Protein AF-0000000075882827 (afdb_homodimer)

Solvent-accessible surface area (backbone atoms only — not comparable to full-atom values): 48500 Å² total; per-residue (Å²): 100,43,41,44,51,57,51,50,50,56,29,49,75,67,74,28,54,70,40,30,39,45,100,89,39,73,29,70,70,62,77,92,47,64,25,74,39,78,30,73,47,55,87,62,58,29,66,38,28,44,33,40,64,62,64,97,76,62,58,68,66,48,51,54,56,20,42,74,50,40,37,57,41,36,36,19,65,64,82,83,81,63,97,49,34,34,40,33,26,79,45,52,45,52,48,43,16,53,49,30,34,57,50,47,66,42,33,73,79,63,36,49,33,37,36,28,26,46,68,58,59,35,58,59,21,48,41,27,35,44,37,18,39,45,66,82,49,39,35,22,37,38,24,54,66,42,28,22,47,66,64,77,55,74,43,75,38,91,44,47,48,50,53,25,57,57,40,36,53,47,39,30,46,16,51,74,58,63,30,45,31,38,38,34,31,46,49,40,60,31,56,70,62,24,30,57,44,91,58,67,26,53,31,16,33,44,54,37,63,63,95,63,72,61,36,93,91,58,23,85,36,63,68,54,40,53,49,35,45,48,46,46,50,75,34,21,63,23,31,36,37,35,41,68,27,70,67,30,69,31,53,53,59,68,42,64,90,43,55,66,46,54,26,35,82,75,38,67,27,26,76,77,41,83,51,62,50,32,36,28,30,37,55,94,61,52,46,75,34,47,33,54,48,59,42,72,68,46,51,49,30,42,49,54,21,40,56,51,37,44,75,72,67,44,48,73,65,30,35,40,53,10,40,41,66,31,71,46,87,23,49,48,36,69,44,72,31,83,58,44,17,36,35,34,28,17,41,38,71,39,35,68,48,38,47,53,52,50,54,49,48,51,74,71,36,76,47,55,39,30,37,36,39,43,58,49,31,97,44,69,67,68,37,36,52,37,42,11,54,47,50,58,75,40,79,80,54,42,53,35,28,20,44,33,35,20,24,85,41,58,36,60,56,54,36,47,54,26,44,70,47,32,90,58,93,66,49,76,32,54,53,45,67,59,38,52,53,52,42,53,70,70,41,77,28,60,39,10,31,30,38,39,36,33,58,16,61,44,49,53,33,35,48,66,83,35,80,38,91,36,81,20,57,60,58,54,51,62,74,68,82,100,45,41,45,50,56,51,50,50,56,28,51,76,66,75,29,55,70,40,32,40,43,99,90,40,74,30,71,71,61,74,93,48,65,27,73,39,78,30,72,47,56,88,62,57,30,65,39,26,44,35,40,64,64,65,97,79,61,57,67,65,47,52,55,54,21,42,75,50,41,37,58,40,37,35,20,65,64,83,82,80,64,97,48,36,37,40,33,27,78,45,52,47,51,48,43,17,52,48,31,34,58,48,48,66,42,33,72,79,65,36,48,34,38,36,28,25,48,68,58,58,34,59,59,22,50,40,25,33,43,38,18,38,45,67,82,50,40,34,23,38,39,24,55,66,44,27,22,47,65,65,77,57,74,45,74,38,90,44,46,48,48,54,25,56,56,40,35,51,47,41,30,48,16,51,74,57,62,29,46,31,38,38,35,31,45,48,40,60,32,55,72,62,24,30,56,44,93,56,69,27,51,31,16,34,45,54,37,64,61,95,63,72,61,36,93,92,58,23,84,37,64,68,52,40,52,49,34,44,48,46,45,50,74,34,21,63,22,33,38,38,35,40,69,26,72,66,30,70,32,52,52,60,69,42,66,91,42,55,65,47,52,27,34,83,74,37,66,26,25,76,77,42,83,52,61,50,32,36,29,31,37,55,93,62,53,45,74,34,47,33,55,47,59,40,70,68,46,52,49,32,42,50,53,22,41,57,52,37,43,74,73,66,44,47,72,66,29,35,40,53,10,39,41,66,31,71,47,86,22,50,50,36,69,44,70,31,84,59,45,18,35,37,34,29,16,40,38,69,39,36,66,48,38,48,54,52,51,54,50,48,53,74,72,35,77,48,57,39,31,37,37,39,44,58,50,32,97,45,69,66,69,38,36,52,36,42,11,54,48,51,58,75,40,78,82,54,43,54,37,29,19,43,32,34,20,24,84,42,59,36,60,56,53,37,49,54,28,45,67,46,31,92,58,93,66,50,76,32,53,53,46,68,57,38,52,52,53,43,54,69,70,42,77,27,61,38,10,31,30,39,40,36,34,59,15,63,45,50,51,32,34,50,67,84,35,80,39,91,37,81,19,58,61,58,54,50,61,74,68,82

pLDDT: mean 94.37, std 5.12, range [76.12, 98.94]

Foldseek 3Di:
DDWPQRLLVLCVVVVFFDFKQAPVGTHSDDGDAAALEEEQFLVPAAQRYEYEPDDPPGDCVSVVSSVVRRHAEYEYCDDPPDHHMYTHTVARLLSLQRVLCVSLPNLLVQAAEEEEEEPDDRQLLLLLLLLLCVVPFFEWEQACQWTDLQNPDIDGHPDQQDANNVNSVSSSSSVVNVGHYYYGYDALVCQVRVRQPPHAHQEYEYQEYDDDQDDDVGNVDSVSRVVSRCVNVVRYQEYEYECPYPPNVVSCVVCVPHHYAYDDDPHQWYWPAFAQQKTATGDPLGDIAGAQAGDPSSVSSLSRSLVRSVSVPGDSVSSRSSRNPGDDFQCQGWDADPQQAIEGGHQQAALVSVLVVVVRLVVHFVDAEEEEDFHEAPPPLVRLLSLQVSVQVVVRYAYEYEAAQPAAHDRVVRSVSSQVNHPDDHHYDHHRLVSLLVQVVVDRHNSYYYYYYRQGADQFHNYNNDTHGHRGDVVSNVVND/DDWPQRLLVLCVVVVFFDFKQAPVGTHSDDGDAAALEEEQFLVPAAQRYEYEPDDPDGDCVSVVSSVVRRHAEYEYCDDPPDHHMYTHTVARLLSLQRVLCVSLPNLLVQAAEEEEEEPDDRQLLLLLLLLLCVVPFFEWEQACQWTDLQNPDIDGHPDQQDANNVNSVSSSSSVVNVGHYYYGYDALVCQVRVRQPPAAHQEYEYQEYDDDQDDDVGNVDSVSRVVSRCVNVVRYQEYEYECPYPPNVVSCVVCVPHHYAYDDDPHQWYWPQFDQQKTATGDPLGDIAGAQAGDPSSVSSLSRSLVRSVSVPGDSVSSRRSRNPGDDFQCQGWDADPQQAIEGGHQQAALVSVLVVCVRLVVHFVDAEEEEDFHEAPPPLVRLLSLQVSVQVVVRYAYEYEDAQPAAHDRVVRSVSSQVNHPDDHHYDHHSLVSLLVQVVVDRHNSYYYYYYRQGADQFHNYNNDTHGHRGDVVSNVVND

Organism: Streptococcus dysgalactiae (NCBI:txid1334)

Nearest PDB structures (foldseek):
  7b6p-assembly2_B  TM=8.373E-01  e=7.606E-34  Escherichia coli K-12
  2xja-assembly4_D  TM=8.007E-01  e=4.298E-34  Mycobacterium tuberculosis H37Rv
  7b9e-assembly1_A  TM=8.123E-01  e=9.557E-34  Escherichia coli K-12
  2wtz-assembly4_D  TM=8.053E-01  e=9.925E-33  Mycobacterium tuberculosis H37Rv
  2wtz-assembly3_C  TM=7.993E-01  e=1.200E-30  Mycobacterium tuberculosis H37Rv

Structure (mmCIF, N/CA/C/O backbone):
data_AF-0000000075882827-model_v1
#
loop_
_entity.id
_entity.type
_entity.pdbx_description
1 polymer 'UDP-N-acetylmuramoyl-L-alanyl-D-glutamate-L-lysine ligase'
#
loop_
_atom_site.group_PDB
_atom_site.id
_atom_site.type_symbol
_atom_site.label_atom_id
_atom_site.label_alt_id
_atom_site.label_comp_id
_atom_site.label_asym_id
_atom_site.label_entity_id
_atom_site.label_seq_id
_atom_site.pdbx_PDB_ins_code
_atom_site.Cartn_x
_atom_site.Cartn_y
_atom_site.Cartn_z
_atom_site.occupancy
_atom_site.B_iso_or_equiv
_atom_site.auth_seq_id
_atom_site.auth_comp_id
_atom_site.auth_asym_id
_atom_site.auth_atom_id
_atom_site.pdbx_PDB_model_num
ATOM 1 N N . MET A 1 1 ? 20.469 -0.267 -21.703 1 93.31 1 MET A N 1
ATOM 2 C CA . MET A 1 1 ? 20.953 0.863 -20.922 1 93.31 1 MET A CA 1
ATOM 3 C C . MET A 1 1 ? 19.797 1.762 -20.484 1 93.31 1 MET A C 1
ATOM 5 O O . MET A 1 1 ? 18.844 1.959 -21.25 1 93.31 1 MET A O 1
ATOM 9 N N . ILE A 1 2 ? 19.859 2.318 -19.234 1 97.75 2 ILE A N 1
ATOM 10 C CA . ILE A 1 2 ? 18.828 3.219 -18.75 1 97.75 2 ILE A CA 1
ATOM 11 C C . ILE A 1 2 ? 19.453 4.387 -17.984 1 97.75 2 ILE A C 1
ATOM 13 O O . ILE A 1 2 ? 20.422 4.195 -17.234 1 97.75 2 ILE A O 1
ATOM 17 N N . SER A 1 3 ? 18.938 5.539 -18.281 1 98.44 3 SER A N 1
ATOM 18 C CA . SER A 1 3 ? 19.453 6.727 -17.609 1 98.44 3 SER A CA 1
ATOM 19 C C . SER A 1 3 ? 18.75 6.938 -16.266 1 98.44 3 SER A C 1
ATOM 21 O O . SER A 1 3 ? 17.641 6.461 -16.062 1 98.44 3 SER A O 1
ATOM 23 N N . ILE A 1 4 ? 19.422 7.668 -15.398 1 98.5 4 ILE A N 1
ATOM 24 C CA . ILE A 1 4 ? 18.844 7.98 -14.094 1 98.5 4 ILE A CA 1
ATOM 25 C C . ILE A 1 4 ? 17.594 8.836 -14.281 1 98.5 4 ILE A C 1
ATOM 27 O O . ILE A 1 4 ? 16.625 8.711 -13.531 1 98.5 4 ILE A O 1
ATOM 31 N N . GLU A 1 5 ? 17.578 9.695 -15.289 1 98.44 5 GLU A N 1
ATOM 32 C CA . GLU A 1 5 ? 16.406 10.516 -15.586 1 98.44 5 GLU A CA 1
ATOM 33 C C . GLU A 1 5 ? 15.195 9.648 -15.914 1 98.44 5 GLU A C 1
ATOM 35 O O . GLU A 1 5 ? 14.086 9.906 -15.43 1 98.44 5 GLU A O 1
ATOM 40 N N . HIS A 1 6 ? 15.438 8.656 -16.719 1 98.44 6 HIS A N 1
ATOM 41 C CA . HIS A 1 6 ? 14.367 7.75 -17.094 1 98.44 6 HIS A CA 1
ATOM 42 C C . HIS A 1 6 ? 13.875 6.945 -15.898 1 98.44 6 HIS A C 1
ATOM 44 O O . HIS A 1 6 ? 12.664 6.746 -15.734 1 98.44 6 HIS A O 1
ATOM 50 N N . VAL A 1 7 ? 14.805 6.484 -15.055 1 98.69 7 VAL A N 1
ATOM 51 C CA . VAL A 1 7 ? 14.469 5.758 -13.828 1 98.69 7 VAL A CA 1
ATOM 52 C C . VAL A 1 7 ? 13.547 6.605 -12.961 1 98.69 7 VAL A C 1
ATOM 54 O O . VAL A 1 7 ? 12.492 6.133 -12.516 1 98.69 7 VAL A O 1
ATOM 57 N N . LEU A 1 8 ? 13.914 7.875 -12.734 1 98.69 8 LEU A N 1
ATOM 58 C CA . LEU A 1 8 ? 13.133 8.758 -11.875 1 98.69 8 LEU A CA 1
ATOM 59 C C . LEU A 1 8 ? 11.758 9.023 -12.477 1 98.69 8 LEU A C 1
ATOM 61 O O . LEU A 1 8 ? 10.766 9.102 -11.742 1 98.69 8 LEU A O 1
ATOM 65 N N . ASN A 1 9 ? 11.688 9.148 -13.773 1 98.38 9 ASN A N 1
ATOM 66 C CA . ASN A 1 9 ? 10.406 9.344 -14.43 1 98.38 9 ASN A CA 1
ATOM 67 C C . ASN A 1 9 ? 9.469 8.164 -14.211 1 98.38 9 ASN A C 1
ATOM 69 O O . ASN A 1 9 ? 8.273 8.344 -13.961 1 98.38 9 ASN A O 1
ATOM 73 N N . ILE A 1 10 ? 10.016 6.957 -14.328 1 98.56 10 ILE A N 1
ATOM 74 C CA . ILE A 1 10 ? 9.234 5.746 -14.094 1 98.56 10 ILE A CA 1
ATOM 75 C C . ILE A 1 10 ? 8.68 5.754 -12.672 1 98.56 10 ILE A C 1
ATOM 77 O O . ILE A 1 10 ? 7.492 5.5 -12.453 1 98.56 10 ILE A O 1
ATOM 81 N N . LEU A 1 11 ? 9.547 6.082 -11.742 1 98.69 11 LEU A N 1
ATOM 82 C CA . LEU A 1 11 ? 9.18 6.059 -10.328 1 98.69 11 LEU A CA 1
ATOM 83 C C . LEU A 1 11 ? 8.148 7.141 -10.016 1 98.69 11 LEU A C 1
ATOM 85 O O . LEU A 1 11 ? 7.223 6.914 -9.234 1 98.69 11 LEU A O 1
ATOM 89 N N . LYS A 1 12 ? 8.32 8.375 -10.586 1 97.38 12 LYS A N 1
ATOM 90 C CA . LYS A 1 12 ? 7.379 9.469 -10.367 1 97.38 12 LYS A CA 1
ATOM 91 C C . LYS A 1 12 ? 6.008 9.148 -10.961 1 97.38 12 LYS A C 1
ATOM 93 O O . LYS A 1 12 ? 4.98 9.406 -10.336 1 97.38 12 LYS A O 1
ATOM 98 N N . LYS A 1 13 ? 5.961 8.508 -12.133 1 96.94 13 LYS A N 1
ATOM 99 C CA . LYS A 1 13 ? 4.707 8.141 -12.789 1 96.94 13 LYS A CA 1
ATOM 100 C C . LYS A 1 13 ? 3.93 7.121 -11.961 1 96.94 13 LYS A C 1
ATOM 102 O O . LYS A 1 13 ? 2.697 7.141 -11.945 1 96.94 13 LYS A O 1
ATOM 107 N N . ASP A 1 14 ? 4.66 6.281 -11.234 1 97.06 14 ASP A N 1
ATOM 108 C CA . ASP A 1 14 ? 4.031 5.246 -10.414 1 97.06 14 ASP A CA 1
ATOM 109 C C . ASP A 1 14 ? 3.816 5.73 -8.984 1 97.06 14 ASP A C 1
ATOM 111 O O . ASP A 1 14 ? 3.516 4.934 -8.094 1 97.06 14 ASP A O 1
ATOM 115 N N . HIS A 1 15 ? 4.051 7.059 -8.695 1 96.31 15 HIS A N 1
ATOM 116 C CA . HIS A 1 15 ? 3.943 7.66 -7.367 1 96.31 15 HIS A CA 1
ATOM 117 C C . HIS A 1 15 ? 4.773 6.891 -6.344 1 96.31 15 HIS A C 1
ATOM 119 O O . HIS A 1 15 ? 4.324 6.672 -5.215 1 96.31 15 HIS A O 1
ATOM 125 N N . ASN A 1 16 ? 5.895 6.352 -6.852 1 98.12 16 ASN A N 1
ATOM 126 C CA . ASN A 1 16 ? 6.785 5.531 -6.039 1 98.12 16 ASN A CA 1
ATOM 127 C C . ASN A 1 16 ? 8.047 6.297 -5.648 1 98.12 16 ASN A C 1
ATOM 129 O O . ASN A 1 16 ? 8.773 5.883 -4.742 1 98.12 16 ASN A O 1
ATOM 133 N N . PHE A 1 17 ? 8.336 7.523 -6.34 1 98.62 17 PHE A N 1
ATOM 134 C CA . PHE A 1 17 ? 9.523 8.336 -6.105 1 98.62 17 PHE A CA 1
ATOM 135 C C . PHE A 1 17 ? 9.352 9.195 -4.855 1 98.62 17 PHE A C 1
ATOM 137 O O . PHE A 1 17 ? 8.336 9.867 -4.691 1 98.62 17 PHE A O 1
ATOM 144 N N . ARG A 1 18 ? 10.375 9.141 -4.016 1 97.75 18 ARG A N 1
ATOM 145 C CA . ARG A 1 18 ? 10.375 10.055 -2.879 1 97.75 18 ARG A CA 1
ATOM 146 C C . ARG A 1 18 ? 11.398 11.172 -3.08 1 97.75 18 ARG A C 1
ATOM 148 O O . ARG A 1 18 ? 11.031 12.32 -3.328 1 97.75 18 ARG A O 1
ATOM 155 N N . GLU A 1 19 ? 12.711 10.836 -3.133 1 98.31 19 GLU A N 1
ATOM 156 C CA . GLU A 1 19 ? 13.797 11.781 -3.379 1 98.31 19 GLU A CA 1
ATOM 157 C C . GLU A 1 19 ? 15.102 11.055 -3.691 1 98.31 19 GLU A C 1
ATOM 159 O O . GLU A 1 19 ? 15.211 9.844 -3.482 1 98.31 19 GLU A O 1
ATOM 164 N N . VAL A 1 20 ? 15.961 11.766 -4.27 1 98.56 20 VAL A N 1
ATOM 165 C CA . VAL A 1 20 ? 17.359 11.336 -4.312 1 98.56 20 VAL A CA 1
ATOM 166 C C . VAL A 1 20 ? 18.156 12.055 -3.229 1 98.56 20 VAL A C 1
ATOM 168 O O . VAL A 1 20 ? 18.016 13.266 -3.043 1 98.56 20 VAL A O 1
ATOM 171 N N . LEU A 1 21 ? 18.906 11.328 -2.465 1 98 21 LEU A N 1
ATOM 172 C CA . LEU A 1 21 ? 19.781 11.906 -1.456 1 98 21 LEU A CA 1
ATOM 173 C C . LEU A 1 21 ? 21.25 11.672 -1.813 1 98 21 LEU A C 1
ATOM 175 O O . LEU A 1 21 ? 21.625 10.562 -2.18 1 98 21 LEU A O 1
ATOM 179 N N . ASP A 1 22 ? 21.984 12.672 -1.815 1 96.69 22 ASP A N 1
ATOM 180 C CA . ASP A 1 22 ? 23.438 12.57 -1.927 1 96.69 22 ASP A CA 1
ATOM 181 C C . ASP A 1 22 ? 24.125 13.5 -0.934 1 96.69 22 ASP A C 1
ATOM 183 O O . ASP A 1 22 ? 23.516 13.953 0.033 1 96.69 22 ASP A O 1
ATOM 187 N N . ALA A 1 23 ? 25.438 13.703 -1.103 1 93.88 23 ALA A N 1
ATOM 188 C CA . ALA A 1 23 ? 26.219 14.5 -0.156 1 93.88 23 ALA A CA 1
ATOM 189 C C . ALA A 1 23 ? 25.703 15.938 -0.101 1 93.88 23 ALA A C 1
ATOM 191 O O . ALA A 1 23 ? 25.859 16.625 0.918 1 93.88 23 ALA A O 1
ATOM 192 N N . ASP A 1 24 ? 25.062 16.344 -1.163 1 93.69 24 ASP A N 1
ATOM 193 C CA . ASP A 1 24 ? 24.609 17.734 -1.25 1 93.69 24 ASP A CA 1
ATOM 194 C C . ASP A 1 24 ? 23.172 17.875 -0.729 1 93.69 24 ASP A C 1
ATOM 196 O O . ASP A 1 24 ? 22.656 18.984 -0.633 1 93.69 24 ASP A O 1
ATOM 200 N N . GLY A 1 25 ? 22.562 16.75 -0.458 1 94.94 25 GLY A N 1
ATOM 201 C CA . GLY A 1 25 ? 21.234 16.844 0.14 1 94.94 25 GLY A CA 1
ATOM 202 C C . GLY A 1 25 ? 20.156 16.188 -0.701 1 94.94 25 GLY A C 1
ATOM 203 O O . GLY A 1 25 ? 20.344 15.086 -1.211 1 94.94 25 GLY A O 1
ATOM 204 N N . TYR A 1 26 ? 18.969 16.906 -0.75 1 97 26 TYR A N 1
ATOM 205 C CA . TYR A 1 26 ? 17.766 16.375 -1.394 1 97 26 TYR A CA 1
ATOM 206 C C . TYR A 1 26 ? 17.688 16.828 -2.85 1 97 26 TYR A C 1
ATOM 208 O O . TYR A 1 26 ? 17.906 18 -3.16 1 97 26 TYR A O 1
ATOM 216 N N . HIS A 1 27 ? 17.344 15.867 -3.707 1 97.69 27 HIS A N 1
ATOM 217 C CA . HIS A 1 27 ? 17.188 16.188 -5.125 1 97.69 27 HIS A CA 1
ATOM 218 C C . HIS A 1 27 ? 15.906 15.602 -5.691 1 97.69 27 HIS A C 1
ATOM 220 O O . HIS A 1 27 ? 15.633 14.406 -5.539 1 97.69 27 HIS A O 1
ATOM 226 N N . TYR A 1 28 ? 15.125 16.484 -6.402 1 97.5 28 TYR A N 1
ATOM 227 C CA . TYR A 1 28 ? 13.938 16.031 -7.109 1 97.5 28 TYR A CA 1
ATOM 228 C C . TYR A 1 28 ? 14.289 15.508 -8.5 1 97.5 28 TYR A C 1
ATOM 230 O O . TYR A 1 28 ? 13.625 14.602 -9.016 1 97.5 28 TYR A O 1
ATOM 238 N N . HIS A 1 29 ? 15.281 16.156 -9.102 1 97.25 29 HIS A N 1
ATOM 239 C CA . HIS A 1 29 ? 15.875 15.711 -10.359 1 97.25 29 HIS A CA 1
ATOM 240 C C . HIS A 1 29 ? 17.312 15.234 -10.148 1 97.25 29 HIS A C 1
ATOM 242 O O . HIS A 1 29 ? 17.969 15.648 -9.195 1 97.25 29 HIS A O 1
ATOM 248 N N . TYR A 1 30 ? 17.656 14.383 -10.93 1 96.56 30 TYR A N 1
ATOM 249 C CA . TYR A 1 30 ? 19.016 13.859 -10.93 1 96.56 30 TYR A CA 1
ATOM 250 C C . TYR A 1 30 ? 19.453 13.477 -12.336 1 96.56 30 TYR A C 1
ATOM 252 O O . TYR A 1 30 ? 18.625 13.086 -13.164 1 96.56 30 TYR A O 1
ATOM 260 N N . GLN A 1 31 ? 20.719 13.75 -12.688 1 96.19 31 GLN A N 1
ATOM 261 C CA . GLN A 1 31 ? 21.156 13.531 -14.062 1 96.19 31 GLN A CA 1
ATOM 262 C C . GLN A 1 31 ? 22.625 13.094 -14.109 1 96.19 31 GLN A C 1
ATOM 264 O O . GLN A 1 31 ? 23.328 13.172 -13.102 1 96.19 31 GLN A O 1
ATOM 269 N N . GLY A 1 32 ? 22.938 12.539 -15.195 1 95.62 32 GLY A N 1
ATOM 270 C CA . GLY A 1 32 ? 24.359 12.32 -15.445 1 95.62 32 GLY A CA 1
ATOM 271 C C . GLY A 1 32 ? 24.797 10.891 -15.164 1 95.62 32 GLY A C 1
ATOM 272 O O . GLY A 1 32 ? 25.984 10.602 -15.125 1 95.62 32 GLY A O 1
ATOM 273 N N . LEU A 1 33 ? 23.875 10.023 -14.844 1 96.81 33 LEU A N 1
ATOM 274 C CA . LEU A 1 33 ? 24.219 8.617 -14.617 1 96.81 33 LEU A CA 1
ATOM 275 C C . LEU A 1 33 ? 23.438 7.719 -15.578 1 96.81 33 LEU A C 1
ATOM 277 O O . LEU A 1 33 ? 22.297 8.008 -15.93 1 96.81 33 LEU A O 1
ATOM 281 N N . SER A 1 34 ? 24.109 6.699 -16.062 1 97.62 34 SER A N 1
ATOM 282 C CA . SER A 1 34 ? 23.5 5.652 -16.875 1 97.62 34 SER A CA 1
ATOM 283 C C . SER A 1 34 ? 23.938 4.266 -16.406 1 97.62 34 SER A C 1
ATOM 285 O O . SER A 1 34 ? 25.062 4.102 -15.898 1 97.62 34 SER A O 1
ATOM 287 N N . PHE A 1 35 ? 23.109 3.32 -16.625 1 98.31 35 PHE A N 1
ATOM 288 C CA . PHE A 1 35 ? 23.359 1.976 -16.125 1 98.31 35 PHE A CA 1
ATOM 289 C C . PHE A 1 35 ? 23.203 0.942 -17.234 1 98.31 35 PHE A C 1
ATOM 291 O O . PHE A 1 35 ? 22.297 1.044 -18.062 1 98.31 35 PHE A O 1
ATOM 298 N N . GLU A 1 36 ? 24.078 -0.047 -17.156 1 98.12 36 GLU A N 1
ATOM 299 C CA . GLU A 1 36 ? 24.047 -1.098 -18.172 1 98.12 36 GLU A CA 1
ATOM 300 C C . GLU A 1 36 ? 23.625 -2.434 -17.578 1 98.12 36 GLU A C 1
ATOM 302 O O . GLU A 1 36 ? 23.375 -3.398 -18.312 1 98.12 36 GLU A O 1
ATOM 307 N N . ARG A 1 37 ? 23.516 -2.396 -16.266 1 97.25 37 ARG A N 1
ATOM 308 C CA . ARG A 1 37 ? 23.141 -3.619 -15.57 1 97.25 37 ARG A CA 1
ATOM 309 C C . ARG A 1 37 ? 22.234 -3.314 -14.375 1 97.25 37 ARG A C 1
ATOM 311 O O . ARG A 1 37 ? 22.359 -2.258 -13.75 1 97.25 37 ARG A O 1
ATOM 318 N N . LEU A 1 38 ? 21.328 -4.254 -14.102 1 98.44 38 LEU A N 1
ATOM 319 C CA . LEU A 1 38 ? 20.516 -4.227 -12.891 1 98.44 38 LEU A CA 1
ATOM 320 C C . LEU A 1 38 ? 20.891 -5.363 -11.953 1 98.44 38 LEU A C 1
ATOM 322 O O . LEU A 1 38 ? 21.203 -6.469 -12.398 1 98.44 38 LEU A O 1
ATOM 326 N N . SER A 1 39 ? 20.859 -5.086 -10.617 1 97.81 39 SER A N 1
ATOM 327 C CA . SER A 1 39 ? 21.141 -6.168 -9.68 1 97.81 39 SER A CA 1
ATOM 328 C C . SER A 1 39 ? 20.469 -5.918 -8.328 1 97.81 39 SER A C 1
ATOM 330 O O . SER A 1 39 ? 20.297 -4.766 -7.922 1 97.81 39 SER A O 1
ATOM 332 N N . TYR A 1 40 ? 20.047 -7.004 -7.68 1 96.5 40 TYR A N 1
ATOM 333 C CA . TYR A 1 40 ? 19.641 -6.941 -6.281 1 96.5 40 TYR A CA 1
ATOM 334 C C . TYR A 1 40 ? 20.531 -7.824 -5.414 1 96.5 40 TYR A C 1
ATOM 336 O O . TYR A 1 40 ? 20.234 -8.07 -4.25 1 96.5 40 TYR A O 1
ATOM 344 N N . ASP A 1 41 ? 21.594 -8.32 -6.012 1 93.69 41 ASP A N 1
ATOM 345 C CA . ASP A 1 41 ? 22.625 -9.109 -5.355 1 93.69 41 ASP A CA 1
ATOM 346 C C . ASP A 1 41 ? 23.938 -8.336 -5.293 1 93.69 41 ASP A C 1
ATOM 348 O O . ASP A 1 41 ? 24.609 -8.141 -6.312 1 93.69 41 ASP A O 1
ATOM 352 N N . SER A 1 42 ? 24.406 -8.031 -4.133 1 92.19 42 SER A N 1
ATOM 353 C CA . SER A 1 42 ? 25.562 -7.156 -3.934 1 92.19 42 SER A CA 1
ATOM 354 C C . SER A 1 42 ? 26.844 -7.789 -4.469 1 92.19 42 SER A C 1
ATOM 356 O O . SER A 1 42 ? 27.844 -7.102 -4.668 1 92.19 42 SER A O 1
ATOM 358 N N . ARG A 1 43 ? 26.797 -9.094 -4.676 1 93.12 43 ARG A N 1
ATOM 359 C CA . ARG A 1 43 ? 27.969 -9.789 -5.199 1 93.12 43 ARG A CA 1
ATOM 360 C C . ARG A 1 43 ? 28.094 -9.594 -6.707 1 93.12 43 ARG A C 1
ATOM 362 O O . ARG A 1 43 ? 29.172 -9.805 -7.277 1 93.12 43 ARG A O 1
ATOM 369 N N . GLN A 1 44 ? 26.984 -9.188 -7.324 1 94.19 44 GLN A N 1
ATOM 370 C CA . GLN A 1 44 ? 26.938 -8.984 -8.773 1 94.19 44 GLN A CA 1
ATOM 371 C C . GLN A 1 44 ? 26.766 -7.512 -9.117 1 94.19 44 GLN A C 1
ATOM 373 O O . GLN A 1 44 ? 25.734 -7.121 -9.688 1 94.19 44 GLN A O 1
ATOM 378 N N . VAL A 1 45 ? 27.828 -6.68 -8.82 1 96.31 45 VAL A N 1
ATOM 379 C CA . VAL A 1 45 ? 27.719 -5.242 -9.047 1 96.31 45 VAL A CA 1
ATOM 380 C C . VAL A 1 45 ? 29.031 -4.695 -9.57 1 96.31 45 VAL A C 1
ATOM 382 O O . VAL A 1 45 ? 30.078 -5.328 -9.398 1 96.31 45 VAL A O 1
ATOM 385 N N . ASP A 1 46 ? 28.969 -3.629 -10.312 1 95.75 46 ASP A N 1
ATOM 386 C CA . ASP A 1 46 ? 30.125 -2.852 -10.75 1 95.75 46 ASP A CA 1
ATOM 387 C C . ASP A 1 46 ? 29.734 -1.391 -10.984 1 95.75 46 ASP A C 1
ATOM 389 O O . ASP A 1 46 ? 28.688 -0.935 -10.523 1 95.75 46 ASP A O 1
ATOM 393 N N . GLY A 1 47 ? 30.547 -0.638 -11.672 1 96.38 47 GLY A N 1
ATOM 394 C CA . GLY A 1 47 ? 30.359 0.792 -11.852 1 96.38 47 GLY A CA 1
ATOM 395 C C . GLY A 1 47 ? 29.25 1.126 -12.828 1 96.38 47 GLY A C 1
ATOM 396 O O . GLY A 1 47 ? 28.875 2.291 -12.977 1 96.38 47 GLY A O 1
ATOM 397 N N . LYS A 1 48 ? 28.672 0.138 -13.414 1 97.44 48 LYS A N 1
ATOM 398 C CA . LYS A 1 48 ? 27.625 0.346 -14.398 1 97.44 48 LYS A CA 1
ATOM 399 C C . LYS A 1 48 ? 26.297 -0.265 -13.938 1 97.44 48 LYS A C 1
ATOM 401 O O . LYS A 1 48 ? 25.359 -0.385 -14.719 1 97.44 48 LYS A O 1
ATOM 406 N N . THR A 1 49 ? 26.25 -0.603 -12.648 1 98.12 49 THR A N 1
ATOM 407 C CA . THR A 1 49 ? 25.109 -1.344 -12.125 1 98.12 49 THR A CA 1
ATOM 408 C C . THR A 1 49 ? 24.156 -0.417 -11.367 1 98.12 49 THR A C 1
ATOM 410 O O . THR A 1 49 ? 24.609 0.411 -10.57 1 98.12 49 THR A O 1
ATOM 413 N N . LEU A 1 50 ? 22.891 -0.444 -11.695 1 98.44 50 LEU A N 1
ATOM 414 C CA . LEU A 1 50 ? 21.844 0.061 -10.805 1 98.44 50 LEU A CA 1
ATOM 415 C C . LEU A 1 50 ? 21.438 -1.001 -9.797 1 98.44 50 LEU A C 1
ATOM 417 O O . LEU A 1 50 ? 20.906 -2.047 -10.172 1 98.44 50 LEU A O 1
ATOM 421 N N . PHE A 1 51 ? 21.672 -0.759 -8.539 1 98.25 51 PHE A N 1
ATOM 422 C CA . PHE A 1 51 ? 21.484 -1.763 -7.496 1 98.25 51 PHE A CA 1
ATOM 423 C C . PHE A 1 51 ? 20.219 -1.488 -6.691 1 98.25 51 PHE A C 1
ATOM 425 O O . PHE A 1 51 ? 19.938 -0.339 -6.348 1 98.25 51 PHE A O 1
ATOM 432 N N . PHE A 1 52 ? 19.484 -2.551 -6.41 1 98.38 52 PHE A N 1
ATOM 433 C CA . PHE A 1 52 ? 18.266 -2.461 -5.613 1 98.38 52 PHE A CA 1
ATOM 434 C C . PHE A 1 52 ? 18.453 -3.127 -4.254 1 98.38 52 PHE A C 1
ATOM 436 O O . PHE A 1 52 ? 18.688 -4.336 -4.176 1 98.38 52 PHE A O 1
ATOM 443 N N . ALA A 1 53 ? 18.375 -2.34 -3.195 1 97.12 53 ALA A N 1
ATOM 444 C CA . ALA A 1 53 ? 18.484 -2.867 -1.837 1 97.12 53 ALA A CA 1
ATOM 445 C C . ALA A 1 53 ? 17.109 -3.336 -1.331 1 97.12 53 ALA A C 1
ATOM 447 O O . ALA A 1 53 ? 16.406 -2.59 -0.645 1 97.12 53 ALA A O 1
ATOM 448 N N . LYS A 1 54 ? 16.797 -4.531 -1.633 1 92.56 54 LYS A N 1
ATOM 449 C CA . LYS A 1 54 ? 15.484 -5.055 -1.231 1 92.56 54 LYS A CA 1
ATOM 450 C C . LYS A 1 54 ? 15.625 -6.027 -0.066 1 92.56 54 LYS A C 1
ATOM 452 O O . LYS A 1 54 ? 16.703 -6.59 0.161 1 92.56 54 LYS A O 1
ATOM 457 N N . GLY A 1 55 ? 14.609 -6.184 0.702 1 83.75 55 GLY A N 1
ATOM 458 C CA . GLY A 1 55 ? 14.57 -7.164 1.772 1 83.75 55 GLY A CA 1
ATOM 459 C C . GLY A 1 55 ? 14.32 -6.551 3.139 1 83.75 55 GLY A C 1
ATOM 460 O O . GLY A 1 55 ? 14.852 -5.484 3.449 1 83.75 55 GLY A O 1
ATOM 461 N N . ALA A 1 56 ? 13.562 -7.199 3.916 1 76.12 56 ALA A N 1
ATOM 462 C CA . ALA A 1 56 ? 13.18 -6.73 5.246 1 76.12 56 ALA A CA 1
ATOM 463 C C . ALA A 1 56 ? 14.391 -6.684 6.176 1 76.12 56 ALA A C 1
ATOM 465 O O . ALA A 1 56 ? 14.461 -5.832 7.066 1 76.12 56 ALA A O 1
ATOM 466 N N . THR A 1 57 ? 15.383 -7.52 5.898 1 83.06 57 THR A N 1
ATOM 467 C CA . THR A 1 57 ? 16.547 -7.594 6.781 1 83.06 57 THR A CA 1
ATOM 468 C C . THR A 1 57 ? 17.828 -7.273 6.023 1 83.06 57 THR A C 1
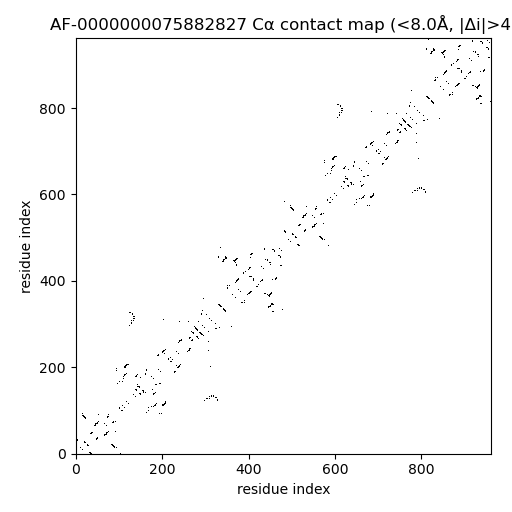ATOM 470 O O . THR A 1 57 ? 18.875 -7.855 6.297 1 83.06 57 THR A O 1
ATOM 473 N N . PHE A 1 58 ? 17.641 -6.43 5.113 1 90 58 PHE A N 1
ATOM 474 C CA . PHE A 1 58 ? 18.812 -6.062 4.332 1 90 58 PHE A CA 1
ATOM 475 C C . PHE A 1 58 ? 19.891 -5.441 5.219 1 90 58 PHE A C 1
ATOM 477 O O . PHE A 1 58 ? 19.594 -4.594 6.062 1 90 58 PHE A O 1
ATOM 484 N N . LYS A 1 59 ? 21.125 -5.836 4.992 1 91.56 59 LYS A N 1
ATOM 485 C CA . LYS A 1 59 ? 22.234 -5.352 5.812 1 91.56 59 LYS A CA 1
ATOM 486 C C . LYS A 1 59 ? 23.062 -4.324 5.059 1 91.56 59 LYS A C 1
ATOM 488 O O . LYS A 1 59 ? 23.438 -4.543 3.898 1 91.56 59 LYS A O 1
ATOM 493 N N . ALA A 1 60 ? 23.469 -3.322 5.75 1 93.56 60 ALA A N 1
ATOM 494 C CA . ALA A 1 60 ? 24.25 -2.23 5.18 1 93.56 60 ALA A CA 1
ATOM 495 C C . ALA A 1 60 ? 25.625 -2.725 4.719 1 93.56 60 ALA A C 1
ATOM 497 O O . ALA A 1 60 ? 26.203 -2.172 3.785 1 93.56 60 ALA A O 1
ATOM 498 N N . GLU A 1 61 ? 26.094 -3.795 5.277 1 94.25 61 GLU A N 1
ATOM 499 C CA . GLU A 1 61 ? 27.406 -4.348 4.953 1 94.25 61 GLU A CA 1
ATOM 500 C C . GLU A 1 61 ? 27.469 -4.785 3.492 1 94.25 61 GLU A C 1
ATOM 502 O O . GLU A 1 61 ? 28.531 -4.68 2.859 1 94.25 61 GLU A O 1
ATOM 507 N N . TYR A 1 62 ? 26.359 -5.262 2.982 1 93.62 62 TYR A N 1
ATOM 508 C CA . TYR A 1 62 ? 26.312 -5.68 1.585 1 93.62 62 TYR A CA 1
ATOM 509 C C . TYR A 1 62 ? 26.516 -4.488 0.655 1 93.62 62 TYR A C 1
ATOM 511 O O . TYR A 1 62 ? 27.172 -4.609 -0.384 1 93.62 62 TYR A O 1
ATOM 519 N N . LEU A 1 63 ? 26.016 -3.359 1.05 1 95.5 63 LEU A N 1
ATOM 520 C CA . LEU A 1 63 ? 26.156 -2.146 0.255 1 95.5 63 LEU A CA 1
ATOM 521 C C . LEU A 1 63 ? 27.594 -1.625 0.324 1 95.5 63 LEU A C 1
ATOM 523 O O . LEU A 1 63 ? 28.141 -1.141 -0.674 1 95.5 63 LEU A O 1
ATOM 527 N N . LYS A 1 64 ? 28.188 -1.729 1.477 1 96.12 64 LYS A N 1
ATOM 528 C CA . LYS A 1 64 ? 29.578 -1.291 1.619 1 96.12 64 LYS A CA 1
ATOM 529 C C . LYS A 1 64 ? 30.5 -2.07 0.687 1 96.12 64 LYS A C 1
ATOM 531 O O . LYS A 1 64 ? 31.375 -1.489 0.037 1 96.12 64 LYS A O 1
ATOM 536 N N . GLU A 1 65 ? 30.234 -3.328 0.643 1 94.75 65 GLU A N 1
ATOM 537 C CA . GLU A 1 65 ? 31 -4.176 -0.261 1 94.75 65 GLU A CA 1
ATOM 538 C C . GLU A 1 65 ? 30.766 -3.791 -1.718 1 94.75 65 GLU A C 1
ATOM 540 O O . GLU A 1 65 ? 31.703 -3.766 -2.52 1 94.75 65 GLU A O 1
ATOM 545 N N . ALA A 1 66 ? 29.547 -3.5 -2.074 1 95.62 66 ALA A N 1
ATOM 546 C CA . ALA A 1 66 ? 29.188 -3.098 -3.432 1 95.62 66 ALA A CA 1
ATOM 547 C C . ALA A 1 66 ? 29.844 -1.768 -3.799 1 95.62 66 ALA A C 1
ATOM 549 O O . ALA A 1 66 ? 30.312 -1.591 -4.926 1 95.62 66 ALA A O 1
ATOM 550 N N . ILE A 1 67 ? 29.891 -0.872 -2.873 1 96.44 67 ILE A N 1
ATOM 551 C CA . ILE A 1 67 ? 30.484 0.444 -3.084 1 96.44 67 ILE A CA 1
ATOM 552 C C . ILE A 1 67 ? 31.984 0.299 -3.354 1 96.44 67 ILE A C 1
ATOM 554 O O . ILE A 1 67 ? 32.531 0.98 -4.223 1 96.44 67 ILE A O 1
ATOM 558 N N . ALA A 1 68 ? 32.562 -0.593 -2.6 1 95.94 68 ALA A N 1
ATOM 559 C CA . ALA A 1 68 ? 34 -0.862 -2.803 1 95.94 68 ALA A CA 1
ATOM 560 C C . ALA A 1 68 ? 34.25 -1.367 -4.219 1 95.94 68 ALA A C 1
ATOM 562 O O . ALA A 1 68 ? 35.344 -1.168 -4.762 1 95.94 68 ALA A O 1
ATOM 563 N N . LYS A 1 69 ? 33.281 -1.917 -4.816 1 96 69 LYS A N 1
ATOM 564 C CA . LYS A 1 69 ? 33.375 -2.443 -6.172 1 96 69 LYS A CA 1
ATOM 565 C C . LYS A 1 69 ? 33 -1.384 -7.207 1 96 69 LYS A C 1
ATOM 567 O O . LYS A 1 69 ? 32.969 -1.671 -8.406 1 96 69 LYS A O 1
ATOM 572 N N . GLY A 1 70 ? 32.594 -0.218 -6.73 1 96.19 70 GLY A N 1
ATOM 573 C CA . GLY A 1 70 ? 32.375 0.899 -7.641 1 96.19 70 GLY A CA 1
ATOM 574 C C . GLY A 1 70 ? 30.922 1.257 -7.832 1 96.19 70 GLY A C 1
ATOM 575 O O . GLY A 1 70 ? 30.578 2.016 -8.742 1 96.19 70 GLY A O 1
ATOM 576 N N . LEU A 1 71 ? 30.031 0.79 -7.051 1 96.56 71 LEU A N 1
ATOM 577 C CA . LEU A 1 71 ? 28.609 1.085 -7.172 1 96.56 71 LEU A CA 1
ATOM 578 C C . LEU A 1 71 ? 28.359 2.586 -7.07 1 96.56 71 LEU A C 1
ATOM 580 O O . LEU A 1 71 ? 28.734 3.217 -6.078 1 96.56 71 LEU A O 1
ATOM 584 N N . PRO A 1 72 ? 27.703 3.104 -8.055 1 96.75 72 PRO A N 1
ATOM 585 C CA . PRO A 1 72 ? 27.562 4.562 -8.078 1 96.75 72 PRO A CA 1
ATOM 586 C C . PRO A 1 72 ? 26.344 5.051 -7.316 1 96.75 72 PRO A C 1
ATOM 588 O O . PRO A 1 72 ? 26.297 6.199 -6.863 1 96.75 72 PRO A O 1
ATOM 591 N N . LEU A 1 73 ? 25.297 4.266 -7.266 1 97.12 73 LEU A N 1
ATOM 592 C CA . LEU A 1 73 ? 24 4.625 -6.719 1 97.12 73 LEU A CA 1
ATOM 593 C C . LEU A 1 73 ? 23.188 3.377 -6.406 1 97.12 73 LEU A C 1
ATOM 595 O O . LEU A 1 73 ? 23.406 2.318 -7 1 97.12 73 LEU A O 1
ATOM 599 N N . TYR A 1 74 ? 22.297 3.475 -5.398 1 98.12 74 TYR A N 1
ATOM 600 C CA . TYR A 1 74 ? 21.391 2.365 -5.125 1 98.12 74 TYR A CA 1
ATOM 601 C C . TYR A 1 74 ? 19.969 2.863 -4.926 1 98.12 74 TYR A C 1
ATOM 603 O O . TYR A 1 74 ? 19.75 4.051 -4.672 1 98.12 74 TYR A O 1
ATOM 611 N N . VAL A 1 75 ? 19 2.047 -5.129 1 98.62 75 VAL A N 1
ATOM 612 C CA . VAL A 1 75 ? 17.578 2.295 -4.898 1 98.62 75 VAL A CA 1
ATOM 613 C C . VAL A 1 75 ? 17.125 1.562 -3.639 1 98.62 75 VAL A C 1
ATOM 615 O O . VAL A 1 75 ? 17.469 0.392 -3.439 1 98.62 75 VAL A O 1
ATOM 618 N N . SER A 1 76 ? 16.375 2.293 -2.791 1 98.06 76 SER A N 1
ATOM 619 C CA . SER A 1 76 ? 16.031 1.694 -1.505 1 98.06 76 SER A CA 1
ATOM 620 C C . SER A 1 76 ? 14.82 2.387 -0.88 1 98.06 76 SER A C 1
ATOM 622 O O . SER A 1 76 ? 14.453 3.492 -1.284 1 98.06 76 SER A O 1
ATOM 624 N N . GLU A 1 77 ? 14.211 1.726 0.119 1 96.81 77 GLU A N 1
ATOM 625 C CA . GLU A 1 77 ? 13.117 2.326 0.876 1 96.81 77 GLU A CA 1
ATOM 626 C C . GLU A 1 77 ? 13.641 3.135 2.059 1 96.81 77 GLU A C 1
ATOM 628 O O . GLU A 1 77 ? 12.906 3.938 2.641 1 96.81 77 GLU A O 1
ATOM 633 N N . VAL A 1 78 ? 14.93 2.889 2.385 1 94.38 78 VAL A N 1
ATOM 634 C CA . VAL A 1 78 ? 15.539 3.604 3.5 1 94.38 78 VAL A CA 1
ATOM 635 C C . VAL A 1 78 ? 16.938 4.094 3.1 1 94.38 78 VAL A C 1
ATOM 637 O O . VAL A 1 78 ? 17.562 3.529 2.199 1 94.38 78 VAL A O 1
ATOM 640 N N . ASP A 1 79 ? 17.328 5.137 3.725 1 95.19 79 ASP A N 1
ATOM 641 C CA . ASP A 1 79 ? 18.688 5.641 3.555 1 95.19 79 ASP A CA 1
ATOM 642 C C . ASP A 1 79 ? 19.656 4.941 4.512 1 95.19 79 ASP A C 1
ATOM 644 O O . ASP A 1 79 ? 19.547 5.082 5.73 1 95.19 79 ASP A O 1
ATOM 648 N N . TYR A 1 80 ? 20.625 4.223 3.977 1 94.88 80 TYR A N 1
ATOM 649 C CA . TYR A 1 80 ? 21.578 3.52 4.812 1 94.88 80 TYR A CA 1
ATOM 650 C C . TYR A 1 80 ? 22.75 4.434 5.188 1 94.88 80 TYR A C 1
ATOM 652 O O . TYR A 1 80 ? 23.734 3.984 5.789 1 94.88 80 TYR A O 1
ATOM 660 N N . LYS A 1 81 ? 22.609 5.684 4.793 1 93.69 81 LYS A N 1
ATOM 661 C CA . LYS A 1 81 ? 23.547 6.742 5.16 1 93.69 81 LYS A CA 1
ATOM 662 C C . LYS A 1 81 ? 24.969 6.387 4.742 1 93.69 81 LYS A C 1
ATOM 664 O O . LYS A 1 81 ? 25.906 6.5 5.539 1 93.69 81 LYS A O 1
ATOM 669 N N . LEU A 1 82 ? 25.094 6 3.523 1 94.94 82 LEU A N 1
ATOM 670 C CA . LEU A 1 82 ? 26.391 5.66 2.949 1 94.94 82 LEU A CA 1
ATOM 671 C C . LEU A 1 82 ? 26.891 6.777 2.043 1 94.94 82 LEU A C 1
ATOM 673 O O . LEU A 1 82 ? 26.25 7.816 1.909 1 94.94 82 LEU A O 1
ATOM 677 N N . ASP A 1 83 ? 28.062 6.652 1.423 1 93.62 83 ASP A N 1
ATOM 678 C CA . ASP A 1 83 ? 28.766 7.746 0.771 1 93.62 83 ASP A CA 1
ATOM 679 C C . ASP A 1 83 ? 28.375 7.855 -0.701 1 93.62 83 ASP A C 1
ATOM 681 O O . ASP A 1 83 ? 29.047 8.547 -1.477 1 93.62 83 ASP A O 1
ATOM 685 N N . ILE A 1 84 ? 27.375 7.145 -1.118 1 96.5 84 ILE A N 1
ATOM 686 C CA . ILE A 1 84 ? 26.906 7.258 -2.494 1 96.5 84 ILE A CA 1
ATOM 687 C C . ILE A 1 84 ? 25.422 7.66 -2.504 1 96.5 84 ILE A C 1
ATOM 689 O O . ILE A 1 84 ? 24.719 7.461 -1.517 1 96.5 84 ILE A O 1
ATOM 693 N N . PRO A 1 85 ? 24.969 8.219 -3.652 1 98 85 PRO A N 1
ATOM 694 C CA . PRO A 1 85 ? 23.562 8.633 -3.742 1 98 85 PRO A CA 1
ATOM 695 C C . PRO A 1 85 ? 22.594 7.461 -3.605 1 98 85 PRO A C 1
ATOM 697 O O . PRO A 1 85 ? 22.922 6.336 -4.004 1 98 85 PRO A O 1
ATOM 700 N N . VAL A 1 86 ? 21.453 7.738 -3.037 1 98.31 86 VAL A N 1
ATOM 701 C CA . VAL A 1 86 ? 20.375 6.77 -2.922 1 98.31 86 VAL A CA 1
ATOM 702 C C . VAL A 1 86 ? 19.094 7.344 -3.523 1 98.31 86 VAL A C 1
ATOM 704 O O . VAL A 1 86 ? 18.781 8.523 -3.338 1 98.31 86 VAL A O 1
ATOM 707 N N . VAL A 1 87 ? 18.438 6.609 -4.348 1 98.75 87 VAL A N 1
ATOM 708 C CA . VAL A 1 87 ? 17.062 6.895 -4.766 1 98.75 87 VAL A CA 1
ATOM 709 C C . VAL A 1 87 ? 16.078 6.262 -3.781 1 98.75 87 VAL A C 1
ATOM 711 O O . VAL A 1 87 ? 15.961 5.035 -3.721 1 98.75 87 VAL A O 1
ATOM 714 N N . LEU A 1 88 ? 15.398 7.074 -3.031 1 98.44 88 LEU A N 1
ATOM 715 C CA . LEU A 1 88 ? 14.438 6.574 -2.061 1 98.44 88 LEU A CA 1
ATOM 716 C C . LEU A 1 88 ? 13.07 6.371 -2.707 1 98.44 88 LEU A C 1
ATOM 718 O O . LEU A 1 88 ? 12.57 7.254 -3.41 1 98.44 88 LEU A O 1
ATOM 722 N N . VAL A 1 89 ? 12.508 5.172 -2.469 1 98.38 89 VAL A N 1
ATOM 723 C CA . VAL A 1 89 ? 11.211 4.824 -3.033 1 98.38 89 VAL A CA 1
ATOM 724 C C . VAL A 1 89 ? 10.281 4.32 -1.928 1 98.38 89 VAL A C 1
ATOM 726 O O . VAL A 1 89 ? 10.742 3.934 -0.852 1 98.38 89 VAL A O 1
ATOM 729 N N . THR A 1 90 ? 9 4.355 -2.209 1 97.06 90 THR A N 1
ATOM 730 C CA . THR A 1 90 ? 7.984 3.873 -1.277 1 97.06 90 THR A CA 1
ATOM 731 C C . THR A 1 90 ? 7.926 2.348 -1.279 1 97.06 90 THR A C 1
ATOM 733 O O . THR A 1 90 ? 7.742 1.726 -0.231 1 97.06 90 THR A O 1
ATOM 736 N N . ASP A 1 91 ? 8.141 1.745 -2.494 1 97.31 91 ASP A N 1
ATOM 737 C CA . ASP A 1 91 ? 8.039 0.302 -2.682 1 97.31 91 ASP A CA 1
ATOM 738 C C . ASP A 1 91 ? 9.125 -0.207 -3.619 1 97.31 91 ASP A C 1
ATOM 740 O O . ASP A 1 91 ? 9.023 -0.053 -4.84 1 97.31 91 ASP A O 1
ATOM 744 N N . ILE A 1 92 ? 10.07 -0.857 -3.041 1 97.94 92 ILE A N 1
ATOM 745 C CA . ILE A 1 92 ? 11.273 -1.252 -3.773 1 97.94 92 ILE A CA 1
ATOM 746 C C . ILE A 1 92 ? 10.93 -2.371 -4.758 1 97.94 92 ILE A C 1
ATOM 748 O O . ILE A 1 92 ? 11.5 -2.441 -5.848 1 97.94 92 ILE A O 1
ATOM 752 N N . LYS A 1 93 ? 9.977 -3.256 -4.422 1 97.38 93 LYS A N 1
ATOM 753 C CA . LYS A 1 93 ? 9.609 -4.371 -5.289 1 97.38 93 LYS A CA 1
ATOM 754 C C . LYS A 1 93 ? 8.914 -3.877 -6.555 1 97.38 93 LYS A C 1
ATOM 756 O O . LYS A 1 93 ? 9.219 -4.332 -7.656 1 97.38 93 LYS A O 1
ATOM 761 N N . LYS A 1 94 ? 7.988 -2.898 -6.398 1 97.88 94 LYS A N 1
ATOM 762 C CA . LYS A 1 94 ? 7.32 -2.305 -7.551 1 97.88 94 LYS A CA 1
ATOM 763 C C . LYS A 1 94 ? 8.312 -1.547 -8.43 1 97.88 94 LYS A C 1
ATOM 765 O O . LYS A 1 94 ? 8.234 -1.61 -9.656 1 97.88 94 LYS A O 1
ATOM 770 N N . ALA A 1 95 ? 9.25 -0.854 -7.777 1 98.62 95 ALA A N 1
ATOM 771 C CA . ALA A 1 95 ? 10.297 -0.142 -8.508 1 98.62 95 ALA A CA 1
ATOM 772 C C . ALA A 1 95 ? 11.109 -1.102 -9.367 1 98.62 95 ALA A C 1
ATOM 774 O O . ALA A 1 95 ? 11.344 -0.845 -10.555 1 98.62 95 ALA A O 1
ATOM 775 N N . MET A 1 96 ? 11.5 -2.197 -8.773 1 98.19 96 MET A N 1
ATOM 776 C CA . MET A 1 96 ? 12.297 -3.201 -9.477 1 98.19 96 MET A CA 1
ATOM 777 C C . MET A 1 96 ? 11.578 -3.693 -10.727 1 98.19 96 MET A C 1
ATOM 779 O O . MET A 1 96 ? 12.18 -3.758 -11.805 1 98.19 96 MET A O 1
ATOM 783 N N . SER A 1 97 ? 10.328 -4.004 -10.586 1 98.5 97 SER A N 1
ATOM 784 C CA . SER A 1 97 ? 9.555 -4.562 -11.695 1 98.5 97 SER A CA 1
ATOM 785 C C . SER A 1 97 ? 9.445 -3.572 -12.844 1 98.5 97 SER A C 1
ATOM 787 O O . SER A 1 97 ? 9.805 -3.893 -13.984 1 98.5 97 SER A O 1
ATOM 789 N N . LEU A 1 98 ? 9.07 -2.318 -12.555 1 98.69 98 LEU A N 1
ATOM 790 C CA . LEU A 1 98 ? 8.82 -1.32 -13.594 1 98.69 98 LEU A CA 1
ATOM 791 C C . LEU A 1 98 ? 10.125 -0.894 -14.258 1 98.69 98 LEU A C 1
ATOM 793 O O . LEU A 1 98 ? 10.172 -0.717 -15.477 1 98.69 98 LEU A O 1
ATOM 797 N N . ILE A 1 99 ? 11.164 -0.724 -13.477 1 98.75 99 ILE A N 1
ATOM 798 C CA . ILE A 1 99 ? 12.453 -0.314 -14.031 1 98.75 99 ILE A CA 1
ATOM 799 C C . ILE A 1 99 ? 13.016 -1.43 -14.906 1 98.75 99 ILE A C 1
ATOM 801 O O . ILE A 1 99 ? 13.57 -1.168 -15.977 1 98.75 99 ILE A O 1
ATOM 805 N N . ALA A 1 100 ? 12.875 -2.676 -14.43 1 98.62 100 ALA A N 1
ATOM 806 C CA . ALA A 1 100 ? 13.328 -3.809 -15.234 1 98.62 100 ALA A CA 1
ATOM 807 C C . ALA A 1 100 ? 12.609 -3.861 -16.578 1 98.62 100 ALA A C 1
ATOM 809 O O . ALA A 1 100 ? 13.227 -4.086 -17.609 1 98.62 100 ALA A O 1
ATOM 810 N N . MET A 1 101 ? 1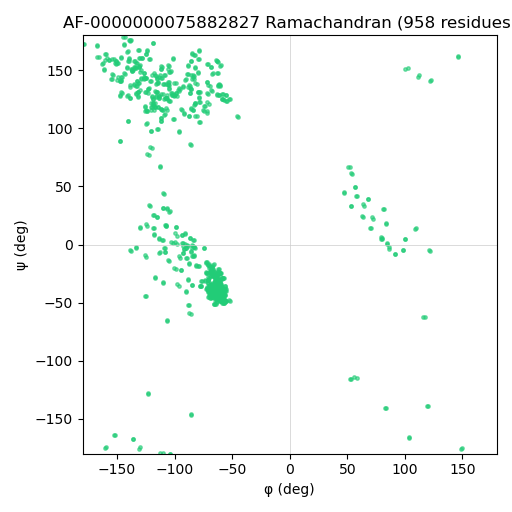1.289 -3.674 -16.625 1 98.44 101 MET A N 1
ATOM 811 C CA . MET A 1 101 ? 10.508 -3.648 -17.859 1 98.44 101 MET A CA 1
ATOM 812 C C . MET A 1 101 ? 11.102 -2.66 -18.859 1 98.44 101 MET A C 1
ATOM 814 O O . MET A 1 101 ? 11.336 -3.006 -20.016 1 98.44 101 MET A O 1
ATOM 818 N N . ALA A 1 102 ? 11.375 -1.485 -18.328 1 98.44 102 ALA A N 1
ATOM 819 C CA . ALA A 1 102 ? 11.898 -0.426 -19.188 1 98.44 102 ALA A CA 1
ATOM 820 C C . ALA A 1 102 ? 13.328 -0.726 -19.625 1 98.44 102 ALA A C 1
ATOM 822 O O . ALA A 1 102 ? 13.688 -0.525 -20.781 1 98.44 102 ALA A O 1
ATOM 823 N N . PHE A 1 103 ? 14.141 -1.15 -18.688 1 98.62 103 PHE A N 1
ATOM 824 C CA . PHE A 1 103 ? 15.539 -1.444 -18.953 1 98.62 103 PHE A CA 1
ATOM 825 C C . PHE A 1 103 ? 15.68 -2.455 -20.094 1 98.62 103 PHE A C 1
ATOM 827 O O . PHE A 1 103 ? 16.562 -2.328 -20.938 1 98.62 103 PHE A O 1
ATOM 834 N N . TYR A 1 104 ? 14.781 -3.426 -20.141 1 98.5 104 TYR A N 1
ATOM 835 C CA . TYR A 1 104 ? 14.867 -4.496 -21.125 1 98.5 104 TYR A CA 1
ATOM 836 C C . TYR A 1 104 ? 13.945 -4.223 -22.297 1 98.5 104 TYR A C 1
ATOM 838 O O . TYR A 1 104 ? 13.555 -5.148 -23.016 1 98.5 104 TYR A O 1
ATOM 846 N N . ASP A 1 105 ? 13.492 -3.082 -22.438 1 98 105 ASP A N 1
ATOM 847 C CA . ASP A 1 105 ? 12.75 -2.566 -23.578 1 98 105 ASP A CA 1
ATOM 848 C C . ASP A 1 105 ? 11.375 -3.234 -23.688 1 98 105 ASP A C 1
ATOM 850 O O . ASP A 1 105 ? 10.977 -3.664 -24.766 1 98 105 ASP A O 1
ATOM 854 N N . ASN A 1 106 ? 10.719 -3.465 -22.578 1 98.38 106 ASN A N 1
ATOM 855 C CA . ASN A 1 106 ? 9.344 -3.941 -22.453 1 98.38 106 ASN A CA 1
ATOM 856 C C . ASN A 1 106 ? 9.125 -5.227 -23.25 1 98.38 106 ASN A C 1
ATOM 858 O O . ASN A 1 106 ? 8.234 -5.293 -24.094 1 98.38 106 ASN A O 1
ATOM 862 N N . PRO A 1 107 ? 9.859 -6.227 -22.875 1 98.62 107 PRO A N 1
ATOM 863 C CA . PRO A 1 107 ? 9.766 -7.48 -23.625 1 98.62 107 PRO A CA 1
ATOM 864 C C . PRO A 1 107 ? 8.375 -8.109 -23.562 1 98.62 107 PRO A C 1
ATOM 866 O O . PRO A 1 107 ? 7.977 -8.836 -24.469 1 98.62 107 PRO A O 1
ATOM 869 N N . GLN A 1 108 ? 7.609 -7.801 -22.5 1 97.69 108 GLN A N 1
ATOM 870 C CA . GLN A 1 108 ? 6.266 -8.344 -22.328 1 97.69 108 GLN A CA 1
ATOM 871 C C . GLN A 1 108 ? 5.352 -7.906 -23.469 1 97.69 108 GLN A C 1
ATOM 873 O O . GLN A 1 108 ? 4.355 -8.57 -23.766 1 97.69 108 GLN A O 1
ATOM 878 N N . ASP A 1 109 ? 5.68 -6.867 -24.141 1 98.12 109 ASP A N 1
ATOM 879 C CA . ASP A 1 109 ? 4.852 -6.355 -25.234 1 98.12 109 ASP A CA 1
ATOM 880 C C . ASP A 1 109 ? 5.141 -7.094 -26.531 1 98.12 109 ASP A C 1
ATOM 882 O O . ASP A 1 109 ? 4.41 -6.938 -27.516 1 98.12 109 ASP A O 1
ATOM 886 N N . GLN A 1 110 ? 6.176 -7.871 -26.484 1 98.44 110 GLN A N 1
ATOM 887 C CA . GLN A 1 110 ? 6.594 -8.57 -27.703 1 98.44 110 GLN A CA 1
ATOM 888 C C . GLN A 1 110 ? 6.332 -10.07 -27.578 1 98.44 110 GLN A C 1
ATOM 890 O O . GLN A 1 110 ? 6.715 -10.836 -28.469 1 98.44 110 GLN A O 1
ATOM 895 N N . LEU A 1 111 ? 5.727 -10.492 -26.484 1 98.75 111 LEU A N 1
ATOM 896 C CA . LEU A 1 111 ? 5.391 -11.883 -26.234 1 98.75 111 LEU A CA 1
ATOM 897 C C . LEU A 1 111 ? 3.91 -12.039 -25.906 1 98.75 111 LEU A C 1
ATOM 899 O O . LEU A 1 111 ? 3.312 -11.156 -25.281 1 98.75 111 LEU A O 1
ATOM 903 N N . LYS A 1 112 ? 3.285 -13.109 -26.344 1 98.88 112 LYS A N 1
ATOM 904 C CA . LYS A 1 112 ? 2.012 -13.523 -25.766 1 98.88 112 LYS A CA 1
ATOM 905 C C . LYS A 1 112 ? 2.219 -14.234 -24.438 1 98.88 112 LYS A C 1
ATOM 907 O O . LYS A 1 112 ? 2.957 -15.219 -24.359 1 98.88 112 LYS A O 1
ATOM 912 N N . LEU A 1 113 ? 1.561 -13.773 -23.406 1 98.88 113 LEU A N 1
ATOM 913 C CA . LEU A 1 113 ? 1.83 -14.25 -22.047 1 98.88 113 LEU A CA 1
ATOM 914 C C . LEU A 1 113 ? 0.683 -15.117 -21.547 1 98.88 113 LEU A C 1
ATOM 916 O O . LEU A 1 113 ? -0.475 -14.695 -21.562 1 98.88 113 LEU A O 1
ATOM 920 N N . LEU A 1 114 ? 1.037 -16.297 -21.125 1 98.94 114 LEU A N 1
ATOM 921 C CA . LEU A 1 114 ? 0.099 -17.234 -20.516 1 98.94 114 LEU A CA 1
ATOM 922 C C . LEU A 1 114 ? 0.5 -17.562 -19.094 1 98.94 114 LEU A C 1
ATOM 924 O O . LEU A 1 114 ? 1.609 -18.047 -18.844 1 98.94 114 LEU A O 1
ATOM 928 N N . GLY A 1 115 ? -0.379 -17.266 -18.141 1 98.88 115 GLY A N 1
ATOM 929 C CA . GLY A 1 115 ? -0.104 -17.547 -16.75 1 98.88 115 GLY A CA 1
ATOM 930 C C . GLY A 1 115 ? -1.029 -18.594 -16.156 1 98.88 115 GLY A C 1
ATOM 931 O O . GLY A 1 115 ? -2.229 -18.594 -16.453 1 98.88 115 GLY A O 1
ATOM 932 N N . PHE A 1 116 ? -0.473 -19.484 -15.336 1 98.75 116 PHE A N 1
ATOM 933 C CA . PHE A 1 116 ? -1.247 -20.484 -14.625 1 98.75 116 PHE A CA 1
ATOM 934 C C . PHE A 1 116 ? -1.156 -20.281 -13.117 1 98.75 116 PHE A C 1
ATOM 936 O O . PHE A 1 116 ? -0.059 -20.172 -12.57 1 98.75 116 PHE A O 1
ATOM 943 N N . THR A 1 117 ? -2.287 -20.219 -12.484 1 98.25 117 THR A N 1
ATOM 944 C CA . THR A 1 117 ? -2.32 -20.266 -11.031 1 98.25 117 THR A CA 1
ATOM 945 C C . THR A 1 117 ? -3.213 -21.391 -10.531 1 98.25 117 THR A C 1
ATOM 947 O O . THR A 1 117 ? -3.898 -22.047 -11.328 1 98.25 117 THR A O 1
ATOM 950 N N . GLY A 1 118 ? -3.135 -21.719 -9.242 1 95.94 118 GLY A N 1
ATOM 951 C CA . GLY A 1 118 ? -3.818 -22.828 -8.594 1 95.94 118 GLY A CA 1
ATOM 952 C C . GLY A 1 118 ? -3.008 -23.453 -7.477 1 95.94 118 GLY A C 1
ATOM 953 O O . GLY A 1 118 ? -1.798 -23.234 -7.379 1 95.94 118 GLY A O 1
ATOM 954 N N . THR A 1 119 ? -3.75 -24.188 -6.641 1 91.5 119 THR A N 1
ATOM 955 C CA . THR A 1 119 ? -3.049 -24.906 -5.582 1 91.5 119 THR A CA 1
ATOM 956 C C . THR A 1 119 ? -2.254 -26.078 -6.156 1 91.5 119 THR A C 1
ATOM 958 O O . THR A 1 119 ? -1.107 -26.297 -5.77 1 91.5 119 THR A O 1
ATOM 961 N N . LYS A 1 120 ? -2.836 -26.766 -7.191 1 84.81 120 LYS A N 1
ATOM 962 C CA . LYS A 1 120 ? -2.221 -27.922 -7.816 1 84.81 120 LYS A CA 1
ATOM 963 C C . LYS A 1 120 ? -2.359 -27.875 -9.336 1 84.81 120 LYS A C 1
ATOM 965 O O . LYS A 1 120 ? -3.275 -27.234 -9.859 1 84.81 120 LYS A O 1
ATOM 970 N N . GLY A 1 121 ? -1.378 -28.484 -10.008 1 90.56 121 GLY A N 1
ATOM 971 C CA . GLY A 1 121 ? -1.547 -28.734 -11.43 1 90.56 121 GLY A CA 1
ATOM 972 C C . GLY A 1 121 ? -0.865 -27.703 -12.305 1 90.56 121 GLY A C 1
ATOM 973 O O . GLY A 1 121 ? -0.82 -27.859 -13.531 1 90.56 121 GLY A O 1
ATOM 974 N N . LYS A 1 122 ? -0.292 -26.672 -11.711 1 94.25 122 LYS A N 1
ATOM 975 C CA . LYS A 1 122 ? 0.294 -25.594 -12.484 1 94.25 122 LYS A CA 1
ATOM 976 C C . LYS A 1 122 ? 1.385 -26.094 -13.414 1 94.25 122 LYS A C 1
ATOM 978 O O . LYS A 1 122 ? 1.384 -25.781 -14.609 1 94.25 122 LYS A O 1
ATOM 983 N N . THR A 1 123 ? 2.24 -26.922 -12.914 1 91.12 123 THR A N 1
ATOM 984 C CA . THR A 1 123 ? 3.357 -27.438 -13.703 1 91.12 123 THR A CA 1
ATOM 985 C C . THR A 1 123 ? 2.857 -28.281 -14.875 1 91.12 123 THR A C 1
ATOM 987 O O . THR A 1 123 ? 3.277 -28.078 -16.016 1 91.12 123 THR A O 1
ATOM 990 N N . THR A 1 124 ? 1.961 -29.141 -14.609 1 92.06 124 THR A N 1
ATOM 991 C CA . THR A 1 124 ? 1.42 -30.016 -15.641 1 92.06 124 THR A CA 1
ATOM 992 C C . THR A 1 124 ? 0.704 -29.203 -16.719 1 92.06 124 THR A C 1
ATOM 994 O O . THR A 1 124 ? 0.927 -29.422 -17.906 1 92.06 124 THR A O 1
ATOM 997 N N . ALA A 1 125 ? -0.111 -28.297 -16.297 1 97.19 125 ALA A N 1
ATOM 998 C CA . ALA A 1 125 ? -0.831 -27.453 -17.25 1 97.19 125 ALA A CA 1
ATOM 999 C C . ALA A 1 125 ? 0.138 -26.641 -18.109 1 97.19 125 ALA A C 1
ATOM 1001 O O . ALA A 1 125 ? -0.071 -26.484 -19.312 1 97.19 125 ALA A O 1
ATOM 1002 N N . ALA A 1 126 ? 1.17 -26.172 -17.484 1 97.81 126 ALA A N 1
ATOM 1003 C CA . ALA A 1 126 ? 2.172 -25.406 -18.219 1 97.81 126 ALA A CA 1
ATOM 1004 C C . ALA A 1 126 ? 2.848 -26.25 -19.297 1 97.81 126 ALA A C 1
ATOM 1006 O O . ALA A 1 126 ? 3.078 -25.781 -20.406 1 97.81 126 ALA A O 1
ATOM 1007 N N . TYR A 1 127 ? 3.098 -27.469 -19.016 1 96.56 127 TYR A N 1
ATOM 1008 C CA . TYR A 1 127 ? 3.736 -28.359 -19.984 1 96.56 127 TYR A CA 1
ATOM 1009 C C . TYR A 1 127 ? 2.783 -28.703 -21.125 1 96.56 127 TYR A C 1
ATOM 1011 O O . TYR A 1 127 ? 3.199 -28.812 -22.281 1 96.56 127 TYR A O 1
ATOM 1019 N N . PHE A 1 128 ? 1.52 -28.922 -20.766 1 97.94 128 PHE A N 1
ATOM 1020 C CA . PHE A 1 128 ? 0.544 -29.109 -21.844 1 97.94 128 PHE A CA 1
ATOM 1021 C C . PHE A 1 128 ? 0.554 -27.906 -22.781 1 97.94 128 PHE A C 1
ATOM 1023 O O . PHE A 1 128 ? 0.643 -28.078 -24 1 97.94 128 PHE A O 1
ATOM 1030 N N . ALA A 1 129 ? 0.504 -26.734 -22.203 1 98.88 129 ALA A N 1
ATOM 1031 C CA . ALA A 1 129 ? 0.473 -25.516 -23.016 1 98.88 129 ALA A CA 1
ATOM 1032 C C . ALA A 1 129 ? 1.729 -25.406 -23.875 1 98.88 129 ALA A C 1
ATOM 1034 O O . ALA A 1 129 ? 1.656 -25.031 -25.047 1 98.88 129 ALA A O 1
ATOM 1035 N N . TYR A 1 130 ? 2.848 -25.734 -23.297 1 98.5 130 TYR A N 1
ATOM 1036 C CA . TYR A 1 130 ? 4.117 -25.656 -24.016 1 98.5 130 TYR A CA 1
ATOM 1037 C C . TYR A 1 130 ? 4.094 -26.547 -25.25 1 98.5 130 TYR A C 1
ATOM 1039 O O . TYR A 1 130 ? 4.426 -26.094 -26.359 1 98.5 130 TYR A O 1
ATOM 1047 N N . HIS A 1 131 ? 3.682 -27.766 -25.141 1 97.81 131 HIS A N 1
ATOM 1048 C CA . HIS A 1 131 ? 3.709 -28.719 -26.25 1 97.81 131 HIS A CA 1
ATOM 1049 C C . HIS A 1 131 ? 2.621 -28.406 -27.281 1 97.81 131 HIS A C 1
ATOM 1051 O O . HIS A 1 131 ? 2.805 -28.625 -28.469 1 97.81 131 HIS A O 1
ATOM 1057 N N . ILE A 1 132 ? 1.506 -27.844 -26.812 1 98.75 132 ILE A N 1
ATOM 1058 C CA . ILE A 1 132 ? 0.458 -27.422 -27.719 1 98.75 132 ILE A CA 1
ATOM 1059 C C . ILE A 1 132 ? 0.98 -26.281 -28.609 1 98.75 132 ILE A C 1
ATOM 1061 O O . ILE A 1 132 ? 0.925 -26.375 -29.828 1 98.75 132 ILE A O 1
ATOM 1065 N N . LEU A 1 133 ? 1.541 -25.281 -27.969 1 98.88 133 LEU A N 1
ATOM 1066 C CA . LEU A 1 133 ? 1.973 -24.094 -28.719 1 98.88 133 LEU A CA 1
ATOM 1067 C C . LEU A 1 133 ? 3.188 -24.422 -29.578 1 98.88 133 LEU A C 1
ATOM 1069 O O . LEU A 1 133 ? 3.344 -23.859 -30.672 1 98.88 133 LEU A O 1
ATOM 1073 N N . LYS A 1 134 ? 4 -25.328 -29.156 1 98.44 134 LYS A N 1
ATOM 1074 C CA . LYS A 1 134 ? 5.215 -25.703 -29.875 1 98.44 134 LYS A CA 1
ATOM 1075 C C . LYS A 1 134 ? 4.883 -26.234 -31.266 1 98.44 134 LYS A C 1
ATOM 1077 O O . LYS A 1 134 ? 5.734 -26.234 -32.156 1 98.44 134 LYS A O 1
ATOM 1082 N N . GLU A 1 135 ? 3.713 -26.734 -31.484 1 98.44 135 GLU A N 1
ATOM 1083 C CA . GLU A 1 135 ? 3.307 -27.328 -32.75 1 98.44 135 GLU A CA 1
ATOM 1084 C C . GLU A 1 135 ? 3.344 -26.281 -33.875 1 98.44 135 GLU A C 1
ATOM 1086 O O . GLU A 1 135 ? 3.635 -26.609 -35.031 1 98.44 135 GLU A O 1
ATOM 1091 N N . SER A 1 136 ? 3.059 -25.047 -33.531 1 98.5 136 SER A N 1
ATOM 1092 C CA . SER A 1 136 ? 2.977 -24.078 -34.625 1 98.5 136 SER A CA 1
ATOM 1093 C C . SER A 1 136 ? 3.631 -22.75 -34.219 1 98.5 136 SER A C 1
ATOM 1095 O O . SER A 1 136 ? 3.74 -21.844 -35.031 1 98.5 136 SER A O 1
ATOM 1097 N N . TYR A 1 137 ? 4.078 -22.625 -32.969 1 98.56 137 TYR A N 1
ATOM 1098 C CA . TYR A 1 137 ? 4.676 -21.406 -32.469 1 98.56 137 TYR A CA 1
ATOM 1099 C C . TYR A 1 137 ? 6 -21.688 -31.766 1 98.56 137 TYR A C 1
ATOM 1101 O O . TYR A 1 137 ? 6.535 -22.781 -31.859 1 98.56 137 TYR A O 1
ATOM 1109 N N . LYS A 1 138 ? 6.59 -20.672 -31.203 1 98.69 138 LYS A N 1
ATOM 1110 C CA . LYS A 1 138 ? 7.852 -20.781 -30.469 1 98.69 138 LYS A CA 1
ATOM 1111 C C . LYS A 1 138 ? 7.699 -20.359 -29.016 1 98.69 138 LYS A C 1
ATOM 1113 O O . LYS A 1 138 ? 8.023 -19.234 -28.656 1 98.69 138 LYS A O 1
ATOM 1118 N N . PRO A 1 139 ? 7.242 -21.297 -28.234 1 98.69 139 PRO A N 1
ATOM 1119 C CA . PRO A 1 139 ? 6.992 -20.938 -26.828 1 98.69 139 PRO A CA 1
ATOM 1120 C C . PRO A 1 139 ? 8.242 -21.031 -25.953 1 98.69 139 PRO A C 1
ATOM 1122 O O . PRO A 1 139 ? 9.102 -21.891 -26.203 1 98.69 139 PRO A O 1
ATOM 1125 N N . ALA A 1 140 ? 8.367 -20.172 -24.984 1 98.69 140 ALA A N 1
ATOM 1126 C CA . ALA A 1 140 ? 9.242 -20.281 -23.828 1 98.69 140 ALA A CA 1
ATOM 1127 C C . ALA A 1 140 ? 8.461 -20.719 -22.594 1 98.69 140 ALA A C 1
ATOM 1129 O O . ALA A 1 140 ? 7.23 -20.656 -22.578 1 98.69 140 ALA A O 1
ATOM 1130 N N . LEU A 1 141 ? 9.25 -21.266 -21.609 1 98.06 141 LEU A N 1
ATOM 1131 C CA . LEU A 1 141 ? 8.586 -21.844 -20.453 1 98.06 141 LEU A CA 1
ATOM 1132 C C . LEU A 1 141 ? 9.312 -21.484 -19.172 1 98.06 141 LEU A C 1
ATOM 1134 O O . LEU A 1 141 ? 10.531 -21.641 -19.078 1 98.06 141 LEU A O 1
ATOM 1138 N N . LEU A 1 142 ? 8.555 -20.906 -18.203 1 97.56 142 LEU A N 1
ATOM 1139 C CA . LEU A 1 142 ? 9 -20.75 -16.812 1 97.56 142 LEU A CA 1
ATOM 1140 C C . LEU A 1 142 ? 8.141 -21.578 -15.875 1 97.56 142 LEU A C 1
ATOM 1142 O O . LEU A 1 142 ? 7.059 -21.156 -15.469 1 97.56 142 LEU A O 1
ATOM 1146 N N . SER A 1 143 ? 8.641 -22.734 -15.492 1 93.06 143 SER A N 1
ATOM 1147 C CA . SER A 1 143 ? 7.922 -23.656 -14.625 1 93.06 143 SER A CA 1
ATOM 1148 C C . SER A 1 143 ? 8.742 -24.016 -13.391 1 93.06 143 SER A C 1
ATOM 1150 O O . SER A 1 143 ? 9.945 -23.734 -13.336 1 93.06 143 SER A O 1
ATOM 1152 N N . THR A 1 144 ? 8.062 -24.578 -12.398 1 85 144 THR A N 1
ATOM 1153 C CA . THR A 1 144 ? 8.719 -24.984 -11.172 1 85 144 THR A CA 1
ATOM 1154 C C . THR A 1 144 ? 9.859 -25.953 -11.469 1 85 144 THR A C 1
ATOM 1156 O O . THR A 1 144 ? 10.93 -25.875 -10.867 1 85 144 THR A O 1
ATOM 1159 N N . MET A 1 145 ? 9.664 -26.781 -12.438 1 81.19 145 MET A N 1
ATOM 1160 C CA . MET A 1 145 ? 10.617 -27.859 -12.711 1 81.19 145 MET A CA 1
ATOM 1161 C C . MET A 1 145 ? 11.742 -27.359 -13.617 1 81.19 145 MET A C 1
ATOM 1163 O O . MET A 1 145 ? 12.922 -27.484 -13.266 1 81.19 145 MET A O 1
ATOM 1167 N N . ASN A 1 146 ? 11.32 -26.906 -14.82 1 87.44 146 ASN A N 1
ATOM 1168 C CA . ASN A 1 146 ? 12.336 -26.484 -15.781 1 87.44 146 ASN A CA 1
ATOM 1169 C C . ASN A 1 146 ? 11.961 -25.156 -16.438 1 87.44 146 ASN A C 1
ATOM 1171 O O . ASN A 1 146 ? 10.789 -24.766 -16.422 1 87.44 146 ASN A O 1
ATOM 1175 N N . THR A 1 147 ? 12.992 -24.516 -16.938 1 93.88 147 THR A N 1
ATOM 1176 C CA . THR A 1 147 ? 12.875 -23.281 -17.703 1 93.88 147 THR A CA 1
ATOM 1177 C C . THR A 1 147 ? 13.492 -23.422 -19.078 1 93.88 147 THR A C 1
ATOM 1179 O O . THR A 1 147 ? 14.531 -24.062 -19.25 1 93.88 147 THR A O 1
ATOM 1182 N N . THR A 1 148 ? 12.82 -22.969 -20.094 1 97.25 148 THR A N 1
ATOM 1183 C CA . THR A 1 148 ? 13.43 -22.828 -21.422 1 97.25 148 THR A CA 1
ATOM 1184 C C . THR A 1 148 ? 13.117 -21.453 -22 1 97.25 148 THR A C 1
ATOM 1186 O O . THR A 1 148 ? 11.977 -20.984 -21.953 1 97.25 148 THR A O 1
ATOM 1189 N N . LEU A 1 149 ? 14.141 -20.781 -22.484 1 98.31 149 LEU A N 1
ATOM 1190 C CA . LEU A 1 149 ? 14.016 -19.422 -23.016 1 98.31 149 LEU A CA 1
ATOM 1191 C C . LEU A 1 149 ? 14.156 -19.422 -24.531 1 98.31 149 LEU A C 1
ATOM 1193 O O . LEU A 1 149 ? 13.992 -18.391 -25.188 1 98.31 149 LEU A O 1
ATOM 1197 N N . ASP A 1 150 ? 14.508 -20.625 -25.109 1 97.88 150 ASP A N 1
ATOM 1198 C CA . ASP A 1 150 ? 14.734 -20.703 -26.547 1 97.88 150 ASP A CA 1
ATOM 1199 C C . ASP A 1 150 ? 14.016 -21.906 -27.141 1 97.88 150 ASP A C 1
ATOM 1201 O O . ASP A 1 150 ? 14.125 -22.172 -28.344 1 97.88 150 ASP A O 1
ATOM 1205 N N . GLY A 1 151 ? 13.359 -22.719 -26.328 1 95.62 151 GLY A N 1
ATOM 1206 C CA . GLY A 1 151 ? 12.625 -23.891 -26.781 1 95.62 151 GLY A CA 1
ATOM 1207 C C . GLY A 1 151 ? 13.516 -25.078 -27.047 1 95.62 151 GLY A C 1
ATOM 1208 O O . GLY A 1 151 ? 13.039 -26.141 -27.422 1 95.62 151 GLY A O 1
ATOM 1209 N N . GLN A 1 152 ? 14.805 -24.953 -26.734 1 93.94 152 GLN A N 1
ATOM 1210 C CA . GLN A 1 152 ? 15.766 -26 -27.047 1 93.94 152 GLN A CA 1
ATOM 1211 C C . GLN A 1 152 ? 16.531 -26.422 -25.781 1 93.94 152 GLN A C 1
ATOM 1213 O O . GLN A 1 152 ? 16.703 -27.625 -25.531 1 93.94 152 GLN A O 1
ATOM 1218 N N . THR A 1 153 ? 16.906 -25.453 -25.094 1 94.25 153 THR A N 1
ATOM 1219 C CA . THR A 1 153 ? 17.688 -25.703 -23.875 1 94.25 153 THR A CA 1
ATOM 1220 C C . THR A 1 153 ? 16.828 -25.562 -22.641 1 94.25 153 THR A C 1
ATOM 1222 O O . THR A 1 153 ? 16.094 -24.578 -22.484 1 94.25 153 THR A O 1
ATOM 1225 N N . PHE A 1 154 ? 16.906 -26.562 -21.797 1 90.06 154 PHE A N 1
ATOM 1226 C CA . PHE A 1 154 ? 16.156 -26.562 -20.547 1 90.06 154 PHE A CA 1
ATOM 1227 C C . PHE A 1 154 ? 17.094 -26.547 -19.344 1 90.06 154 PHE A C 1
ATOM 1229 O O . PHE A 1 154 ? 18.156 -27.188 -19.375 1 90.06 154 PHE A O 1
ATOM 1236 N N . PHE A 1 155 ? 16.75 -25.75 -18.328 1 88.38 155 PHE A N 1
ATOM 1237 C CA . PHE A 1 155 ? 17.531 -25.719 -17.094 1 88.38 155 PHE A CA 1
ATOM 1238 C C . PHE A 1 155 ? 16.625 -25.641 -15.875 1 88.38 155 PHE A C 1
ATOM 1240 O O . PHE A 1 155 ? 15.461 -25.25 -15.984 1 88.38 155 PHE A O 1
ATOM 1247 N N . LYS A 1 156 ? 17.125 -26 -14.789 1 82.69 156 LYS A N 1
ATOM 1248 C CA . LYS A 1 156 ? 16.359 -26.062 -13.555 1 82.69 156 LYS A CA 1
ATOM 1249 C C . LYS A 1 156 ? 15.977 -24.672 -13.062 1 82.69 156 LYS A C 1
ATOM 1251 O O . LYS A 1 156 ? 16.812 -23.781 -13.031 1 82.69 156 LYS A O 1
ATOM 1256 N N . SER A 1 157 ? 14.719 -24.594 -12.648 1 84.44 157 SER A N 1
ATOM 1257 C CA . SER A 1 157 ? 14.234 -23.328 -12.141 1 84.44 157 SER A CA 1
ATOM 1258 C C . SER A 1 157 ? 14.68 -23.094 -10.695 1 84.44 157 SER A C 1
ATOM 1260 O O . SER A 1 157 ? 14.781 -24.047 -9.914 1 84.44 157 SER A O 1
ATOM 1262 N N . GLN A 1 158 ? 14.906 -21.875 -10.328 1 77.19 158 GLN A N 1
ATOM 1263 C CA . GLN A 1 158 ? 15.227 -21.531 -8.945 1 77.19 158 GLN A CA 1
ATOM 1264 C C . GLN A 1 158 ? 13.961 -21.219 -8.156 1 77.19 158 GLN A C 1
ATOM 1266 O O . GLN A 1 158 ? 13.852 -21.578 -6.977 1 77.19 158 GLN A O 1
ATOM 1271 N N . LEU A 1 159 ? 13.07 -20.547 -8.781 1 81.12 159 LEU A N 1
ATOM 1272 C CA . LEU A 1 159 ? 11.766 -20.203 -8.227 1 81.12 159 LEU A CA 1
ATOM 1273 C C . LEU A 1 159 ? 10.648 -20.547 -9.203 1 81.12 159 LEU A C 1
ATOM 1275 O O . LEU A 1 159 ? 10.859 -20.531 -10.422 1 81.12 159 LEU A O 1
ATOM 1279 N N . THR A 1 160 ? 9.492 -20.812 -8.672 1 80.38 160 THR A N 1
ATOM 1280 C CA . THR A 1 160 ? 8.328 -21.031 -9.516 1 80.38 160 THR A CA 1
ATOM 1281 C C . THR A 1 160 ? 8.062 -19.812 -10.398 1 80.38 160 THR A C 1
ATOM 1283 O O . THR A 1 160 ? 7.844 -19.938 -11.602 1 80.38 160 THR A O 1
ATOM 1286 N N . THR A 1 161 ? 8.016 -18.656 -9.805 1 92.19 161 THR A N 1
ATOM 1287 C CA . THR A 1 161 ? 7.973 -17.359 -10.484 1 92.19 161 THR A CA 1
ATOM 1288 C C . THR A 1 161 ? 9.211 -16.547 -10.148 1 92.19 161 THR A C 1
ATOM 1290 O O . THR A 1 161 ? 9.445 -16.203 -8.992 1 92.19 161 THR A O 1
ATOM 1293 N N . PRO A 1 162 ? 9.953 -16.25 -11.125 1 95.5 162 PRO A N 1
ATOM 1294 C CA . PRO A 1 162 ? 11.211 -15.547 -10.867 1 95.5 162 PRO A CA 1
ATOM 1295 C C . PRO A 1 162 ? 11.008 -14.156 -10.258 1 95.5 162 PRO A C 1
ATOM 1297 O O . PRO A 1 162 ? 9.93 -13.57 -10.398 1 95.5 162 PRO A O 1
ATOM 1300 N N . GLU A 1 163 ? 12.078 -13.719 -9.617 1 95.56 163 GLU A N 1
ATOM 1301 C CA . GLU A 1 163 ? 12.109 -12.32 -9.195 1 95.56 163 GLU A CA 1
ATOM 1302 C C . GLU A 1 163 ? 11.992 -11.375 -10.391 1 95.56 163 GLU A C 1
ATOM 1304 O O . GLU A 1 163 ? 12.43 -11.711 -11.5 1 95.56 163 GLU A O 1
ATOM 1309 N N . SER A 1 164 ? 11.516 -10.203 -10.18 1 97.31 164 SER A N 1
ATOM 1310 C CA . SER A 1 164 ? 11.125 -9.312 -11.273 1 97.31 164 SER A CA 1
ATOM 1311 C C . SER A 1 164 ? 12.305 -9.016 -12.188 1 97.31 164 SER A C 1
ATOM 1313 O O . SER A 1 164 ? 12.172 -9.055 -13.414 1 97.31 164 SER A O 1
ATOM 1315 N N . LEU A 1 165 ? 13.492 -8.734 -11.641 1 97.62 165 LEU A N 1
ATOM 1316 C CA . LEU A 1 165 ? 14.656 -8.445 -12.477 1 97.62 165 LEU A CA 1
ATOM 1317 C C . LEU A 1 165 ? 14.992 -9.641 -13.367 1 97.62 165 LEU A C 1
ATOM 1319 O O . LEU A 1 165 ? 15.25 -9.477 -14.562 1 97.62 165 LEU A O 1
ATOM 1323 N N . ASP A 1 166 ? 14.945 -10.82 -12.766 1 97.5 166 ASP A N 1
ATOM 1324 C CA . ASP A 1 166 ? 15.242 -12.039 -13.508 1 97.5 166 ASP A CA 1
ATOM 1325 C C . ASP A 1 166 ? 14.156 -12.328 -14.547 1 97.5 166 ASP A C 1
ATOM 1327 O O . ASP A 1 166 ? 14.453 -12.719 -15.672 1 97.5 166 ASP A O 1
ATOM 1331 N N . LEU A 1 167 ? 12.992 -12.117 -14.133 1 98.19 167 LEU A N 1
ATOM 1332 C CA . LEU A 1 167 ? 11.844 -12.383 -15 1 98.19 167 LEU A CA 1
ATOM 1333 C C . LEU A 1 167 ? 11.945 -11.594 -16.297 1 98.19 167 LEU A C 1
ATOM 1335 O O . LEU A 1 167 ? 11.875 -12.172 -17.391 1 98.19 167 LEU A O 1
ATOM 1339 N N . PHE A 1 168 ? 12.18 -10.32 -16.234 1 98.44 168 PHE A N 1
ATOM 1340 C CA . PHE A 1 168 ? 12.172 -9.484 -17.422 1 98.44 168 PHE A CA 1
ATOM 1341 C C . PHE A 1 168 ? 13.453 -9.672 -18.234 1 98.44 168 PHE A C 1
ATOM 1343 O O . PHE A 1 168 ? 13.445 -9.57 -19.453 1 98.44 168 PHE A O 1
ATOM 1350 N N . ALA A 1 169 ? 14.547 -9.969 -17.516 1 98.19 169 ALA A N 1
ATOM 1351 C CA . ALA A 1 169 ? 15.742 -10.375 -18.25 1 98.19 169 ALA A CA 1
ATOM 1352 C C . ALA A 1 169 ? 15.484 -11.633 -19.078 1 98.19 169 ALA A C 1
ATOM 1354 O O . ALA A 1 169 ? 15.891 -11.711 -20.234 1 98.19 169 ALA A O 1
ATOM 1355 N N . MET A 1 170 ? 14.828 -12.578 -18.484 1 98.31 170 MET A N 1
ATOM 1356 C CA . MET A 1 170 ? 14.492 -13.82 -19.172 1 98.31 170 MET A CA 1
ATOM 1357 C C . MET A 1 170 ? 13.547 -13.555 -20.344 1 98.31 170 MET A C 1
ATOM 1359 O O . MET A 1 170 ? 13.719 -14.117 -21.422 1 98.31 170 MET A O 1
ATOM 1363 N N . MET A 1 171 ? 12.578 -12.695 -20.125 1 98.69 171 MET A N 1
ATOM 1364 C CA . MET A 1 171 ? 11.672 -12.344 -21.219 1 98.69 171 MET A CA 1
ATOM 1365 C C . MET A 1 171 ? 12.438 -11.703 -22.375 1 98.69 171 MET A C 1
ATOM 1367 O O . MET A 1 171 ? 12.156 -12 -23.547 1 98.69 171 MET A O 1
ATOM 1371 N N . ALA A 1 172 ? 13.336 -10.844 -22.031 1 98.69 172 ALA A N 1
ATOM 1372 C CA . ALA A 1 172 ? 14.148 -10.211 -23.078 1 98.69 172 ALA A CA 1
ATOM 1373 C C . ALA A 1 172 ? 14.938 -11.25 -23.859 1 98.69 172 ALA A C 1
ATOM 1375 O O . ALA A 1 172 ? 15.062 -11.148 -25.078 1 98.69 172 ALA A O 1
ATOM 1376 N N . GLU A 1 173 ? 15.469 -12.203 -23.141 1 98.62 173 GLU A N 1
ATOM 1377 C CA . GLU A 1 173 ? 16.188 -13.289 -23.797 1 98.62 173 GLU A CA 1
ATOM 1378 C C . GLU A 1 173 ? 15.266 -14.086 -24.719 1 98.62 173 GLU A C 1
ATOM 1380 O O . GLU A 1 173 ? 15.664 -14.484 -25.812 1 98.62 173 GLU A O 1
ATOM 1385 N N . CYS A 1 174 ? 14.07 -14.352 -24.281 1 98.81 174 CYS A N 1
ATOM 1386 C CA . CYS A 1 174 ? 13.078 -15.016 -25.125 1 98.81 174 CYS A CA 1
ATOM 1387 C C . CYS A 1 174 ? 12.867 -14.25 -26.422 1 98.81 174 CYS A C 1
ATOM 1389 O O . CYS A 1 174 ? 12.867 -14.836 -27.5 1 98.81 174 CYS A O 1
ATOM 1391 N N . VAL A 1 175 ? 12.672 -12.953 -26.266 1 98.75 175 VAL A N 1
ATOM 1392 C CA . VAL A 1 175 ? 12.445 -12.109 -27.438 1 98.75 175 VAL A CA 1
ATOM 1393 C C . VAL A 1 175 ? 13.648 -12.188 -28.375 1 98.75 175 VAL A C 1
ATOM 1395 O O . VAL A 1 175 ? 13.492 -12.359 -29.578 1 98.75 175 VAL A O 1
ATOM 1398 N N . LYS A 1 176 ? 14.82 -12.102 -27.812 1 98.56 176 LYS A N 1
ATOM 1399 C CA . LYS A 1 176 ? 16.047 -12.188 -28.594 1 98.56 176 LYS A CA 1
ATOM 1400 C C . LYS A 1 176 ? 16.141 -13.523 -29.344 1 98.56 176 LYS A C 1
ATOM 1402 O O . LYS A 1 176 ? 16.625 -13.586 -30.469 1 98.56 176 LYS A O 1
ATOM 1407 N N . ASN A 1 177 ? 15.617 -14.523 -28.703 1 98.56 177 ASN A N 1
ATOM 1408 C CA . ASN A 1 177 ? 15.664 -15.867 -29.266 1 98.56 177 ASN A CA 1
ATOM 1409 C C . ASN A 1 177 ? 14.531 -16.094 -30.266 1 98.56 177 ASN A C 1
ATOM 1411 O O . ASN A 1 177 ? 14.406 -17.188 -30.828 1 98.56 177 ASN A O 1
ATOM 1415 N N . GLY A 1 178 ? 13.695 -15.141 -30.438 1 98.44 178 GLY A N 1
ATOM 1416 C CA . GLY A 1 178 ? 12.633 -15.219 -31.438 1 98.44 178 GLY A CA 1
ATOM 1417 C C . GLY A 1 178 ? 11.406 -15.961 -30.938 1 98.44 178 GLY A C 1
ATOM 1418 O O . GLY A 1 178 ? 10.594 -16.438 -31.75 1 98.44 178 GLY A O 1
ATOM 1419 N N . MET A 1 179 ? 11.312 -16.094 -29.625 1 98.75 179 MET A N 1
ATOM 1420 C CA . MET A 1 179 ? 10.133 -16.75 -29.078 1 98.75 179 MET A CA 1
ATOM 1421 C C . MET A 1 179 ? 8.883 -15.906 -29.281 1 98.75 179 MET A C 1
ATOM 1423 O O . MET A 1 179 ? 8.969 -14.68 -29.359 1 98.75 179 MET A O 1
ATOM 1427 N N . THR A 1 180 ? 7.738 -16.578 -29.359 1 98.75 180 THR A N 1
ATOM 1428 C CA . THR A 1 180 ? 6.492 -15.875 -29.625 1 98.75 180 THR A CA 1
ATOM 1429 C C . THR A 1 180 ? 5.602 -15.867 -28.391 1 98.75 180 THR A C 1
ATOM 1431 O O . THR A 1 180 ? 4.789 -14.953 -28.203 1 98.75 180 THR A O 1
ATOM 1434 N N . HIS A 1 181 ? 5.699 -16.922 -27.625 1 98.88 181 HIS A N 1
ATOM 1435 C CA . HIS A 1 181 ? 4.879 -17.094 -26.422 1 98.88 181 HIS A CA 1
ATOM 1436 C C . HIS A 1 181 ? 5.738 -17.375 -25.203 1 98.88 181 HIS A C 1
ATOM 1438 O O . HIS A 1 181 ? 6.816 -17.953 -25.312 1 98.88 181 HIS A O 1
ATOM 1444 N N . LEU A 1 182 ? 5.277 -16.906 -24.031 1 98.88 182 LEU A N 1
ATOM 1445 C CA . LEU A 1 182 ? 5.867 -17.281 -22.75 1 98.88 182 LEU A CA 1
ATOM 1446 C C . LEU A 1 182 ? 4.809 -17.844 -21.812 1 98.88 182 LEU A C 1
ATOM 1448 O O . LEU A 1 182 ? 3.818 -17.172 -21.516 1 98.88 182 LEU A O 1
ATOM 1452 N N . ILE A 1 183 ? 5.012 -19.078 -21.438 1 98.81 183 ILE A N 1
ATOM 1453 C CA . ILE A 1 183 ? 4.164 -19.734 -20.453 1 98.81 183 ILE A CA 1
ATOM 1454 C C . ILE A 1 183 ? 4.812 -19.656 -19.078 1 98.81 183 ILE A C 1
ATOM 1456 O O . ILE A 1 183 ? 5.988 -20 -18.906 1 98.81 183 ILE A O 1
ATOM 1460 N N . MET A 1 184 ? 3.957 -19.25 -18.062 1 98 184 MET A N 1
ATOM 1461 C CA . MET A 1 184 ? 4.512 -19.078 -16.719 1 98 184 MET A CA 1
ATOM 1462 C C . MET A 1 184 ? 3.602 -19.688 -15.664 1 98 184 MET A C 1
ATOM 1464 O O . MET A 1 184 ? 2.377 -19.578 -15.75 1 98 184 MET A O 1
ATOM 1468 N N . GLU A 1 185 ? 4.242 -20.359 -14.727 1 97.69 185 GLU A N 1
ATOM 1469 C CA . GLU A 1 185 ? 3.551 -20.609 -13.469 1 97.69 185 GLU A CA 1
ATOM 1470 C C . GLU A 1 185 ? 3.553 -19.375 -12.578 1 97.69 185 GLU A C 1
ATOM 1472 O O . GLU A 1 185 ? 4.613 -18.844 -12.258 1 97.69 185 GLU A O 1
ATOM 1477 N N . VAL A 1 186 ? 2.414 -18.906 -12.188 1 98.06 186 VAL A N 1
ATOM 1478 C CA . VAL A 1 186 ? 2.303 -17.703 -11.375 1 98.06 186 VAL A CA 1
ATOM 1479 C C . VAL A 1 186 ? 1.812 -18.062 -9.977 1 98.06 186 VAL A C 1
ATOM 1481 O O . VAL A 1 186 ? 0.622 -18.328 -9.773 1 98.06 186 VAL A O 1
ATOM 1484 N N . SER A 1 187 ? 2.689 -18 -9.062 1 94.31 187 SER A N 1
ATOM 1485 C CA . SER A 1 187 ? 2.367 -18.344 -7.684 1 94.31 187 SER A CA 1
ATOM 1486 C C . SER A 1 187 ? 1.655 -17.188 -6.984 1 94.31 187 SER A C 1
ATOM 1488 O O . SER A 1 187 ? 1.715 -16.047 -7.445 1 94.31 187 SER A O 1
ATOM 1490 N N . SER A 1 188 ? 0.932 -17.531 -5.859 1 95.19 188 SER A N 1
ATOM 1491 C CA . SER A 1 188 ? 0.324 -16.484 -5.047 1 95.19 188 SER A CA 1
ATOM 1492 C C . SER A 1 188 ? 1.384 -15.57 -4.438 1 95.19 188 SER A C 1
ATOM 1494 O O . SER A 1 188 ? 1.165 -14.359 -4.293 1 95.19 188 SER A O 1
ATOM 1496 N N . GLN A 1 189 ? 2.521 -16.109 -4.215 1 92.44 189 GLN A N 1
ATOM 1497 C CA . GLN A 1 189 ? 3.631 -15.352 -3.639 1 92.44 189 GLN A CA 1
ATOM 1498 C C . GLN A 1 189 ? 4.137 -14.297 -4.609 1 92.44 189 GLN A C 1
ATOM 1500 O O . GLN A 1 189 ? 4.57 -13.219 -4.191 1 92.44 189 GLN A O 1
ATOM 1505 N N . ALA A 1 190 ? 4.109 -14.617 -5.855 1 96.12 190 ALA A N 1
ATOM 1506 C CA . ALA A 1 190 ? 4.57 -13.672 -6.867 1 96.12 190 ALA A CA 1
ATOM 1507 C C . ALA A 1 190 ? 3.779 -12.367 -6.793 1 96.12 190 ALA A C 1
ATOM 1509 O O . ALA A 1 190 ? 4.352 -11.281 -6.906 1 96.12 190 ALA A O 1
ATOM 1510 N N . TYR A 1 191 ? 2.467 -12.469 -6.551 1 96.62 191 TYR A N 1
ATOM 1511 C CA . TYR A 1 191 ? 1.646 -11.273 -6.395 1 96.62 191 TYR A CA 1
ATOM 1512 C C . TYR A 1 191 ? 1.833 -10.656 -5.016 1 96.62 191 TYR A C 1
ATOM 1514 O O . TYR A 1 191 ? 1.839 -9.43 -4.871 1 96.62 191 TYR A O 1
ATOM 1522 N N . LEU A 1 192 ? 2.02 -11.562 -4.035 1 94.62 192 LEU A N 1
ATOM 1523 C CA . LEU A 1 192 ? 2.174 -11.086 -2.662 1 94.62 192 LEU A CA 1
ATOM 1524 C C . LEU A 1 192 ? 3.383 -10.164 -2.537 1 94.62 192 LEU A C 1
ATOM 1526 O O . LEU A 1 192 ? 3.314 -9.133 -1.867 1 94.62 192 LEU A O 1
ATOM 1530 N N . VAL A 1 193 ? 4.441 -10.469 -3.281 1 93.25 193 VAL A N 1
ATOM 1531 C CA . VAL A 1 193 ? 5.676 -9.711 -3.092 1 93.25 193 VAL A CA 1
ATOM 1532 C C . VAL A 1 193 ? 5.973 -8.883 -4.34 1 93.25 193 VAL A C 1
ATOM 1534 O O . VAL A 1 193 ? 7.09 -8.398 -4.52 1 93.25 193 VAL A O 1
ATOM 1537 N N . GLY A 1 194 ? 5.082 -8.875 -5.32 1 95.56 194 GLY A N 1
ATOM 1538 C CA . GLY A 1 194 ? 5.133 -7.926 -6.422 1 95.56 194 GLY A CA 1
ATOM 1539 C C . GLY A 1 194 ? 6.109 -8.328 -7.512 1 95.56 194 GLY A C 1
ATOM 1540 O O . GLY A 1 194 ? 6.672 -7.477 -8.195 1 95.56 194 GLY A O 1
ATOM 1541 N N . ARG A 1 195 ? 6.344 -9.57 -7.762 1 96.5 195 ARG A N 1
ATOM 1542 C CA . ARG A 1 195 ? 7.305 -10.039 -8.758 1 96.5 195 ARG A CA 1
ATOM 1543 C C . ARG A 1 195 ? 6.781 -9.797 -10.172 1 96.5 195 ARG A C 1
ATOM 1545 O O . ARG A 1 195 ? 7.566 -9.688 -11.117 1 96.5 195 ARG A O 1
ATOM 1552 N N . VAL A 1 196 ? 5.426 -9.711 -10.242 1 98.06 196 VAL A N 1
ATOM 1553 C CA . VAL A 1 196 ? 4.828 -9.555 -11.562 1 98.06 196 VAL A CA 1
ATOM 1554 C C . VAL A 1 196 ? 4.07 -8.227 -11.633 1 98.06 196 VAL A C 1
ATOM 1556 O O . VAL A 1 196 ? 3.1 -8.102 -12.383 1 98.06 196 VAL A O 1
ATOM 1559 N N . TYR A 1 197 ? 4.484 -7.285 -10.82 1 97.94 197 TYR A N 1
ATOM 1560 C CA . TYR A 1 197 ? 3.846 -5.977 -10.797 1 97.94 197 TYR A CA 1
ATOM 1561 C C . TYR A 1 197 ? 3.975 -5.281 -12.148 1 97.94 197 TYR A C 1
ATOM 1563 O O . TYR A 1 197 ? 5.062 -5.234 -12.727 1 97.94 197 TYR A O 1
ATOM 1571 N N . GLY A 1 198 ? 2.84 -4.828 -12.641 1 97.19 198 GLY A N 1
ATOM 1572 C CA . GLY A 1 198 ? 2.814 -4.102 -13.898 1 97.19 198 GLY A CA 1
ATOM 1573 C C . GLY A 1 198 ? 2.592 -5 -15.102 1 97.19 198 GLY A C 1
ATOM 1574 O O . GLY A 1 198 ? 2.359 -4.512 -16.219 1 97.19 198 GLY A O 1
ATOM 1575 N N . LEU A 1 199 ? 2.604 -6.262 -14.945 1 97.88 199 LEU A N 1
ATOM 1576 C CA . LEU A 1 199 ? 2.451 -7.199 -16.062 1 97.88 199 LEU A CA 1
ATOM 1577 C C . LEU A 1 199 ? 0.979 -7.496 -16.312 1 97.88 199 LEU A C 1
ATOM 1579 O O . LEU A 1 199 ? 0.202 -7.684 -15.375 1 97.88 199 LEU A O 1
ATOM 1583 N N . THR A 1 200 ? 0.604 -7.484 -17.516 1 98.25 200 THR A N 1
ATOM 1584 C CA . THR A 1 200 ? -0.706 -7.941 -17.969 1 98.25 200 THR A CA 1
ATOM 1585 C C . THR A 1 200 ? -0.576 -9.195 -18.828 1 98.25 200 THR A C 1
ATOM 1587 O O . THR A 1 200 ? 0.153 -9.195 -19.828 1 98.25 200 THR A O 1
ATOM 1590 N N . PHE A 1 201 ? -1.287 -10.195 -18.453 1 98.81 201 PHE A N 1
ATOM 1591 C CA . PHE A 1 201 ? -1.265 -11.445 -19.219 1 98.81 201 PHE A CA 1
ATOM 1592 C C . PHE A 1 201 ? -2.312 -11.43 -20.312 1 98.81 201 PHE A C 1
ATOM 1594 O O . PHE A 1 201 ? -3.361 -10.797 -20.172 1 98.81 201 PHE A O 1
ATOM 1601 N N . ASP A 1 202 ? -1.945 -12.102 -21.406 1 98.88 202 ASP A N 1
ATOM 1602 C CA . ASP A 1 202 ? -2.959 -12.289 -22.438 1 98.88 202 ASP A CA 1
ATOM 1603 C C . ASP A 1 202 ? -4.047 -13.258 -21.969 1 98.88 202 ASP A C 1
ATOM 1605 O O . ASP A 1 202 ? -5.234 -13.023 -22.203 1 98.88 202 ASP A O 1
ATOM 1609 N N . VAL A 1 203 ? -3.6 -14.297 -21.312 1 98.94 203 VAL A N 1
ATOM 1610 C CA . VAL A 1 203 ? -4.539 -15.258 -20.734 1 98.94 203 VAL A CA 1
ATOM 1611 C C . VAL A 1 203 ? -4.051 -15.711 -19.359 1 98.94 203 VAL A C 1
ATOM 1613 O O . VAL A 1 203 ? -2.877 -16.047 -19.203 1 98.94 203 VAL A O 1
ATOM 1616 N N . GLY A 1 204 ? -4.914 -15.625 -18.406 1 98.88 204 GLY A N 1
ATOM 1617 C CA . GLY A 1 204 ? -4.699 -16.219 -17.094 1 98.88 204 GLY A CA 1
ATOM 1618 C C . GLY A 1 204 ? -5.602 -17.406 -16.828 1 98.88 204 GLY A C 1
ATOM 1619 O O . GLY A 1 204 ? -6.781 -17.391 -17.188 1 98.88 204 GLY A O 1
ATOM 1620 N N . VAL A 1 205 ? -5.039 -18.453 -16.234 1 98.94 205 VAL A N 1
ATOM 1621 C CA . VAL A 1 205 ? -5.801 -19.672 -15.969 1 98.94 205 VAL A CA 1
ATOM 1622 C C . VAL A 1 205 ? -5.836 -19.953 -14.469 1 98.94 205 VAL A C 1
ATOM 1624 O O . VAL A 1 205 ? -4.801 -19.922 -13.797 1 98.94 205 VAL A O 1
ATOM 1627 N N . PHE A 1 206 ? -6.988 -20.156 -13.93 1 98.75 206 PHE A N 1
ATOM 1628 C CA . PHE A 1 206 ? -7.168 -20.547 -12.539 1 98.75 206 PHE A CA 1
ATOM 1629 C C . PHE A 1 206 ? -7.641 -22 -12.445 1 98.75 206 PHE A C 1
ATOM 1631 O O . PHE A 1 206 ? -8.797 -22.297 -12.75 1 98.75 206 PHE A O 1
ATOM 1638 N N . LEU A 1 207 ? -6.809 -22.891 -11.938 1 98.06 207 LEU A N 1
ATOM 1639 C CA . LEU A 1 207 ? -7.008 -24.328 -12.047 1 98.06 207 LEU A CA 1
ATOM 1640 C C . LEU A 1 207 ? -7.863 -24.859 -10.891 1 98.06 207 LEU A C 1
ATOM 1642 O O . LEU A 1 207 ? -8.789 -25.641 -11.109 1 98.06 207 LEU A O 1
ATOM 1646 N N . ASN A 1 208 ? -7.5 -24.547 -9.68 1 95.75 208 ASN A N 1
ATOM 1647 C CA . ASN A 1 208 ? -8.172 -24.984 -8.461 1 95.75 208 ASN A CA 1
ATOM 1648 C C . ASN A 1 208 ? -7.691 -24.203 -7.242 1 95.75 208 ASN A C 1
ATOM 1650 O O . ASN A 1 208 ? -6.746 -23.422 -7.336 1 95.75 208 ASN A O 1
ATOM 1654 N N . ILE A 1 209 ? -8.398 -24.422 -6.098 1 95.56 209 ILE A N 1
ATOM 1655 C CA . ILE A 1 209 ? -8.016 -23.719 -4.871 1 95.56 209 ILE A CA 1
ATOM 1656 C C . ILE A 1 209 ? -8.312 -24.609 -3.662 1 95.56 209 ILE A C 1
ATOM 1658 O O . ILE A 1 209 ? -9.375 -25.234 -3.586 1 95.56 209 ILE A O 1
ATOM 1662 N N . SER A 1 210 ? -7.363 -24.797 -2.842 1 89.62 210 SER A N 1
ATOM 1663 C CA . SER A 1 210 ? -7.469 -25.438 -1.539 1 89.62 210 SER A CA 1
ATOM 1664 C C . SER A 1 210 ? -6.453 -24.875 -0.554 1 89.62 210 SER A C 1
ATOM 1666 O O . SER A 1 210 ? -5.512 -24.188 -0.952 1 89.62 210 SER A O 1
ATOM 1668 N N . PRO A 1 211 ? -6.691 -24.969 0.768 1 86.62 211 PRO A N 1
ATOM 1669 C CA . PRO A 1 211 ? -5.742 -24.422 1.739 1 86.62 211 PRO A CA 1
ATOM 1670 C C . PRO A 1 211 ? -4.316 -24.906 1.516 1 86.62 211 PRO A C 1
ATOM 1672 O O . PRO A 1 211 ? -4.102 -26.109 1.289 1 86.62 211 PRO A O 1
ATOM 1675 N N . ASP A 1 212 ? -3.479 -23.938 1.389 1 81.94 212 ASP A N 1
ATOM 1676 C CA . ASP A 1 212 ? -2.043 -24.125 1.213 1 81.94 212 ASP A CA 1
ATOM 1677 C C . ASP A 1 212 ? -1.275 -22.844 1.521 1 81.94 212 ASP A C 1
ATOM 1679 O O . ASP A 1 212 ? -1.858 -21.766 1.546 1 81.94 212 ASP A O 1
ATOM 1683 N N . HIS A 1 213 ? -0.052 -22.859 1.872 1 82.12 213 HIS A N 1
ATOM 1684 C CA . HIS A 1 213 ? 0.844 -21.719 1.988 1 82.12 213 HIS A CA 1
ATOM 1685 C C . HIS A 1 213 ? 0.353 -20.734 3.051 1 82.12 213 HIS A C 1
ATOM 1687 O O . HIS A 1 213 ? 0.404 -19.516 2.85 1 82.12 213 HIS A O 1
ATOM 1693 N N . ILE A 1 214 ? -0.396 -21.156 3.99 1 83.38 214 ILE A N 1
ATOM 1694 C CA . ILE A 1 214 ? -0.863 -20.328 5.086 1 83.38 214 ILE A CA 1
ATOM 1695 C C . ILE A 1 214 ? 0.107 -20.422 6.262 1 83.38 214 ILE A C 1
ATOM 1697 O O . ILE A 1 214 ? 0.316 -21.5 6.812 1 83.38 214 ILE A O 1
ATOM 1701 N N . GLY A 1 215 ? 0.771 -19.281 6.508 1 82.94 215 GLY A N 1
ATOM 1702 C CA . GLY A 1 215 ? 1.748 -19.25 7.586 1 82.94 215 GLY A CA 1
ATOM 1703 C C . GLY A 1 215 ? 2.4 -17.891 7.762 1 82.94 215 GLY A C 1
ATOM 1704 O O . GLY A 1 215 ? 2.16 -16.969 6.973 1 82.94 215 GLY A O 1
ATOM 1705 N N . PRO A 1 216 ? 3.18 -17.625 8.742 1 77.69 216 PRO A N 1
ATOM 1706 C CA . PRO A 1 216 ? 3.748 -16.328 9.109 1 77.69 216 PRO A CA 1
ATOM 1707 C C . PRO A 1 216 ? 4.637 -15.734 8.008 1 77.69 216 PRO A C 1
ATOM 1709 O O . PRO A 1 216 ? 4.734 -14.516 7.875 1 77.69 216 PRO A O 1
ATOM 1712 N N . ILE A 1 217 ? 5.285 -16.531 7.254 1 76.44 217 ILE A N 1
ATOM 1713 C CA . ILE A 1 217 ? 6.203 -16.031 6.246 1 76.44 217 ILE A CA 1
ATOM 1714 C C . ILE A 1 217 ? 5.547 -16.094 4.867 1 76.44 217 ILE A C 1
ATOM 1716 O O . ILE A 1 217 ? 6.172 -15.758 3.859 1 76.44 217 ILE A O 1
ATOM 1720 N N . GLU A 1 218 ? 4.301 -16.547 4.875 1 88.38 218 GLU A N 1
ATOM 1721 C CA . GLU A 1 218 ? 3.516 -16.625 3.648 1 88.38 218 GLU A CA 1
ATOM 1722 C C . GLU A 1 218 ? 2.223 -15.828 3.768 1 88.38 218 GLU A C 1
ATOM 1724 O O . GLU A 1 218 ? 2.248 -14.656 4.133 1 88.38 218 GLU A O 1
ATOM 1729 N N . HIS A 1 219 ? 1.125 -16.531 3.43 1 91.81 219 HIS A N 1
ATOM 1730 C CA . HIS A 1 219 ? -0.153 -15.836 3.557 1 91.81 219 HIS A CA 1
ATOM 1731 C C . HIS A 1 219 ? -0.702 -15.953 4.977 1 91.81 219 HIS A C 1
ATOM 1733 O O . HIS A 1 219 ? -0.689 -17.031 5.566 1 91.81 219 HIS A O 1
ATOM 1739 N N . PRO A 1 220 ? -1.149 -14.875 5.539 1 90.25 220 PRO A N 1
ATOM 1740 C CA . PRO A 1 220 ? -1.667 -14.93 6.91 1 90.25 220 PRO A CA 1
ATOM 1741 C C . PRO A 1 220 ? -2.953 -15.75 7.02 1 90.25 220 PRO A C 1
ATOM 1743 O O . PRO A 1 220 ? -3.229 -16.328 8.07 1 90.25 220 PRO A O 1
ATOM 1746 N N . THR A 1 221 ? -3.807 -15.727 5.98 1 92.38 221 THR A N 1
ATOM 1747 C CA . THR A 1 221 ? -5.082 -16.438 5.988 1 92.38 221 THR A CA 1
ATOM 1748 C C . THR A 1 221 ? -5.359 -17.062 4.625 1 92.38 221 THR A C 1
ATOM 1750 O O . THR A 1 221 ? -4.691 -16.734 3.641 1 92.38 221 THR A O 1
ATOM 1753 N N . PHE A 1 222 ? -6.344 -17.969 4.59 1 93.25 222 PHE A N 1
ATOM 1754 C CA . PHE A 1 222 ? -6.781 -18.547 3.324 1 93.25 222 PHE A CA 1
ATOM 1755 C C . PHE A 1 222 ? -7.348 -17.469 2.402 1 93.25 222 PHE A C 1
ATOM 1757 O O . PHE A 1 222 ? -7.125 -17.516 1.19 1 93.25 222 PHE A O 1
ATOM 1764 N N . GLU A 1 223 ? -8.062 -16.5 2.996 1 95 223 GLU A N 1
ATOM 1765 C CA . GLU A 1 223 ? -8.648 -15.406 2.221 1 95 223 GLU A CA 1
ATOM 1766 C C . GLU A 1 223 ? -7.566 -14.602 1.505 1 95 223 GLU A C 1
ATOM 1768 O O . GLU A 1 223 ? -7.738 -14.203 0.35 1 95 223 GLU A O 1
ATOM 1773 N N . ASP A 1 224 ? -6.488 -14.453 2.252 1 95.94 224 ASP A N 1
ATOM 1774 C CA . ASP A 1 224 ? -5.367 -13.742 1.648 1 95.94 224 ASP A CA 1
ATOM 1775 C C . ASP A 1 224 ? -4.762 -14.547 0.499 1 95.94 224 ASP A C 1
ATOM 1777 O O . ASP A 1 224 ? -4.461 -13.992 -0.562 1 95.94 224 ASP A O 1
ATOM 1781 N N . TYR A 1 225 ? -4.602 -15.859 0.738 1 95.44 225 TYR A N 1
ATOM 1782 C CA . TYR A 1 225 ? -4.086 -16.781 -0.266 1 95.44 225 TYR A CA 1
ATOM 1783 C C . TYR A 1 225 ? -4.969 -16.781 -1.509 1 95.44 225 TYR A C 1
ATOM 1785 O O . TYR A 1 225 ? -4.48 -16.594 -2.623 1 95.44 225 TYR A O 1
ATOM 1793 N N . PHE A 1 226 ? -6.258 -16.844 -1.32 1 97.12 226 PHE A N 1
ATOM 1794 C CA . PHE A 1 226 ? -7.246 -16.891 -2.393 1 97.12 226 PHE A CA 1
ATOM 1795 C C . PHE A 1 226 ? -7.266 -15.562 -3.154 1 97.12 226 PHE A C 1
ATOM 1797 O O . PHE A 1 226 ? -7.27 -15.555 -4.387 1 97.12 226 PHE A O 1
ATOM 1804 N N . TYR A 1 227 ? -7.16 -14.523 -2.486 1 97.62 227 TYR A N 1
ATOM 1805 C CA . TYR A 1 227 ? -7.168 -13.195 -3.094 1 97.62 227 TYR A CA 1
ATOM 1806 C C . TYR A 1 227 ? -5.969 -13.016 -4.02 1 97.62 227 TYR A C 1
ATOM 1808 O O . TYR A 1 227 ? -6.113 -12.523 -5.141 1 97.62 227 TYR A O 1
ATOM 1816 N N . HIS A 1 228 ? -4.871 -13.391 -3.6 1 97.81 228 HIS A N 1
ATOM 1817 C CA . HIS A 1 228 ? -3.658 -13.164 -4.375 1 97.81 228 HIS A CA 1
ATOM 1818 C C . HIS A 1 228 ? -3.617 -14.047 -5.613 1 97.81 228 HIS A C 1
ATOM 1820 O O . HIS A 1 228 ? -3.061 -13.656 -6.645 1 97.81 228 HIS A O 1
ATOM 1826 N N . LYS A 1 229 ? -4.211 -15.219 -5.551 1 97.62 229 LYS A N 1
ATOM 1827 C CA . LYS A 1 229 ? -4.324 -16.016 -6.766 1 97.62 229 LYS A CA 1
ATOM 1828 C C . LYS A 1 229 ? -5.281 -15.375 -7.762 1 97.62 229 LYS A C 1
ATOM 1830 O O . LYS A 1 229 ? -5.027 -15.383 -8.969 1 97.62 229 LYS A O 1
ATOM 1835 N N . ARG A 1 230 ? -6.293 -14.75 -7.238 1 98.19 230 ARG A N 1
ATOM 1836 C CA . ARG A 1 230 ? -7.297 -14.133 -8.102 1 98.19 230 ARG A CA 1
ATOM 1837 C C . ARG A 1 230 ? -6.723 -12.922 -8.828 1 98.19 230 ARG A C 1
ATOM 1839 O O . ARG A 1 230 ? -7.281 -12.477 -9.836 1 98.19 230 ARG A O 1
ATOM 1846 N N . LEU A 1 231 ? -5.637 -12.406 -8.312 1 98.25 231 LEU A N 1
ATOM 1847 C CA . LEU A 1 231 ? -5.023 -11.25 -8.945 1 98.25 231 LEU A CA 1
ATOM 1848 C C . LEU A 1 231 ? -4.543 -11.594 -10.352 1 98.25 231 LEU A C 1
ATOM 1850 O O . LEU A 1 231 ? -4.461 -10.719 -11.219 1 98.25 231 LEU A O 1
ATOM 1854 N N . LEU A 1 232 ? -4.258 -12.867 -10.609 1 98.56 232 LEU A N 1
ATOM 1855 C CA . LEU A 1 232 ? -3.914 -13.242 -11.969 1 98.56 232 LEU A CA 1
ATOM 1856 C C . LEU A 1 232 ? -5.078 -12.969 -12.922 1 98.56 232 LEU A C 1
ATOM 1858 O O . LEU A 1 232 ? -4.871 -12.508 -14.047 1 98.56 232 LEU A O 1
ATOM 1862 N N . MET A 1 233 ? -6.301 -13.242 -12.469 1 98 233 MET A N 1
ATOM 1863 C CA . MET A 1 233 ? -7.469 -12.992 -13.305 1 98 233 MET A CA 1
ATOM 1864 C C . MET A 1 233 ? -7.641 -11.5 -13.57 1 98 233 MET A C 1
ATOM 1866 O O . MET A 1 233 ? -7.875 -11.086 -14.711 1 98 233 MET A O 1
ATOM 1870 N N . GLU A 1 234 ? -7.406 -10.742 -12.531 1 96.25 234 GLU A N 1
ATOM 1871 C CA . GLU A 1 234 ? -7.551 -9.297 -12.648 1 96.25 234 GLU A CA 1
ATOM 1872 C C . GLU A 1 234 ? -6.523 -8.711 -13.617 1 96.25 234 GLU A C 1
ATOM 1874 O O . GLU A 1 234 ? -6.773 -7.691 -14.258 1 96.25 234 GLU A O 1
ATOM 1879 N N . ASN A 1 235 ? -5.418 -9.336 -13.727 1 98.06 235 ASN A N 1
ATOM 1880 C CA . ASN A 1 235 ? -4.324 -8.82 -14.547 1 98.06 235 ASN A CA 1
ATOM 1881 C C . ASN A 1 235 ? -4.168 -9.625 -15.836 1 98.06 235 ASN A C 1
ATOM 1883 O O . ASN A 1 235 ? -3.051 -9.836 -16.312 1 98.06 235 ASN A O 1
ATOM 1887 N N . SER A 1 236 ? -5.262 -10.141 -16.328 1 98.69 236 SER A N 1
ATOM 1888 C CA . SER A 1 236 ? -5.277 -10.875 -17.594 1 98.69 236 SER A CA 1
ATOM 1889 C C . SER A 1 236 ? -6.328 -10.312 -18.547 1 98.69 236 SER A C 1
ATOM 1891 O O . SER A 1 236 ? -7.41 -9.906 -18.109 1 98.69 236 SER A O 1
ATOM 1893 N N . ARG A 1 237 ? -6.016 -10.281 -19.797 1 98.5 237 ARG A N 1
ATOM 1894 C CA . ARG A 1 237 ? -6.98 -9.836 -20.797 1 98.5 237 ARG A CA 1
ATOM 1895 C C . ARG A 1 237 ? -8.133 -10.828 -20.938 1 98.5 237 ARG A C 1
ATOM 1897 O O . ARG A 1 237 ? -9.281 -10.43 -21.125 1 98.5 237 ARG A O 1
ATOM 1904 N N . ALA A 1 238 ? -7.84 -12.078 -20.781 1 98.75 238 ALA A N 1
ATOM 1905 C CA . ALA A 1 238 ? -8.812 -13.164 -20.781 1 98.75 238 ALA A CA 1
ATOM 1906 C C . ALA A 1 238 ? -8.461 -14.203 -19.719 1 98.75 238 ALA A C 1
ATOM 1908 O O . ALA A 1 238 ? -7.301 -14.312 -19.297 1 98.75 238 ALA A O 1
ATOM 1909 N N . VAL A 1 239 ? -9.516 -14.984 -19.312 1 98.81 239 VAL A N 1
ATOM 1910 C CA . VAL A 1 239 ? -9.242 -15.938 -18.25 1 98.81 239 VAL A CA 1
ATOM 1911 C C . VAL A 1 239 ? -9.906 -17.281 -18.562 1 98.81 239 VAL A C 1
ATOM 1913 O O . VAL A 1 239 ? -10.891 -17.328 -19.312 1 98.81 239 VAL A O 1
ATOM 1916 N N . VAL A 1 240 ? -9.328 -18.359 -18.109 1 98.94 240 VAL A N 1
ATOM 1917 C CA . VAL A 1 240 ? -9.883 -19.719 -18.125 1 98.94 240 VAL A CA 1
ATOM 1918 C C . VAL A 1 240 ? -10.016 -20.234 -16.703 1 98.94 240 VAL A C 1
ATOM 1920 O O . VAL A 1 240 ? -9.055 -20.234 -15.938 1 98.94 240 VAL A O 1
ATOM 1923 N N . ILE A 1 241 ? -11.242 -20.656 -16.359 1 98.75 241 ILE A N 1
ATOM 1924 C CA . ILE A 1 241 ? -11.484 -21.047 -14.969 1 98.75 241 ILE A CA 1
ATOM 1925 C C . ILE A 1 241 ? -12.172 -22.406 -14.914 1 98.75 241 ILE A C 1
ATOM 1927 O O . ILE A 1 241 ? -13.055 -22.703 -15.727 1 98.75 241 ILE A O 1
ATOM 1931 N N . ASN A 1 242 ? -11.766 -23.234 -13.984 1 98.38 242 ASN A N 1
ATOM 1932 C CA . ASN A 1 242 ? -12.383 -24.516 -13.695 1 98.38 242 ASN A CA 1
ATOM 1933 C C . ASN A 1 242 ? -13.734 -24.344 -13.008 1 98.38 242 ASN A C 1
ATOM 1935 O O . ASN A 1 242 ? -13.797 -23.938 -11.852 1 98.38 242 ASN A O 1
ATOM 1939 N N . SER A 1 243 ? -14.766 -24.75 -13.688 1 98.12 243 SER A N 1
ATOM 1940 C CA . SER A 1 243 ? -16.109 -24.562 -13.133 1 98.12 243 SER A CA 1
ATOM 1941 C C . SER A 1 243 ? -16.359 -25.531 -11.977 1 98.12 243 SER A C 1
ATOM 1943 O O . SER A 1 243 ? -17.312 -25.344 -11.211 1 98.12 243 SER A O 1
ATOM 1945 N N . GLY A 1 244 ? -15.523 -26.531 -11.875 1 96 244 GLY A N 1
ATOM 1946 C CA . GLY A 1 244 ? -15.688 -27.516 -10.812 1 96 244 GLY A CA 1
ATOM 1947 C C . GLY A 1 244 ? -14.891 -27.188 -9.562 1 96 244 GLY A C 1
ATOM 1948 O O . GLY A 1 244 ? -14.953 -27.906 -8.57 1 96 244 GLY A O 1
ATOM 1949 N N . MET A 1 245 ? -14.211 -26.109 -9.578 1 95.12 245 MET A N 1
ATOM 1950 C CA . MET A 1 245 ? -13.359 -25.797 -8.438 1 95.12 245 MET A CA 1
ATOM 1951 C C . MET A 1 245 ? -14.172 -25.156 -7.312 1 95.12 245 MET A C 1
ATOM 1953 O O . MET A 1 245 ? -15.258 -24.641 -7.543 1 95.12 245 MET A O 1
ATOM 1957 N N . ASP A 1 246 ? -13.547 -25.172 -6.117 1 94.75 246 ASP A N 1
ATOM 1958 C CA . ASP A 1 246 ? -14.148 -24.484 -4.984 1 94.75 246 ASP A CA 1
ATOM 1959 C C . ASP A 1 246 ? -14.273 -22.984 -5.266 1 94.75 246 ASP A C 1
ATOM 1961 O O . ASP A 1 246 ? -13.398 -22.391 -5.887 1 94.75 246 ASP A O 1
ATOM 1965 N N . HIS A 1 247 ? -15.5 -22.375 -4.859 1 96.12 247 HIS A N 1
ATOM 1966 C CA . HIS A 1 247 ? -15.758 -20.953 -4.93 1 96.12 247 HIS A CA 1
ATOM 1967 C C . HIS A 1 247 ? -15.93 -20.484 -6.375 1 96.12 247 HIS A C 1
ATOM 1969 O O . HIS A 1 247 ? -15.719 -19.312 -6.691 1 96.12 247 HIS A O 1
ATOM 1975 N N . PHE A 1 248 ? -16.297 -21.391 -7.258 1 97.25 248 PHE A N 1
ATOM 1976 C CA . PHE A 1 248 ? -16.469 -21.094 -8.672 1 97.25 248 PHE A CA 1
ATOM 1977 C C . PHE A 1 248 ? -17.5 -19.969 -8.859 1 97.25 248 PHE A C 1
ATOM 1979 O O . PHE A 1 248 ? -17.281 -19.062 -9.648 1 97.25 248 PHE A O 1
ATOM 1986 N N . PRO A 1 249 ? -18.562 -19.953 -8.078 1 97.31 249 PRO A N 1
ATOM 1987 C CA . PRO A 1 249 ? -19.531 -18.875 -8.297 1 97.31 249 PRO A CA 1
ATOM 1988 C C . PRO A 1 249 ? -18.938 -17.484 -8.062 1 97.31 249 PRO A C 1
ATOM 1990 O O . PRO A 1 249 ? -19.25 -16.547 -8.797 1 97.31 249 PRO A O 1
ATOM 1993 N N . PHE A 1 250 ? -18.141 -17.391 -7.066 1 97.69 250 PHE A N 1
ATOM 1994 C CA . PHE A 1 250 ? -17.453 -16.141 -6.789 1 97.69 250 PHE A CA 1
ATOM 1995 C C . PHE A 1 250 ? -16.609 -15.703 -7.984 1 97.69 250 PHE A C 1
ATOM 1997 O O . PHE A 1 250 ? -16.688 -14.555 -8.414 1 97.69 250 PHE A O 1
ATOM 2004 N N . LEU A 1 251 ? -15.836 -16.625 -8.516 1 98.25 251 LEU A N 1
ATOM 2005 C CA . LEU A 1 251 ? -14.93 -16.344 -9.617 1 98.25 251 LEU A CA 1
ATOM 2006 C C . LEU A 1 251 ? -15.703 -16 -10.891 1 98.25 251 LEU A C 1
ATOM 2008 O O . LEU A 1 251 ? -15.328 -15.094 -11.625 1 98.25 251 LEU A O 1
ATOM 2012 N N . ALA A 1 252 ? -16.75 -16.781 -11.109 1 97.94 252 ALA A N 1
ATOM 2013 C CA . ALA A 1 252 ? -17.594 -16.516 -12.281 1 97.94 252 ALA A CA 1
ATOM 2014 C C . ALA A 1 252 ? -18.141 -15.102 -12.266 1 97.94 252 ALA A C 1
ATOM 2016 O O . ALA A 1 252 ? -18.172 -14.422 -13.297 1 97.94 252 ALA A O 1
ATOM 2017 N N . ASN A 1 253 ? -18.531 -14.664 -11.07 1 97.56 253 ASN A N 1
ATOM 2018 C CA . ASN A 1 253 ? -19.047 -13.312 -10.922 1 97.56 253 ASN A CA 1
ATOM 2019 C C . ASN A 1 253 ? -17.953 -12.273 -11.125 1 97.56 253 ASN A C 1
ATOM 2021 O O . ASN A 1 253 ? -18.172 -11.234 -11.75 1 97.56 253 ASN A O 1
ATOM 2025 N N . GLN A 1 254 ? -16.844 -12.555 -10.688 1 97.25 254 GLN A N 1
ATOM 2026 C CA . GLN A 1 254 ? -15.719 -11.625 -10.773 1 97.25 254 GLN A CA 1
ATOM 2027 C C . GLN A 1 254 ? -15.32 -11.359 -12.219 1 97.25 254 GLN A C 1
ATOM 2029 O O . GLN A 1 254 ? -14.961 -10.234 -12.578 1 97.25 254 GLN A O 1
ATOM 2034 N N . VAL A 1 255 ? -15.461 -12.422 -13.062 1 97.94 255 VAL A N 1
ATOM 2035 C CA . VAL A 1 255 ? -14.906 -12.281 -14.406 1 97.94 255 VAL A CA 1
ATOM 2036 C C . VAL A 1 255 ? -16.031 -12.125 -15.422 1 97.94 255 VAL A C 1
ATOM 2038 O O . VAL A 1 255 ? -15.82 -12.25 -16.625 1 97.94 255 VAL A O 1
ATOM 2041 N N . ALA A 1 256 ? -17.234 -11.812 -14.961 1 96.62 256 ALA A N 1
ATOM 2042 C CA . ALA A 1 256 ? -18.438 -11.789 -15.797 1 96.62 256 ALA A CA 1
ATOM 2043 C C . ALA A 1 256 ? -18.281 -10.797 -16.953 1 96.62 256 ALA A C 1
ATOM 2045 O O . ALA A 1 256 ? -18.781 -11.031 -18.047 1 96.62 256 ALA A O 1
ATOM 2046 N N . ASN A 1 257 ? -17.5 -9.742 -16.766 1 95.44 257 ASN A N 1
ATOM 2047 C CA . ASN A 1 257 ? -17.375 -8.703 -17.781 1 95.44 257 ASN A CA 1
ATOM 2048 C C . ASN A 1 257 ? -16.016 -8.75 -18.469 1 95.44 257 ASN A C 1
ATOM 2050 O O . ASN A 1 257 ? -15.594 -7.785 -19.109 1 95.44 257 ASN A O 1
ATOM 2054 N N . GLN A 1 258 ? -15.352 -9.805 -18.328 1 96.19 258 GLN A N 1
ATOM 2055 C CA . GLN A 1 258 ? -14.047 -10.078 -18.938 1 96.19 258 GLN A CA 1
ATOM 2056 C C . GLN A 1 258 ? -14.125 -11.25 -19.906 1 96.19 258 GLN A C 1
ATOM 2058 O O . GLN A 1 258 ? -14.992 -12.117 -19.781 1 96.19 258 GLN A O 1
ATOM 2063 N N . GLU A 1 259 ? -13.367 -11.172 -20.953 1 98.06 259 GLU A N 1
ATOM 2064 C CA . GLU A 1 259 ? -13.297 -12.359 -21.797 1 98.06 259 GLU A CA 1
ATOM 2065 C C . GLU A 1 259 ? -12.898 -13.594 -21 1 98.06 259 GLU A C 1
ATOM 2067 O O . GLU A 1 259 ? -11.898 -13.57 -20.266 1 98.06 259 GLU A O 1
ATOM 2072 N N . HIS A 1 260 ? -13.766 -14.664 -21.062 1 98.62 260 HIS A N 1
ATOM 2073 C CA . HIS A 1 260 ? -13.477 -15.828 -20.234 1 98.62 260 HIS A CA 1
ATOM 2074 C C . HIS A 1 260 ? -14.008 -17.109 -20.875 1 98.62 260 HIS A C 1
ATOM 2076 O O . HIS A 1 260 ? -14.852 -17.047 -21.766 1 98.62 260 HIS A O 1
ATOM 2082 N N . ALA A 1 261 ? -13.461 -18.234 -20.5 1 98.56 261 ALA A N 1
ATOM 2083 C CA . ALA A 1 261 ? -13.961 -19.578 -20.766 1 98.56 261 ALA A CA 1
ATOM 2084 C C . ALA A 1 261 ? -13.93 -20.438 -19.5 1 98.56 261 ALA A C 1
ATOM 2086 O O . ALA A 1 261 ? -12.977 -20.375 -18.719 1 98.56 261 ALA A O 1
ATOM 2087 N N . PHE A 1 262 ? -15.047 -21.156 -19.344 1 98.62 262 PHE A N 1
ATOM 2088 C CA . PHE A 1 262 ? -15.102 -22.125 -18.25 1 98.62 262 PHE A CA 1
ATOM 2089 C C . PHE A 1 262 ? -14.945 -23.547 -18.766 1 98.62 262 PHE A C 1
ATOM 2091 O O . PHE A 1 262 ? -15.305 -23.844 -19.906 1 98.62 262 PHE A O 1
ATOM 2098 N N . TYR A 1 263 ? -14.359 -24.391 -17.984 1 98.5 263 TYR A N 1
ATOM 2099 C CA . TYR A 1 263 ? -14.344 -25.812 -18.266 1 98.5 263 TYR A CA 1
ATOM 2100 C C . TYR A 1 263 ? -14.758 -26.625 -17.031 1 98.5 263 TYR A C 1
ATOM 2102 O O . TYR A 1 263 ? -14.906 -26.062 -15.945 1 98.5 263 TYR A O 1
ATOM 2110 N N . GLY A 1 264 ? -15.023 -27.906 -17.266 1 96.19 264 GLY A N 1
ATOM 2111 C CA . GLY A 1 264 ? -15.453 -28.75 -16.156 1 96.19 264 GLY A CA 1
ATOM 2112 C C . GLY A 1 264 ? -16.938 -29.031 -16.172 1 96.19 264 GLY A C 1
ATOM 2113 O O . GLY A 1 264 ? -17.641 -28.703 -17.141 1 96.19 264 GLY A O 1
ATOM 2114 N N . ALA A 1 265 ? -17.484 -29.516 -15.133 1 91.69 265 ALA A N 1
ATOM 2115 C CA . ALA A 1 265 ? -18.812 -30.109 -15.062 1 91.69 265 ALA A CA 1
ATOM 2116 C C . ALA A 1 265 ? -19.906 -29.047 -15.219 1 91.69 265 ALA A C 1
ATOM 2118 O O . ALA A 1 265 ? -20.984 -29.344 -15.719 1 91.69 265 ALA A O 1
ATOM 2119 N N . LEU A 1 266 ? -19.656 -27.828 -14.828 1 94 266 LEU A N 1
ATOM 2120 C CA . LEU A 1 266 ? -20.688 -26.781 -14.844 1 94 266 LEU A CA 1
ATOM 2121 C C . LEU A 1 266 ? -20.469 -25.828 -16.016 1 94 266 LEU A C 1
ATOM 2123 O O . LEU A 1 266 ? -20.75 -24.625 -15.906 1 94 266 LEU A O 1
ATOM 2127 N N . SER A 1 267 ? -19.875 -26.359 -17.078 1 96.81 267 SER A N 1
ATOM 2128 C CA . SER A 1 267 ? -19.609 -25.531 -18.25 1 96.81 267 SER A CA 1
ATOM 2129 C C . SER A 1 267 ? -19.922 -26.297 -19.531 1 96.81 267 SER A C 1
ATOM 2131 O O . SER A 1 267 ? -20.312 -27.469 -19.5 1 96.81 267 SER A O 1
ATOM 2133 N N . ASP A 1 268 ? -19.766 -25.547 -20.625 1 96.5 268 ASP A N 1
ATOM 2134 C CA . ASP A 1 268 ? -19.984 -26.172 -21.938 1 96.5 268 ASP A CA 1
ATOM 2135 C C . ASP A 1 268 ? -18.75 -26.953 -22.375 1 96.5 268 ASP A C 1
ATOM 2137 O O . ASP A 1 268 ? -18.812 -27.766 -23.297 1 96.5 268 ASP A O 1
ATOM 2141 N N . ASN A 1 269 ? -17.641 -26.688 -21.781 1 98.38 269 ASN A N 1
ATOM 2142 C CA . ASN A 1 269 ? -16.406 -27.406 -22.062 1 98.38 269 ASN A CA 1
ATOM 2143 C C . ASN A 1 269 ? -16.188 -28.531 -21.047 1 98.38 269 ASN A C 1
ATOM 2145 O O . ASN A 1 269 ? -15.578 -28.328 -20 1 98.38 269 ASN A O 1
ATOM 2149 N N . GLN A 1 270 ? -16.594 -29.734 -21.453 1 97.5 270 GLN A N 1
ATOM 2150 C CA . GLN A 1 270 ? -16.609 -30.859 -20.516 1 97.5 270 GLN A CA 1
ATOM 2151 C C . GLN A 1 270 ? -15.898 -32.062 -21.094 1 97.5 270 GLN A C 1
ATOM 2153 O O . GLN A 1 270 ? -15.93 -32.312 -22.312 1 97.5 270 GLN A O 1
ATOM 2158 N N . ILE A 1 271 ? -15.336 -32.812 -20.172 1 96.81 271 ILE A N 1
ATOM 2159 C CA . ILE A 1 271 ? -14.883 -34.125 -20.531 1 96.81 271 ILE A CA 1
ATOM 2160 C C . ILE A 1 271 ? -16.062 -35.125 -20.484 1 96.81 271 ILE A C 1
ATOM 2162 O O . ILE A 1 271 ? -16.672 -35.281 -19.422 1 96.81 271 ILE A O 1
ATOM 2166 N N . THR A 1 272 ? -16.328 -35.719 -21.609 1 96.44 272 THR A N 1
ATOM 2167 C CA . THR A 1 272 ? -17.516 -36.594 -21.703 1 96.44 272 THR A CA 1
ATOM 2168 C C . THR A 1 272 ? -17.156 -38.031 -21.484 1 96.44 272 THR A C 1
ATOM 2170 O O . THR A 1 272 ? -17.984 -38.844 -21.016 1 96.44 272 THR A O 1
ATOM 2173 N N . THR A 1 273 ? -16 -38.438 -21.938 1 94.88 273 THR A N 1
ATOM 2174 C CA . THR A 1 273 ? -15.453 -39.75 -21.703 1 94.88 273 THR A CA 1
ATOM 2175 C C . THR A 1 273 ? -14.016 -39.656 -21.203 1 94.88 273 THR A C 1
ATOM 2177 O O . THR A 1 273 ? -13.211 -38.906 -21.734 1 94.88 273 THR A O 1
ATOM 2180 N N . SER A 1 274 ? -13.75 -40.406 -20.156 1 91.75 274 SER A N 1
ATOM 2181 C CA . SER A 1 274 ? -12.422 -40.406 -19.547 1 91.75 274 SER A CA 1
ATOM 2182 C C . SER A 1 274 ? -11.859 -41.844 -19.469 1 91.75 274 SER A C 1
ATOM 2184 O O . SER A 1 274 ? -12.43 -42.688 -18.797 1 91.75 274 SER A O 1
ATOM 2186 N N . GLN A 1 275 ? -10.805 -42.031 -20.188 1 87.69 275 GLN A N 1
ATOM 2187 C CA . GLN A 1 275 ? -10.031 -43.281 -20.125 1 87.69 275 GLN A CA 1
ATOM 2188 C C . GLN A 1 275 ? -8.602 -43 -19.656 1 87.69 275 GLN A C 1
ATOM 2190 O O . GLN A 1 275 ? -8.195 -41.844 -19.516 1 87.69 275 GLN A O 1
ATOM 2195 N N . ALA A 1 276 ? -7.898 -44.031 -19.453 1 80.06 276 ALA A N 1
ATOM 2196 C CA . ALA A 1 276 ? -6.543 -43.906 -18.922 1 80.06 276 ALA A CA 1
ATOM 2197 C C . ALA A 1 276 ? -5.664 -43.094 -19.859 1 80.06 276 ALA A C 1
ATOM 2199 O O . ALA A 1 276 ? -4.93 -42.188 -19.406 1 80.06 276 ALA A O 1
ATOM 2200 N N . PHE A 1 277 ? -5.801 -43.375 -21.172 1 85.56 277 PHE A N 1
ATOM 2201 C CA . PHE A 1 277 ? -4.855 -42.75 -22.094 1 85.56 277 PHE A CA 1
ATOM 2202 C C . PHE A 1 277 ? -5.594 -41.969 -23.172 1 85.56 277 PHE A C 1
ATOM 2204 O O . PHE A 1 277 ? -5.027 -41.656 -24.219 1 85.56 277 PHE A O 1
ATOM 2211 N N . SER A 1 278 ? -6.816 -41.719 -22.922 1 92.44 278 SER A N 1
ATOM 2212 C CA . SER A 1 278 ? -7.598 -40.906 -23.859 1 92.44 278 SER A CA 1
ATOM 2213 C C . SER A 1 278 ? -8.82 -40.281 -23.172 1 92.44 278 SER A C 1
ATOM 2215 O O . SER A 1 278 ? -9.258 -40.781 -22.125 1 92.44 278 SER A O 1
ATOM 2217 N N . PHE A 1 279 ? -9.352 -39.25 -23.766 1 95.75 279 PHE A N 1
ATOM 2218 C CA . PHE A 1 279 ? -10.602 -38.688 -23.312 1 95.75 279 PHE A CA 1
ATOM 2219 C C . PHE A 1 279 ? -11.305 -37.969 -24.453 1 95.75 279 PHE A C 1
ATOM 2221 O O . PHE A 1 279 ? -10.711 -37.719 -25.5 1 95.75 279 PHE A O 1
ATOM 2228 N N . GLU A 1 280 ? -12.539 -37.781 -24.312 1 97.88 280 GLU A N 1
ATOM 2229 C CA . GLU A 1 280 ? -13.352 -37 -25.234 1 97.88 280 GLU A CA 1
ATOM 2230 C C . GLU A 1 280 ? -13.914 -35.75 -24.562 1 97.88 280 GLU A C 1
ATOM 2232 O O . GLU A 1 280 ? -14.219 -35.75 -23.375 1 97.88 280 GLU A O 1
ATOM 2237 N N . ALA A 1 281 ? -13.961 -34.719 -25.312 1 97.81 281 ALA A N 1
ATOM 2238 C CA . ALA A 1 281 ? -14.453 -33.438 -24.781 1 97.81 281 ALA A CA 1
ATOM 2239 C C . ALA A 1 281 ? -15.508 -32.844 -25.703 1 97.81 281 ALA A C 1
ATOM 2241 O O . ALA A 1 281 ? -15.562 -33.156 -26.891 1 97.81 281 ALA A O 1
ATOM 2242 N N . ASN A 1 282 ? -16.406 -32 -25.156 1 97.56 282 ASN A N 1
ATOM 2243 C CA . ASN A 1 282 ? -17.328 -31.172 -25.906 1 97.56 282 ASN A CA 1
ATOM 2244 C C . ASN A 1 282 ? -17 -29.688 -25.766 1 97.56 282 ASN A C 1
ATOM 2246 O O . ASN A 1 282 ? -15.969 -29.344 -25.172 1 97.56 282 ASN A O 1
ATOM 2250 N N . GLY A 1 283 ? -17.812 -28.797 -26.422 1 97.94 283 GLY A N 1
ATOM 2251 C CA . GLY A 1 283 ? -17.562 -27.359 -26.375 1 97.94 283 GLY A CA 1
ATOM 2252 C C . GLY A 1 283 ? -16.547 -26.891 -27.391 1 97.94 283 GLY A C 1
ATOM 2253 O O . GLY A 1 283 ? -16.5 -27.391 -28.516 1 97.94 283 GLY A O 1
ATOM 2254 N N . GLN A 1 284 ? -15.734 -25.969 -26.938 1 98.19 284 GLN A N 1
ATOM 2255 C CA . GLN A 1 284 ? -14.766 -25.359 -27.828 1 98.19 284 GLN A CA 1
ATOM 2256 C C . GLN A 1 284 ? -13.672 -26.344 -28.234 1 98.19 284 GLN A C 1
ATOM 2258 O O . GLN A 1 284 ? -13.039 -26.188 -29.281 1 98.19 284 GLN A O 1
ATOM 2263 N N . LEU A 1 285 ? -13.5 -27.359 -27.359 1 98.38 285 LEU A N 1
ATOM 2264 C CA . LEU A 1 285 ? -12.469 -28.359 -27.609 1 98.38 285 LEU A CA 1
ATOM 2265 C C . LEU A 1 285 ? -13.086 -29.703 -27.969 1 98.38 285 LEU A C 1
ATOM 2267 O O . LEU A 1 285 ? -12.531 -30.766 -27.641 1 98.38 285 LEU A O 1
ATOM 2271 N N . ALA A 1 286 ? -14.203 -29.656 -28.594 1 98.19 286 ALA A N 1
ATOM 2272 C CA . ALA A 1 286 ? -14.891 -30.891 -28.953 1 98.19 286 ALA A CA 1
ATOM 2273 C C . ALA A 1 286 ? -13.992 -31.812 -29.766 1 98.19 286 ALA A C 1
ATOM 2275 O O . ALA A 1 286 ? -13.359 -31.375 -30.734 1 98.19 286 ALA A O 1
ATOM 2276 N N . GLY A 1 287 ? -13.898 -33.125 -29.297 1 97.5 287 GLY A N 1
ATOM 2277 C CA . GLY A 1 287 ? -13.094 -34.094 -30.016 1 97.5 287 GLY A CA 1
ATOM 2278 C C . GLY A 1 287 ? -12.477 -35.156 -29.125 1 97.5 287 GLY A C 1
ATOM 2279 O O . GLY A 1 287 ? -12.797 -35.25 -27.938 1 97.5 287 GLY A O 1
ATOM 2280 N N . HIS A 1 288 ? -11.68 -35.969 -29.766 1 97.94 288 HIS A N 1
ATOM 2281 C CA . HIS A 1 288 ? -10.961 -37.031 -29.094 1 97.94 288 HIS A CA 1
ATOM 2282 C C . HIS A 1 288 ? -9.508 -36.656 -28.828 1 97.94 288 HIS A C 1
ATOM 2284 O O . HIS A 1 288 ? -8.852 -36.062 -29.672 1 97.94 288 HIS A O 1
ATOM 2290 N N . TYR A 1 289 ? -9.062 -37.031 -27.656 1 98.12 289 TYR A N 1
ATOM 2291 C CA . TYR A 1 289 ? -7.699 -36.688 -27.266 1 98.12 289 TYR A CA 1
ATOM 2292 C C . TYR A 1 289 ? -6.965 -37.906 -26.719 1 98.12 289 TYR A C 1
ATOM 2294 O O . TYR A 1 289 ? -7.445 -38.562 -25.797 1 98.12 289 TYR A O 1
ATOM 2302 N N . ASP A 1 290 ? -5.781 -38.156 -27.297 1 95.44 290 ASP A N 1
ATOM 2303 C CA . ASP A 1 290 ? -4.824 -39.062 -26.656 1 95.44 290 ASP A CA 1
ATOM 2304 C C . ASP A 1 290 ? -4 -38.312 -25.609 1 95.44 290 ASP A C 1
ATOM 2306 O O . ASP A 1 290 ? -3.701 -37.125 -25.766 1 95.44 290 ASP A O 1
ATOM 2310 N N . ILE A 1 291 ? -3.701 -39.031 -24.547 1 92.25 291 ILE A N 1
ATOM 2311 C CA . ILE A 1 291 ? -2.969 -38.375 -23.469 1 92.25 291 ILE A CA 1
ATOM 2312 C C . ILE A 1 291 ? -2.025 -39.406 -22.812 1 92.25 291 ILE A C 1
ATOM 2314 O O . ILE A 1 291 ? -2.369 -40.562 -22.656 1 92.25 291 ILE A O 1
ATOM 2318 N N . GLN A 1 292 ? -0.893 -38.906 -22.422 1 84.31 292 GLN A N 1
ATOM 2319 C CA . GLN A 1 292 ? 0.094 -39.781 -21.828 1 84.31 292 GLN A CA 1
ATOM 2320 C C . GLN A 1 292 ? 0.079 -39.719 -20.312 1 84.31 292 GLN A C 1
ATOM 2322 O O . GLN A 1 292 ? 0.602 -40.594 -19.625 1 84.31 292 GLN A O 1
ATOM 2327 N N . LEU A 1 293 ? -0.453 -38.656 -19.828 1 85.25 293 LEU A N 1
ATOM 2328 C CA . LEU A 1 293 ? -0.563 -38.469 -18.391 1 85.25 293 LEU A CA 1
ATOM 2329 C C . LEU A 1 293 ? -1.923 -38.938 -17.891 1 85.25 293 LEU A C 1
ATOM 2331 O O . LEU A 1 293 ? -2.947 -38.344 -18.188 1 85.25 293 LEU A O 1
ATOM 2335 N N . ILE A 1 294 ? -1.847 -39.906 -17.094 1 81.94 294 ILE A N 1
ATOM 2336 C CA . ILE A 1 294 ? -3.082 -40.594 -16.703 1 81.94 294 ILE A CA 1
ATOM 2337 C C . ILE A 1 294 ? -3.766 -39.812 -15.578 1 81.94 294 ILE A C 1
ATOM 2339 O O . ILE A 1 294 ? -3.104 -39.125 -14.797 1 81.94 294 ILE A O 1
ATOM 2343 N N . GLY A 1 295 ? -5.148 -39.969 -15.531 1 82.62 295 GLY A N 1
ATOM 2344 C CA . GLY A 1 295 ? -5.941 -39.406 -14.453 1 82.62 295 GLY A CA 1
ATOM 2345 C C . GLY A 1 295 ? -6.848 -38.281 -14.914 1 82.62 295 GLY A C 1
ATOM 2346 O O . GLY A 1 295 ? -6.465 -37.469 -15.766 1 82.62 295 GLY A O 1
ATOM 2347 N N . HIS A 1 296 ? -7.93 -38.25 -14.281 1 87.31 296 HIS A N 1
ATOM 2348 C CA . HIS A 1 296 ? -8.938 -37.25 -14.633 1 87.31 296 HIS A CA 1
ATOM 2349 C C . HIS A 1 296 ? -8.414 -35.844 -14.406 1 87.31 296 HIS A C 1
ATOM 2351 O O . HIS A 1 296 ? -8.711 -34.938 -15.188 1 87.31 296 HIS A O 1
ATOM 2357 N N . PHE A 1 297 ? -7.617 -35.656 -13.391 1 86.44 297 PHE A N 1
ATOM 2358 C CA . PHE A 1 297 ? -7.082 -34.344 -13.086 1 86.44 297 PHE A CA 1
ATOM 2359 C C . PHE A 1 297 ? -6.129 -33.875 -14.18 1 86.44 297 PHE A C 1
ATOM 2361 O O . PHE A 1 297 ? -6.062 -32.688 -14.484 1 86.44 297 PHE A O 1
ATOM 2368 N N . ASN A 1 298 ? -5.406 -34.75 -14.742 1 91.06 298 ASN A N 1
ATOM 2369 C CA . ASN A 1 298 ? -4.523 -34.375 -15.844 1 91.06 298 ASN A CA 1
ATOM 2370 C C . ASN A 1 298 ? -5.309 -34.031 -17.094 1 91.06 298 ASN A C 1
ATOM 2372 O O . ASN A 1 298 ? -4.898 -33.156 -17.875 1 91.06 298 ASN A O 1
ATOM 2376 N N . GLN A 1 299 ? -6.375 -34.75 -17.297 1 94.44 299 GLN A N 1
ATOM 2377 C CA . GLN A 1 299 ? -7.254 -34.438 -18.422 1 94.44 299 GLN A CA 1
ATOM 2378 C C . GLN A 1 299 ? -7.867 -33.031 -18.25 1 94.44 299 GLN A C 1
ATOM 2380 O O . GLN A 1 299 ? -7.969 -32.281 -19.219 1 94.44 299 GLN A O 1
ATOM 2385 N N . GLU A 1 300 ? -8.164 -32.688 -17 1 95.44 300 GLU A N 1
ATOM 2386 C CA . GLU A 1 300 ? -8.648 -31.344 -16.703 1 95.44 300 GLU A CA 1
ATOM 2387 C C . GLU A 1 300 ? -7.57 -30.297 -16.969 1 95.44 300 GLU A C 1
ATOM 2389 O O . GLU A 1 300 ? -7.848 -29.234 -17.516 1 95.44 300 GLU A O 1
ATOM 2394 N N . ASN A 1 301 ? -6.387 -30.594 -16.547 1 96.5 301 ASN A N 1
ATOM 2395 C CA . ASN A 1 301 ? -5.27 -29.703 -16.828 1 96.5 301 ASN A CA 1
ATOM 2396 C C . ASN A 1 301 ? -5.086 -29.484 -18.328 1 96.5 301 ASN A C 1
ATOM 2398 O O . ASN A 1 301 ? -4.793 -28.375 -18.766 1 96.5 301 ASN A O 1
ATOM 2402 N N . ALA A 1 302 ? -5.25 -30.562 -19.047 1 97.94 302 ALA A N 1
ATOM 2403 C CA . ALA A 1 302 ? -5.141 -30.5 -20.5 1 97.94 302 ALA A CA 1
ATOM 2404 C C . ALA A 1 302 ? -6.223 -29.609 -21.094 1 97.94 302 ALA A C 1
ATOM 2406 O O . ALA A 1 302 ? -5.953 -28.812 -22 1 97.94 302 ALA A O 1
ATOM 2407 N N . MET A 1 303 ? -7.422 -29.75 -20.547 1 98.56 303 MET A N 1
ATOM 2408 C CA . MET A 1 303 ? -8.531 -28.906 -20.984 1 98.56 303 MET A CA 1
ATOM 2409 C C . MET A 1 303 ? -8.234 -27.438 -20.75 1 98.56 303 MET A C 1
ATOM 2411 O O . MET A 1 303 ? -8.445 -26.609 -21.625 1 98.56 303 MET A O 1
ATOM 2415 N N . ALA A 1 304 ? -7.75 -27.141 -19.594 1 98.75 304 ALA A N 1
ATOM 2416 C CA . ALA A 1 304 ? -7.402 -25.766 -19.234 1 98.75 304 ALA A CA 1
ATOM 2417 C C . ALA A 1 304 ? -6.348 -25.203 -20.188 1 98.75 304 ALA A C 1
ATOM 2419 O O . ALA A 1 304 ? -6.508 -24.109 -20.719 1 98.75 304 ALA A O 1
ATOM 2420 N N . ALA A 1 305 ? -5.32 -25.953 -20.406 1 98.88 305 ALA A N 1
ATOM 2421 C CA . ALA A 1 305 ? -4.238 -25.547 -21.297 1 98.88 305 ALA A CA 1
ATOM 2422 C C . ALA A 1 305 ? -4.734 -25.375 -22.719 1 98.88 305 ALA A C 1
ATOM 2424 O O . ALA A 1 305 ? -4.359 -24.438 -23.422 1 98.88 305 ALA A O 1
ATOM 2425 N N . GLY A 1 306 ? -5.578 -26.344 -23.172 1 98.88 306 GLY A N 1
ATOM 2426 C CA . GLY A 1 306 ? -6.125 -26.281 -24.516 1 98.88 306 GLY A CA 1
ATOM 2427 C C . GLY A 1 306 ? -6.938 -25.031 -24.781 1 98.88 306 GLY A C 1
ATOM 2428 O O . GLY A 1 306 ? -6.75 -24.359 -25.797 1 98.88 306 GLY A O 1
ATOM 2429 N N . LEU A 1 307 ? -7.82 -24.719 -23.844 1 98.88 307 LEU A N 1
ATOM 2430 C CA . LEU A 1 307 ? -8.664 -23.531 -23.984 1 98.88 307 LEU A CA 1
ATOM 2431 C C . LEU A 1 307 ? -7.816 -22.266 -24.016 1 98.88 307 LEU A C 1
ATOM 2433 O O . LEU A 1 307 ? -8.078 -21.359 -24.797 1 98.88 307 LEU A O 1
ATOM 2437 N N . ALA A 1 308 ? -6.824 -22.203 -23.156 1 98.88 308 ALA A N 1
ATOM 2438 C CA . ALA A 1 308 ? -5.938 -21.031 -23.109 1 98.88 308 ALA A CA 1
ATOM 2439 C C . ALA A 1 308 ? -5.168 -20.891 -24.406 1 98.88 308 ALA A C 1
ATOM 2441 O O . ALA A 1 308 ? -5.082 -19.781 -24.969 1 98.88 308 ALA A O 1
ATOM 2442 N N . CYS A 1 309 ? -4.656 -21.984 -24.922 1 98.88 309 CYS A N 1
ATOM 2443 C CA . CYS A 1 309 ? -3.867 -21.953 -26.156 1 98.88 309 CYS A CA 1
ATOM 2444 C C . CYS A 1 309 ? -4.738 -21.625 -27.359 1 98.88 309 CYS A C 1
ATOM 2446 O O . CYS A 1 309 ? -4.285 -20.969 -28.297 1 98.88 309 CYS A O 1
ATOM 2448 N N . LEU A 1 310 ? -5.973 -22.125 -27.312 1 98.81 310 LEU A N 1
ATOM 2449 C CA . LEU A 1 310 ? -6.914 -21.766 -28.375 1 98.81 310 LEU A CA 1
ATOM 2450 C C . LEU A 1 310 ? -7.055 -20.25 -28.484 1 98.81 310 LEU A C 1
ATOM 2452 O O . LEU A 1 310 ? -7.02 -19.688 -29.578 1 98.81 310 LEU A O 1
ATOM 2456 N N . ARG A 1 311 ? -7.09 -19.594 -27.391 1 98.31 311 ARG A N 1
ATOM 2457 C CA . ARG A 1 311 ? -7.23 -18.156 -27.344 1 98.31 311 ARG A CA 1
ATOM 2458 C C . ARG A 1 311 ? -5.953 -17.453 -27.812 1 98.31 311 ARG A C 1
ATOM 2460 O O . ARG A 1 311 ? -5.996 -16.328 -28.312 1 98.31 311 ARG A O 1
ATOM 2467 N N . LEU A 1 312 ? -4.898 -18.141 -27.688 1 98.69 312 LEU A N 1
ATOM 2468 C CA . LEU A 1 312 ? -3.611 -17.562 -28.047 1 98.69 312 LEU A CA 1
ATOM 2469 C C . LEU A 1 312 ? -3.271 -17.859 -29.5 1 98.69 312 LEU A C 1
ATOM 2471 O O . LEU A 1 312 ? -2.18 -17.531 -29.969 1 98.69 312 LEU A O 1
ATOM 2475 N N . GLY A 1 313 ? -4.113 -18.641 -30.203 1 98.12 313 GLY A N 1
ATOM 2476 C CA . GLY A 1 313 ? -3.963 -18.781 -31.641 1 98.12 313 GLY A CA 1
ATOM 2477 C C . GLY A 1 313 ? -3.727 -20.203 -32.094 1 98.12 313 GLY A C 1
ATOM 2478 O O . GLY A 1 313 ? -3.709 -20.484 -33.281 1 98.12 313 GLY A O 1
ATOM 2479 N N . ALA A 1 314 ? -3.594 -21.109 -31.188 1 98.69 314 ALA A N 1
ATOM 2480 C CA . ALA A 1 314 ? -3.391 -22.5 -31.562 1 98.69 314 ALA A CA 1
ATOM 2481 C C . ALA A 1 314 ? -4.637 -23.078 -32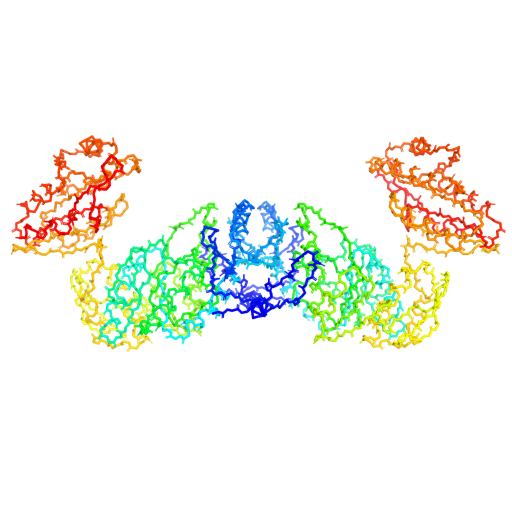.219 1 98.69 314 ALA A C 1
ATOM 2483 O O . ALA A 1 314 ? -5.762 -22.734 -31.859 1 98.69 314 ALA A O 1
ATOM 2484 N N . SER A 1 315 ? -4.43 -23.984 -33.156 1 98.56 315 SER A N 1
ATOM 2485 C CA . SER A 1 315 ? -5.539 -24.688 -33.812 1 98.56 315 SER A CA 1
ATOM 2486 C C . SER A 1 315 ? -5.969 -25.906 -32.969 1 98.56 315 SER A C 1
ATOM 2488 O O . SER A 1 315 ? -5.234 -26.359 -32.094 1 98.56 315 SER A O 1
ATOM 2490 N N . LEU A 1 316 ? -7.16 -26.391 -33.312 1 98.44 316 LEU A N 1
ATOM 2491 C CA . LEU A 1 316 ? -7.617 -27.609 -32.656 1 98.44 316 LEU A CA 1
ATOM 2492 C C . LEU A 1 316 ? -6.66 -28.766 -32.938 1 98.44 316 LEU A C 1
ATOM 2494 O O . LEU A 1 316 ? -6.441 -29.609 -32.062 1 98.44 316 LEU A O 1
ATOM 2498 N N . ALA A 1 317 ? -6.09 -28.734 -34.094 1 98.56 317 ALA A N 1
ATOM 2499 C CA . ALA A 1 317 ? -5.113 -29.766 -34.469 1 98.56 317 ALA A CA 1
ATOM 2500 C C . ALA A 1 317 ? -3.863 -29.656 -33.594 1 98.56 317 ALA A C 1
ATOM 2502 O O . ALA A 1 317 ? -3.334 -30.672 -33.125 1 98.56 317 ALA A O 1
ATOM 2503 N N . ASP A 1 318 ? -3.369 -28.438 -33.375 1 98.62 318 ASP A N 1
ATOM 2504 C CA . ASP A 1 318 ? -2.24 -28.203 -32.5 1 98.62 318 ASP A CA 1
ATOM 2505 C C . ASP A 1 318 ? -2.523 -28.734 -31.094 1 98.62 318 ASP A C 1
ATOM 2507 O O . ASP A 1 318 ? -1.663 -29.375 -30.484 1 98.62 318 ASP A O 1
ATOM 2511 N N . ILE A 1 319 ? -3.715 -28.484 -30.641 1 98.88 319 ILE A N 1
ATOM 2512 C CA . ILE A 1 319 ? -4.105 -28.844 -29.281 1 98.88 319 ILE A CA 1
ATOM 2513 C C . ILE A 1 319 ? -4.16 -30.375 -29.141 1 98.88 319 ILE A C 1
ATOM 2515 O O . ILE A 1 319 ? -3.627 -30.922 -28.188 1 98.88 319 ILE A O 1
ATOM 2519 N N . GLN A 1 320 ? -4.754 -31 -30.094 1 98.5 320 GLN A N 1
ATOM 2520 C CA . GLN A 1 320 ? -4.828 -32.469 -30.078 1 98.5 320 GLN A CA 1
ATOM 2521 C C . GLN A 1 320 ? -3.434 -33.094 -30.094 1 98.5 320 GLN A C 1
ATOM 2523 O O . GLN A 1 320 ? -3.127 -33.969 -29.266 1 98.5 320 GLN A O 1
ATOM 2528 N N . LYS A 1 321 ? -2.576 -32.656 -30.953 1 98.44 321 LYS A N 1
ATOM 2529 C CA . LYS A 1 321 ? -1.226 -33.188 -31.094 1 98.44 321 LYS A CA 1
ATOM 2530 C C . LYS A 1 321 ? -0.386 -32.875 -29.859 1 98.44 321 LYS A C 1
ATOM 2532 O O . LYS A 1 321 ? 0.334 -33.75 -29.359 1 98.44 321 LYS A O 1
ATOM 2537 N N . GLY A 1 322 ? -0.492 -31.656 -29.422 1 98.44 322 GLY A N 1
ATOM 2538 C CA . GLY A 1 322 ? 0.282 -31.234 -28.266 1 98.44 322 GLY A CA 1
ATOM 2539 C C . GLY A 1 322 ? -0.05 -32.031 -27.016 1 98.44 322 GLY A C 1
ATOM 2540 O O . GLY A 1 322 ? 0.848 -32.438 -26.266 1 98.44 322 GLY A O 1
ATOM 2541 N N . ILE A 1 323 ? -1.342 -32.219 -26.766 1 98 323 ILE A N 1
ATOM 2542 C CA . ILE A 1 323 ? -1.765 -32.969 -25.594 1 98 323 ILE A CA 1
ATOM 2543 C C . ILE A 1 323 ? -1.229 -34.406 -25.688 1 98 323 ILE A C 1
ATOM 2545 O O . ILE A 1 323 ? -0.708 -34.938 -24.719 1 98 323 ILE A O 1
ATOM 2549 N N . ALA A 1 324 ? -1.259 -34.938 -26.812 1 96.38 324 ALA A N 1
ATOM 2550 C CA . ALA A 1 324 ? -0.828 -36.312 -27.031 1 96.38 324 ALA A CA 1
ATOM 2551 C C . ALA A 1 324 ? 0.672 -36.469 -26.797 1 96.38 324 ALA A C 1
ATOM 2553 O O . ALA A 1 324 ? 1.135 -37.531 -26.344 1 96.38 324 ALA A O 1
ATOM 2554 N N . LYS A 1 325 ? 1.428 -35.438 -26.984 1 94.25 325 LYS A N 1
ATOM 2555 C CA . LYS A 1 325 ? 2.885 -35.531 -26.922 1 94.25 325 LYS A CA 1
ATOM 2556 C C . LYS A 1 325 ? 3.398 -35.125 -25.547 1 94.25 325 LYS A C 1
ATOM 2558 O O . LYS A 1 325 ? 4.574 -35.312 -25.234 1 94.25 325 LYS A O 1
ATOM 2563 N N . THR A 1 326 ? 2.568 -34.594 -24.75 1 95 326 THR A N 1
ATOM 2564 C CA . THR A 1 326 ? 3.012 -33.969 -23.5 1 95 326 THR A CA 1
ATOM 2565 C C . THR A 1 326 ? 3.477 -35.031 -22.5 1 95 326 THR A C 1
ATOM 2567 O O . THR A 1 326 ? 2.781 -36.031 -22.281 1 95 326 THR A O 1
ATOM 2570 N N . ARG A 1 327 ? 4.641 -34.75 -22.031 1 88 327 ARG A N 1
ATOM 2571 C CA . ARG A 1 327 ? 5.219 -35.469 -20.891 1 88 327 ARG A CA 1
ATOM 2572 C C . ARG A 1 327 ? 5.789 -34.5 -19.859 1 88 327 ARG A C 1
ATOM 2574 O O . ARG A 1 327 ? 6.281 -33.406 -20.219 1 88 327 ARG A O 1
ATOM 2581 N N . VAL A 1 328 ? 5.613 -34.781 -18.672 1 87.56 328 VAL A N 1
ATOM 2582 C CA . VAL A 1 328 ? 6.188 -33.969 -17.594 1 87.56 328 VAL A CA 1
ATOM 2583 C C . VAL A 1 328 ? 7.23 -34.812 -16.844 1 87.56 328 VAL A C 1
ATOM 2585 O O . VAL A 1 328 ? 6.902 -35.812 -16.203 1 87.56 328 VAL A O 1
ATOM 2588 N N . PRO A 1 329 ? 8.422 -34.312 -16.906 1 80.81 329 PRO A N 1
ATOM 2589 C CA . PRO A 1 329 ? 9.461 -35.094 -16.25 1 80.81 329 PRO A CA 1
ATOM 2590 C C . PRO A 1 329 ? 9.164 -35.344 -14.766 1 80.81 329 PRO A C 1
ATOM 2592 O O . PRO A 1 329 ? 8.875 -34.406 -14.031 1 80.81 329 PRO A O 1
ATOM 2595 N N . GLY A 1 330 ? 9.18 -36.594 -14.523 1 78.75 330 GLY A N 1
ATOM 2596 C CA . GLY A 1 330 ? 9.039 -37 -13.133 1 78.75 330 GLY A CA 1
ATOM 2597 C C . GLY A 1 330 ? 7.598 -36.969 -12.641 1 78.75 330 GLY A C 1
ATOM 2598 O O . GLY A 1 330 ? 7.34 -37.125 -11.445 1 78.75 330 GLY A O 1
ATOM 2599 N N . ARG A 1 331 ? 6.703 -36.719 -13.523 1 79.56 331 ARG A N 1
ATOM 2600 C CA . ARG A 1 331 ? 5.293 -36.719 -13.148 1 79.56 331 ARG A CA 1
ATOM 2601 C C . ARG A 1 331 ? 4.516 -37.75 -13.961 1 79.56 331 ARG A C 1
ATOM 2603 O O . ARG A 1 331 ? 3.957 -37.406 -15.016 1 79.56 331 ARG A O 1
ATOM 2610 N N . MET A 1 332 ? 4.367 -38.875 -13.258 1 79.31 332 MET A N 1
ATOM 2611 C CA . MET A 1 332 ? 3.627 -40 -13.82 1 79.31 332 MET A CA 1
ATOM 2612 C C . MET A 1 332 ? 4.078 -40.281 -15.25 1 79.31 332 MET A C 1
ATOM 2614 O O . MET A 1 332 ? 3.248 -40.406 -16.156 1 79.31 332 MET A O 1
ATOM 2618 N N . GLU A 1 333 ? 5.273 -40.281 -15.391 1 83.75 333 GLU A N 1
ATOM 2619 C CA . GLU A 1 333 ? 5.801 -40.719 -16.672 1 83.75 333 GLU A CA 1
ATOM 2620 C C . GLU A 1 333 ? 5.57 -42.219 -16.875 1 83.75 333 GLU A C 1
ATOM 2622 O O . GLU A 1 333 ? 5.793 -43.031 -15.953 1 83.75 333 GLU A O 1
ATOM 2627 N N . VAL A 1 334 ? 5.078 -42.594 -18.047 1 87.44 334 VAL A N 1
ATOM 2628 C CA . VAL A 1 334 ? 4.668 -43.969 -18.25 1 87.44 334 VAL A CA 1
ATOM 2629 C C . VAL A 1 334 ? 5.531 -44.594 -19.344 1 87.44 334 VAL A C 1
ATOM 2631 O O . VAL A 1 334 ? 5.848 -43.969 -20.344 1 87.44 334 VAL A O 1
ATOM 2634 N N . LEU A 1 335 ? 6.008 -45.75 -19.047 1 87.75 335 LEU A N 1
ATOM 2635 C CA . LEU A 1 335 ? 6.613 -46.656 -20.016 1 87.75 335 LEU A CA 1
ATOM 2636 C C . LEU A 1 335 ? 5.77 -47.906 -20.188 1 87.75 335 LEU A C 1
ATOM 2638 O O . LEU A 1 335 ? 5.082 -48.344 -19.25 1 87.75 335 LEU A O 1
ATOM 2642 N N . THR A 1 336 ? 5.789 -48.312 -21.344 1 88.81 336 THR A N 1
ATOM 2643 C CA . THR A 1 336 ? 5.121 -49.594 -21.609 1 88.81 336 THR A CA 1
ATOM 2644 C C . THR A 1 336 ? 6.141 -50.688 -21.859 1 88.81 336 THR A C 1
ATOM 2646 O O . THR A 1 336 ? 6.996 -50.562 -22.734 1 88.81 336 THR A O 1
ATOM 2649 N N . MET A 1 337 ? 5.992 -51.75 -21.094 1 92.75 337 MET A N 1
ATOM 2650 C CA . MET A 1 337 ? 6.875 -52.875 -21.25 1 92.75 337 MET A CA 1
ATOM 2651 C C . MET A 1 337 ? 6.461 -53.719 -22.469 1 92.75 337 MET A C 1
ATOM 2653 O O . MET A 1 337 ? 5.375 -53.531 -23.016 1 92.75 337 MET A O 1
ATOM 2657 N N . THR A 1 338 ? 7.344 -54.656 -22.891 1 92.75 338 THR A N 1
ATOM 2658 C CA . THR A 1 338 ? 7.086 -55.531 -24.047 1 92.75 338 THR A CA 1
ATOM 2659 C C . THR A 1 338 ? 5.84 -56.375 -23.812 1 92.75 338 THR A C 1
ATOM 2661 O O . THR A 1 338 ? 5.102 -56.656 -24.75 1 92.75 338 THR A O 1
ATOM 2664 N N . ASN A 1 339 ? 5.672 -56.781 -22.578 1 93.19 339 ASN A N 1
ATOM 2665 C CA . ASN A 1 339 ? 4.504 -57.562 -22.234 1 93.19 339 ASN A CA 1
ATOM 2666 C C . ASN A 1 339 ? 3.281 -56.688 -21.969 1 93.19 339 ASN A C 1
ATOM 2668 O O . ASN A 1 339 ? 2.289 -57.188 -21.406 1 93.19 339 ASN A O 1
ATOM 2672 N N . HIS A 1 340 ? 3.436 -55.438 -22.156 1 90.62 340 HIS A N 1
ATOM 2673 C CA . HIS A 1 340 ? 2.373 -54.469 -22.125 1 90.62 340 HIS A CA 1
ATOM 2674 C C . HIS A 1 340 ? 2.074 -54 -20.703 1 90.62 340 HIS A C 1
ATOM 2676 O O . HIS A 1 340 ? 1.167 -53.188 -20.484 1 90.62 340 HIS A O 1
ATOM 2682 N N . ALA A 1 341 ? 2.799 -54.5 -19.781 1 93.88 341 ALA A N 1
ATOM 2683 C CA . ALA A 1 341 ? 2.729 -53.906 -18.453 1 93.88 341 ALA A CA 1
ATOM 2684 C C . ALA A 1 341 ? 3.213 -52.469 -18.453 1 93.88 341 ALA A C 1
ATOM 2686 O O . ALA A 1 341 ? 3.951 -52.062 -19.359 1 93.88 341 ALA A O 1
ATOM 2687 N N . LYS A 1 342 ? 2.746 -51.688 -17.391 1 92.56 342 LYS A N 1
ATOM 2688 C CA . LYS A 1 342 ? 3.09 -50.281 -17.359 1 92.56 342 LYS A CA 1
ATOM 2689 C C . LYS A 1 342 ? 4.102 -49.969 -16.266 1 92.56 342 LYS A C 1
ATOM 2691 O O . LYS A 1 342 ? 4.117 -50.656 -15.227 1 92.56 342 LYS A O 1
ATOM 2696 N N . VAL A 1 343 ? 4.957 -49.031 -16.531 1 94.62 343 VAL A N 1
ATOM 2697 C CA . VAL A 1 343 ? 5.875 -48.5 -15.531 1 94.62 343 VAL A CA 1
ATOM 2698 C C . VAL A 1 343 ? 5.602 -47 -15.328 1 94.62 343 VAL A C 1
ATOM 2700 O O . VAL A 1 343 ? 5.645 -46.219 -16.281 1 94.62 343 VAL A O 1
ATOM 2703 N N . PHE A 1 344 ? 5.289 -46.656 -14.086 1 92.69 344 PHE A N 1
ATOM 2704 C CA . PHE A 1 344 ? 5.039 -45.25 -13.734 1 92.69 344 PHE A CA 1
ATOM 2705 C C . PHE A 1 344 ? 6.199 -44.688 -12.93 1 92.69 344 PHE A C 1
ATOM 2707 O O . PHE A 1 344 ? 6.613 -45.281 -11.93 1 92.69 344 PHE A O 1
ATOM 2714 N N . VAL A 1 345 ? 6.754 -43.562 -13.398 1 92.38 345 VAL A N 1
ATOM 2715 C CA . VAL A 1 345 ? 7.801 -42.875 -12.656 1 92.38 345 VAL A CA 1
ATOM 2716 C C . VAL A 1 345 ? 7.262 -41.531 -12.148 1 92.38 345 VAL A C 1
ATOM 2718 O O . VAL A 1 345 ? 6.699 -40.75 -12.914 1 92.38 345 VAL A O 1
ATOM 2721 N N . ASP A 1 346 ? 7.441 -41.25 -10.852 1 90.5 346 ASP A N 1
ATOM 2722 C CA . ASP A 1 346 ? 6.832 -40.062 -10.25 1 90.5 346 ASP A CA 1
ATOM 2723 C C . ASP A 1 346 ? 7.66 -39.531 -9.078 1 90.5 346 ASP A C 1
ATOM 2725 O O . ASP A 1 346 ? 8.352 -40.312 -8.414 1 90.5 346 ASP A O 1
ATOM 2729 N N . TYR A 1 347 ? 7.508 -38.188 -8.789 1 86.06 347 TYR A N 1
ATOM 2730 C CA . TYR A 1 347 ? 8.234 -37.531 -7.703 1 86.06 347 TYR A CA 1
ATOM 2731 C C . TYR A 1 347 ? 7.512 -37.719 -6.375 1 86.06 347 TYR A C 1
ATOM 2733 O O . TYR A 1 347 ? 7.941 -37.188 -5.348 1 86.06 347 TYR A O 1
ATOM 2741 N N . ALA A 1 348 ? 6.383 -38.375 -6.332 1 86.38 348 ALA A N 1
ATOM 2742 C CA . ALA A 1 348 ? 5.66 -38.531 -5.074 1 86.38 348 ALA A CA 1
ATOM 2743 C C . ALA A 1 348 ? 6.609 -38.938 -3.941 1 86.38 348 ALA A C 1
ATOM 2745 O O . ALA A 1 348 ? 7.152 -40.031 -3.926 1 86.38 348 ALA A O 1
ATOM 2746 N N . HIS A 1 349 ? 6.777 -37.875 -2.969 1 84.31 349 HIS A N 1
ATOM 2747 C CA . HIS A 1 349 ? 7.805 -38.094 -1.958 1 84.31 349 HIS A CA 1
ATOM 2748 C C . HIS A 1 349 ? 7.262 -37.844 -0.557 1 84.31 349 HIS A C 1
ATOM 2750 O O . HIS A 1 349 ? 8.031 -37.688 0.393 1 84.31 349 HIS A O 1
ATOM 2756 N N . ASN A 1 350 ? 6.023 -37.781 -0.405 1 81.44 350 ASN A N 1
ATOM 2757 C CA . ASN A 1 350 ? 5.348 -37.719 0.887 1 81.44 350 ASN A CA 1
ATOM 2758 C C . ASN A 1 350 ? 4.031 -38.5 0.869 1 81.44 350 ASN A C 1
ATOM 2760 O O . ASN A 1 350 ? 3.6 -38.969 -0.181 1 81.44 350 ASN A O 1
ATOM 2764 N N . GLY A 1 351 ? 3.484 -38.594 2.035 1 84.69 351 GLY A N 1
ATOM 2765 C CA . GLY A 1 351 ? 2.287 -39.406 2.16 1 84.69 351 GLY A CA 1
ATOM 2766 C C . GLY A 1 351 ? 1.167 -38.969 1.237 1 84.69 351 GLY A C 1
ATOM 2767 O O . GLY A 1 351 ? 0.58 -39.781 0.528 1 84.69 351 GLY A O 1
ATOM 2768 N N . ASP A 1 352 ? 0.948 -37.75 1.146 1 77.44 352 ASP A N 1
ATOM 2769 C CA . ASP A 1 352 ? -0.154 -37.219 0.356 1 77.44 352 ASP A CA 1
ATOM 2770 C C . ASP A 1 352 ? 0.055 -37.5 -1.132 1 77.44 352 ASP A C 1
ATOM 2772 O O . ASP A 1 352 ? -0.853 -37.969 -1.815 1 77.44 352 ASP A O 1
ATOM 2776 N N . SER A 1 353 ? 1.243 -37.125 -1.584 1 79.12 353 SER A N 1
ATOM 2777 C CA . SER A 1 353 ? 1.532 -37.312 -3 1 79.12 353 SER A CA 1
ATOM 2778 C C . SER A 1 353 ? 1.553 -38.812 -3.363 1 79.12 353 SER A C 1
ATOM 2780 O O . SER A 1 353 ? 1.137 -39.188 -4.461 1 79.12 353 SER A O 1
ATOM 2782 N N . LEU A 1 354 ? 1.965 -39.656 -2.443 1 89.75 354 LEU A N 1
ATOM 2783 C CA . LEU A 1 354 ? 1.977 -41.094 -2.695 1 89.75 354 LEU A CA 1
ATOM 2784 C C . LEU A 1 354 ? 0.557 -41.625 -2.797 1 89.75 354 LEU A C 1
ATOM 2786 O O . LEU A 1 354 ? 0.246 -42.406 -3.709 1 89.75 354 LEU A O 1
ATOM 2790 N N . GLU A 1 355 ? -0.259 -41.188 -1.902 1 89.19 355 GLU A N 1
ATOM 2791 C CA . GLU A 1 355 ? -1.65 -41.656 -1.928 1 89.19 355 GLU A CA 1
ATOM 2792 C C . GLU A 1 355 ? -2.32 -41.281 -3.25 1 89.19 355 GLU A C 1
ATOM 2794 O O . GLU A 1 355 ? -3.035 -42.094 -3.834 1 89.19 355 GLU A O 1
ATOM 2799 N N . LYS A 1 356 ? -2.088 -40.156 -3.701 1 79.94 356 LYS A N 1
ATOM 2800 C CA . LYS A 1 356 ? -2.674 -39.688 -4.957 1 79.94 356 LYS A CA 1
ATOM 2801 C C . LYS A 1 356 ? -2.166 -40.5 -6.137 1 79.94 356 LYS A C 1
ATOM 2803 O O . LYS A 1 356 ? -2.945 -40.906 -7.008 1 79.94 356 LYS A O 1
ATOM 2808 N N . LEU A 1 357 ? -0.862 -40.75 -6.109 1 86.31 357 LEU A N 1
ATOM 2809 C CA . LEU A 1 357 ? -0.245 -41.531 -7.164 1 86.31 357 LEU A CA 1
ATOM 2810 C C . LEU A 1 357 ? -0.851 -42.938 -7.219 1 86.31 357 LEU A C 1
ATOM 2812 O O . LEU A 1 357 ? -1.271 -43.406 -8.281 1 86.31 357 LEU A O 1
ATOM 2816 N N . LEU A 1 358 ? -0.958 -43.594 -6.074 1 91.69 358 LEU A N 1
ATOM 2817 C CA . LEU A 1 358 ? -1.464 -44.938 -6 1 91.69 358 LEU A CA 1
ATOM 2818 C C . LEU A 1 358 ? -2.932 -45 -6.406 1 91.69 358 LEU A C 1
ATOM 2820 O O . LEU A 1 358 ? -3.338 -45.906 -7.148 1 91.69 358 LEU A O 1
ATOM 2824 N N . SER A 1 359 ? -3.627 -44.031 -5.992 1 87.19 359 SER A N 1
ATOM 2825 C CA . SER A 1 359 ? -5.055 -44 -6.293 1 87.19 359 SER A CA 1
ATOM 2826 C C . SER A 1 359 ? -5.297 -43.875 -7.797 1 87.19 359 SER A C 1
ATOM 2828 O O . SER A 1 359 ? -6.18 -44.562 -8.336 1 87.19 359 SER A O 1
ATOM 2830 N N . VAL A 1 360 ? -4.508 -43.156 -8.375 1 83.38 360 VAL A N 1
ATOM 2831 C CA . VAL A 1 360 ? -4.652 -42.969 -9.812 1 83.38 360 VAL A CA 1
ATOM 2832 C C . VAL A 1 360 ? -4.27 -44.25 -10.547 1 83.38 360 VAL A C 1
ATOM 2834 O O . VAL A 1 360 ? -4.988 -44.688 -11.445 1 83.38 360 VAL A O 1
ATOM 2837 N N . VAL A 1 361 ? -3.186 -44.875 -10.195 1 87.88 361 VAL A N 1
ATOM 2838 C CA . VAL A 1 361 ? -2.691 -46.062 -10.883 1 87.88 361 VAL A CA 1
ATOM 2839 C C . VAL A 1 361 ? -3.662 -47.25 -10.672 1 87.88 361 VAL A C 1
ATOM 2841 O O . VAL A 1 361 ? -3.994 -47.969 -11.617 1 87.88 361 VAL A O 1
ATOM 2844 N N . GLU A 1 362 ? -4.164 -47.312 -9.492 1 89.62 362 GLU A N 1
ATOM 2845 C CA . GLU A 1 362 ? -5.047 -48.438 -9.141 1 89.62 362 GLU A CA 1
ATOM 2846 C C . GLU A 1 362 ? -6.371 -48.344 -9.891 1 89.62 362 GLU A C 1
ATOM 2848 O O . GLU A 1 362 ? -7.027 -49.375 -10.125 1 89.62 362 GLU A O 1
ATOM 2853 N N . GLU A 1 363 ? -6.734 -47.188 -10.219 1 84.75 363 GLU A N 1
ATOM 2854 C CA . GLU A 1 363 ? -7.977 -47 -10.961 1 84.75 363 GLU A CA 1
ATOM 2855 C C . GLU A 1 363 ? -7.871 -47.562 -12.375 1 84.75 363 GLU A C 1
ATOM 2857 O O . GLU A 1 363 ? -8.859 -48.031 -12.93 1 84.75 363 GLU A O 1
ATOM 2862 N N . HIS A 1 364 ? -6.703 -47.656 -12.867 1 81.5 364 HIS A N 1
ATOM 2863 C CA . HIS A 1 364 ? -6.57 -48 -14.273 1 81.5 364 HIS A CA 1
ATOM 2864 C C . HIS A 1 364 ? -5.836 -49.344 -14.438 1 81.5 364 HIS A C 1
ATOM 2866 O O . HIS A 1 364 ? -5.949 -50 -15.477 1 81.5 364 HIS A O 1
ATOM 2872 N N . GLN A 1 365 ? -5.008 -49.656 -13.531 1 86.06 365 GLN A N 1
ATOM 2873 C CA . GLN A 1 365 ? -4.281 -50.938 -13.516 1 86.06 365 GLN A CA 1
ATOM 2874 C C . GLN A 1 365 ? -4.816 -51.844 -12.422 1 86.06 365 GLN A C 1
ATOM 2876 O O . GLN A 1 365 ? -4.641 -51.594 -11.234 1 86.06 365 GLN A O 1
ATOM 2881 N N . THR A 1 366 ? -5.344 -52.969 -12.906 1 89.44 366 THR A N 1
ATOM 2882 C CA . THR A 1 366 ? -6.062 -53.812 -11.969 1 89.44 366 THR A CA 1
ATOM 2883 C C . THR A 1 366 ? -5.273 -55.094 -11.672 1 89.44 366 THR A C 1
ATOM 2885 O O . THR A 1 366 ? -5.73 -55.969 -10.914 1 89.44 366 THR A O 1
ATOM 2888 N N . GLY A 1 367 ? -4.168 -55.281 -12.305 1 93.56 367 GLY A N 1
ATOM 2889 C CA . GLY A 1 367 ? -3.346 -56.469 -12.094 1 93.56 367 GLY A CA 1
ATOM 2890 C C . GLY A 1 367 ? -2.395 -56.312 -10.922 1 93.56 367 GLY A C 1
ATOM 2891 O O . GLY A 1 367 ? -2.762 -55.781 -9.875 1 93.56 367 GLY A O 1
ATOM 2892 N N . ASN A 1 368 ? -1.245 -56.938 -11.07 1 95.06 368 ASN A N 1
ATOM 2893 C CA . ASN A 1 368 ? -0.209 -56.844 -10.047 1 95.06 368 ASN A CA 1
ATOM 2894 C C . ASN A 1 368 ? 0.473 -55.5 -10.039 1 95.06 368 ASN A C 1
ATOM 2896 O O . ASN A 1 368 ? 1.092 -55.094 -11.031 1 95.06 368 ASN A O 1
ATOM 2900 N N . LEU A 1 369 ? 0.353 -54.812 -8.883 1 96.69 369 LEU A N 1
ATOM 2901 C CA . LEU A 1 369 ? 0.994 -53.5 -8.727 1 96.69 369 LEU A CA 1
ATOM 2902 C C . LEU A 1 369 ? 2.201 -53.594 -7.801 1 96.69 369 LEU A C 1
ATOM 2904 O O . LEU A 1 369 ? 2.094 -54.125 -6.684 1 96.69 369 LEU A O 1
ATOM 2908 N N . VAL A 1 370 ? 3.324 -53.125 -8.297 1 97.5 370 VAL A N 1
ATOM 2909 C CA . VAL A 1 370 ? 4.555 -53.156 -7.512 1 97.5 370 VAL A CA 1
ATOM 2910 C C . VAL A 1 370 ? 5.055 -51.719 -7.289 1 97.5 370 VAL A C 1
ATOM 2912 O O . VAL A 1 370 ? 5.324 -51 -8.25 1 97.5 370 VAL A O 1
ATOM 2915 N N . LEU A 1 371 ? 5.184 -51.344 -6.039 1 97.81 371 LEU A N 1
ATOM 2916 C CA . LEU A 1 371 ? 5.648 -50.031 -5.66 1 97.81 371 LEU A CA 1
ATOM 2917 C C . LEU A 1 371 ? 7.121 -50.062 -5.254 1 97.81 371 LEU A C 1
ATOM 2919 O O . LEU A 1 371 ? 7.523 -50.875 -4.438 1 97.81 371 LEU A O 1
ATOM 2923 N N . ILE A 1 372 ? 7.883 -49.188 -5.852 1 97.38 372 ILE A N 1
ATOM 2924 C CA . ILE A 1 372 ? 9.25 -48.906 -5.441 1 97.38 372 ILE A CA 1
ATOM 2925 C C . ILE A 1 372 ? 9.305 -47.562 -4.699 1 97.38 372 ILE A C 1
ATOM 2927 O O . ILE A 1 372 ? 8.875 -46.531 -5.23 1 97.38 372 ILE A O 1
ATOM 2931 N N . LEU A 1 373 ? 9.82 -47.625 -3.463 1 96.31 373 LEU A N 1
ATOM 2932 C CA . LEU A 1 373 ? 9.766 -46.406 -2.646 1 96.31 373 LEU A CA 1
ATOM 2933 C C . LEU A 1 373 ? 10.984 -46.312 -1.741 1 96.31 373 LEU A C 1
ATOM 2935 O O . LEU A 1 373 ? 11.484 -47.312 -1.247 1 96.31 373 LEU A O 1
ATOM 2939 N N . GLY A 1 374 ? 11.477 -45.125 -1.604 1 94.38 374 GLY A N 1
ATOM 2940 C CA . GLY A 1 374 ? 12.492 -44.781 -0.62 1 94.38 374 GLY A CA 1
ATOM 2941 C C . GLY A 1 374 ? 12.234 -43.438 0.056 1 94.38 374 GLY A C 1
ATOM 2942 O O . GLY A 1 374 ? 11.195 -42.812 -0.165 1 94.38 374 GLY A O 1
ATOM 2943 N N . ALA A 1 375 ? 13.094 -43.125 1.043 1 93.25 375 ALA A N 1
ATOM 2944 C CA . ALA A 1 375 ? 13.031 -41.844 1.731 1 93.25 375 ALA A CA 1
ATOM 2945 C C . ALA A 1 375 ? 14.43 -41.25 1.927 1 93.25 375 ALA A C 1
ATOM 2947 O O . ALA A 1 375 ? 15.406 -42 2.066 1 93.25 375 ALA A O 1
ATOM 2948 N N . PRO A 1 376 ? 14.469 -39.969 1.925 1 90.5 376 PRO A N 1
ATOM 2949 C CA . PRO A 1 376 ? 15.789 -39.344 2.109 1 90.5 376 PRO A CA 1
ATOM 2950 C C . PRO A 1 376 ? 16.312 -39.5 3.535 1 90.5 376 PRO A C 1
ATOM 2952 O O . PRO A 1 376 ? 15.531 -39.719 4.465 1 90.5 376 PRO A O 1
ATOM 2955 N N . GLY A 1 377 ? 17.609 -39.438 3.617 1 90.31 377 GLY A N 1
ATOM 2956 C CA . GLY A 1 377 ? 18.25 -39.406 4.922 1 90.31 377 GLY A CA 1
ATOM 2957 C C . GLY A 1 377 ? 18.469 -38.031 5.465 1 90.31 377 GLY A C 1
ATOM 2958 O O . GLY A 1 377 ? 18.719 -37.094 4.699 1 90.31 377 GLY A O 1
ATOM 2959 N N . ASN A 1 378 ? 18.281 -37.844 6.785 1 85.88 378 ASN A N 1
ATOM 2960 C CA . ASN A 1 378 ? 18.578 -36.625 7.523 1 85.88 378 ASN A CA 1
ATOM 2961 C C . ASN A 1 378 ? 17.609 -35.5 7.164 1 85.88 378 ASN A C 1
ATOM 2963 O O . ASN A 1 378 ? 17.906 -34.344 7.391 1 85.88 378 ASN A O 1
ATOM 2967 N N . LYS A 1 379 ? 16.578 -35.875 6.531 1 81.44 379 LYS A N 1
ATOM 2968 C CA . LYS A 1 379 ? 15.539 -34.906 6.234 1 81.44 379 LYS A CA 1
ATOM 2969 C C . LYS A 1 379 ? 14.18 -35.562 6.062 1 81.44 379 LYS A C 1
ATOM 2971 O O . LYS A 1 379 ? 14.102 -36.688 5.574 1 81.44 379 LYS A O 1
ATOM 2976 N N . GLY A 1 380 ? 13.164 -34.938 6.516 1 77.12 380 GLY A N 1
ATOM 2977 C CA . GLY A 1 380 ? 11.805 -35.406 6.305 1 77.12 380 GLY A CA 1
ATOM 2978 C C . GLY A 1 380 ? 11.539 -36.75 6.969 1 77.12 380 GLY A C 1
ATOM 2979 O O . GLY A 1 380 ? 10.859 -37.594 6.398 1 77.12 380 GLY A O 1
ATOM 2980 N N . GLU A 1 381 ? 12.117 -37 8.07 1 84.31 381 GLU A N 1
ATOM 2981 C CA . GLU A 1 381 ? 12.023 -38.312 8.742 1 84.31 381 GLU A CA 1
ATOM 2982 C C . GLU A 1 381 ? 10.57 -38.656 9.07 1 84.31 381 GLU A C 1
ATOM 2984 O O . GLU A 1 381 ? 10.195 -39.812 9.102 1 84.31 381 GLU A O 1
ATOM 2989 N N . SER A 1 382 ? 9.812 -37.656 9.25 1 84.81 382 SER A N 1
ATOM 2990 C CA . SER A 1 382 ? 8.406 -37.875 9.57 1 84.81 382 SER A CA 1
ATOM 2991 C C . SER A 1 382 ? 7.676 -38.531 8.422 1 84.81 382 SER A C 1
ATOM 2993 O O . SER A 1 382 ? 6.652 -39.188 8.633 1 84.81 382 SER A O 1
ATOM 2995 N N . ARG A 1 383 ? 8.133 -38.375 7.172 1 88.19 383 ARG A N 1
ATOM 2996 C CA . ARG A 1 383 ? 7.496 -38.969 5.992 1 88.19 383 ARG A CA 1
ATOM 2997 C C . ARG A 1 383 ? 7.508 -40.5 6.051 1 88.19 383 ARG A C 1
ATOM 2999 O O . ARG A 1 383 ? 6.66 -41.156 5.441 1 88.19 383 ARG A O 1
ATOM 3006 N N . ARG A 1 384 ? 8.453 -41.031 6.762 1 94 384 ARG A N 1
ATOM 3007 C CA . ARG A 1 384 ? 8.648 -42.469 6.805 1 94 384 ARG A CA 1
ATOM 3008 C C . ARG A 1 384 ? 7.449 -43.188 7.441 1 94 384 ARG A C 1
ATOM 3010 O O . ARG A 1 384 ? 6.973 -44.188 6.93 1 94 384 ARG A O 1
ATOM 3017 N N . ALA A 1 385 ? 7.012 -42.562 8.484 1 93.88 385 ALA A N 1
ATOM 3018 C CA . ALA A 1 385 ? 5.801 -43.094 9.109 1 93.88 385 ALA A CA 1
ATOM 3019 C C . ALA A 1 385 ? 4.582 -42.875 8.219 1 93.88 385 ALA A C 1
ATOM 3021 O O . ALA A 1 385 ? 3.707 -43.75 8.133 1 93.88 385 ALA A O 1
ATOM 3022 N N . ASP A 1 386 ? 4.488 -41.781 7.574 1 92.38 386 ASP A N 1
ATOM 3023 C CA . ASP A 1 386 ? 3.383 -41.469 6.672 1 92.38 386 ASP A CA 1
ATOM 3024 C C . ASP A 1 386 ? 3.293 -42.469 5.539 1 92.38 386 ASP A C 1
ATOM 3026 O O . ASP A 1 386 ? 2.197 -42.875 5.141 1 92.38 386 ASP A O 1
ATOM 3030 N N . PHE A 1 387 ? 4.422 -42.844 5 1 94.25 387 PHE A N 1
ATOM 3031 C CA . PHE A 1 387 ? 4.461 -43.812 3.926 1 94.25 387 PHE A CA 1
ATOM 3032 C C . PHE A 1 387 ? 3.863 -45.156 4.387 1 94.25 387 PHE A C 1
ATOM 3034 O O . PHE A 1 387 ? 3.07 -45.75 3.668 1 94.25 387 PHE A O 1
ATOM 3041 N N . GLY A 1 388 ? 4.242 -45.469 5.574 1 95.31 388 GLY A N 1
ATOM 3042 C CA . GLY A 1 388 ? 3.682 -46.719 6.129 1 95.31 388 GLY A CA 1
ATOM 3043 C C . GLY A 1 388 ? 2.168 -46.688 6.23 1 95.31 388 GLY A C 1
ATOM 3044 O O . GLY A 1 388 ? 1.496 -47.656 5.879 1 95.31 388 GLY A O 1
ATOM 3045 N N . ALA A 1 389 ? 1.751 -45.594 6.684 1 95.31 389 ALA A N 1
ATOM 3046 C CA . ALA A 1 389 ? 0.308 -45.438 6.84 1 95.31 389 ALA A CA 1
ATOM 3047 C C . ALA A 1 389 ? -0.405 -45.562 5.496 1 95.31 389 ALA A C 1
ATOM 3049 O O . ALA A 1 389 ? -1.433 -46.219 5.387 1 95.31 389 ALA A O 1
ATOM 3050 N N . VAL A 1 390 ? 0.128 -44.906 4.473 1 94.5 390 VAL A N 1
ATOM 3051 C CA . VAL A 1 390 ? -0.467 -44.938 3.141 1 94.5 390 VAL A CA 1
ATOM 3052 C C . VAL A 1 390 ? -0.438 -46.375 2.592 1 94.5 390 VAL A C 1
ATOM 3054 O O . VAL A 1 390 ? -1.446 -46.844 2.084 1 94.5 390 VAL A O 1
ATOM 3057 N N . ILE A 1 391 ? 0.669 -47.062 2.742 1 95.94 391 ILE A N 1
ATOM 3058 C CA . ILE A 1 391 ? 0.861 -48.406 2.195 1 95.94 391 ILE A CA 1
ATOM 3059 C C . ILE A 1 391 ? -0.107 -49.375 2.861 1 95.94 391 ILE A C 1
ATOM 3061 O O . ILE A 1 391 ? -0.667 -50.25 2.203 1 95.94 391 ILE A O 1
ATOM 3065 N N . ASN A 1 392 ? -0.36 -49.125 4.133 1 96.31 392 ASN A N 1
ATOM 3066 C CA . ASN A 1 392 ? -1.28 -49.969 4.875 1 96.31 392 ASN A CA 1
ATOM 3067 C C . ASN A 1 392 ? -2.707 -49.844 4.348 1 96.31 392 ASN A C 1
ATOM 3069 O O . ASN A 1 392 ? -3.514 -50.781 4.516 1 96.31 392 ASN A O 1
ATOM 3073 N N . GLN A 1 393 ? -3 -48.812 3.705 1 94.94 393 GLN A N 1
ATOM 3074 C CA . GLN A 1 393 ? -4.332 -48.594 3.146 1 94.94 393 GLN A CA 1
ATOM 3075 C C . GLN A 1 393 ? -4.465 -49.25 1.775 1 94.94 393 GLN A C 1
ATOM 3077 O O . GLN A 1 393 ? -5.555 -49.281 1.201 1 94.94 393 GLN A O 1
ATOM 3082 N N . HIS A 1 394 ? -3.393 -49.781 1.25 1 95.19 394 HIS A N 1
ATOM 3083 C CA . HIS A 1 394 ? -3.363 -50.469 -0.031 1 95.19 394 HIS A CA 1
ATOM 3084 C C . HIS A 1 394 ? -2.826 -51.875 0.124 1 95.19 394 HIS A C 1
ATOM 3086 O O . HIS A 1 394 ? -1.712 -52.188 -0.314 1 95.19 394 HIS A O 1
ATOM 3092 N N . PRO A 1 395 ? -3.656 -52.75 0.608 1 91.19 395 PRO A N 1
ATOM 3093 C CA . PRO A 1 395 ? -3.182 -54.094 1.034 1 91.19 395 PRO A CA 1
ATOM 3094 C C . PRO A 1 395 ? -2.734 -54.938 -0.137 1 91.19 395 PRO A C 1
ATOM 3096 O O . PRO A 1 395 ? -1.922 -55.875 0.042 1 91.19 395 PRO A O 1
ATOM 3099 N N . ASN A 1 396 ? -3.168 -54.75 -1.344 1 91.44 396 ASN A N 1
ATOM 3100 C CA . ASN A 1 396 ? -2.852 -55.594 -2.486 1 91.44 396 ASN A CA 1
ATOM 3101 C C . ASN A 1 396 ? -1.578 -55.125 -3.191 1 91.44 396 ASN A C 1
ATOM 3103 O O . ASN A 1 396 ? -1.133 -55.781 -4.152 1 91.44 396 ASN A O 1
ATOM 3107 N N . LEU A 1 397 ? -1.011 -54.125 -2.715 1 94.56 397 LEU A N 1
ATOM 3108 C CA . LEU A 1 397 ? 0.185 -53.531 -3.301 1 94.56 397 LEU A CA 1
ATOM 3109 C C . LEU A 1 397 ? 1.438 -54.281 -2.863 1 94.56 397 LEU A C 1
ATOM 3111 O O . LEU A 1 397 ? 1.653 -54.5 -1.667 1 94.56 397 LEU A O 1
ATOM 3115 N N . THR A 1 398 ? 2.168 -54.781 -3.842 1 96.5 398 THR A N 1
ATOM 3116 C CA . THR A 1 398 ? 3.506 -55.281 -3.541 1 96.5 398 THR A CA 1
ATOM 3117 C C . THR A 1 398 ? 4.492 -54.125 -3.408 1 96.5 398 THR A C 1
ATOM 3119 O O . THR A 1 398 ? 4.492 -53.188 -4.227 1 96.5 398 THR A O 1
ATOM 3122 N N . VAL A 1 399 ? 5.32 -54.125 -2.293 1 97.75 399 VAL A N 1
ATOM 3123 C CA . VAL A 1 399 ? 6.18 -52.969 -2.031 1 97.75 399 VAL A CA 1
ATOM 3124 C C . VAL A 1 399 ? 7.637 -53.438 -1.938 1 97.75 399 VAL A C 1
ATOM 3126 O O . VAL A 1 399 ? 7.938 -54.438 -1.312 1 97.75 399 VAL A O 1
ATOM 3129 N N . ILE A 1 400 ? 8.508 -52.688 -2.639 1 97.69 400 ILE A N 1
ATOM 3130 C CA . ILE A 1 400 ? 9.953 -52.844 -2.506 1 97.69 400 ILE A CA 1
ATOM 3131 C C . ILE A 1 400 ? 10.562 -51.531 -2.033 1 97.69 400 ILE A C 1
ATOM 3133 O O . ILE A 1 400 ? 10.461 -50.5 -2.723 1 97.69 400 ILE A O 1
ATOM 3137 N N . LEU A 1 401 ? 11.156 -51.5 -0.833 1 97.94 401 LEU A N 1
ATOM 3138 C CA . LEU A 1 401 ? 11.828 -50.312 -0.306 1 97.94 401 LEU A CA 1
ATOM 3139 C C . LEU A 1 401 ? 13.281 -50.25 -0.771 1 97.94 401 LEU A C 1
ATOM 3141 O O . LEU A 1 401 ? 13.953 -51.312 -0.846 1 97.94 401 LEU A O 1
ATOM 3145 N N . THR A 1 402 ? 13.68 -49.062 -1.165 1 97.56 402 THR A N 1
ATOM 3146 C CA . THR A 1 402 ? 15.008 -48.906 -1.747 1 97.56 402 THR A CA 1
ATOM 3147 C C . THR A 1 402 ? 15.633 -47.594 -1.338 1 97.56 402 THR A C 1
ATOM 3149 O O . THR A 1 402 ? 15.047 -46.844 -0.561 1 97.56 402 THR A O 1
ATOM 3152 N N . ALA A 1 403 ? 16.828 -47.375 -1.792 1 95.81 403 ALA A N 1
ATOM 3153 C CA . ALA A 1 403 ? 17.562 -46.156 -1.486 1 95.81 403 ALA A CA 1
ATOM 3154 C C . ALA A 1 403 ? 16.953 -44.969 -2.236 1 95.81 403 ALA A C 1
ATOM 3156 O O . ALA A 1 403 ? 16.562 -45.094 -3.398 1 95.81 403 ALA A O 1
ATOM 3157 N N . ASP A 1 404 ? 16.859 -43.844 -1.619 1 95.06 404 ASP A N 1
ATOM 3158 C CA . ASP A 1 404 ? 16.438 -42.531 -2.139 1 95.06 404 ASP A CA 1
ATOM 3159 C C . ASP A 1 404 ? 17.172 -41.406 -1.416 1 95.06 404 ASP A C 1
ATOM 3161 O O . ASP A 1 404 ? 16.672 -40.875 -0.414 1 95.06 404 ASP A O 1
ATOM 3165 N N . ASP A 1 405 ? 18.312 -41.031 -1.917 1 91.94 405 ASP A N 1
ATOM 3166 C CA . ASP A 1 405 ? 19.141 -39.969 -1.342 1 91.94 405 ASP A CA 1
ATOM 3167 C C . ASP A 1 405 ? 19.391 -40.219 0.144 1 91.94 405 ASP A C 1
ATOM 3169 O O . ASP A 1 405 ? 19.062 -39.375 0.983 1 91.94 405 ASP A O 1
ATOM 3173 N N . PRO A 1 406 ? 20.109 -41.25 0.492 1 93.5 406 PRO A N 1
ATOM 3174 C CA . PRO A 1 406 ? 20.25 -41.625 1.9 1 93.5 406 PRO A CA 1
ATOM 3175 C C . PRO A 1 406 ? 21.109 -40.656 2.684 1 93.5 406 PRO A C 1
ATOM 3177 O O . PRO A 1 406 ? 21.047 -40.594 3.916 1 93.5 406 PRO A O 1
ATOM 3180 N N . ASN A 1 407 ? 21.875 -39.875 1.918 1 93.12 407 ASN A N 1
ATOM 3181 C CA . ASN A 1 407 ? 22.766 -38.906 2.551 1 93.12 407 ASN A CA 1
ATOM 3182 C C . ASN A 1 407 ? 23.672 -39.562 3.586 1 93.12 407 ASN A C 1
ATOM 3184 O O . ASN A 1 407 ? 24.391 -40.5 3.268 1 93.12 407 ASN A O 1
ATOM 3188 N N . PHE A 1 408 ? 23.531 -39.188 4.895 1 93.25 408 PHE A N 1
ATOM 3189 C CA . PHE A 1 408 ? 24.469 -39.719 5.887 1 93.25 408 PHE A CA 1
ATOM 3190 C C . PHE A 1 408 ? 23.844 -40.875 6.629 1 93.25 408 PHE A C 1
ATOM 3192 O O . PHE A 1 408 ? 24.453 -41.438 7.562 1 93.25 408 PHE A O 1
ATOM 3199 N N . GLU A 1 409 ? 22.703 -41.375 6.211 1 93.81 409 GLU A N 1
ATOM 3200 C CA . GLU A 1 409 ? 22.062 -42.531 6.816 1 93.81 409 GLU A CA 1
ATOM 3201 C C . GLU A 1 409 ? 22.203 -43.75 5.93 1 93.81 409 GLU A C 1
ATOM 3203 O O . GLU A 1 409 ? 22.375 -43.656 4.715 1 93.81 409 GLU A O 1
ATOM 3208 N N . ASP A 1 410 ? 22.219 -44.906 6.605 1 94.62 410 ASP A N 1
ATOM 3209 C CA . ASP A 1 410 ? 22.219 -46.156 5.871 1 94.62 410 ASP A CA 1
ATOM 3210 C C . ASP A 1 410 ? 20.859 -46.406 5.223 1 94.62 410 ASP A C 1
ATOM 3212 O O . ASP A 1 410 ? 19.828 -46.406 5.902 1 94.62 410 ASP A O 1
ATOM 3216 N N . PRO A 1 411 ? 20.906 -46.562 3.887 1 95.44 411 PRO A N 1
ATOM 3217 C CA . PRO A 1 411 ? 19.625 -46.781 3.203 1 95.44 411 PRO A CA 1
ATOM 3218 C C . PRO A 1 411 ? 18.875 -48 3.713 1 95.44 411 PRO A C 1
ATOM 3220 O O . PRO A 1 411 ? 17.641 -48.031 3.699 1 95.44 411 PRO A O 1
ATOM 3223 N N . GLU A 1 412 ? 19.594 -48.969 4.188 1 95.62 412 GLU A N 1
ATOM 3224 C CA . GLU A 1 412 ? 18.953 -50.156 4.754 1 95.62 412 GLU A CA 1
ATOM 3225 C C . GLU A 1 412 ? 18.188 -49.812 6.023 1 95.62 412 GLU A C 1
ATOM 3227 O O . GLU A 1 412 ? 17.078 -50.312 6.238 1 95.62 412 GLU A O 1
ATOM 3232 N N . TYR A 1 413 ? 18.75 -48.938 6.789 1 95.62 413 TYR A N 1
ATOM 3233 C CA . TYR A 1 413 ? 18.094 -48.531 8.031 1 95.62 413 TYR A CA 1
ATOM 3234 C C . TYR A 1 413 ? 16.859 -47.719 7.746 1 95.62 413 TYR A C 1
ATOM 3236 O O . TYR A 1 413 ? 15.836 -47.844 8.43 1 95.62 413 TYR A O 1
ATOM 3244 N N . ILE A 1 414 ? 16.969 -46.844 6.809 1 96.06 414 ILE A N 1
ATOM 3245 C CA . ILE A 1 414 ? 15.828 -46.031 6.418 1 96.06 414 ILE A CA 1
ATOM 3246 C C . ILE A 1 414 ? 14.68 -46.906 5.977 1 96.06 414 ILE A C 1
ATOM 3248 O O . ILE A 1 414 ? 13.539 -46.75 6.418 1 96.06 414 ILE A O 1
ATOM 3252 N N . SER A 1 415 ? 15.016 -47.906 5.164 1 96.75 415 SER A N 1
ATOM 3253 C CA . SER A 1 415 ? 14.016 -48.812 4.656 1 96.75 415 SER A CA 1
ATOM 3254 C C . SER A 1 415 ? 13.383 -49.625 5.785 1 96.75 415 SER A C 1
ATOM 3256 O O . SER A 1 415 ? 12.172 -49.844 5.797 1 96.75 415 SER A O 1
ATOM 3258 N N . GLN A 1 416 ? 14.188 -50 6.73 1 96.31 416 GLN A N 1
ATOM 3259 C CA . GLN A 1 416 ? 13.688 -50.781 7.875 1 96.31 416 GLN A CA 1
ATOM 3260 C C . GLN A 1 416 ? 12.727 -49.938 8.711 1 96.31 416 GLN A C 1
ATOM 3262 O O . GLN A 1 416 ? 11.734 -50.438 9.227 1 96.31 416 GLN A O 1
ATOM 3267 N N . GLU A 1 417 ? 13.133 -48.75 8.828 1 96.44 417 GLU A N 1
ATOM 3268 C CA . GLU A 1 417 ? 12.242 -47.875 9.57 1 96.44 417 GLU A CA 1
ATOM 3269 C C . GLU A 1 417 ? 10.891 -47.75 8.875 1 96.44 417 GLU A C 1
ATOM 3271 O O . GLU A 1 417 ? 9.844 -47.812 9.523 1 96.44 417 GLU A O 1
ATOM 3276 N N . ILE A 1 418 ? 10.867 -47.531 7.57 1 96.5 418 ILE A N 1
ATOM 3277 C CA . ILE A 1 418 ? 9.609 -47.438 6.828 1 96.5 418 ILE A CA 1
ATOM 3278 C C . ILE A 1 418 ? 8.836 -48.75 6.984 1 96.5 418 ILE A C 1
ATOM 3280 O O . ILE A 1 418 ? 7.637 -48.719 7.266 1 96.5 418 ILE A O 1
ATOM 3284 N N . ALA A 1 419 ? 9.539 -49.844 6.883 1 96.5 419 ALA A N 1
ATOM 3285 C CA . ALA A 1 419 ? 8.93 -51.188 6.98 1 96.5 419 ALA A CA 1
ATOM 3286 C C . ALA A 1 419 ? 8.273 -51.375 8.344 1 96.5 419 ALA A C 1
ATOM 3288 O O . ALA A 1 419 ? 7.246 -52.062 8.445 1 96.5 419 ALA A O 1
ATOM 3289 N N . SER A 1 420 ? 8.875 -50.75 9.289 1 96.56 420 SER A N 1
ATOM 3290 C CA . SER A 1 420 ? 8.367 -50.938 10.648 1 96.56 420 SER A CA 1
ATOM 3291 C C . SER A 1 420 ? 6.984 -50.312 10.805 1 96.56 420 SER A C 1
ATOM 3293 O O . SER A 1 420 ? 6.25 -50.625 11.734 1 96.56 420 SER A O 1
ATOM 3295 N N . HIS A 1 421 ? 6.648 -49.438 9.961 1 96.5 421 HIS A N 1
ATOM 3296 C CA . HIS A 1 421 ? 5.344 -48.781 10.016 1 96.5 421 HIS A CA 1
ATOM 3297 C C . HIS A 1 421 ? 4.328 -49.531 9.141 1 96.5 421 HIS A C 1
ATOM 3299 O O . HIS A 1 421 ? 3.186 -49.094 9.008 1 96.5 421 HIS A O 1
ATOM 3305 N N . ILE A 1 422 ? 4.727 -50.562 8.492 1 95.44 422 ILE A N 1
ATOM 3306 C CA . ILE A 1 422 ? 3.867 -51.344 7.605 1 95.44 422 ILE A CA 1
ATOM 3307 C C . ILE A 1 422 ? 3.506 -52.688 8.281 1 95.44 422 ILE A C 1
ATOM 3309 O O . ILE A 1 422 ? 4.363 -53.344 8.875 1 95.44 422 ILE A O 1
ATOM 3313 N N . THR A 1 423 ? 2.27 -53.062 8.148 1 94.06 423 THR A N 1
ATOM 3314 C CA . THR A 1 423 ? 1.716 -54.156 8.938 1 94.06 423 THR A CA 1
ATOM 3315 C C . THR A 1 423 ? 2.035 -55.5 8.305 1 94.06 423 THR A C 1
ATOM 3317 O O . THR A 1 423 ? 1.64 -56.531 8.828 1 94.06 423 THR A O 1
ATOM 3320 N N . ARG A 1 424 ? 2.682 -55.594 7.18 1 93.5 424 ARG A N 1
ATOM 3321 C CA . ARG A 1 424 ? 3.025 -56.844 6.504 1 93.5 424 ARG A CA 1
ATOM 3322 C C . ARG A 1 424 ? 4.496 -56.875 6.102 1 93.5 424 ARG A C 1
ATOM 3324 O O . ARG A 1 424 ? 5.148 -55.812 6.066 1 93.5 424 ARG A O 1
ATOM 3331 N N . PRO A 1 425 ? 4.992 -58.125 5.859 1 91.75 425 PRO A N 1
ATOM 3332 C CA . PRO A 1 425 ? 6.391 -58.188 5.434 1 91.75 425 PRO A CA 1
ATOM 3333 C C . PRO A 1 425 ? 6.641 -57.469 4.117 1 91.75 425 PRO A C 1
ATOM 3335 O O . PRO A 1 425 ? 5.812 -57.531 3.203 1 91.75 425 PRO A O 1
ATOM 3338 N N . ILE A 1 426 ? 7.715 -56.75 4.105 1 93.5 426 ILE A N 1
ATOM 3339 C CA . ILE A 1 426 ? 8.07 -55.938 2.938 1 93.5 426 ILE A CA 1
ATOM 3340 C C . ILE A 1 426 ? 9.477 -56.312 2.473 1 93.5 426 ILE A C 1
ATOM 3342 O O . ILE A 1 426 ? 10.367 -56.531 3.293 1 93.5 426 ILE A O 1
ATOM 3346 N N . ASP A 1 427 ? 9.664 -56.312 1.198 1 95.81 427 ASP A N 1
ATOM 3347 C CA . ASP A 1 427 ? 10.977 -56.531 0.614 1 95.81 427 ASP A CA 1
ATOM 3348 C C . ASP A 1 427 ? 11.828 -55.281 0.628 1 95.81 427 ASP A C 1
ATOM 3350 O O . ASP A 1 427 ? 11.328 -54.188 0.372 1 95.81 427 ASP A O 1
ATOM 3354 N N . ILE A 1 428 ? 13.141 -55.469 0.971 1 97.38 428 ILE A N 1
ATOM 3355 C CA . ILE A 1 428 ? 14.094 -54.375 0.959 1 97.38 428 ILE A CA 1
ATOM 3356 C C . ILE A 1 428 ? 15.242 -54.688 0 1 97.38 428 ILE A C 1
ATOM 3358 O O . ILE A 1 428 ? 15.898 -55.719 0.132 1 97.38 428 ILE A O 1
ATOM 3362 N N . VAL A 1 429 ? 15.391 -53.875 -1.009 1 97.31 429 VAL A N 1
ATOM 3363 C CA . VAL A 1 429 ? 16.516 -53.906 -1.942 1 97.31 429 VAL A CA 1
ATOM 3364 C C . VAL A 1 429 ? 17.203 -52.562 -1.976 1 97.31 429 VAL A C 1
ATOM 3366 O O . VAL A 1 429 ? 16.75 -51.656 -2.662 1 97.31 429 VAL A O 1
ATOM 3369 N N . SER A 1 430 ? 18.328 -52.469 -1.362 1 94.88 430 SER A N 1
ATOM 3370 C CA . SER A 1 430 ? 18.969 -51.188 -1.124 1 94.88 430 SER A CA 1
ATOM 3371 C C . SER A 1 430 ? 19.422 -50.531 -2.43 1 94.88 430 SER A C 1
ATOM 3373 O O . SER A 1 430 ? 19.406 -49.312 -2.564 1 94.88 430 SER A O 1
ATOM 3375 N N . ASP A 1 431 ? 19.891 -51.406 -3.312 1 95 431 ASP A N 1
ATOM 3376 C CA . ASP A 1 431 ? 20.266 -50.875 -4.621 1 95 431 ASP A CA 1
ATOM 3377 C C . ASP A 1 431 ? 19.031 -50.562 -5.461 1 95 431 ASP A C 1
ATOM 3379 O O . ASP A 1 431 ? 18.281 -51.438 -5.855 1 95 431 ASP A O 1
ATOM 3383 N N . ARG A 1 432 ? 18.812 -49.312 -5.793 1 96.5 432 ARG A N 1
ATOM 3384 C CA . ARG A 1 432 ? 17.578 -48.844 -6.418 1 96.5 432 ARG A CA 1
ATOM 3385 C C . ARG A 1 432 ? 17.422 -49.406 -7.824 1 96.5 432 ARG A C 1
ATOM 3387 O O . ARG A 1 432 ? 16.328 -49.75 -8.25 1 96.5 432 ARG A O 1
ATOM 3394 N N . GLU A 1 433 ? 18.531 -49.531 -8.539 1 96.06 433 GLU A N 1
ATOM 3395 C CA . GLU A 1 433 ? 18.484 -50.125 -9.875 1 96.06 433 GLU A CA 1
ATOM 3396 C C . GLU A 1 433 ? 18.031 -51.594 -9.805 1 96.06 433 GLU A C 1
ATOM 3398 O O . GLU A 1 433 ? 17.188 -52.031 -10.594 1 96.06 433 GLU A O 1
ATOM 3403 N N . GLN A 1 434 ? 18.547 -52.281 -8.859 1 96.44 434 GLN A N 1
ATOM 3404 C CA . GLN A 1 434 ? 18.172 -53.688 -8.672 1 96.44 434 GLN A CA 1
ATOM 3405 C C . GLN A 1 434 ? 16.703 -53.812 -8.234 1 96.44 434 GLN A C 1
ATOM 3407 O O . GLN A 1 434 ? 16.016 -54.75 -8.625 1 96.44 434 GLN A O 1
ATOM 3412 N N . ALA A 1 435 ? 16.359 -52.875 -7.434 1 97.44 435 ALA A N 1
ATOM 3413 C CA . ALA A 1 435 ? 14.961 -52.875 -7 1 97.44 435 ALA A CA 1
ATOM 3414 C C . ALA A 1 435 ? 14.016 -52.688 -8.188 1 97.44 435 ALA A C 1
ATOM 3416 O O . ALA A 1 435 ? 13 -53.406 -8.289 1 97.44 435 ALA A O 1
ATOM 3417 N N . ILE A 1 436 ? 14.328 -51.781 -9.094 1 97.5 436 ILE A N 1
ATOM 3418 C CA . ILE A 1 436 ? 13.516 -51.5 -10.273 1 97.5 436 ILE A CA 1
ATOM 3419 C C . ILE A 1 436 ? 13.484 -52.75 -11.172 1 97.5 436 ILE A C 1
ATOM 3421 O O . ILE A 1 436 ? 12.422 -53.156 -11.641 1 97.5 436 ILE A O 1
ATOM 3425 N N . GLN A 1 437 ? 14.641 -53.344 -11.352 1 96.81 437 GLN A N 1
ATOM 3426 C CA . GLN A 1 437 ? 14.727 -54.562 -12.156 1 96.81 437 GLN A CA 1
ATOM 3427 C C . GLN A 1 437 ? 13.828 -55.688 -11.586 1 96.81 437 GLN A C 1
ATOM 3429 O O . GLN A 1 437 ? 13.086 -56.312 -12.32 1 96.81 437 GLN A O 1
ATOM 3434 N N . LYS A 1 438 ? 13.969 -55.812 -10.344 1 97.06 438 LYS A N 1
ATOM 3435 C CA . LYS A 1 438 ? 13.164 -56.844 -9.672 1 97.06 438 LYS A CA 1
ATOM 3436 C C . LYS A 1 438 ? 11.672 -56.562 -9.82 1 97.06 438 LYS A C 1
ATOM 3438 O O . LYS A 1 438 ? 10.891 -57.438 -10.156 1 97.06 438 LYS A O 1
ATOM 3443 N N . ALA A 1 439 ? 11.281 -55.406 -9.609 1 97.56 439 ALA A N 1
ATOM 3444 C CA . ALA A 1 439 ? 9.875 -55 -9.703 1 97.56 439 ALA A CA 1
ATOM 3445 C C . ALA A 1 439 ? 9.328 -55.281 -11.102 1 97.56 439 ALA A C 1
ATOM 3447 O O . ALA A 1 439 ? 8.234 -55.812 -11.258 1 97.56 439 ALA A O 1
ATOM 3448 N N . MET A 1 440 ? 10.078 -54.906 -12.078 1 96.75 440 MET A N 1
ATOM 3449 C CA . MET A 1 440 ? 9.648 -55.094 -13.469 1 96.75 440 MET A CA 1
ATOM 3450 C C . MET A 1 440 ? 9.508 -56.562 -13.828 1 96.75 440 MET A C 1
ATOM 3452 O O . MET A 1 440 ? 8.648 -56.938 -14.625 1 96.75 440 MET A O 1
ATOM 3456 N N . SER A 1 441 ? 10.297 -57.375 -13.211 1 96.25 441 SER A N 1
ATOM 3457 C CA . SER A 1 441 ? 10.234 -58.812 -13.461 1 96.25 441 SER A CA 1
ATOM 3458 C C . SER A 1 441 ? 8.977 -59.438 -12.859 1 96.25 441 SER A C 1
ATOM 3460 O O . SER A 1 441 ? 8.578 -60.531 -13.25 1 96.25 441 SER A O 1
ATOM 3462 N N . LEU A 1 442 ? 8.359 -58.719 -12 1 95.94 442 LEU A N 1
ATOM 3463 C CA . LEU A 1 442 ? 7.188 -59.25 -11.305 1 95.94 442 LEU A CA 1
ATOM 3464 C C . LEU A 1 442 ? 5.91 -58.938 -12.086 1 95.94 442 LEU A C 1
ATOM 3466 O O . LEU A 1 442 ? 4.84 -59.469 -11.766 1 95.94 442 LEU A O 1
ATOM 3470 N N . CYS A 1 443 ? 5.984 -58.094 -13.062 1 95.75 443 CYS A N 1
ATOM 3471 C CA . CYS A 1 443 ? 4.832 -57.719 -13.883 1 95.75 443 CYS A CA 1
ATOM 3472 C C . CYS A 1 443 ? 4.766 -58.562 -15.148 1 95.75 443 CYS A C 1
ATOM 3474 O O . CYS A 1 443 ? 5.766 -58.719 -15.852 1 95.75 443 CYS A O 1
ATOM 3476 N N . GLN A 1 444 ? 3.508 -59.094 -15.477 1 92.75 444 GLN A N 1
ATOM 3477 C CA . GLN A 1 444 ? 3.449 -60.125 -16.5 1 92.75 444 GLN A CA 1
ATOM 3478 C C . GLN A 1 444 ? 2.48 -59.719 -17.625 1 92.75 444 GLN A C 1
ATOM 3480 O O . GLN A 1 444 ? 2.412 -60.406 -18.656 1 92.75 444 GLN A O 1
ATOM 3485 N N . GLY A 1 445 ? 1.736 -58.688 -17.406 1 92.5 445 GLY A N 1
ATOM 3486 C CA . GLY A 1 445 ? 0.762 -58.344 -18.438 1 92.5 445 GLY A CA 1
ATOM 3487 C C . GLY A 1 445 ? 0.282 -56.906 -18.359 1 92.5 445 GLY A C 1
ATOM 3488 O O . GLY A 1 445 ? 0.736 -56.156 -17.516 1 92.5 445 GLY A O 1
ATOM 3489 N N . PRO A 1 446 ? -0.687 -56.688 -19.234 1 91 446 PRO A N 1
ATOM 3490 C CA . PRO A 1 446 ? -1.091 -55.281 -19.453 1 91 446 PRO A CA 1
ATOM 3491 C C . PRO A 1 446 ? -1.794 -54.688 -18.234 1 91 446 PRO A C 1
ATOM 3493 O O . PRO A 1 446 ? -1.822 -53.469 -18.078 1 91 446 PRO A O 1
ATOM 3496 N N . GLU A 1 447 ? -2.344 -55.5 -17.391 1 93.5 447 GLU A N 1
ATOM 3497 C CA . GLU A 1 447 ? -3.055 -55 -16.219 1 93.5 447 GLU A CA 1
ATOM 3498 C C . GLU A 1 447 ? -2.094 -54.719 -15.055 1 93.5 447 GLU A C 1
ATOM 3500 O O . GLU A 1 447 ? -2.473 -54.125 -14.055 1 93.5 447 GLU A O 1
ATOM 3505 N N . ASP A 1 448 ? -0.835 -55.156 -15.219 1 95.44 448 ASP A N 1
ATOM 3506 C CA . ASP A 1 448 ? 0.185 -55 -14.188 1 95.44 448 ASP A CA 1
ATOM 3507 C C . ASP A 1 448 ? 0.898 -53.656 -14.336 1 95.44 448 ASP A C 1
ATOM 3509 O O . ASP A 1 448 ? 0.905 -53.062 -15.414 1 95.44 448 ASP A O 1
ATOM 3513 N N . ALA A 1 449 ? 1.428 -53.188 -13.141 1 95.56 449 ALA A N 1
ATOM 3514 C CA . ALA A 1 449 ? 2.18 -51.938 -13.227 1 95.56 449 ALA A CA 1
ATOM 3515 C C . ALA A 1 449 ? 3.285 -51.906 -12.172 1 95.56 449 ALA A C 1
ATOM 3517 O O . ALA A 1 449 ? 3.127 -52.438 -11.07 1 95.56 449 ALA A O 1
ATOM 3518 N N . VAL A 1 450 ? 4.406 -51.312 -12.578 1 97.19 450 VAL A N 1
ATOM 3519 C CA . VAL A 1 450 ? 5.449 -50.906 -11.641 1 97.19 450 VAL A CA 1
ATOM 3520 C C . VAL A 1 450 ? 5.332 -49.438 -11.359 1 97.19 450 VAL A C 1
ATOM 3522 O O . VAL A 1 450 ? 5.219 -48.625 -12.281 1 97.19 450 VAL A O 1
ATOM 3525 N N . ILE A 1 451 ? 5.297 -49.031 -10.07 1 96.69 451 ILE A N 1
ATOM 3526 C CA . ILE A 1 451 ? 5.215 -47.656 -9.633 1 96.69 451 ILE A CA 1
ATOM 3527 C C . ILE A 1 451 ? 6.52 -47.25 -8.945 1 96.69 451 ILE A C 1
ATOM 3529 O O . ILE A 1 451 ? 6.812 -47.719 -7.84 1 96.69 451 ILE A O 1
ATOM 3533 N N . ILE A 1 452 ? 7.258 -46.406 -9.625 1 96.62 452 ILE A N 1
ATOM 3534 C CA . ILE A 1 452 ? 8.523 -45.938 -9.07 1 96.62 452 ILE A CA 1
ATOM 3535 C C . ILE A 1 452 ? 8.336 -44.531 -8.5 1 96.62 452 ILE A C 1
ATOM 3537 O O . ILE A 1 452 ? 8.289 -43.562 -9.242 1 96.62 452 ILE A O 1
ATOM 3541 N N . ALA A 1 453 ? 8.336 -44.344 -7.207 1 94.25 453 ALA A N 1
ATOM 3542 C CA . ALA A 1 453 ? 8.023 -43.094 -6.547 1 94.25 453 ALA A CA 1
ATOM 3543 C C . ALA A 1 453 ? 9.266 -42.5 -5.891 1 94.25 453 ALA A C 1
ATOM 3545 O O . ALA A 1 453 ? 10.219 -43.219 -5.578 1 94.25 453 ALA A O 1
ATOM 3546 N N . GLY A 1 454 ? 9.266 -41.188 -5.762 1 89.62 454 GLY A N 1
ATOM 3547 C CA . GLY A 1 454 ? 10.25 -40.531 -4.918 1 89.62 454 GLY A CA 1
ATOM 3548 C C . GLY A 1 454 ? 11.18 -39.594 -5.688 1 89.62 454 GLY A C 1
ATOM 3549 O O . GLY A 1 454 ? 11.109 -38.375 -5.535 1 89.62 454 GLY A O 1
ATOM 3550 N N . LYS A 1 455 ? 11.922 -40.219 -6.59 1 88.38 455 LYS A N 1
ATOM 3551 C CA . LYS A 1 455 ? 13.023 -39.438 -7.184 1 88.38 455 LYS A CA 1
ATOM 3552 C C . LYS A 1 455 ? 12.586 -38.781 -8.492 1 88.38 455 LYS A C 1
ATOM 3554 O O . LYS A 1 455 ? 13.25 -37.875 -8.984 1 88.38 455 LYS A O 1
ATOM 3559 N N . GLY A 1 456 ? 11.547 -39.344 -9.102 1 85.81 456 GLY A N 1
ATOM 3560 C CA . GLY A 1 456 ? 11.062 -38.75 -10.352 1 85.81 456 GLY A CA 1
ATOM 3561 C C . GLY A 1 456 ? 12.133 -38.688 -11.43 1 85.81 456 GLY A C 1
ATOM 3562 O O . GLY A 1 456 ? 12.703 -39.719 -11.805 1 85.81 456 GLY A O 1
ATOM 3563 N N . ALA A 1 457 ? 12.516 -37.469 -11.805 1 80.31 457 ALA A N 1
ATOM 3564 C CA . ALA A 1 457 ? 13.438 -37.281 -12.922 1 80.31 457 ALA A CA 1
ATOM 3565 C C . ALA A 1 457 ? 14.867 -37.094 -12.422 1 80.31 457 ALA A C 1
ATOM 3567 O O . ALA A 1 457 ? 15.789 -36.906 -13.227 1 80.31 457 ALA A O 1
ATOM 3568 N N . ASP A 1 458 ? 15.078 -37.125 -11.125 1 82.31 458 ASP A N 1
ATOM 3569 C CA . ASP A 1 458 ? 16.422 -36.906 -10.586 1 82.31 458 ASP A CA 1
ATOM 3570 C C . ASP A 1 458 ? 17.375 -38 -11.047 1 82.31 458 ASP A C 1
ATOM 3572 O O . ASP A 1 458 ? 17.094 -39.188 -10.914 1 82.31 458 ASP A O 1
ATOM 3576 N N . ALA A 1 459 ? 18.469 -37.5 -11.562 1 87.06 459 ALA A N 1
ATOM 3577 C CA . ALA A 1 459 ? 19.469 -38.438 -12.086 1 87.06 459 ALA A CA 1
ATOM 3578 C C . ALA A 1 459 ? 20.703 -38.469 -11.203 1 87.06 459 ALA A C 1
ATOM 3580 O O . ALA A 1 459 ? 21.828 -38.375 -11.703 1 87.06 459 ALA A O 1
ATOM 3581 N N . TYR A 1 460 ? 20.453 -38.5 -9.883 1 89.06 460 TYR A N 1
ATOM 3582 C CA . TYR A 1 460 ? 21.516 -38.625 -8.891 1 89.06 460 TYR A CA 1
ATOM 3583 C C . TYR A 1 460 ? 20.984 -39.188 -7.582 1 89.06 460 TYR A C 1
ATOM 3585 O O . TYR A 1 460 ? 19.766 -39.281 -7.383 1 89.06 460 TYR A O 1
ATOM 3593 N N . GLN A 1 461 ? 21.891 -39.75 -6.766 1 91.94 461 GLN A N 1
ATOM 3594 C CA . GLN A 1 461 ? 21.641 -40.094 -5.367 1 91.94 461 GLN A CA 1
ATOM 3595 C C . GLN A 1 461 ? 22.531 -39.25 -4.438 1 91.94 461 GLN A C 1
ATOM 3597 O O . GLN A 1 461 ? 23.719 -39.094 -4.707 1 91.94 461 GLN A O 1
ATOM 3602 N N . ILE A 1 462 ? 21.953 -38.688 -3.465 1 89.38 462 ILE A N 1
ATOM 3603 C CA . ILE A 1 462 ? 22.766 -38 -2.477 1 89.38 462 ILE A CA 1
ATOM 3604 C C . ILE A 1 462 ? 23.312 -39 -1.458 1 89.38 462 ILE A C 1
ATOM 3606 O O . ILE A 1 462 ? 22.531 -39.625 -0.72 1 89.38 462 ILE A O 1
ATOM 3610 N N . VAL A 1 463 ? 24.594 -39.219 -1.494 1 91.44 463 VAL A N 1
ATOM 3611 C CA . VAL A 1 463 ? 25.266 -40.156 -0.586 1 91.44 463 VAL A CA 1
ATOM 3612 C C . VAL A 1 463 ? 26.406 -39.438 0.139 1 91.44 463 VAL A C 1
ATOM 3614 O O . VAL A 1 463 ? 27.344 -38.938 -0.495 1 91.44 463 VAL A O 1
ATOM 3617 N N . LYS A 1 464 ? 26.219 -39.344 1.435 1 91.12 464 LYS A N 1
ATOM 3618 C CA . LYS A 1 464 ? 27.234 -38.719 2.279 1 91.12 464 LYS A CA 1
ATOM 3619 C C . LYS A 1 464 ? 27.5 -37.281 1.823 1 91.12 464 LYS A C 1
ATOM 3621 O O . LYS A 1 464 ? 28.656 -36.906 1.646 1 91.12 464 LYS A O 1
ATOM 3626 N N . GLY A 1 465 ? 26.484 -36.656 1.519 1 86.31 465 GLY A N 1
ATOM 3627 C CA . GLY A 1 465 ? 26.547 -35.25 1.23 1 86.31 465 GLY A CA 1
ATOM 3628 C C . GLY A 1 465 ? 26.891 -34.938 -0.214 1 86.31 465 GLY A C 1
ATOM 3629 O O . GLY A 1 465 ? 26.938 -33.781 -0.617 1 86.31 465 GLY A O 1
ATOM 3630 N N . GLU A 1 466 ? 27.172 -35.969 -1.037 1 88.06 466 GLU A N 1
ATOM 3631 C CA . GLU A 1 466 ? 27.578 -35.781 -2.424 1 88.06 466 GLU A CA 1
ATOM 3632 C C . GLU A 1 466 ? 26.578 -36.406 -3.391 1 88.06 466 GLU A C 1
ATOM 3634 O O . GLU A 1 466 ? 25.969 -37.438 -3.078 1 88.06 466 GLU A O 1
ATOM 3639 N N . LYS A 1 467 ? 26.453 -35.75 -4.59 1 89.38 467 LYS A N 1
ATOM 3640 C CA . LYS A 1 467 ? 25.625 -36.344 -5.637 1 89.38 467 LYS A CA 1
ATOM 3641 C C . LYS A 1 467 ? 26.375 -37.469 -6.355 1 89.38 467 LYS A C 1
ATOM 3643 O O . LYS A 1 467 ? 27.266 -37.219 -7.16 1 89.38 467 LYS A O 1
ATOM 3648 N N . ALA A 1 468 ? 25.984 -38.719 -6.047 1 90.44 468 ALA A N 1
ATOM 3649 C CA . ALA A 1 468 ? 26.516 -39.906 -6.73 1 90.44 468 ALA A CA 1
ATOM 3650 C C . ALA A 1 468 ? 25.781 -40.156 -8.039 1 90.44 468 ALA A C 1
ATOM 3652 O O . ALA A 1 468 ? 24.578 -39.938 -8.125 1 90.44 468 ALA A O 1
ATOM 3653 N N . PRO A 1 469 ? 26.547 -40.594 -9.047 1 89.75 469 PRO A N 1
ATOM 3654 C CA . PRO A 1 469 ? 25.922 -40.844 -10.344 1 89.75 469 PRO A CA 1
ATOM 3655 C C . PRO A 1 469 ? 24.812 -41.875 -10.281 1 89.75 469 PRO A C 1
ATOM 3657 O O . PRO A 1 469 ? 24.969 -42.938 -9.648 1 89.75 469 PRO A O 1
ATOM 3660 N N . TYR A 1 470 ? 23.703 -41.719 -10.734 1 92.06 470 TYR A N 1
ATOM 3661 C CA . TYR A 1 470 ? 22.5 -42.5 -10.938 1 92.06 470 TYR A CA 1
ATOM 3662 C C . TYR A 1 470 ? 21.781 -42.094 -12.211 1 92.06 470 TYR A C 1
ATOM 3664 O O . TYR A 1 470 ? 21.609 -40.906 -12.484 1 92.06 470 TYR A O 1
ATOM 3672 N N . ALA A 1 471 ? 21.422 -43.062 -13.039 1 90.69 471 ALA A N 1
ATOM 3673 C CA . ALA A 1 471 ? 20.922 -42.781 -14.383 1 90.69 471 ALA A CA 1
ATOM 3674 C C . ALA A 1 471 ? 19.547 -42.094 -14.328 1 90.69 471 ALA A C 1
ATOM 3676 O O . ALA A 1 471 ? 19.156 -41.375 -15.25 1 90.69 471 ALA A O 1
ATOM 3677 N N . GLY A 1 472 ? 18.891 -42.344 -13.234 1 92 472 GLY A N 1
ATOM 3678 C CA . GLY A 1 472 ? 17.5 -41.906 -13.117 1 92 472 GLY A CA 1
ATOM 3679 C C . GLY A 1 472 ? 16.516 -43.062 -13.312 1 92 472 GLY A C 1
ATOM 3680 O O . GLY A 1 472 ? 16.797 -44 -14.031 1 92 472 GLY A O 1
ATOM 3681 N N . ASP A 1 473 ? 15.398 -42.875 -12.664 1 94.12 473 ASP A N 1
ATOM 3682 C CA . ASP A 1 473 ? 14.414 -43.969 -12.617 1 94.12 473 ASP A CA 1
ATOM 3683 C C . ASP A 1 473 ? 13.914 -44.312 -14.016 1 94.12 473 ASP A C 1
ATOM 3685 O O . ASP A 1 473 ? 13.812 -45.5 -14.367 1 94.12 473 ASP A O 1
ATOM 3689 N N . LEU A 1 474 ? 13.641 -43.312 -14.758 1 90.88 474 LEU A N 1
ATOM 3690 C CA . LEU A 1 474 ? 13.094 -43.562 -16.094 1 90.88 474 LEU A CA 1
ATOM 3691 C C . LEU A 1 474 ? 14.117 -44.25 -16.984 1 90.88 474 LEU A C 1
ATOM 3693 O O . LEU A 1 474 ? 13.789 -45.219 -17.672 1 90.88 474 LEU A O 1
ATOM 3697 N N . ALA A 1 475 ? 15.297 -43.781 -16.969 1 92.06 475 ALA A N 1
ATOM 3698 C CA . ALA A 1 475 ? 16.359 -44.375 -17.766 1 92.06 475 ALA A CA 1
ATOM 3699 C C . ALA A 1 475 ? 16.625 -45.844 -17.344 1 92.06 475 ALA A C 1
ATOM 3701 O O . ALA A 1 475 ? 16.812 -46.688 -18.203 1 92.06 475 ALA A O 1
ATOM 3702 N N . VAL A 1 476 ? 16.672 -46.062 -16.078 1 95 476 VAL A N 1
ATOM 3703 C CA . VAL A 1 476 ? 16.891 -47.406 -15.555 1 95 476 VAL A CA 1
ATOM 3704 C C . VAL A 1 476 ? 15.766 -48.344 -16.016 1 95 476 VAL A C 1
ATOM 3706 O O . VAL A 1 476 ? 16.016 -49.438 -16.5 1 95 476 VAL A O 1
ATOM 3709 N N . ALA A 1 477 ? 14.57 -47.906 -15.906 1 94.75 477 ALA A N 1
ATOM 3710 C CA . ALA A 1 477 ? 13.422 -48.719 -16.312 1 94.75 477 ALA A CA 1
ATOM 3711 C C . ALA A 1 477 ? 13.477 -49.031 -17.812 1 94.75 477 ALA A C 1
ATOM 3713 O O . ALA A 1 477 ? 13.148 -50.125 -18.219 1 94.75 477 ALA A O 1
ATOM 3714 N N . GLN A 1 478 ? 13.844 -48.125 -18.562 1 93.31 478 GLN A N 1
ATOM 3715 C CA . GLN A 1 478 ? 13.922 -48.312 -20.016 1 93.31 478 GLN A CA 1
ATOM 3716 C C . GLN A 1 478 ? 14.891 -49.406 -20.391 1 93.31 478 GLN A C 1
ATOM 3718 O O . GLN A 1 478 ? 14.68 -50.125 -21.375 1 93.31 478 GLN A O 1
ATOM 3723 N N . ARG A 1 479 ? 15.867 -49.594 -19.594 1 92.88 479 ARG A N 1
ATOM 3724 C CA . ARG A 1 479 ? 16.891 -50.594 -19.859 1 92.88 479 ARG A CA 1
ATOM 3725 C C . ARG A 1 479 ? 16.312 -52 -19.688 1 92.88 479 ARG A C 1
ATOM 3727 O O . ARG A 1 479 ? 16.859 -52.969 -20.234 1 92.88 479 ARG A O 1
ATOM 3734 N N . TYR A 1 480 ? 15.266 -52.062 -19 1 91.44 480 TYR A N 1
ATOM 3735 C CA . TYR A 1 480 ? 14.742 -53.375 -18.672 1 91.44 480 TYR A CA 1
ATOM 3736 C C . TYR A 1 480 ? 13.375 -53.594 -19.312 1 91.44 480 TYR A C 1
ATOM 3738 O O . TYR A 1 480 ? 12.594 -54.438 -18.844 1 91.44 480 TYR A O 1
ATOM 3746 N N . LEU A 1 481 ? 13.047 -52.938 -20.344 1 88.75 481 LEU A N 1
ATOM 3747 C CA . LEU A 1 481 ? 11.758 -53.062 -21.016 1 88.75 481 LEU A CA 1
ATOM 3748 C C . LEU A 1 481 ? 11.641 -54.406 -21.719 1 88.75 481 LEU A C 1
ATOM 3750 O O . LEU A 1 481 ? 12.641 -54.938 -22.234 1 88.75 481 LEU A O 1
ATOM 3754 N N . MET B 1 1 ? -27.578 8.133 3.242 1 93.38 1 MET B N 1
ATOM 3755 C CA . MET B 1 1 ? -27.766 6.688 3.146 1 93.38 1 MET B CA 1
ATOM 3756 C C . MET B 1 1 ? -26.922 6.105 2.021 1 93.38 1 MET B C 1
ATOM 3758 O O . MET B 1 1 ? -26.766 6.73 0.971 1 93.38 1 MET B O 1
ATOM 3762 N N . ILE B 1 2 ? -26.328 4.867 2.23 1 97.75 2 ILE B N 1
ATOM 3763 C CA . ILE B 1 2 ? -25.531 4.215 1.199 1 97.75 2 ILE B CA 1
ATOM 3764 C C . ILE B 1 2 ? -25.859 2.721 1.167 1 97.75 2 ILE B C 1
ATOM 3766 O O . ILE B 1 2 ? -26.031 2.094 2.215 1 97.75 2 ILE B O 1
ATOM 3770 N N . SER B 1 3 ? -25.984 2.254 -0.028 1 98.44 3 SER B N 1
ATOM 3771 C CA . SER B 1 3 ? -26.266 0.831 -0.185 1 98.44 3 SER B CA 1
ATOM 3772 C C . SER B 1 3 ? -24.984 0.012 -0.188 1 98.44 3 SER B C 1
ATOM 3774 O O . SER B 1 3 ? -23.906 0.534 -0.493 1 98.44 3 SER B O 1
ATOM 3776 N N . ILE B 1 4 ? -25.125 -1.261 0.136 1 98.5 4 ILE B N 1
ATOM 3777 C CA . ILE B 1 4 ? -23.984 -2.162 0.125 1 98.5 4 ILE B CA 1
ATOM 3778 C C . ILE B 1 4 ? -23.438 -2.289 -1.297 1 98.5 4 ILE B C 1
ATOM 3780 O O . ILE B 1 4 ? -22.234 -2.406 -1.498 1 98.5 4 ILE B O 1
ATOM 3784 N N . GLU B 1 5 ? -24.297 -2.229 -2.297 1 98.44 5 GLU B N 1
ATOM 3785 C CA . GLU B 1 5 ? -23.875 -2.281 -3.691 1 98.44 5 GLU B CA 1
ATOM 3786 C C . GLU B 1 5 ? -22.953 -1.11 -4.035 1 98.44 5 GLU B C 1
ATOM 3788 O O . GLU B 1 5 ? -21.938 -1.29 -4.691 1 98.44 5 GLU B O 1
ATOM 3793 N N . HIS B 1 6 ? -23.359 0.044 -3.584 1 98.44 6 HIS B N 1
ATOM 3794 C CA . HIS B 1 6 ? -22.562 1.238 -3.834 1 98.44 6 HIS B CA 1
ATOM 3795 C C . HIS B 1 6 ? -21.234 1.169 -3.109 1 98.44 6 HIS B C 1
ATOM 3797 O O . HIS B 1 6 ? -20.188 1.545 -3.666 1 98.44 6 HIS B O 1
ATOM 3803 N N . VAL B 1 7 ? -21.234 0.671 -1.86 1 98.69 7 VAL B N 1
ATOM 3804 C CA . VAL B 1 7 ? -20.031 0.488 -1.075 1 98.69 7 VAL B CA 1
ATOM 3805 C C . VAL B 1 7 ? -19.047 -0.412 -1.831 1 98.69 7 VAL B C 1
ATOM 3807 O O . VAL B 1 7 ? -17.875 -0.068 -1.997 1 98.69 7 VAL B O 1
ATOM 3810 N N . LEU B 1 8 ? -19.531 -1.561 -2.328 1 98.69 8 LEU B N 1
ATOM 3811 C CA . LEU B 1 8 ? -18.672 -2.52 -3.021 1 98.69 8 LEU B CA 1
ATOM 3812 C C . LEU B 1 8 ? -18.125 -1.926 -4.316 1 98.69 8 LEU B C 1
ATOM 3814 O O . LEU B 1 8 ? -16.984 -2.174 -4.68 1 98.69 8 LEU B O 1
ATOM 3818 N N . ASN B 1 9 ? -18.938 -1.144 -4.996 1 98.38 9 ASN B N 1
ATOM 3819 C CA . ASN B 1 9 ? -18.484 -0.488 -6.215 1 98.38 9 ASN B CA 1
ATOM 3820 C C . ASN B 1 9 ? -17.312 0.466 -5.938 1 98.38 9 ASN B C 1
ATOM 3822 O O . ASN B 1 9 ? -16.359 0.514 -6.699 1 98.38 9 ASN B O 1
ATOM 3826 N N . ILE B 1 10 ? -17.438 1.234 -4.863 1 98.56 10 ILE B N 1
ATOM 3827 C CA . ILE B 1 10 ? -16.391 2.158 -4.465 1 98.56 10 ILE B CA 1
ATOM 3828 C C . ILE B 1 10 ? -15.094 1.387 -4.207 1 98.56 10 ILE B C 1
ATOM 3830 O O . ILE B 1 10 ? -14.031 1.766 -4.695 1 98.56 10 ILE B O 1
ATOM 3834 N N . LEU B 1 11 ? -15.242 0.303 -3.473 1 98.69 11 LEU B N 1
ATOM 3835 C CA . LEU B 1 11 ? -14.078 -0.49 -3.08 1 98.69 11 LEU B CA 1
ATOM 3836 C C . LEU B 1 11 ? -13.445 -1.163 -4.293 1 98.69 11 LEU B C 1
ATOM 3838 O O . LEU B 1 11 ? -12.219 -1.24 -4.395 1 98.69 11 LEU B O 1
ATOM 3842 N N . LYS B 1 12 ? -14.266 -1.713 -5.238 1 97.38 12 LYS B N 1
ATOM 3843 C CA . LYS B 1 12 ? -13.766 -2.359 -6.445 1 97.38 12 LYS B CA 1
ATOM 3844 C C . LYS B 1 12 ? -13.055 -1.356 -7.348 1 97.38 12 LYS B C 1
ATOM 3846 O O . LYS B 1 12 ? -11.984 -1.649 -7.895 1 97.38 12 LYS B O 1
ATOM 3851 N N . LYS B 1 13 ? -13.578 -0.127 -7.465 1 96.94 13 LYS B N 1
ATOM 3852 C CA . LYS B 1 13 ? -12.977 0.913 -8.297 1 96.94 13 LYS B CA 1
ATOM 3853 C C . LYS B 1 13 ? -11.602 1.315 -7.762 1 96.94 13 LYS B C 1
ATOM 3855 O O . LYS B 1 13 ? -10.695 1.64 -8.539 1 96.94 13 LYS B O 1
ATOM 3860 N N . ASP B 1 14 ? -11.438 1.229 -6.445 1 97.12 14 ASP B N 1
ATOM 3861 C CA . ASP B 1 14 ? -10.18 1.613 -5.816 1 97.12 14 ASP B CA 1
ATOM 3862 C C . ASP B 1 14 ? -9.258 0.407 -5.648 1 97.12 14 ASP B C 1
ATOM 3864 O O . ASP B 1 14 ? -8.258 0.477 -4.934 1 97.12 14 ASP B O 1
ATOM 3868 N N . HIS B 1 15 ? -9.609 -0.787 -6.238 1 96.38 15 HIS B N 1
ATOM 3869 C CA . HIS B 1 15 ? -8.859 -2.035 -6.129 1 96.38 15 HIS B CA 1
ATOM 3870 C C . HIS B 1 15 ? -8.602 -2.395 -4.668 1 96.38 15 HIS B C 1
ATOM 3872 O O . HIS B 1 15 ? -7.508 -2.842 -4.32 1 96.38 15 HIS B O 1
ATOM 3878 N N . ASN B 1 16 ? -9.594 -2.016 -3.838 1 98.12 16 ASN B N 1
ATOM 3879 C CA . ASN B 1 16 ? -9.492 -2.219 -2.396 1 98.12 16 ASN B CA 1
ATOM 3880 C C . ASN B 1 16 ? -10.383 -3.369 -1.931 1 98.12 16 ASN B C 1
ATOM 3882 O O . ASN B 1 16 ? -10.227 -3.869 -0.815 1 98.12 16 ASN B O 1
ATOM 3886 N N . PHE B 1 17 ? -11.375 -3.867 -2.842 1 98.62 17 PHE B N 1
ATOM 3887 C CA . PHE B 1 17 ? -12.32 -4.93 -2.518 1 98.62 17 PHE B CA 1
ATOM 3888 C C . PHE B 1 17 ? -11.656 -6.297 -2.643 1 98.62 17 PHE B C 1
ATOM 3890 O O . PHE B 1 17 ? -11.008 -6.59 -3.648 1 98.62 17 PHE B O 1
ATOM 3897 N N . ARG B 1 18 ? -11.852 -7.098 -1.613 1 97.75 18 ARG B N 1
ATOM 3898 C CA . ARG B 1 18 ? -11.406 -8.484 -1.714 1 97.75 18 ARG B CA 1
ATOM 3899 C C . ARG B 1 18 ? -12.594 -9.43 -1.879 1 97.75 18 ARG B C 1
ATOM 3901 O O . ARG B 1 18 ? -12.828 -9.953 -2.967 1 97.75 18 ARG B O 1
ATOM 3908 N N . GLU B 1 19 ? -13.477 -9.547 -0.859 1 98.31 19 GLU B N 1
ATOM 3909 C CA . GLU B 1 19 ? -14.688 -10.359 -0.897 1 98.31 19 GLU B CA 1
ATOM 3910 C C . GLU B 1 19 ? -15.625 -10.008 0.259 1 98.31 19 GLU B C 1
ATOM 3912 O O . GLU B 1 19 ? -15.219 -9.328 1.203 1 98.31 19 GLU B O 1
ATOM 3917 N N . VAL B 1 20 ? -16.812 -10.375 0.093 1 98.62 20 VAL B N 1
ATOM 3918 C CA . VAL B 1 20 ? -17.734 -10.438 1.228 1 98.62 20 VAL B CA 1
ATOM 3919 C C . VAL B 1 20 ? -17.828 -11.883 1.725 1 98.62 20 VAL B C 1
ATOM 3921 O O . VAL B 1 20 ? -17.953 -12.812 0.926 1 98.62 20 VAL B O 1
ATOM 3924 N N . LEU B 1 21 ? -17.688 -12.086 2.982 1 98.06 21 LEU B N 1
ATOM 3925 C CA . LEU B 1 21 ? -17.844 -13.398 3.594 1 98.06 21 LEU B CA 1
ATOM 3926 C C . LEU B 1 21 ? -19.062 -13.422 4.508 1 98.06 21 LEU B C 1
ATOM 3928 O O . LEU B 1 21 ? -19.266 -12.508 5.316 1 98.06 21 LEU B O 1
ATOM 3932 N N . ASP B 1 22 ? -19.891 -14.336 4.328 1 96.69 22 ASP B N 1
ATOM 3933 C CA . ASP B 1 22 ? -20.984 -14.609 5.258 1 96.69 22 ASP B CA 1
ATOM 3934 C C . ASP B 1 22 ? -21.125 -16.109 5.508 1 96.69 22 ASP B C 1
ATOM 3936 O O . ASP B 1 22 ? -20.203 -16.875 5.238 1 96.69 22 ASP B O 1
ATOM 3940 N N . ALA B 1 23 ? -22.234 -16.516 6.129 1 93.94 23 ALA B N 1
ATOM 3941 C CA . ALA B 1 23 ? -22.422 -17.922 6.504 1 93.94 23 ALA B CA 1
ATOM 3942 C C . ALA B 1 23 ? -22.438 -18.828 5.273 1 93.94 23 ALA B C 1
ATOM 3944 O O . ALA B 1 23 ? -22.094 -20 5.359 1 93.94 23 ALA B O 1
ATOM 3945 N N . ASP B 1 24 ? -22.75 -18.219 4.145 1 93.75 24 ASP B N 1
ATOM 3946 C CA . ASP B 1 24 ? -22.875 -19 2.918 1 93.75 24 ASP B CA 1
ATOM 3947 C C . ASP B 1 24 ? -21.547 -19.031 2.156 1 93.75 24 ASP B C 1
ATOM 3949 O O . ASP B 1 24 ? -21.422 -19.719 1.139 1 93.75 24 ASP B O 1
ATOM 3953 N N . GLY B 1 25 ? -20.594 -18.266 2.619 1 94.94 25 GLY B N 1
ATOM 3954 C CA . GLY B 1 25 ? -19.281 -18.344 1.988 1 94.94 25 GLY B CA 1
ATOM 3955 C C . GLY B 1 25 ? -18.844 -17.016 1.371 1 94.94 25 GLY B C 1
ATOM 3956 O O . GLY B 1 25 ? -18.984 -15.961 1.985 1 94.94 25 GLY B O 1
ATOM 3957 N N . TYR B 1 26 ? -18.234 -17.156 0.138 1 97.06 26 TYR B N 1
ATOM 3958 C CA . TYR B 1 26 ? -17.609 -16.031 -0.551 1 97.06 26 TYR B CA 1
ATOM 3959 C C . TYR B 1 26 ? -18.609 -15.375 -1.51 1 97.06 26 TYR B C 1
ATOM 3961 O O . TYR B 1 26 ? -19.297 -16.062 -2.268 1 97.06 26 TYR B O 1
ATOM 3969 N N . HIS B 1 27 ? -18.609 -14.039 -1.477 1 97.69 27 HIS B N 1
ATOM 3970 C CA . HIS B 1 27 ? -19.484 -13.297 -2.381 1 97.69 27 HIS B CA 1
ATOM 3971 C C . HIS B 1 27 ? -18.75 -12.156 -3.061 1 97.69 27 HIS B C 1
ATOM 3973 O O . HIS B 1 27 ? -18.109 -11.336 -2.389 1 97.69 27 HIS B O 1
ATOM 3979 N N . TYR B 1 28 ? -18.875 -12.094 -4.426 1 97.5 28 TYR B N 1
ATOM 3980 C CA . TYR B 1 28 ? -18.328 -10.977 -5.184 1 97.5 28 TYR B CA 1
ATOM 3981 C C . TYR B 1 28 ? -19.297 -9.805 -5.223 1 97.5 28 TYR B C 1
ATOM 3983 O O . TYR B 1 28 ? -18.891 -8.648 -5.273 1 97.5 28 TYR B O 1
ATOM 3991 N N . HIS B 1 29 ? -20.594 -10.156 -5.277 1 97.19 29 HIS B N 1
ATOM 3992 C CA . HIS B 1 29 ? -21.688 -9.195 -5.16 1 97.19 29 HIS B CA 1
ATOM 3993 C C . HIS B 1 29 ? -22.453 -9.406 -3.859 1 97.19 29 HIS B C 1
ATOM 3995 O O . HIS B 1 29 ? -22.453 -10.5 -3.295 1 97.19 29 HIS B O 1
ATOM 4001 N N . TYR B 1 30 ? -22.953 -8.398 -3.424 1 96.56 30 TYR B N 1
ATOM 4002 C CA . TYR B 1 30 ? -23.797 -8.414 -2.229 1 96.56 30 TYR B CA 1
ATOM 4003 C C . TYR B 1 30 ? -24.875 -7.352 -2.309 1 96.56 30 TYR B C 1
ATOM 4005 O O . TYR B 1 30 ? -24.688 -6.301 -2.924 1 96.56 30 TYR B O 1
ATOM 4013 N N . GLN B 1 31 ? -26.094 -7.66 -1.854 1 96.19 31 GLN B N 1
ATOM 4014 C CA . GLN B 1 31 ? -27.219 -6.746 -2.027 1 96.19 31 GLN B CA 1
ATOM 4015 C C . GLN B 1 31 ? -28.188 -6.828 -0.849 1 96.19 31 GLN B C 1
ATOM 4017 O O . GLN B 1 31 ? -28.078 -7.742 -0.025 1 96.19 31 GLN B O 1
ATOM 4022 N N . GLY B 1 32 ? -28.938 -5.824 -0.759 1 95.62 32 GLY B N 1
ATOM 4023 C CA . GLY B 1 32 ? -30.062 -5.906 0.164 1 95.62 32 GLY B CA 1
ATOM 4024 C C . GLY B 1 32 ? -29.797 -5.211 1.486 1 95.62 32 GLY B C 1
ATOM 4025 O O . GLY B 1 32 ? -30.562 -5.363 2.436 1 95.62 32 GLY B O 1
ATOM 4026 N N . LEU B 1 33 ? -28.688 -4.547 1.628 1 96.81 33 LEU B N 1
ATOM 4027 C CA . LEU B 1 33 ? -28.391 -3.801 2.846 1 96.81 33 LEU B CA 1
ATOM 4028 C C . LEU B 1 33 ? -28.172 -2.322 2.541 1 96.81 33 LEU B C 1
ATOM 4030 O O . LEU B 1 33 ? -27.641 -1.971 1.487 1 96.81 33 LEU B O 1
ATOM 4034 N N . SER B 1 34 ? -28.672 -1.482 3.418 1 97.62 34 SER B N 1
ATOM 4035 C CA . SER B 1 34 ? -28.438 -0.042 3.369 1 97.62 34 SER B CA 1
ATOM 4036 C C . SER B 1 34 ? -28.078 0.506 4.746 1 97.62 34 SER B C 1
ATOM 4038 O O . SER B 1 34 ? -28.516 -0.022 5.766 1 97.62 34 SER B O 1
ATOM 4040 N N . PHE B 1 35 ? -27.344 1.543 4.742 1 98.31 35 PHE B N 1
ATOM 4041 C CA . PHE B 1 35 ? -26.828 2.092 5.992 1 98.31 35 PHE B CA 1
ATOM 4042 C C . PHE B 1 35 ? -27.109 3.586 6.086 1 98.31 35 PHE B C 1
ATOM 4044 O O . PHE B 1 35 ? -27 4.309 5.094 1 98.31 35 PHE B O 1
ATOM 4051 N N . GLU B 1 36 ? -27.406 3.992 7.301 1 98.06 36 GLU B N 1
ATOM 4052 C CA . GLU B 1 36 ? -27.734 5.398 7.531 1 98.06 36 GLU B CA 1
ATOM 4053 C C . GLU B 1 36 ? -26.672 6.074 8.391 1 98.06 36 GLU B C 1
ATOM 4055 O O . GLU B 1 36 ? -26.672 7.293 8.555 1 98.06 36 GLU B O 1
ATOM 4060 N N . ARG B 1 37 ? -25.781 5.234 8.875 1 97.19 37 ARG B N 1
ATOM 4061 C CA . ARG B 1 37 ? -24.734 5.75 9.734 1 97.19 37 ARG B CA 1
ATOM 4062 C C . ARG B 1 37 ? -23.406 5.023 9.477 1 97.19 37 ARG B C 1
ATOM 4064 O O . ARG B 1 37 ? -23.406 3.84 9.133 1 97.19 37 ARG B O 1
ATOM 4071 N N . LEU B 1 38 ? -22.312 5.773 9.633 1 98.38 38 LEU B N 1
ATOM 4072 C CA . LEU B 1 38 ? -20.969 5.207 9.617 1 98.38 38 LEU B CA 1
ATOM 4073 C C . LEU B 1 38 ? -20.328 5.281 11.008 1 98.38 38 LEU B C 1
ATOM 4075 O O . LEU B 1 38 ? -20.531 6.262 11.727 1 98.38 38 LEU B O 1
ATOM 4079 N N . SER B 1 39 ? -19.547 4.23 11.367 1 97.81 39 SER B N 1
ATOM 4080 C CA . SER B 1 39 ? -18.844 4.305 12.648 1 97.81 39 SER B CA 1
ATOM 4081 C C . SER B 1 39 ? -17.594 3.443 12.641 1 97.81 39 SER B C 1
ATOM 4083 O O . SER B 1 39 ? -17.531 2.416 11.969 1 97.81 39 SER B O 1
ATOM 4085 N N . TYR B 1 40 ? -16.562 3.9 13.367 1 96.5 40 TYR B N 1
ATOM 4086 C CA . TYR B 1 40 ? -15.406 3.066 13.672 1 96.5 40 TYR B CA 1
ATOM 4087 C C . TYR B 1 40 ? -15.266 2.875 15.18 1 96.5 40 TYR B C 1
ATOM 4089 O O . TYR B 1 40 ? -14.234 2.385 15.656 1 96.5 40 TYR B O 1
ATOM 4097 N N . ASP B 1 41 ? -16.25 3.322 15.906 1 93.69 41 ASP B N 1
ATOM 4098 C CA . ASP B 1 41 ? -16.375 3.158 17.344 1 93.69 41 ASP B CA 1
ATOM 4099 C C . ASP B 1 41 ? -17.5 2.195 17.703 1 93.69 41 ASP B C 1
ATOM 4101 O O . ASP B 1 41 ? -18.688 2.529 17.547 1 93.69 41 ASP B O 1
ATOM 4105 N N . SER B 1 42 ? -17.203 1.091 18.297 1 92.19 42 SER B N 1
ATOM 4106 C CA . SER B 1 42 ? -18.156 0.015 18.547 1 92.19 42 SER B CA 1
ATOM 4107 C C . SER B 1 42 ? -19.234 0.446 19.531 1 92.19 42 SER B C 1
ATOM 4109 O O . SER B 1 42 ? -20.297 -0.193 19.625 1 92.19 42 SER B O 1
ATOM 4111 N N . ARG B 1 43 ? -18.984 1.51 20.25 1 93.06 43 ARG B N 1
ATOM 4112 C CA . ARG B 1 43 ? -19.953 2.008 21.219 1 93.06 43 ARG B CA 1
ATOM 4113 C C . ARG B 1 43 ? -21.047 2.812 20.516 1 93.06 43 ARG B C 1
ATOM 4115 O O . ARG B 1 43 ? -22.125 3.025 21.078 1 93.06 43 ARG B O 1
ATOM 4122 N N . GLN B 1 44 ? -20.75 3.238 19.297 1 94.12 44 GLN B N 1
ATOM 4123 C CA . GLN B 1 44 ? -21.672 4.055 18.516 1 94.12 44 GLN B CA 1
ATOM 4124 C C . GLN B 1 44 ? -22.188 3.289 17.297 1 94.12 44 GLN B C 1
ATOM 4126 O O . GLN B 1 44 ? -21.922 3.682 16.156 1 94.12 44 GLN B O 1
ATOM 4131 N N . VAL B 1 45 ? -23 2.203 17.547 1 96.25 45 VAL B N 1
ATOM 4132 C CA . VAL B 1 45 ? -23.469 1.364 16.453 1 96.25 45 VAL B CA 1
ATOM 4133 C C . VAL B 1 45 ? -24.906 0.939 16.703 1 96.25 45 VAL B C 1
ATOM 4135 O O . VAL B 1 45 ? -25.391 0.978 17.844 1 96.25 45 VAL B O 1
ATOM 4138 N N . ASP B 1 46 ? -25.641 0.694 15.648 1 95.62 46 ASP B N 1
ATOM 4139 C CA . ASP B 1 46 ? -26.969 0.103 15.68 1 95.62 46 ASP B CA 1
ATOM 4140 C C . ASP B 1 46 ? -27.266 -0.675 14.398 1 95.62 46 ASP B C 1
ATOM 4142 O O . ASP B 1 46 ? -26.344 -0.995 13.641 1 95.62 46 ASP B O 1
ATOM 4146 N N . GLY B 1 47 ? -28.484 -0.989 14.133 1 96.38 47 GLY B N 1
ATOM 4147 C CA . GLY B 1 47 ? -28.875 -1.831 13.008 1 96.38 47 GLY B CA 1
ATOM 4148 C C . GLY B 1 47 ? -28.781 -1.121 11.672 1 96.38 47 GLY B C 1
ATOM 4149 O O . GLY B 1 47 ? -28.938 -1.746 10.617 1 96.38 47 GLY B O 1
ATOM 4150 N N . LYS B 1 48 ? -28.438 0.117 11.695 1 97.38 48 LYS B N 1
ATOM 4151 C CA . LYS B 1 48 ? -28.359 0.906 10.469 1 97.38 48 LYS B CA 1
ATOM 4152 C C . LYS B 1 48 ? -26.938 1.413 10.242 1 97.38 48 LYS B C 1
ATOM 4154 O O . LYS B 1 48 ? -26.719 2.273 9.383 1 97.38 48 LYS B O 1
ATOM 4159 N N . THR B 1 49 ? -26 0.836 10.977 1 98.12 49 THR B N 1
ATOM 4160 C CA . THR B 1 49 ? -24.625 1.35 10.961 1 98.12 49 THR B CA 1
ATOM 4161 C C . THR B 1 49 ? -23.734 0.474 10.094 1 98.12 49 THR B C 1
ATOM 4163 O O . THR B 1 49 ? -23.797 -0.755 10.172 1 98.12 49 THR B O 1
ATOM 4166 N N . LEU B 1 50 ? -23.016 1.073 9.172 1 98.44 50 LEU B N 1
ATOM 4167 C CA . LEU B 1 50 ? -21.844 0.44 8.57 1 98.44 50 LEU B CA 1
ATOM 4168 C C . LEU B 1 50 ? -20.609 0.65 9.438 1 98.44 50 LEU B C 1
ATOM 4170 O O . LEU B 1 50 ? -20.156 1.783 9.617 1 98.44 50 LEU B O 1
ATOM 4174 N N . PHE B 1 51 ? -20.047 -0.401 9.961 1 98.25 51 PHE B N 1
ATOM 4175 C CA . PHE B 1 51 ? -18.984 -0.318 10.945 1 98.25 51 PHE B CA 1
ATOM 4176 C C . PHE B 1 51 ? -17.641 -0.672 10.32 1 98.25 51 PHE B C 1
ATOM 4178 O O . PHE B 1 51 ? -17.531 -1.622 9.539 1 98.25 51 PHE B O 1
ATOM 4185 N N . PHE B 1 52 ? -16.625 0.099 10.672 1 98.44 52 PHE B N 1
ATOM 4186 C CA . PHE B 1 52 ? -15.273 -0.135 10.188 1 98.44 52 PHE B CA 1
ATOM 4187 C C . PHE B 1 52 ? -14.367 -0.599 11.328 1 98.44 52 PHE B C 1
ATOM 4189 O O . PHE B 1 52 ? -14.141 0.139 12.289 1 98.44 52 PHE B O 1
ATOM 4196 N N . ALA B 1 53 ? -13.867 -1.814 11.219 1 97.12 53 ALA B N 1
ATOM 4197 C CA . ALA B 1 53 ? -12.938 -2.352 12.203 1 97.12 53 ALA B CA 1
ATOM 4198 C C . ALA B 1 53 ? -11.5 -1.958 11.875 1 97.12 53 ALA B C 1
ATOM 4200 O O . ALA B 1 53 ? -10.766 -2.732 11.258 1 97.12 53 ALA B O 1
ATOM 4201 N N . LYS B 1 54 ? -11.117 -0.828 12.305 1 92.62 54 LYS B N 1
ATOM 4202 C CA . LYS B 1 54 ? -9.773 -0.344 12 1 92.62 54 LYS B CA 1
ATOM 4203 C C . LYS B 1 54 ? -8.859 -0.445 13.227 1 92.62 54 LYS B C 1
ATOM 4205 O O . LYS B 1 54 ? -9.344 -0.49 14.359 1 92.62 54 LYS B O 1
ATOM 4210 N N . GLY B 1 55 ? -7.598 -0.561 13.023 1 83.62 55 GLY B N 1
ATOM 4211 C CA . GLY B 1 55 ? -6.617 -0.542 14.094 1 83.62 55 GLY B CA 1
ATOM 4212 C C . GLY B 1 55 ? -5.746 -1.784 14.133 1 83.62 55 GLY B C 1
ATOM 4213 O O . GLY B 1 55 ? -6.23 -2.895 13.898 1 83.62 55 GLY B O 1
ATOM 4214 N N . ALA B 1 56 ? -4.52 -1.604 14.422 1 76.12 56 ALA B N 1
ATOM 4215 C CA . ALA B 1 56 ? -3.533 -2.682 14.453 1 76.12 56 ALA B CA 1
ATOM 4216 C C . ALA B 1 56 ? -3.836 -3.67 15.57 1 76.12 56 ALA B C 1
ATOM 4218 O O . ALA B 1 56 ? -3.564 -4.867 15.445 1 76.12 56 ALA B O 1
ATOM 4219 N N . THR B 1 57 ? -4.508 -3.186 16.625 1 83.19 57 THR B N 1
ATOM 4220 C CA . THR B 1 57 ? -4.77 -4.047 17.766 1 83.19 57 THR B CA 1
ATOM 4221 C C . THR B 1 57 ? -6.27 -4.148 18.031 1 83.19 57 THR B C 1
ATOM 4223 O O . THR B 1 57 ? -6.695 -4.227 19.188 1 83.19 57 THR B O 1
ATOM 4226 N N . PHE B 1 58 ? -6.953 -4.109 16.984 1 90.06 58 PHE B N 1
ATOM 4227 C CA . PHE B 1 58 ? -8.398 -4.199 17.141 1 90.06 58 PHE B CA 1
ATOM 4228 C C . PHE B 1 58 ? -8.789 -5.52 17.797 1 90.06 58 PHE B C 1
ATOM 4230 O O . PHE B 1 58 ? -8.289 -6.578 17.406 1 90.06 58 PHE B O 1
ATOM 4237 N N . LYS B 1 59 ? -9.711 -5.441 18.734 1 91.44 59 LYS B N 1
ATOM 4238 C CA . LYS B 1 59 ? -10.133 -6.637 19.453 1 91.44 59 LYS B CA 1
ATOM 4239 C C . LYS B 1 59 ? -11.508 -7.109 19 1 91.44 59 LYS B C 1
ATOM 4241 O O . LYS B 1 59 ? -12.438 -6.305 18.859 1 91.44 59 LYS B O 1
ATOM 4246 N N . ALA B 1 60 ? -11.648 -8.391 18.891 1 93.5 60 ALA B N 1
ATOM 4247 C CA . ALA B 1 60 ? -12.883 -9.016 18.422 1 93.5 60 ALA B CA 1
ATOM 4248 C C . ALA B 1 60 ? -14.023 -8.758 19.406 1 93.5 60 ALA B C 1
ATOM 4250 O O . ALA B 1 60 ? -15.195 -8.703 19.016 1 93.5 60 ALA B O 1
ATOM 4251 N N . GLU B 1 61 ? -13.711 -8.492 20.641 1 94.19 61 GLU B N 1
ATOM 4252 C CA . GLU B 1 61 ? -14.711 -8.266 21.688 1 94.19 61 GLU B CA 1
ATOM 4253 C C . GLU B 1 61 ? -15.555 -7.035 21.375 1 94.19 61 GLU B C 1
ATOM 4255 O O . GLU B 1 61 ? -16.75 -7 21.703 1 94.19 61 GLU B O 1
ATOM 4260 N N . TYR B 1 62 ? -14.93 -6.055 20.766 1 93.62 62 TYR B N 1
ATOM 4261 C CA . TYR B 1 62 ? -15.656 -4.84 20.422 1 93.62 62 TYR B CA 1
ATOM 4262 C C . TYR B 1 62 ? -16.719 -5.133 19.375 1 93.62 62 TYR B C 1
ATOM 4264 O O . TYR B 1 62 ? -17.812 -4.562 19.422 1 93.62 62 TYR B O 1
ATOM 4272 N N . LEU B 1 63 ? -16.438 -6.035 18.484 1 95.5 63 LEU B N 1
ATOM 4273 C CA . LEU B 1 63 ? -17.391 -6.418 17.453 1 95.5 63 LEU B CA 1
ATOM 4274 C C . LEU B 1 63 ? -18.531 -7.238 18.047 1 95.5 63 LEU B C 1
ATOM 4276 O O . LEU B 1 63 ? -19.688 -7.086 17.641 1 95.5 63 LEU B O 1
ATOM 4280 N N . LYS B 1 64 ? -18.203 -8.078 18.984 1 96.12 64 LYS B N 1
ATOM 4281 C CA . LYS B 1 64 ? -19.25 -8.883 19.641 1 96.12 64 LYS B CA 1
ATOM 4282 C C . LYS B 1 64 ? -20.281 -7.988 20.328 1 96.12 64 LYS B C 1
ATOM 4284 O O . LYS B 1 64 ? -21.484 -8.227 20.219 1 96.12 64 LYS B O 1
ATOM 4289 N N . GLU B 1 65 ? -19.75 -6.996 20.953 1 94.75 65 GLU B N 1
ATOM 4290 C CA . GLU B 1 65 ? -20.641 -6.031 21.594 1 94.75 65 GLU B CA 1
ATOM 4291 C C . GLU B 1 65 ? -21.484 -5.293 20.562 1 94.75 65 GLU B C 1
ATOM 4293 O O . GLU B 1 65 ? -22.688 -5.059 20.797 1 94.75 65 GLU B O 1
ATOM 4298 N N . ALA B 1 66 ? -20.922 -4.918 19.469 1 95.56 66 ALA B N 1
ATOM 4299 C CA . ALA B 1 66 ? -21.625 -4.219 18.391 1 95.56 66 ALA B CA 1
ATOM 4300 C C . ALA B 1 66 ? -22.719 -5.105 17.781 1 95.56 66 ALA B C 1
ATOM 4302 O O . ALA B 1 66 ? -23.812 -4.637 17.484 1 95.56 66 ALA B O 1
ATOM 4303 N N . ILE B 1 67 ? -22.422 -6.352 17.62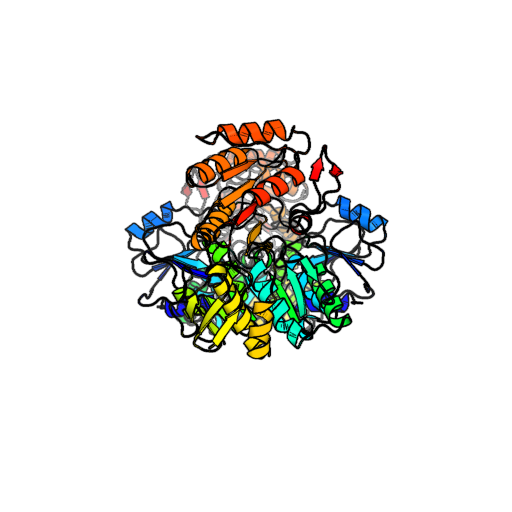5 1 96.38 67 ILE B N 1
ATOM 4304 C CA . ILE B 1 67 ? -23.359 -7.312 17.062 1 96.38 67 ILE B CA 1
ATOM 4305 C C . ILE B 1 67 ? -24.562 -7.465 17.969 1 96.38 67 ILE B C 1
ATOM 4307 O O . ILE B 1 67 ? -25.703 -7.539 17.5 1 96.38 67 ILE B O 1
ATOM 4311 N N . ALA B 1 68 ? -24.266 -7.492 19.25 1 95.88 68 ALA B N 1
ATOM 4312 C CA . ALA B 1 68 ? -25.344 -7.582 20.219 1 95.88 68 ALA B CA 1
ATOM 4313 C C . ALA B 1 68 ? -26.281 -6.387 20.109 1 95.88 68 ALA B C 1
ATOM 4315 O O . ALA B 1 68 ? -27.469 -6.488 20.438 1 95.88 68 ALA B O 1
ATOM 4316 N N . LYS B 1 69 ? -25.781 -5.324 19.609 1 95.94 69 LYS B N 1
ATOM 4317 C CA . LYS B 1 69 ? -26.578 -4.109 19.438 1 95.94 69 LYS B CA 1
ATOM 4318 C C . LYS B 1 69 ? -27.25 -4.078 18.078 1 95.94 69 LYS B C 1
ATOM 4320 O O . LYS B 1 69 ? -27.891 -3.08 17.703 1 95.94 69 LYS B O 1
ATOM 4325 N N . GLY B 1 70 ? -26.984 -5.086 17.25 1 96.19 70 GLY B N 1
ATOM 4326 C CA . GLY B 1 70 ? -27.719 -5.227 16.016 1 96.19 70 GLY B CA 1
ATOM 4327 C C . GLY B 1 70 ? -26.891 -4.93 14.773 1 96.19 70 GLY B C 1
ATOM 4328 O O . GLY B 1 70 ? -27.438 -4.777 13.68 1 96.19 70 GLY B O 1
ATOM 4329 N N . LEU B 1 71 ? -25.625 -4.852 14.844 1 96.5 71 LEU B N 1
ATOM 4330 C CA . LEU B 1 71 ? -24.75 -4.574 13.711 1 96.5 71 LEU B CA 1
ATOM 4331 C C . LEU B 1 71 ? -24.938 -5.625 12.617 1 96.5 71 LEU B C 1
ATOM 4333 O O . LEU B 1 71 ? -24.75 -6.82 12.867 1 96.5 71 LEU B O 1
ATOM 4337 N N . PRO B 1 72 ? -25.234 -5.156 11.445 1 96.75 72 PRO B N 1
ATOM 4338 C CA . PRO B 1 72 ? -25.562 -6.133 10.406 1 96.75 72 PRO B CA 1
ATOM 4339 C C . PRO B 1 72 ? -24.328 -6.621 9.641 1 96.75 72 PRO B C 1
ATOM 4341 O O . PRO B 1 72 ? -24.344 -7.711 9.07 1 96.75 72 PRO B O 1
ATOM 4344 N N . LEU B 1 73 ? -23.328 -5.812 9.516 1 97.12 73 LEU B N 1
ATOM 4345 C CA . LEU B 1 73 ? -22.141 -6.047 8.703 1 97.12 73 LEU B CA 1
ATOM 4346 C C . LEU B 1 73 ? -20.984 -5.137 9.133 1 97.12 73 LEU B C 1
ATOM 4348 O O . LEU B 1 73 ? -21.219 -4.07 9.703 1 97.12 73 LEU B O 1
ATOM 4352 N N . TYR B 1 74 ? -19.75 -5.602 8.961 1 98.12 74 TYR B N 1
ATOM 4353 C CA . TYR B 1 74 ? -18.594 -4.738 9.227 1 98.12 74 TYR B CA 1
ATOM 4354 C C . TYR B 1 74 ? -17.578 -4.812 8.094 1 98.12 74 TYR B C 1
ATOM 4356 O O . TYR B 1 74 ? -17.594 -5.754 7.297 1 98.12 74 TYR B O 1
ATOM 4364 N N . VAL B 1 75 ? -16.781 -3.836 7.93 1 98.62 75 VAL B N 1
ATOM 4365 C CA . VAL B 1 75 ? -15.68 -3.756 6.977 1 98.62 75 VAL B CA 1
ATOM 4366 C C . VAL B 1 75 ? -14.352 -3.928 7.707 1 98.62 75 VAL B C 1
ATOM 4368 O O . VAL B 1 75 ? -14.133 -3.33 8.766 1 98.62 75 VAL B O 1
ATOM 4371 N N . SER B 1 76 ? -13.469 -4.777 7.113 1 98 76 SER B N 1
ATOM 4372 C CA . SER B 1 76 ? -12.242 -5.09 7.84 1 98 76 SER B CA 1
ATOM 4373 C C . SER B 1 76 ? -11.172 -5.641 6.906 1 98 76 SER B C 1
ATOM 4375 O O . SER B 1 76 ? -11.469 -6.062 5.785 1 98 76 SER B O 1
ATOM 4377 N N . GLU B 1 77 ? -9.922 -5.641 7.379 1 96.75 77 GLU B N 1
ATOM 4378 C CA . GLU B 1 77 ? -8.82 -6.242 6.633 1 96.75 77 GLU B CA 1
ATOM 4379 C C . GLU B 1 77 ? -8.688 -7.73 6.945 1 96.75 77 GLU B C 1
ATOM 4381 O O . GLU B 1 77 ? -8.023 -8.469 6.215 1 96.75 77 GLU B O 1
ATOM 4386 N N . VAL B 1 78 ? -9.336 -8.133 8.062 1 94.31 78 VAL B N 1
ATOM 4387 C CA . VAL B 1 78 ? -9.281 -9.531 8.461 1 94.31 78 VAL B CA 1
ATOM 4388 C C . VAL B 1 78 ? -10.68 -10.016 8.844 1 94.31 78 VAL B C 1
ATOM 4390 O O . VAL B 1 78 ? -11.539 -9.211 9.227 1 94.31 78 VAL B O 1
ATOM 4393 N N . ASP B 1 79 ? -10.883 -11.281 8.68 1 95.19 79 ASP B N 1
ATOM 4394 C CA . ASP B 1 79 ? -12.117 -11.914 9.141 1 95.19 79 ASP B CA 1
ATOM 4395 C C . ASP B 1 79 ? -12.016 -12.32 10.609 1 95.19 79 ASP B C 1
ATOM 4397 O O . ASP B 1 79 ? -11.211 -13.18 10.961 1 95.19 79 ASP B O 1
ATOM 4401 N N . TYR B 1 80 ? -12.844 -11.734 11.438 1 94.81 80 TYR B N 1
ATOM 4402 C CA . TYR B 1 80 ? -12.812 -12.062 12.859 1 94.81 80 TYR B CA 1
ATOM 4403 C C . TYR B 1 80 ? -13.688 -13.281 13.164 1 94.81 80 TYR B C 1
ATOM 4405 O O . TYR B 1 80 ? -13.891 -13.625 14.32 1 94.81 80 TYR B O 1
ATOM 4413 N N . LYS B 1 81 ? -14.203 -13.875 12.086 1 93.69 81 LYS B N 1
ATOM 4414 C CA . LYS B 1 81 ? -14.953 -15.125 12.148 1 93.69 81 LYS B CA 1
ATOM 4415 C C . LYS B 1 81 ? -16.141 -15.008 13.094 1 93.69 81 LYS B C 1
ATOM 4417 O O . LYS B 1 81 ? -16.344 -15.867 13.945 1 93.69 81 LYS B O 1
ATOM 4422 N N . LEU B 1 82 ? -16.875 -13.977 12.891 1 95 82 LEU B N 1
ATOM 4423 C CA . LEU B 1 82 ? -18.078 -13.734 13.688 1 95 82 LEU B CA 1
ATOM 4424 C C . LEU B 1 82 ? -19.344 -14.078 12.891 1 95 82 LEU B C 1
ATOM 4426 O O . LEU B 1 82 ? -19.25 -14.531 11.75 1 95 82 LEU B O 1
ATOM 4430 N N . ASP B 1 83 ? -20.531 -13.922 13.445 1 93.56 83 ASP B N 1
ATOM 4431 C CA . ASP B 1 83 ? -21.766 -14.477 12.906 1 93.56 83 ASP B CA 1
ATOM 4432 C C . ASP B 1 83 ? -22.438 -13.484 11.953 1 93.56 83 ASP B C 1
ATOM 4434 O O . ASP B 1 83 ? -23.609 -13.664 11.594 1 93.56 83 ASP B O 1
ATOM 4438 N N . ILE B 1 84 ? -21.781 -12.422 11.609 1 96.44 84 ILE B N 1
ATOM 4439 C CA . ILE B 1 84 ? -22.328 -11.477 10.648 1 96.44 84 ILE B CA 1
ATOM 4440 C C . ILE B 1 84 ? -21.391 -11.336 9.453 1 96.44 84 ILE B C 1
ATOM 4442 O O . ILE B 1 84 ? -20.203 -11.633 9.562 1 96.44 84 ILE B O 1
ATOM 4446 N N . PRO B 1 85 ? -21.938 -10.844 8.312 1 98 85 PRO B N 1
ATOM 4447 C CA . PRO B 1 85 ? -21.094 -10.68 7.121 1 98 85 PRO B CA 1
ATOM 4448 C C . PRO B 1 85 ? -19.969 -9.664 7.332 1 98 85 PRO B C 1
ATOM 4450 O O . PRO B 1 85 ? -20.125 -8.711 8.086 1 98 85 PRO B O 1
ATOM 4453 N N . VAL B 1 86 ? -18.859 -9.906 6.672 1 98.31 86 VAL B N 1
ATOM 4454 C CA . VAL B 1 86 ? -17.719 -8.992 6.676 1 98.31 86 VAL B CA 1
ATOM 4455 C C . VAL B 1 86 ? -17.344 -8.641 5.238 1 98.31 86 VAL B C 1
ATOM 4457 O O . VAL B 1 86 ? -17.344 -9.508 4.359 1 98.31 86 VAL B O 1
ATOM 4460 N N . VAL B 1 87 ? -17.172 -7.402 4.945 1 98.75 87 VAL B N 1
ATOM 4461 C CA . VAL B 1 87 ? -16.531 -6.945 3.725 1 98.75 87 VAL B CA 1
ATOM 4462 C C . VAL B 1 87 ? -15.023 -6.855 3.941 1 98.75 87 VAL B C 1
ATOM 4464 O O . VAL B 1 87 ? -14.539 -5.996 4.684 1 98.75 87 VAL B O 1
ATOM 4467 N N . LEU B 1 88 ? -14.281 -7.715 3.309 1 98.44 88 LEU B N 1
ATOM 4468 C CA . LEU B 1 88 ? -12.828 -7.715 3.443 1 98.44 88 LEU B CA 1
ATOM 4469 C C . LEU B 1 88 ? -12.188 -6.762 2.439 1 98.44 88 LEU B C 1
ATOM 4471 O O . LEU B 1 88 ? -12.523 -6.781 1.254 1 98.44 88 LEU B O 1
ATOM 4475 N N . VAL B 1 89 ? -11.297 -5.918 2.967 1 98.44 89 VAL B N 1
ATOM 4476 C CA . VAL B 1 89 ? -10.609 -4.934 2.135 1 98.44 89 VAL B CA 1
ATOM 4477 C C . VAL B 1 89 ? -9.102 -5.031 2.354 1 98.44 89 VAL B C 1
ATOM 4479 O O . VAL B 1 89 ? -8.648 -5.586 3.357 1 98.44 89 VAL B O 1
ATOM 4482 N N . THR B 1 90 ? -8.359 -4.5 1.408 1 97.06 90 THR B N 1
ATOM 4483 C CA . THR B 1 90 ? -6.902 -4.477 1.486 1 97.06 90 THR B CA 1
ATOM 4484 C C . THR B 1 90 ? -6.43 -3.381 2.438 1 97.06 90 THR B C 1
ATOM 4486 O O . THR B 1 90 ? -5.461 -3.568 3.178 1 97.06 90 THR B O 1
ATOM 4489 N N . ASP B 1 91 ? -7.168 -2.23 2.438 1 97.31 91 ASP B N 1
ATOM 4490 C CA . ASP B 1 91 ? -6.805 -1.061 3.23 1 97.31 91 ASP B CA 1
ATOM 4491 C C . ASP B 1 91 ? -8.039 -0.405 3.844 1 97.31 91 ASP B C 1
ATOM 4493 O O . ASP B 1 91 ? -8.773 0.31 3.158 1 97.31 91 ASP B O 1
ATOM 4497 N N . ILE B 1 92 ? -8.18 -0.588 5.102 1 97.94 92 ILE B N 1
ATOM 4498 C CA . ILE B 1 92 ? -9.398 -0.177 5.793 1 97.94 92 ILE B CA 1
ATOM 4499 C C . ILE B 1 92 ? -9.453 1.347 5.883 1 97.94 92 ILE B C 1
ATOM 4501 O O . ILE B 1 92 ? -10.531 1.941 5.816 1 97.94 92 ILE B O 1
ATOM 4505 N N . LYS B 1 93 ? -8.289 2.027 6.004 1 97.38 93 LYS B N 1
ATOM 4506 C CA . LYS B 1 93 ? -8.258 3.482 6.121 1 97.38 93 LYS B CA 1
ATOM 4507 C C . LYS B 1 93 ? -8.688 4.152 4.82 1 97.38 93 LYS B C 1
ATOM 4509 O O . LYS B 1 93 ? -9.469 5.102 4.836 1 97.38 93 LYS B O 1
ATOM 4514 N N . LYS B 1 94 ? -8.195 3.615 3.676 1 97.88 94 LYS B N 1
ATOM 4515 C CA . LYS B 1 94 ? -8.609 4.133 2.375 1 97.88 94 LYS B CA 1
ATOM 4516 C C . LYS B 1 94 ? -10.094 3.885 2.129 1 97.88 94 LYS B C 1
ATOM 4518 O O . LYS B 1 94 ? -10.797 4.75 1.595 1 97.88 94 LYS B O 1
ATOM 4523 N N . ALA B 1 95 ? -10.562 2.701 2.553 1 98.62 95 ALA B N 1
ATOM 4524 C CA . ALA B 1 95 ? -11.984 2.379 2.43 1 98.62 95 ALA B CA 1
ATOM 4525 C C . ALA B 1 95 ? -12.844 3.379 3.197 1 98.62 95 ALA B C 1
ATOM 4527 O O . ALA B 1 95 ? -13.82 3.9 2.666 1 98.62 95 ALA B O 1
ATOM 4528 N N . MET B 1 96 ? -12.438 3.662 4.41 1 98.19 96 MET B N 1
ATOM 4529 C CA . MET B 1 96 ? -13.164 4.594 5.262 1 98.19 96 MET B CA 1
ATOM 4530 C C . MET B 1 96 ? -13.297 5.957 4.59 1 98.19 96 MET B C 1
ATOM 4532 O O . MET B 1 96 ? -14.383 6.531 4.547 1 98.19 96 MET B O 1
ATOM 4536 N N . SER B 1 97 ? -12.211 6.453 4.066 1 98.5 97 SER B N 1
ATOM 4537 C CA . SER B 1 97 ? -12.188 7.781 3.471 1 98.5 97 SER B CA 1
ATOM 4538 C C . SER B 1 97 ? -13.117 7.863 2.264 1 98.5 97 SER B C 1
ATOM 4540 O O . SER B 1 97 ? -13.992 8.727 2.205 1 98.5 97 SER B O 1
ATOM 4542 N N . LEU B 1 98 ? -13.016 6.895 1.334 1 98.69 98 LEU B N 1
ATOM 4543 C CA . LEU B 1 98 ? -13.773 6.934 0.086 1 98.69 98 LEU B CA 1
ATOM 4544 C C . LEU B 1 98 ? -15.258 6.691 0.342 1 98.69 98 LEU B C 1
ATOM 4546 O O . LEU B 1 98 ? -16.109 7.344 -0.267 1 98.69 98 LEU B O 1
ATOM 4550 N N . ILE B 1 99 ? -15.562 5.77 1.219 1 98.75 99 ILE B N 1
ATOM 4551 C CA . ILE B 1 99 ? -16.969 5.473 1.522 1 98.75 99 ILE B CA 1
ATOM 4552 C C . ILE B 1 99 ? -17.609 6.668 2.225 1 98.75 99 ILE B C 1
ATOM 4554 O O . ILE B 1 99 ? -18.75 7.023 1.94 1 98.75 99 ILE B O 1
ATOM 4558 N N . ALA B 1 100 ? -16.844 7.281 3.15 1 98.62 100 ALA B N 1
ATOM 4559 C CA . ALA B 1 100 ? -17.359 8.469 3.828 1 98.62 100 ALA B CA 1
ATOM 4560 C C . ALA B 1 100 ? -17.656 9.578 2.83 1 98.62 100 ALA B C 1
ATOM 4562 O O . ALA B 1 100 ? -18.703 10.242 2.922 1 98.62 100 ALA B O 1
ATOM 4563 N N . MET B 1 101 ? -16.781 9.859 1.86 1 98.44 101 MET B N 1
ATOM 4564 C CA . MET B 1 101 ? -17 10.859 0.823 1 98.44 101 MET B CA 1
ATOM 4565 C C . MET B 1 101 ? -18.344 10.641 0.13 1 98.44 101 MET B C 1
ATOM 4567 O O . MET B 1 101 ? -19.141 11.578 -0.002 1 98.44 101 MET B O 1
ATOM 4571 N N . ALA B 1 102 ? -18.547 9.398 -0.247 1 98.44 102 ALA B N 1
ATOM 4572 C CA . ALA B 1 102 ? -19.781 9.062 -0.975 1 98.44 102 ALA B CA 1
ATOM 4573 C C . ALA B 1 102 ? -21 9.141 -0.065 1 98.44 102 ALA B C 1
ATOM 4575 O O . ALA B 1 102 ? -22.047 9.648 -0.469 1 98.44 102 ALA B O 1
ATOM 4576 N N . PHE B 1 103 ? -20.875 8.617 1.126 1 98.62 103 PHE B N 1
ATOM 4577 C CA . PHE B 1 103 ? -21.969 8.594 2.086 1 98.62 103 PHE B CA 1
ATOM 4578 C C . PHE B 1 103 ? -22.484 10 2.344 1 98.62 103 PHE B C 1
ATOM 4580 O O . PHE B 1 103 ? -23.703 10.203 2.459 1 98.62 103 PHE B O 1
ATOM 4587 N N . TYR B 1 104 ? -21.594 10.969 2.389 1 98.5 104 TYR B N 1
ATOM 4588 C CA . TYR B 1 104 ? -21.969 12.344 2.711 1 98.5 104 TYR B CA 1
ATOM 4589 C C . TYR B 1 104 ? -22.125 13.18 1.447 1 98.5 104 TYR B C 1
ATOM 4591 O O . TYR B 1 104 ? -22.031 14.406 1.493 1 98.5 104 TYR B O 1
ATOM 4599 N N . ASP B 1 105 ? -22.203 12.578 0.368 1 98 105 ASP B N 1
ATOM 4600 C CA . ASP B 1 105 ? -22.531 13.172 -0.926 1 98 105 ASP B CA 1
ATOM 4601 C C . ASP B 1 105 ? -21.422 14.1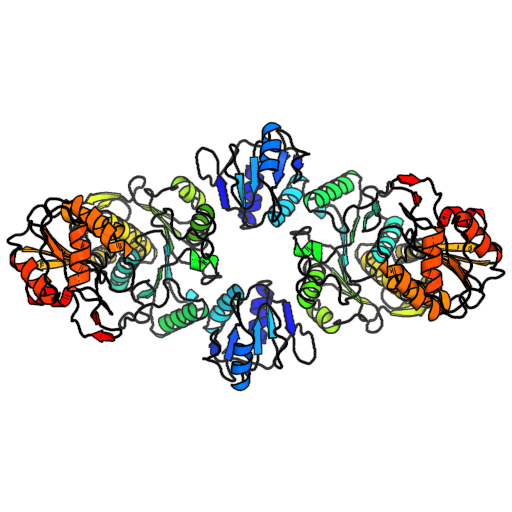02 -1.402 1 98 105 ASP B C 1
ATOM 4603 O O . ASP B 1 105 ? -21.703 15.227 -1.836 1 98 105 ASP B O 1
ATOM 4607 N N . ASN B 1 106 ? -20.188 13.734 -1.196 1 98.38 106 ASN B N 1
ATOM 4608 C CA . ASN B 1 106 ? -18.984 14.391 -1.702 1 98.38 106 ASN B CA 1
ATOM 4609 C C . ASN B 1 106 ? -18.969 15.875 -1.346 1 98.38 106 ASN B C 1
ATOM 4611 O O . ASN B 1 106 ? -18.828 16.719 -2.225 1 98.38 106 ASN B O 1
ATOM 4615 N N . PRO B 1 107 ? -18.969 16.141 -0.073 1 98.62 107 PRO B N 1
ATOM 4616 C CA . PRO B 1 107 ? -19.016 17.531 0.361 1 98.62 107 PRO B CA 1
ATOM 4617 C C . PRO B 1 107 ? -17.781 18.328 -0.072 1 98.62 107 PRO B C 1
ATOM 4619 O O . PRO B 1 107 ? -17.859 19.547 -0.246 1 98.62 107 PRO B O 1
ATOM 4622 N N . GLN B 1 108 ? -16.641 17.625 -0.3 1 97.69 108 GLN B N 1
ATOM 4623 C CA . GLN B 1 108 ? -15.406 18.297 -0.721 1 97.69 108 GLN B CA 1
ATOM 4624 C C . GLN B 1 108 ? -15.586 18.984 -2.068 1 97.69 108 GLN B C 1
ATOM 4626 O O . GLN B 1 108 ? -14.859 19.922 -2.391 1 97.69 108 GLN B O 1
ATOM 4631 N N . ASP B 1 109 ? -16.531 18.578 -2.82 1 98.06 109 ASP B N 1
ATOM 4632 C CA . ASP B 1 109 ? -16.766 19.172 -4.141 1 98.06 109 ASP B CA 1
ATOM 4633 C C . ASP B 1 109 ? -17.594 20.453 -4.043 1 98.06 109 ASP B C 1
ATOM 4635 O O . ASP B 1 109 ? -17.719 21.188 -5.023 1 98.06 109 ASP B O 1
ATOM 4639 N N . GLN B 1 110 ? -18.078 20.672 -2.871 1 98.44 110 GLN B N 1
ATOM 4640 C CA . GLN B 1 110 ? -18.953 21.828 -2.676 1 98.44 110 GLN B CA 1
ATOM 4641 C C . GLN B 1 110 ? -18.266 22.891 -1.821 1 98.44 110 GLN B C 1
ATOM 4643 O O . GLN B 1 110 ? -18.875 23.891 -1.457 1 98.44 110 GLN B O 1
ATOM 4648 N N . LEU B 1 111 ? -17.016 22.656 -1.462 1 98.75 111 LEU B N 1
ATOM 4649 C CA . LEU B 1 111 ? -16.219 23.578 -0.659 1 98.75 111 LEU B CA 1
ATOM 4650 C C . LEU B 1 111 ? -14.898 23.891 -1.348 1 98.75 111 LEU B C 1
ATOM 4652 O O . LEU B 1 111 ? -14.328 23.031 -2.029 1 98.75 111 LEU B O 1
ATOM 4656 N N . LYS B 1 112 ? -14.414 25.109 -1.223 1 98.88 112 LYS B N 1
ATOM 4657 C CA . LYS B 1 112 ? -13.008 25.375 -1.508 1 98.88 112 LYS B CA 1
ATOM 4658 C C . LYS B 1 112 ? -12.117 24.953 -0.34 1 98.88 112 LYS B C 1
ATOM 4660 O O . LYS B 1 112 ? -12.336 25.391 0.795 1 98.88 112 LYS B O 1
ATOM 4665 N N . LEU B 1 113 ? -11.125 24.156 -0.615 1 98.88 113 LEU B N 1
ATOM 4666 C CA . LEU B 1 113 ? -10.328 23.531 0.447 1 98.88 113 LEU B CA 1
ATOM 4667 C C . LEU B 1 113 ? -8.938 24.141 0.506 1 98.88 113 LEU B C 1
ATOM 4669 O O . LEU B 1 113 ? -8.227 24.188 -0.504 1 98.88 113 LEU B O 1
ATOM 4673 N N . LEU B 1 114 ? -8.586 24.609 1.667 1 98.94 114 LEU B N 1
ATOM 4674 C CA . LEU B 1 114 ? -7.262 25.141 1.948 1 98.94 114 LEU B CA 1
ATOM 4675 C C . LEU B 1 114 ? -6.562 24.328 3.031 1 98.94 114 LEU B C 1
ATOM 4677 O O . LEU B 1 114 ? -7.078 24.203 4.145 1 98.94 114 LEU B O 1
ATOM 4681 N N . GLY B 1 115 ? -5.426 23.75 2.682 1 98.88 115 GLY B N 1
ATOM 4682 C CA . GLY B 1 115 ? -4.668 22.969 3.641 1 98.88 115 GLY B CA 1
ATOM 4683 C C . GLY B 1 115 ? -3.326 23.578 3.99 1 98.88 115 GLY B C 1
ATOM 4684 O O . GLY B 1 115 ? -2.637 24.109 3.119 1 98.88 115 GLY B O 1
ATOM 4685 N N . PHE B 1 116 ? -2.951 23.531 5.273 1 98.75 116 PHE B N 1
ATOM 4686 C CA . PHE B 1 116 ? -1.657 24 5.746 1 98.75 116 PHE B CA 1
ATOM 4687 C C . PHE B 1 116 ? -0.834 22.859 6.32 1 98.75 116 PHE B C 1
ATOM 4689 O O . PHE B 1 116 ? -1.312 22.109 7.176 1 98.75 116 PHE B O 1
ATOM 4696 N N . THR B 1 117 ? 0.364 22.719 5.832 1 98.25 117 THR B N 1
ATOM 4697 C CA . THR B 1 117 ? 1.315 21.797 6.457 1 98.25 117 THR B CA 1
ATOM 4698 C C . THR B 1 117 ? 2.596 22.531 6.844 1 98.25 117 THR B C 1
ATOM 4700 O O . THR B 1 117 ? 2.781 23.703 6.484 1 98.25 117 THR B O 1
ATOM 4703 N N . GLY B 1 118 ? 3.441 21.906 7.664 1 95.94 118 GLY B N 1
ATOM 4704 C CA . GLY B 1 118 ? 4.656 22.469 8.234 1 95.94 118 GLY B CA 1
ATOM 4705 C C . GLY B 1 118 ? 4.953 21.953 9.625 1 95.94 118 GLY B C 1
ATOM 4706 O O . GLY B 1 118 ? 4.078 21.391 10.281 1 95.94 118 GLY B O 1
ATOM 4707 N N . THR B 1 119 ? 6.223 22.141 10 1 91.44 119 THR B N 1
ATOM 4708 C CA . THR B 1 119 ? 6.586 21.75 11.359 1 91.44 119 THR B CA 1
ATOM 4709 C C . THR B 1 119 ? 5.984 22.734 12.375 1 91.44 119 THR B C 1
ATOM 4711 O O . THR B 1 119 ? 5.461 22.312 13.406 1 91.44 119 THR B O 1
ATOM 4714 N N . LYS B 1 120 ? 5.949 24.047 12 1 84.88 120 LYS B N 1
ATOM 4715 C CA . LYS B 1 120 ? 5.449 25.109 12.883 1 84.88 120 LYS B CA 1
ATOM 4716 C C . LYS B 1 120 ? 4.578 26.094 12.109 1 84.88 120 LYS B C 1
ATOM 4718 O O . LYS B 1 120 ? 4.727 26.234 10.891 1 84.88 120 LYS B O 1
ATOM 4723 N N . GLY B 1 121 ? 3.625 26.688 12.836 1 90.56 121 GLY B N 1
ATOM 4724 C CA . GLY B 1 121 ? 2.926 27.828 12.281 1 90.56 121 GLY B CA 1
ATOM 4725 C C . GLY B 1 121 ? 1.586 27.484 11.664 1 90.56 121 GLY B C 1
ATOM 4726 O O . GLY B 1 121 ? 0.823 28.359 11.273 1 90.56 121 GLY B O 1
ATOM 4727 N N . LYS B 1 122 ? 1.25 26.203 11.609 1 94.19 122 LYS B N 1
ATOM 4728 C CA . LYS B 1 122 ? 0.029 25.766 10.938 1 94.19 122 LYS B CA 1
ATOM 4729 C C . LYS B 1 122 ? -1.202 26.422 11.555 1 94.19 122 LYS B C 1
ATOM 4731 O O . LYS B 1 122 ? -2.039 26.984 10.844 1 94.19 122 LYS B O 1
ATOM 4736 N N . THR B 1 123 ? -1.271 26.438 12.844 1 91.06 123 THR B N 1
ATOM 4737 C CA . THR B 1 123 ? -2.43 26.984 13.539 1 91.06 123 THR B CA 1
ATOM 4738 C C . THR B 1 123 ? -2.559 28.484 13.266 1 91.06 123 THR B C 1
ATOM 4740 O O . THR B 1 123 ? -3.637 28.969 12.914 1 91.06 123 THR B O 1
ATOM 4743 N N . THR B 1 124 ? -1.495 29.188 13.375 1 92 124 THR B N 1
ATOM 4744 C CA . THR B 1 124 ? -1.499 30.625 13.164 1 92 124 THR B CA 1
ATOM 4745 C C . THR B 1 124 ? -1.888 30.953 11.727 1 92 124 THR B C 1
ATOM 4747 O O . THR B 1 124 ? -2.736 31.828 11.492 1 92 124 THR B O 1
ATOM 4750 N N . ALA B 1 125 ? -1.302 30.266 10.797 1 97.19 125 ALA B N 1
ATOM 4751 C CA . ALA B 1 125 ? -1.619 30.5 9.391 1 97.19 125 ALA B CA 1
ATOM 4752 C C . ALA B 1 125 ? -3.09 30.219 9.109 1 97.19 125 ALA B C 1
ATOM 4754 O O . ALA B 1 125 ? -3.738 30.953 8.359 1 97.19 125 ALA B O 1
ATOM 4755 N N . ALA B 1 126 ? -3.576 29.188 9.727 1 97.81 126 ALA B N 1
ATOM 4756 C CA . ALA B 1 126 ? -4.98 28.828 9.539 1 97.81 126 ALA B CA 1
ATOM 4757 C C . ALA B 1 126 ? -5.898 29.938 10.047 1 97.81 126 ALA B C 1
ATOM 4759 O O . ALA B 1 126 ? -6.902 30.266 9.414 1 97.81 126 ALA B O 1
ATOM 4760 N N . TYR B 1 127 ? -5.562 30.547 11.125 1 96.5 127 TYR B N 1
ATOM 4761 C CA . TYR B 1 127 ? -6.379 31.609 11.688 1 96.5 127 TYR B CA 1
ATOM 4762 C C . TYR B 1 127 ? -6.301 32.875 10.82 1 96.5 127 TYR B C 1
ATOM 4764 O O . TYR B 1 127 ? -7.301 33.562 10.648 1 96.5 127 TYR B O 1
ATOM 4772 N N . PHE B 1 128 ? -5.109 33.156 10.312 1 97.94 128 PHE B N 1
ATOM 4773 C CA . PHE B 1 128 ? -5.023 34.25 9.359 1 97.94 128 PHE B CA 1
ATOM 4774 C C . PHE B 1 128 ? -5.965 34.031 8.18 1 97.94 128 PHE B C 1
ATOM 4776 O O . PHE B 1 128 ? -6.742 34.906 7.824 1 97.94 128 PHE B O 1
ATOM 4783 N N . ALA B 1 129 ? -5.902 32.844 7.633 1 98.88 129 ALA B N 1
ATOM 4784 C CA . ALA B 1 129 ? -6.738 32.531 6.477 1 98.88 129 ALA B CA 1
ATOM 4785 C C . ALA B 1 129 ? -8.219 32.625 6.824 1 98.88 129 ALA B C 1
ATOM 4787 O O . ALA B 1 129 ? -9.008 33.156 6.027 1 98.88 129 ALA B O 1
ATOM 4788 N N . TYR B 1 130 ? -8.57 32.156 7.984 1 98.5 130 TYR B N 1
ATOM 4789 C CA . TYR B 1 130 ? -9.961 32.219 8.422 1 98.5 130 TYR B CA 1
ATOM 4790 C C . TYR B 1 130 ? -10.469 33.656 8.453 1 98.5 130 TYR B C 1
ATOM 4792 O O . TYR B 1 130 ? -11.523 33.938 7.891 1 98.5 130 TYR B O 1
ATOM 4800 N N . HIS B 1 131 ? -9.75 34.562 9.031 1 97.81 131 HIS B N 1
ATOM 4801 C CA . HIS B 1 131 ? -10.195 35.938 9.188 1 97.81 131 HIS B CA 1
ATOM 4802 C C . HIS B 1 131 ? -10.141 36.688 7.863 1 97.81 131 HIS B C 1
ATOM 4804 O O . HIS B 1 131 ? -10.969 37.562 7.605 1 97.81 131 HIS B O 1
ATOM 4810 N N . ILE B 1 132 ? -9.188 36.312 7.008 1 98.75 132 ILE B N 1
ATOM 4811 C CA . ILE B 1 132 ? -9.125 36.906 5.676 1 98.75 132 ILE B CA 1
ATOM 4812 C C . ILE B 1 132 ? -10.383 36.531 4.887 1 98.75 132 ILE B C 1
ATOM 4814 O O . ILE B 1 132 ? -11.086 37.406 4.379 1 98.75 132 ILE B O 1
ATOM 4818 N N . LEU B 1 133 ? -10.68 35.25 4.863 1 98.88 133 LEU B N 1
ATOM 4819 C CA . LEU B 1 133 ? -11.797 34.781 4.051 1 98.88 133 LEU B CA 1
ATOM 4820 C C . LEU B 1 133 ? -13.125 35.219 4.645 1 98.88 133 LEU B C 1
ATOM 4822 O O . LEU B 1 133 ? -14.086 35.5 3.914 1 98.88 133 LEU B O 1
ATOM 4826 N N . LYS B 1 134 ? -13.188 35.344 5.934 1 98.44 134 LYS B N 1
ATOM 4827 C CA . LYS B 1 134 ? -14.406 35.75 6.629 1 98.44 134 LYS B CA 1
ATOM 4828 C C . LYS B 1 134 ? -14.891 37.125 6.176 1 98.44 134 LYS B C 1
ATOM 4830 O O . LYS B 1 134 ? -16.062 37.438 6.32 1 98.44 134 LYS B O 1
ATOM 4835 N N . GLU B 1 135 ? -14.031 37.938 5.672 1 98.44 135 GLU B N 1
ATOM 4836 C CA . GLU B 1 135 ? -14.375 39.312 5.25 1 98.44 135 GLU B CA 1
ATOM 4837 C C . GLU B 1 135 ? -15.398 39.281 4.121 1 98.44 135 GLU B C 1
ATOM 4839 O O . GLU B 1 135 ? -16.234 40.188 4.027 1 98.44 135 GLU B O 1
ATOM 4844 N N . SER B 1 136 ? -15.336 38.281 3.285 1 98.5 136 SER B N 1
ATOM 4845 C CA . SER B 1 136 ? -16.234 38.312 2.135 1 98.5 136 SER B CA 1
ATOM 4846 C C . SER B 1 136 ? -16.844 36.938 1.861 1 98.5 136 SER B C 1
ATOM 4848 O O . SER B 1 136 ? -17.703 36.812 0.989 1 98.5 136 SER B O 1
ATOM 4850 N N . TYR B 1 137 ? -16.406 35.906 2.596 1 98.56 137 TYR B N 1
ATOM 4851 C CA . TYR B 1 137 ? -16.891 34.531 2.387 1 98.56 137 TYR B CA 1
ATOM 4852 C C . TYR B 1 137 ? -17.328 33.906 3.703 1 98.56 137 TYR B C 1
ATOM 4854 O O . TYR B 1 137 ? -17.453 34.594 4.715 1 98.56 137 TYR B O 1
ATOM 4862 N N . LYS B 1 138 ? -17.672 32.656 3.66 1 98.69 138 LYS B N 1
ATOM 4863 C CA . LYS B 1 138 ? -18.109 31.922 4.84 1 98.69 138 LYS B CA 1
ATOM 4864 C C . LYS B 1 138 ? -17.203 30.719 5.094 1 98.69 138 LYS B C 1
ATOM 4866 O O . LYS B 1 138 ? -17.531 29.594 4.711 1 98.69 138 LYS B O 1
ATOM 4871 N N . PRO B 1 139 ? -16.109 30.984 5.754 1 98.69 139 PRO B N 1
ATOM 4872 C CA . PRO B 1 139 ? -15.164 29.891 5.961 1 98.69 139 PRO B CA 1
ATOM 4873 C C . PRO B 1 139 ? -15.492 29.047 7.188 1 98.69 139 PRO B C 1
ATOM 4875 O O . PRO B 1 139 ? -16.031 29.562 8.172 1 98.69 139 PRO B O 1
ATOM 4878 N N . ALA B 1 140 ? -15.219 27.766 7.121 1 98.69 140 ALA B N 1
ATOM 4879 C CA . ALA B 1 140 ? -15.094 26.844 8.25 1 98.69 140 ALA B CA 1
ATOM 4880 C C . ALA B 1 140 ? -13.625 26.578 8.57 1 98.69 140 ALA B C 1
ATOM 4882 O O . ALA B 1 140 ? -12.742 26.875 7.77 1 98.69 140 ALA B O 1
ATOM 4883 N N . LEU B 1 141 ? -13.43 26.094 9.836 1 98.06 141 LEU B N 1
ATOM 4884 C CA . LEU B 1 141 ? -12.055 25.953 10.289 1 98.06 141 LEU B CA 1
ATOM 4885 C C . LEU B 1 141 ? -11.875 24.641 11.07 1 98.06 141 LEU B C 1
ATOM 4887 O O . LEU B 1 141 ? -12.656 24.359 11.984 1 98.06 141 LEU B O 1
ATOM 4891 N N . LEU B 1 142 ? -10.891 23.828 10.641 1 97.5 142 LEU B N 1
ATOM 4892 C CA . LEU B 1 142 ? -10.391 22.688 11.406 1 97.5 142 LEU B CA 1
ATOM 4893 C C . LEU B 1 142 ? -8.938 22.906 11.812 1 97.5 142 LEU B C 1
ATOM 4895 O O . LEU B 1 142 ? -8.023 22.656 11.031 1 97.5 142 LEU B O 1
ATOM 4899 N N . SER B 1 143 ? -8.734 23.328 13.039 1 92.94 143 SER B N 1
ATOM 4900 C CA . SER B 1 143 ? -7.406 23.625 13.555 1 92.94 143 SER B CA 1
ATOM 4901 C C . SER B 1 143 ? -7.121 22.844 14.836 1 92.94 143 SER B C 1
ATOM 4903 O O . SER B 1 143 ? -8.039 22.281 15.438 1 92.94 143 SER B O 1
ATOM 4905 N N . THR B 1 144 ? -5.844 22.781 15.195 1 84.81 144 THR B N 1
ATOM 4906 C CA . THR B 1 144 ? -5.43 22.094 16.406 1 84.81 144 THR B CA 1
ATOM 4907 C C . THR B 1 144 ? -6.16 22.656 17.625 1 84.81 144 THR B C 1
ATOM 4909 O O . THR B 1 144 ? -6.586 21.891 18.5 1 84.81 144 THR B O 1
ATOM 4912 N N . MET B 1 145 ? -6.395 23.906 17.609 1 80.81 145 MET B N 1
ATOM 4913 C CA . MET B 1 145 ? -6.945 24.578 18.797 1 80.81 145 MET B CA 1
ATOM 4914 C C . MET B 1 145 ? -8.469 24.516 18.797 1 80.81 145 MET B C 1
ATOM 4916 O O . MET B 1 145 ? -9.07 24.031 19.75 1 80.81 145 MET B O 1
ATOM 4920 N N . ASN B 1 146 ? -9.047 25.078 17.734 1 87.38 146 ASN B N 1
ATOM 4921 C CA . ASN B 1 146 ? -10.508 25.125 17.672 1 87.38 146 ASN B CA 1
ATOM 4922 C C . ASN B 1 146 ? -11.023 24.719 16.297 1 87.38 146 ASN B C 1
ATOM 4924 O O . ASN B 1 146 ? -10.289 24.781 15.305 1 87.38 146 ASN B O 1
ATOM 4928 N N . THR B 1 147 ? -12.273 24.297 16.312 1 93.75 147 THR B N 1
ATOM 4929 C CA . THR B 1 147 ? -13.016 23.938 15.102 1 93.75 147 THR B CA 1
ATOM 4930 C C . THR B 1 147 ? -14.289 24.766 14.992 1 93.75 147 THR B C 1
ATOM 4932 O O . THR B 1 147 ? -14.961 25.016 16 1 93.75 147 THR B O 1
ATOM 4935 N N . THR B 1 148 ? -14.57 25.297 13.852 1 97.25 148 THR B N 1
ATOM 4936 C CA . THR B 1 148 ? -15.883 25.875 13.57 1 97.25 148 THR B CA 1
ATOM 4937 C C . THR B 1 148 ? -16.422 25.375 12.227 1 97.25 148 THR B C 1
ATOM 4939 O O . THR B 1 148 ? -15.695 25.359 11.234 1 97.25 148 THR B O 1
ATOM 4942 N N . LEU B 1 149 ? -17.656 24.922 12.219 1 98.31 149 LEU B N 1
ATOM 4943 C CA . LEU B 1 149 ? -18.281 24.344 11.039 1 98.31 149 LEU B CA 1
ATOM 4944 C C . LEU B 1 149 ? -19.344 25.297 10.469 1 98.31 149 LEU B C 1
ATOM 4946 O O . LEU B 1 149 ? -19.922 25.031 9.414 1 98.31 149 LEU B O 1
ATOM 4950 N N . ASP B 1 150 ? -19.609 26.406 11.219 1 97.88 150 ASP B N 1
ATOM 4951 C CA . ASP B 1 150 ? -20.641 27.328 10.805 1 97.88 150 ASP B CA 1
ATOM 4952 C C . ASP B 1 150 ? -20.156 28.781 10.883 1 97.88 150 ASP B C 1
ATOM 4954 O O . ASP B 1 150 ? -20.922 29.703 10.602 1 97.88 150 ASP B O 1
ATOM 4958 N N . GLY B 1 151 ? -18.938 29 11.336 1 95.62 151 GLY B N 1
ATOM 4959 C CA . GLY B 1 151 ? -18.359 30.328 11.438 1 95.62 151 GLY B CA 1
ATOM 4960 C C . GLY B 1 151 ? -18.828 31.094 12.664 1 95.62 151 GLY B C 1
ATOM 4961 O O . GLY B 1 151 ? -18.422 32.25 12.883 1 95.62 151 GLY B O 1
ATOM 4962 N N . GLN B 1 152 ? -19.609 30.438 13.523 1 93.81 152 GLN B N 1
ATOM 4963 C CA . GLN B 1 152 ? -20.188 31.109 14.688 1 93.81 152 GLN B CA 1
ATOM 4964 C C . GLN B 1 152 ? -19.828 30.375 15.977 1 93.81 152 GLN B C 1
ATOM 4966 O O . GLN B 1 152 ? -19.453 31 16.969 1 93.81 152 GLN B O 1
ATOM 4971 N N . THR B 1 153 ? -19.953 29.125 15.883 1 94.12 153 THR B N 1
ATOM 4972 C CA . THR B 1 153 ? -19.688 28.297 17.062 1 94.12 153 THR B CA 1
ATOM 4973 C C . THR B 1 153 ? -18.328 27.625 16.953 1 94.12 153 THR B C 1
ATOM 4975 O O . THR B 1 153 ? -17.984 27.047 15.914 1 94.12 153 THR B O 1
ATOM 4978 N N . PHE B 1 154 ? -17.562 27.766 18.031 1 89.81 154 PHE B N 1
ATOM 4979 C CA . PHE B 1 154 ? -16.25 27.172 18.094 1 89.81 154 PHE B CA 1
ATOM 4980 C C . PHE B 1 154 ? -16.188 26.109 19.188 1 89.81 154 PHE B C 1
ATOM 4982 O O . PHE B 1 154 ? -16.781 26.266 20.25 1 89.81 154 PHE B O 1
ATOM 4989 N N . PHE B 1 155 ? -15.516 24.969 18.891 1 88.12 155 PHE B N 1
ATOM 4990 C CA . PHE B 1 155 ? -15.312 23.938 19.891 1 88.12 155 PHE B CA 1
ATOM 4991 C C . PHE B 1 155 ? -13.906 23.359 19.797 1 88.12 155 PHE B C 1
ATOM 4993 O O . PHE B 1 155 ? -13.25 23.484 18.75 1 88.12 155 PHE B O 1
ATOM 5000 N N . LYS B 1 156 ? -13.5 22.766 20.812 1 82.5 156 LYS B N 1
ATOM 5001 C CA . LYS B 1 156 ? -12.141 22.25 20.891 1 82.5 156 LYS B CA 1
ATOM 5002 C C . LYS B 1 156 ? -11.953 21.047 19.969 1 82.5 156 LYS B C 1
ATOM 5004 O O . LYS B 1 156 ? -12.805 20.156 19.922 1 82.5 156 LYS B O 1
ATOM 5009 N N . SER B 1 157 ? -10.812 21.078 19.297 1 84.12 157 SER B N 1
ATOM 5010 C CA . SER B 1 157 ? -10.516 19.984 18.391 1 84.12 157 SER B CA 1
ATOM 5011 C C . SER B 1 157 ? -9.992 18.766 19.141 1 84.12 157 SER B C 1
ATOM 5013 O O . SER B 1 157 ? -9.289 18.906 20.141 1 84.12 157 SER B O 1
ATOM 5015 N N . GLN B 1 158 ? -10.281 17.594 18.641 1 77.06 158 GLN B N 1
ATOM 5016 C CA . GLN B 1 158 ? -9.734 16.359 19.203 1 77.06 158 GLN B CA 1
ATOM 5017 C C . GLN B 1 158 ? -8.406 15.992 18.547 1 77.06 158 GLN B C 1
ATOM 5019 O O . GLN B 1 158 ? -7.492 15.516 19.219 1 77.06 158 GLN B O 1
ATOM 5024 N N . LEU B 1 159 ? -8.336 16.172 17.281 1 81.31 159 LEU B N 1
ATOM 5025 C CA . LEU B 1 159 ? -7.141 15.945 16.484 1 81.31 159 LEU B CA 1
ATOM 5026 C C . LEU B 1 159 ? -6.852 17.141 15.586 1 81.31 159 LEU B C 1
ATOM 5028 O O . LEU B 1 159 ? -7.766 17.859 15.195 1 81.31 159 LEU B O 1
ATOM 5032 N N . THR B 1 160 ? -5.598 17.312 15.258 1 80.19 160 THR B N 1
ATOM 5033 C CA . THR B 1 160 ? -5.219 18.344 14.305 1 80.19 160 THR B CA 1
ATOM 5034 C C . THR B 1 160 ? -5.93 18.125 12.969 1 80.19 160 THR B C 1
ATOM 5036 O O . THR B 1 160 ? -6.484 19.078 12.398 1 80.19 160 THR B O 1
ATOM 5039 N N . THR B 1 161 ? -5.863 16.953 12.445 1 92.25 161 THR B N 1
ATOM 5040 C CA . THR B 1 161 ? -6.625 16.484 11.289 1 92.25 161 THR B CA 1
ATOM 5041 C C . THR B 1 161 ? -7.555 15.336 11.68 1 92.25 161 THR B C 1
ATOM 5043 O O . THR B 1 161 ? -7.09 14.273 12.102 1 92.25 161 THR B O 1
ATOM 5046 N N . PRO B 1 162 ? -8.781 15.547 11.531 1 95.44 162 PRO B N 1
ATOM 5047 C CA . PRO B 1 162 ? -9.734 14.531 11.984 1 95.44 162 PRO B CA 1
ATOM 5048 C C . PRO B 1 162 ? -9.602 13.219 11.211 1 95.44 162 PRO B C 1
ATOM 5050 O O . PRO B 1 162 ? -9.078 13.203 10.102 1 95.44 162 PRO B O 1
ATOM 5053 N N . GLU B 1 163 ? -10.102 12.188 11.875 1 95.56 163 GLU B N 1
ATOM 5054 C CA . GLU B 1 163 ? -10.258 10.914 11.18 1 95.56 163 GLU B CA 1
ATOM 5055 C C . GLU B 1 163 ? -11.195 11.055 9.984 1 95.56 163 GLU B C 1
ATOM 5057 O O . GLU B 1 163 ? -12.109 11.875 10 1 95.56 163 GLU B O 1
ATOM 5062 N N . SER B 1 164 ? -11.047 10.234 9.008 1 97.31 164 SER B N 1
ATOM 5063 C CA . SER B 1 164 ? -11.703 10.422 7.715 1 97.31 164 SER B CA 1
ATOM 5064 C C . SER B 1 164 ? -13.227 10.469 7.871 1 97.31 164 SER B C 1
ATOM 5066 O O . SER B 1 164 ? -13.883 11.328 7.285 1 97.31 164 SER B O 1
ATOM 5068 N N . LEU B 1 165 ? -13.812 9.578 8.672 1 97.56 165 LEU B N 1
ATOM 5069 C CA . LEU B 1 165 ? -15.266 9.586 8.852 1 97.56 165 LEU B CA 1
ATOM 5070 C C . LEU B 1 165 ? -15.727 10.906 9.453 1 97.56 165 LEU B C 1
ATOM 5072 O O . LEU B 1 165 ? -16.703 11.492 8.992 1 97.56 165 LEU B O 1
ATOM 5076 N N . ASP B 1 166 ? -14.977 11.352 10.445 1 97.44 166 ASP B N 1
ATOM 5077 C CA . ASP B 1 166 ? -15.312 12.609 11.102 1 97.44 166 ASP B CA 1
ATOM 5078 C C . ASP B 1 166 ? -15.102 13.797 10.164 1 97.44 166 ASP B C 1
ATOM 5080 O O . ASP B 1 166 ? -15.914 14.719 10.117 1 97.44 166 ASP B O 1
ATOM 5084 N N . LEU B 1 167 ? -14.055 13.711 9.477 1 98.19 167 LEU B N 1
ATOM 5085 C CA . LEU B 1 167 ? -13.688 14.789 8.562 1 98.19 167 LEU B CA 1
ATOM 5086 C C . LEU B 1 167 ? -14.805 15.047 7.555 1 98.19 167 LEU B C 1
ATOM 5088 O O . LEU B 1 167 ? -15.266 16.172 7.414 1 98.19 167 LEU B O 1
ATOM 5092 N N . PHE B 1 168 ? -15.297 14.039 6.898 1 98.44 168 PHE B N 1
ATOM 5093 C CA . PHE B 1 168 ? -16.281 14.227 5.836 1 98.44 168 PHE B CA 1
ATOM 5094 C C . PHE B 1 168 ? -17.656 14.516 6.422 1 98.44 168 PHE B C 1
ATOM 5096 O O . PHE B 1 168 ? -18.453 15.25 5.824 1 98.44 168 PHE B O 1
ATOM 5103 N N . ALA B 1 169 ? -17.906 13.945 7.602 1 98.19 169 ALA B N 1
ATOM 5104 C CA . ALA B 1 169 ? -19.125 14.367 8.305 1 98.19 169 ALA B CA 1
ATOM 5105 C C . ALA B 1 169 ? -19.094 15.859 8.602 1 98.19 169 ALA B C 1
ATOM 5107 O O . ALA B 1 169 ? -20.094 16.562 8.406 1 98.19 169 ALA B O 1
ATOM 5108 N N . MET B 1 170 ? -17.984 16.344 9.062 1 98.31 170 MET B N 1
ATOM 5109 C CA . MET B 1 170 ? -17.812 17.75 9.352 1 98.31 170 MET B CA 1
ATOM 5110 C C . MET B 1 170 ? -17.938 18.594 8.086 1 98.31 170 MET B C 1
ATOM 5112 O O . MET B 1 170 ? -18.578 19.641 8.102 1 98.31 170 MET B O 1
ATOM 5116 N N . MET B 1 171 ? -17.359 18.141 7.016 1 98.69 171 MET B N 1
ATOM 5117 C CA . MET B 1 171 ? -17.484 18.844 5.746 1 98.69 171 MET B CA 1
ATOM 5118 C C . MET B 1 171 ? -18.953 18.938 5.312 1 98.69 171 MET B C 1
ATOM 5120 O O . MET B 1 171 ? -19.391 19.969 4.828 1 98.69 171 MET B O 1
ATOM 5124 N N . ALA B 1 172 ? -19.625 17.844 5.469 1 98.69 172 ALA B N 1
ATOM 5125 C CA . ALA B 1 172 ? -21.047 17.844 5.121 1 98.69 172 ALA B CA 1
ATOM 5126 C C . ALA B 1 172 ? -21.828 18.859 5.953 1 98.69 172 ALA B C 1
ATOM 5128 O O . ALA B 1 172 ? -22.703 19.547 5.441 1 98.69 172 ALA B O 1
ATOM 5129 N N . GLU B 1 173 ? -21.484 18.906 7.219 1 98.62 173 GLU B N 1
ATOM 5130 C CA . GLU B 1 173 ? -22.094 19.906 8.094 1 98.62 173 GLU B CA 1
ATOM 5131 C C . GLU B 1 173 ? -21.781 21.312 7.633 1 98.62 173 GLU B C 1
ATOM 5133 O O . GLU B 1 173 ? -22.641 22.203 7.672 1 98.62 173 GLU B O 1
ATOM 5138 N N . CYS B 1 174 ? -20.562 21.578 7.242 1 98.81 174 CYS B N 1
ATOM 5139 C CA . CYS B 1 174 ? -20.188 22.875 6.688 1 98.81 174 CYS B CA 1
ATOM 5140 C C . CYS B 1 174 ? -21.078 23.234 5.5 1 98.81 174 CYS B C 1
ATOM 5142 O O . CYS B 1 174 ? -21.578 24.344 5.418 1 98.81 174 CYS B O 1
ATOM 5144 N N . VAL B 1 175 ? -21.203 22.266 4.605 1 98.75 175 VAL B N 1
ATOM 5145 C CA . VAL B 1 175 ? -22.016 22.484 3.414 1 98.75 175 VAL B CA 1
ATOM 5146 C C . VAL B 1 175 ? -23.453 22.812 3.822 1 98.75 175 VAL B C 1
ATOM 5148 O O . VAL B 1 175 ? -24.047 23.766 3.316 1 98.75 175 VAL B O 1
ATOM 5151 N N . LYS B 1 176 ? -23.969 22.062 4.73 1 98.5 176 LYS B N 1
ATOM 5152 C CA . LYS B 1 176 ? -25.328 22.281 5.227 1 98.5 176 LYS B CA 1
ATOM 5153 C C . LYS B 1 176 ? -25.469 23.672 5.828 1 98.5 176 LYS B C 1
ATOM 5155 O O . LYS B 1 176 ? -26.531 24.312 5.695 1 98.5 176 LYS B O 1
ATOM 5160 N N . ASN B 1 177 ? -24.422 24.109 6.426 1 98.56 177 ASN B N 1
ATOM 5161 C CA . ASN B 1 177 ? -24.422 25.406 7.086 1 98.56 177 ASN B CA 1
ATOM 5162 C C . ASN B 1 177 ? -24.172 26.547 6.098 1 98.56 177 ASN B C 1
ATOM 5164 O O . ASN B 1 177 ? -24.109 27.719 6.484 1 98.56 177 ASN B O 1
ATOM 5168 N N . GLY B 1 178 ? -23.938 26.234 4.875 1 98.44 178 GLY B N 1
ATOM 5169 C CA . GLY B 1 178 ? -23.781 27.234 3.826 1 98.44 178 GLY B CA 1
ATOM 5170 C C . GLY B 1 178 ? -22.375 27.797 3.754 1 98.44 178 GLY B C 1
ATOM 5171 O O . GLY B 1 178 ? -22.156 28.875 3.209 1 98.44 178 GLY B O 1
ATOM 5172 N N . MET B 1 179 ? -21.438 27.062 4.344 1 98.75 179 MET B N 1
ATOM 5173 C CA . MET B 1 179 ? -20.047 27.5 4.27 1 98.75 179 MET B CA 1
ATOM 5174 C C . MET B 1 179 ? -19.516 27.391 2.846 1 98.75 179 MET B C 1
ATOM 5176 O O . MET B 1 179 ? -19.984 26.547 2.07 1 98.75 179 MET B O 1
ATOM 5180 N N . THR B 1 180 ? -18.531 28.25 2.541 1 98.75 180 THR B N 1
ATOM 5181 C CA . THR B 1 180 ? -18 28.281 1.184 1 98.75 180 THR B CA 1
ATOM 5182 C C . THR B 1 180 ? -16.578 27.719 1.146 1 98.75 180 THR B C 1
ATOM 5184 O O . THR B 1 180 ? -16.141 27.188 0.121 1 98.75 180 THR B O 1
ATOM 5187 N N . HIS B 1 181 ? -15.867 27.938 2.211 1 98.88 181 HIS B N 1
ATOM 5188 C CA . HIS B 1 181 ? -14.477 27.516 2.318 1 98.88 181 HIS B CA 1
ATOM 5189 C C . HIS B 1 181 ? -14.242 26.672 3.566 1 98.88 181 HIS B C 1
ATOM 5191 O O . HIS B 1 181 ? -14.93 26.844 4.574 1 98.88 181 HIS B O 1
ATOM 5197 N N . LEU B 1 182 ? -13.312 25.719 3.475 1 98.88 182 LEU B N 1
ATOM 5198 C CA . LEU B 1 182 ? -12.828 24.984 4.637 1 98.88 182 LEU B CA 1
ATOM 5199 C C . LEU B 1 182 ? -11.305 25.062 4.742 1 98.88 182 LEU B C 1
ATOM 5201 O O . LEU B 1 182 ? -10.594 24.688 3.811 1 98.88 182 LEU B O 1
ATOM 5205 N N . ILE B 1 183 ? -10.867 25.641 5.84 1 98.81 183 ILE B N 1
ATOM 5206 C CA . ILE B 1 183 ? -9.445 25.719 6.164 1 98.81 183 ILE B CA 1
ATOM 5207 C C . ILE B 1 183 ? -9.07 24.578 7.113 1 98.81 183 ILE B C 1
ATOM 5209 O O . ILE B 1 183 ? -9.727 24.375 8.133 1 98.81 183 ILE B O 1
ATOM 5213 N N . MET B 1 184 ? -7.93 23.875 6.742 1 98 184 MET B N 1
ATOM 5214 C CA . MET B 1 184 ? -7.547 22.719 7.547 1 98 184 MET B CA 1
ATOM 5215 C C . MET B 1 184 ? -6.047 22.734 7.832 1 98 184 MET B C 1
ATOM 5217 O O . MET B 1 184 ? -5.246 23.062 6.953 1 98 184 MET B O 1
ATOM 5221 N N . GLU B 1 185 ? -5.734 22.406 9.062 1 97.69 185 GLU B N 1
ATOM 5222 C CA . GLU B 1 185 ? -4.367 21.969 9.336 1 97.69 185 GLU B CA 1
ATOM 5223 C C . GLU B 1 185 ? -4.16 20.516 8.922 1 97.69 185 GLU B C 1
ATOM 5225 O O . GLU B 1 185 ? -4.883 19.641 9.375 1 97.69 185 GLU B O 1
ATOM 5230 N N . VAL B 1 186 ? -3.229 20.25 8.07 1 98.06 186 VAL B N 1
ATOM 5231 C CA . VAL B 1 186 ? -2.982 18.906 7.566 1 98.06 186 VAL B CA 1
ATOM 5232 C C . VAL B 1 186 ? -1.645 18.391 8.094 1 98.06 186 VAL B C 1
ATOM 5234 O O . VAL B 1 186 ? -0.584 18.781 7.594 1 98.06 186 VAL B O 1
ATOM 5237 N N . SER B 1 187 ? -1.721 17.516 8.992 1 94.38 187 SER B N 1
ATOM 5238 C CA . SER B 1 187 ? -0.523 16.938 9.602 1 94.38 187 SER B CA 1
ATOM 5239 C C . SER B 1 187 ? 0.102 15.883 8.703 1 94.38 187 SER B C 1
ATOM 5241 O O . SER B 1 187 ? -0.557 15.352 7.805 1 94.38 187 SER B O 1
ATOM 5243 N N . SER B 1 188 ? 1.423 15.602 8.953 1 95.25 188 SER B N 1
ATOM 5244 C CA . SER B 1 188 ? 2.074 14.508 8.242 1 95.25 188 SER B CA 1
ATOM 5245 C C . SER B 1 188 ? 1.43 13.164 8.578 1 95.25 188 SER B C 1
ATOM 5247 O O . SER B 1 188 ? 1.333 12.281 7.723 1 95.25 188 SER B O 1
ATOM 5249 N N . GLN B 1 189 ? 0.904 13.078 9.75 1 92.5 189 GLN B N 1
ATOM 5250 C CA . GLN B 1 189 ? 0.247 11.859 10.203 1 92.5 189 GLN B CA 1
ATOM 5251 C C . GLN B 1 189 ? -1.034 11.602 9.414 1 92.5 189 GLN B C 1
ATOM 5253 O O . GLN B 1 189 ? -1.394 10.445 9.172 1 92.5 189 GLN B O 1
ATOM 5258 N N . ALA B 1 190 ? -1.703 12.648 9.078 1 96.12 190 ALA B N 1
ATOM 5259 C CA . ALA B 1 190 ? -2.939 12.5 8.32 1 96.12 190 ALA B CA 1
ATOM 5260 C C . ALA B 1 190 ? -2.693 11.758 7.008 1 96.12 190 ALA B C 1
ATOM 5262 O O . ALA B 1 190 ? -3.49 10.906 6.613 1 96.12 190 ALA B O 1
ATOM 5263 N N . TYR B 1 191 ? -1.569 12.039 6.355 1 96.69 191 TYR B N 1
ATOM 5264 C CA . TYR B 1 191 ? -1.222 11.328 5.133 1 96.69 191 TYR B CA 1
ATOM 5265 C C . TYR B 1 191 ? -0.667 9.945 5.441 1 96.69 191 TYR B C 1
ATOM 5267 O O . TYR B 1 191 ? -0.931 8.984 4.711 1 96.69 191 TYR B O 1
ATOM 5275 N N . LEU B 1 192 ? 0.083 9.898 6.562 1 94.69 192 LEU B N 1
ATOM 5276 C CA . LEU B 1 192 ? 0.696 8.633 6.941 1 94.69 192 LEU B CA 1
ATOM 5277 C C . LEU B 1 192 ? -0.365 7.555 7.156 1 94.69 192 LEU B C 1
ATOM 5279 O O . LEU B 1 192 ? -0.19 6.41 6.73 1 94.69 192 LEU B O 1
ATOM 5283 N N . VAL B 1 193 ? -1.512 7.949 7.699 1 93.31 193 VAL B N 1
ATOM 5284 C CA . VAL B 1 193 ? -2.502 6.941 8.062 1 93.31 193 VAL B CA 1
ATOM 5285 C C . VAL B 1 193 ? -3.736 7.086 7.18 1 93.31 193 VAL B C 1
ATOM 5287 O O . VAL B 1 193 ? -4.801 6.547 7.492 1 93.31 193 VAL B O 1
ATOM 5290 N N . GLY B 1 194 ? -3.717 7.969 6.188 1 95.62 194 GLY B N 1
ATOM 5291 C CA . GLY B 1 194 ? -4.719 8 5.133 1 95.62 194 GLY B CA 1
ATOM 5292 C C . GLY B 1 194 ? -5.992 8.719 5.543 1 95.62 194 GLY B C 1
ATOM 5293 O O . GLY B 1 194 ? -7.074 8.398 5.047 1 95.62 194 GLY B O 1
ATOM 5294 N N . ARG B 1 195 ? -5.961 9.688 6.387 1 96.56 195 ARG B N 1
ATOM 5295 C CA . ARG B 1 195 ? -7.152 10.391 6.863 1 96.56 195 ARG B CA 1
ATOM 5296 C C . ARG B 1 195 ? -7.73 11.289 5.773 1 96.56 195 ARG B C 1
ATOM 5298 O O . ARG B 1 195 ? -8.922 11.594 5.785 1 96.56 195 ARG B O 1
ATOM 5305 N N . VAL B 1 196 ? -6.82 11.656 4.84 1 98.12 196 VAL B N 1
ATOM 5306 C CA . VAL B 1 196 ? -7.266 12.578 3.795 1 98.12 196 VAL B CA 1
ATOM 5307 C C . VAL B 1 196 ? -7.141 11.906 2.43 1 98.12 196 VAL B C 1
ATOM 5309 O O . VAL B 1 196 ? -6.949 12.578 1.413 1 98.12 196 VAL B O 1
ATOM 5312 N N . TYR B 1 197 ? -7.191 10.594 2.428 1 97.94 197 TYR B N 1
ATOM 5313 C CA . TYR B 1 197 ? -7.09 9.836 1.187 1 97.94 197 TYR B CA 1
ATOM 5314 C C . TYR B 1 197 ? -8.227 10.18 0.238 1 97.94 197 TYR B C 1
ATOM 5316 O O . TYR B 1 197 ? -9.391 10.211 0.642 1 97.94 197 TYR B O 1
ATOM 5324 N N . GLY B 1 198 ? -7.848 10.5 -0.985 1 97.19 198 GLY B N 1
ATOM 5325 C CA . GLY B 1 198 ? -8.828 10.812 -2.012 1 97.19 198 GLY B CA 1
ATOM 5326 C C . GLY B 1 198 ? -9.164 12.289 -2.086 1 97.19 198 GLY B C 1
ATOM 5327 O O . GLY B 1 198 ? -9.828 12.734 -3.027 1 97.19 198 GLY B O 1
ATOM 5328 N N . LEU B 1 199 ? -8.719 13.078 -1.187 1 97.88 199 LEU B N 1
ATOM 5329 C CA . LEU B 1 199 ? -9.031 14.508 -1.151 1 97.88 199 LEU B CA 1
ATOM 5330 C C . LEU B 1 199 ? -8.047 15.305 -1.999 1 97.88 199 LEU B C 1
ATOM 5332 O O . LEU B 1 199 ? -6.844 15.039 -1.962 1 97.88 199 LEU B O 1
ATOM 5336 N N . THR B 1 200 ? -8.531 16.172 -2.756 1 98.31 200 THR B N 1
ATOM 5337 C CA . THR B 1 200 ? -7.734 17.156 -3.479 1 98.31 200 THR B CA 1
ATOM 5338 C C . THR B 1 200 ? -8.008 18.562 -2.959 1 98.31 200 THR B C 1
ATOM 5340 O O . THR B 1 200 ? -9.164 19.016 -2.936 1 98.31 200 THR B O 1
ATOM 5343 N N . PHE B 1 201 ? -6.977 19.234 -2.592 1 98.81 201 PHE B N 1
ATOM 5344 C CA . PHE B 1 201 ? -7.109 20.594 -2.094 1 98.81 201 PHE B CA 1
ATOM 5345 C C . PHE B 1 201 ? -7.051 21.594 -3.242 1 98.81 201 PHE B C 1
ATOM 5347 O O . PHE B 1 201 ? -6.383 21.359 -4.25 1 98.81 201 PHE B O 1
ATOM 5354 N N . ASP B 1 202 ? -7.809 22.672 -3.045 1 98.88 202 ASP B N 1
ATOM 5355 C CA . ASP B 1 202 ? -7.668 23.766 -4.004 1 98.88 202 ASP B CA 1
ATOM 5356 C C . ASP B 1 202 ? -6.309 24.453 -3.859 1 98.88 202 ASP B C 1
ATOM 5358 O O . ASP B 1 202 ? -5.66 24.766 -4.859 1 98.88 202 ASP B O 1
ATOM 5362 N N . VAL B 1 203 ? -5.922 24.625 -2.619 1 98.94 203 VAL B N 1
ATOM 5363 C CA . VAL B 1 203 ? -4.609 25.203 -2.346 1 98.94 203 VAL B CA 1
ATOM 5364 C C . VAL B 1 203 ? -3.971 24.5 -1.153 1 98.94 203 VAL B C 1
ATOM 5366 O O . VAL B 1 203 ? -4.617 24.297 -0.124 1 98.94 203 VAL B O 1
ATOM 5369 N N . GLY B 1 204 ? -2.77 24.047 -1.334 1 98.88 204 GLY B N 1
ATOM 5370 C CA . GLY B 1 204 ? -1.933 23.562 -0.25 1 98.88 204 GLY B CA 1
ATOM 5371 C C . GLY B 1 204 ? -0.771 24.484 0.071 1 98.88 204 GLY B C 1
ATOM 5372 O O . GLY B 1 204 ? -0.149 25.047 -0.833 1 98.88 204 GLY B O 1
ATOM 5373 N N . VAL B 1 205 ? -0.501 24.688 1.356 1 98.94 205 VAL B N 1
ATOM 5374 C CA . VAL B 1 205 ? 0.559 25.594 1.782 1 98.94 205 VAL B CA 1
ATOM 5375 C C . VAL B 1 205 ? 1.608 24.828 2.582 1 98.94 205 VAL B C 1
ATOM 5377 O O . VAL B 1 205 ? 1.271 24.078 3.504 1 98.94 205 VAL B O 1
ATOM 5380 N N . PHE B 1 206 ? 2.836 24.938 2.213 1 98.75 206 PHE B N 1
ATOM 5381 C CA . PHE B 1 206 ? 3.951 24.375 2.955 1 98.75 206 PHE B CA 1
ATOM 5382 C C . PHE B 1 206 ? 4.766 25.469 3.635 1 98.75 206 PHE B C 1
ATOM 5384 O O . PHE B 1 206 ? 5.492 26.219 2.973 1 98.75 206 PHE B O 1
ATOM 5391 N N . LEU B 1 207 ? 4.746 25.531 4.957 1 98.06 207 LEU B N 1
ATOM 5392 C CA . LEU B 1 207 ? 5.234 26.672 5.719 1 98.06 207 LEU B CA 1
ATOM 5393 C C . LEU B 1 207 ? 6.727 26.531 6.012 1 98.06 207 LEU B C 1
ATOM 5395 O O . LEU B 1 207 ? 7.484 27.484 5.84 1 98.06 207 LEU B O 1
ATOM 5399 N N . ASN B 1 208 ? 7.137 25.422 6.562 1 95.75 208 ASN B N 1
ATOM 5400 C CA . ASN B 1 208 ? 8.516 25.141 6.949 1 95.75 208 ASN B CA 1
ATOM 5401 C C . ASN B 1 208 ? 8.711 23.656 7.27 1 95.75 208 ASN B C 1
ATOM 5403 O O . ASN B 1 208 ? 7.742 22.891 7.309 1 95.75 208 ASN B O 1
ATOM 5407 N N . ILE B 1 209 ? 9.992 23.266 7.457 1 95.5 209 ILE B N 1
ATOM 5408 C CA . ILE B 1 209 ? 10.281 21.875 7.773 1 95.5 209 ILE B CA 1
ATOM 5409 C C . ILE B 1 209 ? 11.508 21.797 8.688 1 95.5 209 ILE B C 1
ATOM 5411 O O . ILE B 1 209 ? 12.5 22.484 8.453 1 95.5 209 ILE B O 1
ATOM 5415 N N . SER B 1 210 ? 11.391 21.125 9.75 1 89.56 210 SER B N 1
ATOM 5416 C CA . SER B 1 210 ? 12.477 20.766 10.664 1 89.56 210 SER B CA 1
ATOM 5417 C C . SER B 1 210 ? 12.195 19.438 11.359 1 89.56 210 SER B C 1
ATOM 5419 O O . SER B 1 210 ? 11.07 18.938 11.328 1 89.56 210 SER B O 1
ATOM 5421 N N . PRO B 1 211 ? 13.227 18.719 11.836 1 86.38 211 PRO B N 1
ATOM 5422 C CA . PRO B 1 211 ? 12.992 17.438 12.492 1 86.38 211 PRO B CA 1
ATOM 5423 C C . PRO B 1 211 ? 11.961 17.516 13.617 1 86.38 211 PRO B C 1
ATOM 5425 O O . PRO B 1 211 ? 12.008 18.438 14.438 1 86.38 211 PRO B O 1
ATOM 5428 N N . ASP B 1 212 ? 11 16.672 13.461 1 81.94 212 ASP B N 1
ATOM 5429 C CA . ASP B 1 212 ? 9.898 16.516 14.414 1 81.94 212 ASP B CA 1
ATOM 5430 C C . ASP B 1 212 ? 9.172 15.195 14.195 1 81.94 212 ASP B C 1
ATOM 5432 O O . ASP B 1 212 ? 9.305 14.578 13.141 1 81.94 212 ASP B O 1
ATOM 5436 N N . HIS B 1 213 ? 8.516 14.625 15.125 1 82.25 213 HIS B N 1
ATOM 5437 C CA . HIS B 1 213 ? 7.609 13.484 14.992 1 82.25 213 HIS B CA 1
ATOM 5438 C C . HIS B 1 213 ? 8.352 12.242 14.508 1 82.25 213 HIS B C 1
ATOM 5440 O O . HIS B 1 213 ? 7.84 11.5 13.664 1 82.25 213 HIS B O 1
ATOM 5446 N N . ILE B 1 214 ? 9.602 12.141 14.703 1 83.44 214 ILE B N 1
ATOM 5447 C CA . ILE B 1 214 ? 10.391 10.969 14.336 1 83.44 214 ILE B CA 1
ATOM 5448 C C . ILE B 1 214 ? 10.453 10 15.508 1 83.44 214 ILE B C 1
ATOM 5450 O O . ILE B 1 214 ? 10.953 10.344 16.578 1 83.44 214 ILE B O 1
ATOM 5454 N N . GLY B 1 215 ? 9.812 8.844 15.297 1 82.94 215 GLY B N 1
ATOM 5455 C CA . GLY B 1 215 ? 9.773 7.844 16.359 1 82.94 215 GLY B CA 1
ATOM 5456 C C . GLY B 1 215 ? 9.023 6.586 15.961 1 82.94 215 GLY B C 1
ATOM 5457 O O . GLY B 1 215 ? 8.438 6.52 14.875 1 82.94 215 GLY B O 1
ATOM 5458 N N . PRO B 1 216 ? 8.992 5.531 16.688 1 77.75 216 PRO B N 1
ATOM 5459 C CA . PRO B 1 216 ? 8.438 4.215 16.359 1 77.75 216 PRO B CA 1
ATOM 5460 C C . PRO B 1 216 ? 6.938 4.262 16.078 1 77.75 216 PRO B C 1
ATOM 5462 O O . PRO B 1 216 ? 6.43 3.455 15.297 1 77.75 216 PRO B O 1
ATOM 5465 N N . ILE B 1 217 ? 6.223 5.145 16.672 1 76.69 217 ILE B N 1
ATOM 5466 C CA . ILE B 1 217 ? 4.777 5.176 16.5 1 76.69 217 ILE B CA 1
ATOM 5467 C C . ILE B 1 217 ? 4.406 6.305 15.539 1 76.69 217 ILE B C 1
ATOM 5469 O O . ILE B 1 217 ? 3.223 6.547 15.281 1 76.69 217 ILE B O 1
ATOM 5473 N N . GLU B 1 218 ? 5.434 6.973 15.047 1 88.5 218 GLU B N 1
ATOM 5474 C CA . GLU B 1 218 ? 5.25 8.047 14.078 1 88.5 218 GLU B CA 1
ATOM 5475 C C . GLU B 1 218 ? 6.031 7.773 12.797 1 88.5 218 GLU B C 1
ATOM 5477 O O . GLU B 1 218 ? 5.906 6.699 12.203 1 88.5 218 GLU B O 1
ATOM 5482 N N . HIS B 1 219 ? 6.824 8.789 12.422 1 91.81 219 HIS B N 1
ATOM 5483 C CA . HIS B 1 219 ? 7.633 8.586 11.227 1 91.81 219 HIS B CA 1
ATOM 5484 C C . HIS B 1 219 ? 8.953 7.895 11.562 1 91.81 219 HIS B C 1
ATOM 5486 O O . HIS B 1 219 ? 9.625 8.266 12.523 1 91.81 219 HIS B O 1
ATOM 5492 N N . PRO B 1 220 ? 9.32 6.906 10.82 1 90.31 220 PRO B N 1
ATOM 5493 C CA . PRO B 1 220 ? 10.57 6.199 11.117 1 90.31 220 PRO B CA 1
ATOM 5494 C C . PRO B 1 220 ? 11.812 7.07 10.883 1 90.31 220 PRO B C 1
ATOM 5496 O O . PRO B 1 220 ? 12.836 6.875 11.547 1 90.31 220 PRO B O 1
ATOM 5499 N N . THR B 1 221 ? 11.773 7.98 9.891 1 92.44 221 THR B N 1
ATOM 5500 C CA . THR B 1 221 ? 12.898 8.844 9.555 1 92.44 221 THR B CA 1
ATOM 5501 C C . THR B 1 221 ? 12.422 10.25 9.195 1 92.44 221 THR B C 1
ATOM 5503 O O . THR B 1 221 ? 11.227 10.469 8.992 1 92.44 221 THR B O 1
ATOM 5506 N N . PHE B 1 222 ? 13.367 11.18 9.156 1 93.31 222 PHE B N 1
ATOM 5507 C CA . PHE B 1 222 ? 13.055 12.539 8.711 1 93.31 222 PHE B CA 1
ATOM 5508 C C . PHE B 1 222 ? 12.578 12.539 7.266 1 93.31 222 PHE B C 1
ATOM 5510 O O . PHE B 1 222 ? 11.672 13.289 6.906 1 93.31 222 PHE B O 1
ATOM 5517 N N . GLU B 1 223 ? 13.195 11.672 6.434 1 95.06 223 GLU B N 1
ATOM 5518 C CA . GLU B 1 223 ? 12.82 11.57 5.027 1 95.06 223 GLU B CA 1
ATOM 5519 C C . GLU B 1 223 ? 11.359 11.156 4.879 1 95.06 223 GLU B C 1
ATOM 5521 O O . GLU B 1 223 ? 10.648 11.68 4.016 1 95.06 223 GLU B O 1
ATOM 5526 N N . ASP B 1 224 ? 11 10.266 5.777 1 96 224 ASP B N 1
ATOM 5527 C CA . ASP B 1 224 ? 9.609 9.836 5.766 1 96 224 ASP B CA 1
ATOM 5528 C C . ASP B 1 224 ? 8.68 10.977 6.176 1 96 224 ASP B C 1
ATOM 5530 O O . ASP B 1 224 ? 7.641 11.188 5.547 1 96 224 ASP B O 1
ATOM 5534 N N . TYR B 1 225 ? 9.086 11.703 7.238 1 95.44 225 TYR B N 1
ATOM 5535 C CA . TYR B 1 225 ? 8.352 12.859 7.73 1 95.44 225 TYR B CA 1
ATOM 5536 C C . TYR B 1 225 ? 8.211 13.922 6.645 1 95.44 225 TYR B C 1
ATOM 5538 O O . TYR B 1 225 ? 7.102 14.367 6.344 1 95.44 225 TYR B O 1
ATOM 5546 N N . PHE B 1 226 ? 9.281 14.211 5.953 1 97.12 226 PHE B N 1
ATOM 5547 C CA . PHE B 1 226 ? 9.336 15.211 4.898 1 97.12 226 PHE B CA 1
ATOM 5548 C C . PHE B 1 226 ? 8.492 14.781 3.701 1 97.12 226 PHE B C 1
ATOM 5550 O O . PHE B 1 226 ? 7.719 15.578 3.162 1 97.12 226 PHE B O 1
ATOM 5557 N N . TYR B 1 227 ? 8.539 13.586 3.371 1 97.62 227 TYR B N 1
ATOM 5558 C CA . TYR B 1 227 ? 7.781 13.047 2.248 1 97.62 227 TYR B CA 1
ATOM 5559 C C . TYR B 1 227 ? 6.281 13.188 2.484 1 97.62 227 TYR B C 1
ATOM 5561 O O . TYR B 1 227 ? 5.543 13.609 1.594 1 97.62 227 TYR B O 1
ATOM 5569 N N . HIS B 1 228 ? 5.859 12.867 3.598 1 97.81 228 HIS B N 1
ATOM 5570 C CA . HIS B 1 228 ? 4.426 12.859 3.879 1 97.81 228 HIS B CA 1
ATOM 5571 C C . HIS B 1 228 ? 3.873 14.273 3.943 1 97.81 228 HIS B C 1
ATOM 5573 O O . HIS B 1 228 ? 2.713 14.508 3.596 1 97.81 228 HIS B O 1
ATOM 5579 N N . LYS B 1 229 ? 4.676 15.234 4.363 1 97.69 229 LYS B N 1
ATOM 5580 C CA . LYS B 1 229 ? 4.227 16.625 4.293 1 97.69 229 LYS B CA 1
ATOM 5581 C C . LYS B 1 229 ? 4.109 17.078 2.842 1 97.69 229 LYS B C 1
ATOM 5583 O O . LYS B 1 229 ? 3.172 17.797 2.488 1 97.69 229 LYS B O 1
ATOM 5588 N N . ARG B 1 230 ? 4.988 16.594 2.02 1 98.25 230 ARG B N 1
ATOM 5589 C CA . ARG B 1 230 ? 5 17 0.619 1 98.25 230 ARG B CA 1
ATOM 5590 C C . ARG B 1 230 ? 3.779 16.453 -0.118 1 98.25 230 ARG B C 1
ATOM 5592 O O . ARG B 1 230 ? 3.422 16.953 -1.187 1 98.25 230 ARG B O 1
ATOM 5599 N N . LEU B 1 231 ? 3.182 15.438 0.458 1 98.25 231 LEU B N 1
ATOM 5600 C CA . LEU B 1 231 ? 2.004 14.859 -0.184 1 98.25 231 LEU B CA 1
ATOM 5601 C C . LEU B 1 231 ? 0.872 15.875 -0.259 1 98.25 231 LEU B C 1
ATOM 5603 O O . LEU B 1 231 ? 0.019 15.797 -1.146 1 98.25 231 LEU B O 1
ATOM 5607 N N . LEU B 1 232 ? 0.866 16.859 0.644 1 98.56 232 LEU B N 1
ATOM 5608 C CA . LEU B 1 232 ? -0.132 17.922 0.518 1 98.56 232 LEU B CA 1
ATOM 5609 C C . LEU B 1 232 ? 0.035 18.672 -0.799 1 98.56 232 LEU B C 1
ATOM 5611 O O . LEU B 1 232 ? 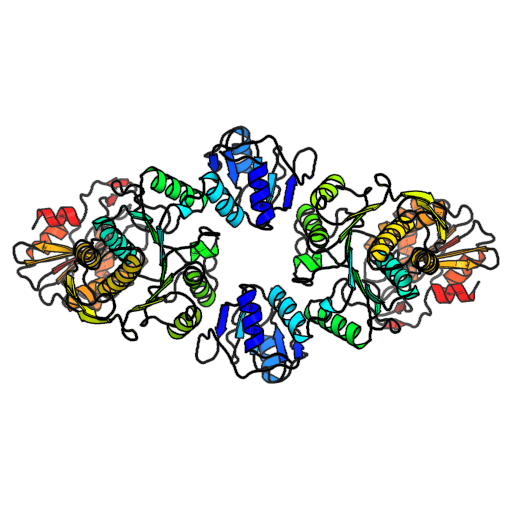-0.953 19 -1.456 1 98.56 232 LEU B O 1
ATOM 5615 N N . MET B 1 233 ? 1.281 18.922 -1.193 1 98.06 233 MET B N 1
ATOM 5616 C CA . MET B 1 233 ? 1.532 19.609 -2.449 1 98.06 233 MET B CA 1
ATOM 5617 C C . MET B 1 233 ? 1.065 18.781 -3.639 1 98.06 233 MET B C 1
ATOM 5619 O O . MET B 1 233 ? 0.405 19.297 -4.543 1 98.06 233 MET B O 1
ATOM 5623 N N . GLU B 1 234 ? 1.334 17.516 -3.539 1 96.31 234 GLU B N 1
ATOM 5624 C CA . GLU B 1 234 ? 0.957 16.609 -4.621 1 96.31 234 GLU B CA 1
ATOM 5625 C C . GLU B 1 234 ? -0.56 16.531 -4.77 1 96.31 234 GLU B C 1
ATOM 5627 O O . GLU B 1 234 ? -1.07 16.297 -5.867 1 96.31 234 GLU B O 1
ATOM 5632 N N . ASN B 1 235 ? -1.252 16.719 -3.725 1 98.06 235 ASN B N 1
ATOM 5633 C CA . ASN B 1 235 ? -2.705 16.578 -3.725 1 98.06 235 ASN B CA 1
ATOM 5634 C C . ASN B 1 235 ? -3.398 17.938 -3.66 1 98.06 235 ASN B C 1
ATOM 5636 O O . ASN B 1 235 ? -4.445 18.078 -3.023 1 98.06 235 ASN B O 1
ATOM 5640 N N . SER B 1 236 ? -2.773 18.938 -4.219 1 98.69 236 SER B N 1
ATOM 5641 C CA . SER B 1 236 ? -3.35 20.281 -4.301 1 98.69 236 SER B CA 1
ATOM 5642 C C . SER B 1 236 ? -3.34 20.797 -5.734 1 98.69 236 SER B C 1
ATOM 5644 O O . SER B 1 236 ? -2.402 20.531 -6.488 1 98.69 236 SER B O 1
ATOM 5646 N N . ARG B 1 237 ? -4.367 21.516 -6.086 1 98.5 237 ARG B N 1
ATOM 5647 C CA . ARG B 1 237 ? -4.426 22.125 -7.414 1 98.5 237 ARG B CA 1
ATOM 5648 C C . ARG B 1 237 ? -3.393 23.234 -7.551 1 98.5 237 ARG B C 1
ATOM 5650 O O . ARG B 1 237 ? -2.797 23.406 -8.617 1 98.5 237 ARG B O 1
ATOM 5657 N N . ALA B 1 238 ? -3.158 23.938 -6.504 1 98.75 238 ALA B N 1
ATOM 5658 C CA . ALA B 1 238 ? -2.137 24.969 -6.402 1 98.75 238 ALA B CA 1
ATOM 5659 C C . ALA B 1 238 ? -1.433 24.922 -5.047 1 98.75 238 ALA B C 1
ATOM 5661 O O . ALA B 1 238 ? -1.984 24.391 -4.074 1 98.75 238 ALA B O 1
ATOM 5662 N N . VAL B 1 239 ? -0.18 25.5 -5.035 1 98.81 239 VAL B N 1
ATOM 5663 C CA . VAL B 1 239 ? 0.564 25.406 -3.783 1 98.81 239 VAL B CA 1
ATOM 5664 C C . VAL B 1 239 ? 1.221 26.75 -3.469 1 98.81 239 VAL B C 1
ATOM 5666 O O . VAL B 1 239 ? 1.485 27.547 -4.375 1 98.81 239 VAL B O 1
ATOM 5669 N N . VAL B 1 240 ? 1.398 27.062 -2.213 1 98.94 240 VAL B N 1
ATOM 5670 C CA . VAL B 1 240 ? 2.17 28.172 -1.69 1 98.94 240 VAL B CA 1
ATOM 5671 C C . VAL B 1 240 ? 3.316 27.656 -0.825 1 98.94 240 VAL B C 1
ATOM 5673 O O . VAL B 1 240 ? 3.096 26.891 0.108 1 98.94 240 VAL B O 1
ATOM 5676 N N . ILE B 1 241 ? 4.543 28.094 -1.169 1 98.75 241 ILE B N 1
ATOM 5677 C CA . ILE B 1 241 ? 5.699 27.516 -0.479 1 98.75 241 ILE B CA 1
ATOM 5678 C C . ILE B 1 241 ? 6.617 28.641 -0.001 1 98.75 241 ILE B C 1
ATOM 5680 O O . ILE B 1 241 ? 6.824 29.625 -0.714 1 98.75 241 ILE B O 1
ATOM 5684 N N . ASN B 1 242 ? 7.148 28.516 1.179 1 98.38 242 ASN B N 1
ATOM 5685 C CA . ASN B 1 242 ? 8.141 29.406 1.749 1 98.38 242 ASN B CA 1
ATOM 5686 C C . ASN B 1 242 ? 9.508 29.234 1.091 1 98.38 242 ASN B C 1
ATOM 5688 O O . ASN B 1 242 ? 10.164 28.203 1.282 1 98.38 242 ASN B O 1
ATOM 5692 N N . SER B 1 243 ? 9.938 30.234 0.409 1 98.12 243 SER B N 1
ATOM 5693 C CA . SER B 1 243 ? 11.203 30.125 -0.31 1 98.12 243 SER B CA 1
ATOM 5694 C C . SER B 1 243 ? 12.391 30.141 0.652 1 98.12 243 SER B C 1
ATOM 5696 O O . SER B 1 243 ? 13.508 29.781 0.271 1 98.12 243 SER B O 1
ATOM 5698 N N . GLY B 1 244 ? 12.141 30.562 1.868 1 96.06 244 GLY B N 1
ATOM 5699 C CA . GLY B 1 244 ? 13.195 30.609 2.863 1 96.06 244 GLY B CA 1
ATOM 5700 C C . GLY B 1 244 ? 13.312 29.344 3.68 1 96.06 244 GLY B C 1
ATOM 5701 O O . GLY B 1 244 ? 14.188 29.219 4.543 1 96.06 244 GLY B O 1
ATOM 5702 N N . MET B 1 245 ? 12.508 28.391 3.406 1 95.19 245 MET B N 1
ATOM 5703 C CA . MET B 1 245 ? 12.516 27.188 4.234 1 95.19 245 MET B CA 1
ATOM 5704 C C . MET B 1 245 ? 13.625 26.234 3.793 1 95.19 245 MET B C 1
ATOM 5706 O O . MET B 1 245 ? 14.117 26.328 2.668 1 95.19 245 MET B O 1
ATOM 5710 N N . ASP B 1 246 ? 13.922 25.297 4.711 1 94.81 246 ASP B N 1
ATOM 5711 C CA . ASP B 1 246 ? 14.875 24.234 4.367 1 94.81 246 ASP B CA 1
ATOM 5712 C C . ASP B 1 246 ? 14.359 23.406 3.199 1 94.81 246 ASP B C 1
ATOM 5714 O O . ASP B 1 246 ? 13.164 23.125 3.1 1 94.81 246 ASP B O 1
ATOM 5718 N N . HIS B 1 247 ? 15.328 23.062 2.201 1 96.12 247 HIS B N 1
ATOM 5719 C CA . HIS B 1 247 ? 15.062 22.156 1.08 1 96.12 247 HIS B CA 1
ATOM 5720 C C . HIS B 1 247 ? 14.156 22.828 0.052 1 96.12 247 HIS B C 1
ATOM 5722 O O . HIS B 1 247 ? 13.469 22.141 -0.708 1 96.12 247 HIS B O 1
ATOM 5728 N N . PHE B 1 248 ? 14.117 24.141 0.038 1 97.31 248 PHE B N 1
ATOM 5729 C CA . PHE B 1 248 ? 13.266 24.891 -0.885 1 97.31 248 PHE B CA 1
ATOM 5730 C C . PHE B 1 248 ? 13.578 24.516 -2.33 1 97.31 248 PHE B C 1
ATOM 5732 O O . PHE B 1 248 ? 12.664 24.312 -3.133 1 97.31 248 PHE B O 1
ATOM 5739 N N . PRO B 1 249 ? 14.836 24.312 -2.684 1 97.38 249 PRO B N 1
ATOM 5740 C CA . PRO B 1 249 ? 15.094 23.969 -4.086 1 97.38 249 PRO B CA 1
ATOM 5741 C C . PRO B 1 249 ? 14.422 22.656 -4.508 1 97.38 249 PRO B C 1
ATOM 5743 O O . PRO B 1 249 ? 13.914 22.562 -5.629 1 97.38 249 PRO B O 1
ATOM 5746 N N . PHE B 1 250 ? 14.445 21.719 -3.627 1 97.75 250 PHE B N 1
ATOM 5747 C CA . PHE B 1 250 ? 13.766 20.453 -3.893 1 97.75 250 PHE B CA 1
ATOM 5748 C C . PHE B 1 250 ? 12.281 20.688 -4.152 1 97.75 250 PHE B C 1
ATOM 5750 O O . PHE B 1 250 ? 11.734 20.172 -5.133 1 97.75 250 PHE B O 1
ATOM 5757 N N . LEU B 1 251 ? 11.656 21.453 -3.301 1 98.25 251 LEU B N 1
ATOM 5758 C CA . LEU B 1 251 ? 10.219 21.703 -3.389 1 98.25 251 LEU B CA 1
ATOM 5759 C C . LEU B 1 251 ? 9.891 22.516 -4.641 1 98.25 251 LEU B C 1
ATOM 5761 O O . LEU B 1 251 ? 8.891 22.234 -5.312 1 98.25 251 LEU B O 1
ATOM 5765 N N . ALA B 1 252 ? 10.719 23.5 -4.902 1 98 252 ALA B N 1
ATOM 5766 C CA . ALA B 1 252 ? 10.516 24.312 -6.094 1 98 252 ALA B CA 1
ATOM 5767 C C . ALA B 1 252 ? 10.531 23.469 -7.355 1 98 252 ALA B C 1
ATOM 5769 O O . ALA B 1 252 ? 9.703 23.656 -8.25 1 98 252 ALA B O 1
ATOM 5770 N N . ASN B 1 253 ? 11.438 22.5 -7.371 1 97.56 253 ASN B N 1
ATOM 5771 C CA . ASN B 1 253 ? 11.516 21.594 -8.508 1 97.56 253 ASN B CA 1
ATOM 5772 C C . ASN B 1 253 ? 10.297 20.672 -8.586 1 97.56 253 ASN B C 1
ATOM 5774 O O . ASN B 1 253 ? 9.773 20.406 -9.672 1 97.56 253 ASN B O 1
ATOM 5778 N N . GLN B 1 254 ? 9.844 20.281 -7.516 1 97.25 254 GLN B N 1
ATOM 5779 C CA . GLN B 1 254 ? 8.719 19.359 -7.449 1 97.25 254 GLN B CA 1
ATOM 5780 C C . GLN B 1 254 ? 7.449 20 -8 1 97.25 254 GLN B C 1
ATOM 5782 O O . GLN B 1 254 ? 6.645 19.328 -8.656 1 97.25 254 GLN B O 1
ATOM 5787 N N . VAL B 1 255 ? 7.316 21.328 -7.758 1 98 255 VAL B N 1
ATOM 5788 C CA . VAL B 1 255 ? 6.035 21.938 -8.078 1 98 255 VAL B CA 1
ATOM 5789 C C . VAL B 1 255 ? 6.176 22.812 -9.328 1 98 255 VAL B C 1
ATOM 5791 O O . VAL B 1 255 ? 5.297 23.625 -9.633 1 98 255 VAL B O 1
ATOM 5794 N N . ALA B 1 256 ? 7.25 22.641 -10.07 1 96.69 256 ALA B N 1
ATOM 5795 C CA . ALA B 1 256 ? 7.586 23.516 -11.203 1 96.69 256 ALA B CA 1
ATOM 5796 C C . ALA B 1 256 ? 6.469 23.516 -12.242 1 96.69 256 ALA B C 1
ATOM 5798 O O . ALA B 1 256 ? 6.215 24.531 -12.883 1 96.69 256 ALA B O 1
ATOM 5799 N N . ASN B 1 257 ? 5.715 22.422 -12.359 1 95.5 257 ASN B N 1
ATOM 5800 C CA . ASN B 1 257 ? 4.691 22.312 -13.391 1 95.5 257 ASN B CA 1
ATOM 5801 C C . ASN B 1 257 ? 3.287 22.406 -12.797 1 95.5 257 ASN B C 1
ATOM 5803 O O . ASN B 1 257 ? 2.309 22.031 -13.445 1 95.5 257 ASN B O 1
ATOM 5807 N N . GLN B 1 258 ? 3.188 22.875 -11.641 1 96.25 258 GLN B N 1
ATOM 5808 C CA . GLN B 1 258 ? 1.942 23.078 -10.914 1 96.25 258 GLN B CA 1
ATOM 5809 C C . GLN B 1 258 ? 1.717 24.562 -10.617 1 96.25 258 GLN B C 1
ATOM 5811 O O . GLN B 1 258 ? 2.672 25.328 -10.539 1 96.25 258 GLN B O 1
ATOM 5816 N N . GLU B 1 259 ? 0.488 24.969 -10.625 1 98.06 259 GLU B N 1
ATOM 5817 C CA . GLU B 1 259 ? 0.243 26.328 -10.172 1 98.06 259 GLU B CA 1
ATOM 5818 C C . GLU B 1 259 ? 0.813 26.562 -8.773 1 98.06 259 GLU B C 1
ATOM 5820 O O . GLU B 1 259 ? 0.543 25.797 -7.855 1 98.06 259 GLU B O 1
ATOM 5825 N N . HIS B 1 260 ? 1.706 27.609 -8.664 1 98.62 260 HIS B N 1
ATOM 5826 C CA . HIS B 1 260 ? 2.35 27.812 -7.375 1 98.62 260 HIS B CA 1
ATOM 5827 C C . HIS B 1 260 ? 2.693 29.281 -7.156 1 98.62 260 HIS B C 1
ATOM 5829 O O . HIS B 1 260 ? 2.715 30.062 -8.109 1 98.62 260 HIS B O 1
ATOM 5835 N N . ALA B 1 261 ? 2.848 29.688 -5.914 1 98.62 261 ALA B N 1
ATOM 5836 C CA . ALA B 1 261 ? 3.43 30.953 -5.469 1 98.62 261 ALA B CA 1
ATOM 5837 C C . ALA B 1 261 ? 4.449 30.734 -4.359 1 98.62 261 ALA B C 1
ATOM 5839 O O . ALA B 1 261 ? 4.23 29.906 -3.463 1 98.62 261 ALA B O 1
ATOM 5840 N N . PHE B 1 262 ? 5.551 31.453 -4.531 1 98.69 262 PHE B N 1
ATOM 5841 C CA . PHE B 1 262 ? 6.559 31.438 -3.477 1 98.69 262 PHE B CA 1
ATOM 5842 C C . PHE B 1 262 ? 6.531 32.75 -2.68 1 98.69 262 PHE B C 1
ATOM 5844 O O . PHE B 1 262 ? 6.164 33.781 -3.209 1 98.69 262 PHE B O 1
ATOM 5851 N N . TYR B 1 263 ? 6.848 32.656 -1.427 1 98.5 263 TYR B N 1
ATOM 5852 C CA . TYR B 1 263 ? 7.066 33.844 -0.606 1 98.5 263 TYR B CA 1
ATOM 5853 C C . TYR B 1 263 ? 8.359 33.719 0.185 1 98.5 263 TYR B C 1
ATOM 5855 O O . TYR B 1 263 ? 9 32.656 0.196 1 98.5 263 TYR B O 1
ATOM 5863 N N . GLY B 1 264 ? 8.773 34.875 0.765 1 96.25 264 GLY B N 1
ATOM 5864 C CA . GLY B 1 264 ? 10.023 34.844 1.518 1 96.25 264 GLY B CA 1
ATOM 5865 C C . GLY B 1 264 ? 11.18 35.469 0.755 1 96.25 264 GLY B C 1
ATOM 5866 O O . GLY B 1 264 ? 10.984 36.062 -0.305 1 96.25 264 GLY B O 1
ATOM 5867 N N . ALA B 1 265 ? 12.367 35.281 1.164 1 92 265 ALA B N 1
ATOM 5868 C CA . ALA B 1 265 ? 13.555 36.031 0.75 1 92 265 ALA B CA 1
ATOM 5869 C C . ALA B 1 265 ? 13.938 35.688 -0.687 1 92 265 ALA B C 1
ATOM 5871 O O . ALA B 1 265 ? 14.492 36.531 -1.4 1 92 265 ALA B O 1
ATOM 5872 N N . LEU B 1 266 ? 13.641 34.531 -1.169 1 94.19 266 LEU B N 1
ATOM 5873 C CA . LEU B 1 266 ? 14.07 34.062 -2.494 1 94.19 266 LEU B CA 1
ATOM 5874 C C . LEU B 1 266 ? 12.898 34.094 -3.477 1 94.19 266 LEU B C 1
ATOM 5876 O O . LEU B 1 266 ? 12.82 33.25 -4.367 1 94.19 266 LEU B O 1
ATOM 5880 N N . SER B 1 267 ? 11.977 35 -3.223 1 96.88 267 SER B N 1
ATOM 5881 C CA . SER B 1 267 ? 10.812 35.125 -4.086 1 96.88 267 SER B CA 1
ATOM 5882 C C . SER B 1 267 ? 10.445 36.594 -4.344 1 96.88 267 SER B C 1
ATOM 5884 O O . SER B 1 267 ? 11.094 37.5 -3.811 1 96.88 267 SER B O 1
ATOM 5886 N N . ASP B 1 268 ? 9.438 36.719 -5.188 1 96.5 268 ASP B N 1
ATOM 5887 C CA . ASP B 1 268 ? 8.953 38.062 -5.484 1 96.5 268 ASP B CA 1
ATOM 5888 C C . ASP B 1 268 ? 8.008 38.562 -4.391 1 96.5 268 ASP B C 1
ATOM 5890 O O . ASP B 1 268 ? 7.715 39.75 -4.312 1 96.5 268 ASP B O 1
ATOM 5894 N N . ASN B 1 269 ? 7.5 37.688 -3.623 1 98.38 269 ASN B N 1
ATOM 5895 C CA . ASN B 1 269 ? 6.648 38.031 -2.49 1 98.38 269 ASN B CA 1
ATOM 5896 C C . ASN B 1 269 ? 7.445 38.094 -1.191 1 98.38 269 ASN B C 1
ATOM 5898 O O . ASN B 1 269 ? 7.602 37.094 -0.494 1 98.38 269 ASN B O 1
ATOM 5902 N N . GLN B 1 270 ? 7.812 39.312 -0.837 1 97.56 270 GLN B N 1
ATOM 5903 C CA . GLN B 1 270 ? 8.734 39.5 0.283 1 97.56 270 GLN B CA 1
ATOM 5904 C C . GLN B 1 270 ? 8.203 40.531 1.271 1 97.56 270 GLN B C 1
ATOM 5906 O O . GLN B 1 270 ? 7.535 41.5 0.878 1 97.56 270 GLN B O 1
ATOM 5911 N N . ILE B 1 271 ? 8.578 40.281 2.486 1 96.88 271 ILE B N 1
ATOM 5912 C CA . ILE B 1 271 ? 8.414 41.344 3.496 1 96.88 271 ILE B CA 1
ATOM 5913 C C . ILE B 1 271 ? 9.57 42.312 3.406 1 96.88 271 ILE B C 1
ATOM 5915 O O . ILE B 1 271 ? 10.734 41.938 3.588 1 96.88 271 ILE B O 1
ATOM 5919 N N . THR B 1 272 ? 9.234 43.562 3.154 1 96.5 272 THR B N 1
ATOM 5920 C CA . THR B 1 272 ? 10.273 44.562 2.92 1 96.5 272 THR B CA 1
ATOM 5921 C C . THR B 1 272 ? 10.57 45.375 4.191 1 96.5 272 THR B C 1
ATOM 5923 O O . THR B 1 272 ? 11.688 45.844 4.391 1 96.5 272 THR B O 1
ATOM 5926 N N . THR B 1 273 ? 9.562 45.594 4.969 1 94.94 273 THR B N 1
ATOM 5927 C CA . THR B 1 273 ? 9.68 46.219 6.277 1 94.94 273 THR B CA 1
ATOM 5928 C C . THR B 1 273 ? 8.938 45.438 7.336 1 94.94 273 THR B C 1
ATOM 5930 O O . THR B 1 273 ? 7.801 45 7.113 1 94.94 273 THR B O 1
ATOM 5933 N N . SER B 1 274 ? 9.609 45.188 8.438 1 91.69 274 SER B N 1
ATOM 5934 C CA . SER B 1 274 ? 9.039 44.438 9.539 1 91.69 274 SER B CA 1
ATOM 5935 C C . SER B 1 274 ? 9.086 45.219 10.852 1 91.69 274 SER B C 1
ATOM 5937 O O . SER B 1 274 ? 10.164 45.531 11.344 1 91.69 274 SER B O 1
ATOM 5939 N N . GLN B 1 275 ? 7.914 45.531 11.32 1 87.75 275 GLN B N 1
ATOM 5940 C CA . GLN B 1 275 ? 7.758 46.125 12.641 1 87.75 275 GLN B CA 1
ATOM 5941 C C . GLN B 1 275 ? 6.934 45.25 13.562 1 87.75 275 GLN B C 1
ATOM 5943 O O . GLN B 1 275 ? 6.406 44.219 13.141 1 87.75 275 GLN B O 1
ATOM 5948 N N . ALA B 1 276 ? 6.848 45.625 14.766 1 79.88 276 ALA B N 1
ATOM 5949 C CA . ALA B 1 276 ? 6.168 44.812 15.758 1 79.88 276 ALA B CA 1
ATOM 5950 C C . ALA B 1 276 ? 4.707 44.594 15.375 1 79.88 276 ALA B C 1
ATOM 5952 O O . ALA B 1 276 ? 4.207 43.469 15.469 1 79.88 276 ALA B O 1
ATOM 5953 N N . PHE B 1 277 ? 4.07 45.688 14.914 1 85.38 277 PHE B N 1
ATOM 5954 C CA . PHE B 1 277 ? 2.631 45.562 14.703 1 85.38 277 PHE B CA 1
ATOM 5955 C C . PHE B 1 277 ? 2.262 45.938 13.273 1 85.38 277 PHE B C 1
ATOM 5957 O O . PHE B 1 277 ? 1.106 46.25 12.984 1 85.38 277 PHE B O 1
ATOM 5964 N N . SER B 1 278 ? 3.234 45.938 12.445 1 92.44 278 SER B N 1
ATOM 5965 C CA . SER B 1 278 ? 2.982 46.188 11.031 1 92.44 278 SER B CA 1
ATOM 5966 C C . SER B 1 278 ? 4.125 45.688 10.164 1 92.44 278 SER B C 1
ATOM 5968 O O . SER B 1 278 ? 5.234 45.469 10.656 1 92.44 278 SER B O 1
ATOM 5970 N N . PHE B 1 279 ? 3.844 45.469 8.906 1 95.81 279 PHE B N 1
ATOM 5971 C CA . PHE B 1 279 ? 4.871 45.125 7.93 1 95.81 279 PHE B CA 1
ATOM 5972 C C . PHE B 1 279 ? 4.457 45.562 6.531 1 95.81 279 PHE B C 1
ATOM 5974 O O . PHE B 1 279 ? 3.293 45.906 6.297 1 95.81 279 PHE B O 1
ATOM 5981 N N . GLU B 1 280 ? 5.391 45.688 5.699 1 97.94 280 GLU B N 1
ATOM 5982 C CA . GLU B 1 280 ? 5.168 45.969 4.285 1 97.94 280 GLU B CA 1
ATOM 5983 C C . GLU B 1 280 ? 5.641 44.812 3.41 1 97.94 280 GLU B C 1
ATOM 5985 O O . GLU B 1 280 ? 6.621 44.156 3.74 1 97.94 280 GLU B O 1
ATOM 5990 N N . ALA B 1 281 ? 4.91 44.594 2.387 1 97.88 281 ALA B N 1
ATOM 5991 C CA . ALA B 1 281 ? 5.242 43.5 1.486 1 97.88 281 ALA B CA 1
ATOM 5992 C C . ALA B 1 281 ? 5.258 43.938 0.033 1 97.88 281 ALA B C 1
ATOM 5994 O O . ALA B 1 281 ? 4.645 44.969 -0.308 1 97.88 281 ALA B O 1
ATOM 5995 N N . ASN B 1 282 ? 6.008 43.281 -0.825 1 97.56 282 ASN B N 1
ATOM 5996 C CA . ASN B 1 282 ? 5.973 43.438 -2.275 1 97.56 282 ASN B CA 1
ATOM 5997 C C . ASN B 1 282 ? 5.391 42.219 -2.965 1 97.56 282 ASN B C 1
ATOM 5999 O O . ASN B 1 282 ? 4.922 41.281 -2.301 1 97.56 282 ASN B O 1
ATOM 6003 N N . GLY B 1 283 ? 5.309 42.219 -4.34 1 98 283 GLY B N 1
ATOM 6004 C CA . GLY B 1 283 ? 4.754 41.125 -5.102 1 98 283 GLY B CA 1
ATOM 6005 C C . GLY B 1 283 ? 3.242 41.156 -5.188 1 98 283 GLY B C 1
ATOM 6006 O O . GLY B 1 283 ? 2.646 42.219 -5.332 1 98 283 GLY B O 1
ATOM 6007 N N . GLN B 1 284 ? 2.678 40 -5.094 1 98.19 284 GLN B N 1
ATOM 6008 C CA . GLN B 1 284 ? 1.235 39.844 -5.273 1 98.19 284 GLN B CA 1
ATOM 6009 C C . GLN B 1 284 ? 0.476 40.5 -4.113 1 98.19 284 GLN B C 1
ATOM 6011 O O . GLN B 1 284 ? -0.684 40.875 -4.266 1 98.19 284 GLN B O 1
ATOM 6016 N N . LEU B 1 285 ? 1.194 40.594 -2.969 1 98.38 285 LEU B N 1
ATOM 6017 C CA . LEU B 1 285 ? 0.576 41.156 -1.777 1 98.38 285 LEU B CA 1
ATOM 6018 C C . LEU B 1 285 ? 1.184 42.531 -1.446 1 98.38 285 LEU B C 1
ATOM 6020 O O . LEU B 1 285 ? 1.276 42.906 -0.275 1 98.38 285 LEU B O 1
ATOM 6024 N N . ALA B 1 286 ? 1.585 43.219 -2.441 1 98.19 286 ALA B N 1
ATOM 6025 C CA . ALA B 1 286 ? 2.217 44.531 -2.223 1 98.19 286 ALA B CA 1
ATOM 6026 C C . ALA B 1 286 ? 1.311 45.438 -1.411 1 98.19 286 ALA B C 1
ATOM 6028 O O . ALA B 1 286 ? 0.124 45.594 -1.716 1 98.19 286 ALA B O 1
ATOM 6029 N N . GLY B 1 287 ? 1.917 46.031 -0.306 1 97.56 287 GLY B N 1
ATOM 6030 C CA . GLY B 1 287 ? 1.147 46.969 0.51 1 97.56 287 GLY B CA 1
ATOM 6031 C C . GLY B 1 287 ? 1.559 46.938 1.97 1 97.56 287 GLY B C 1
ATOM 6032 O O . GLY B 1 287 ? 2.562 46.344 2.334 1 97.56 287 GLY B O 1
ATOM 6033 N N . HIS B 1 288 ? 0.822 47.719 2.723 1 98 288 HIS B N 1
ATOM 6034 C CA . HIS B 1 288 ? 1.024 47.844 4.16 1 98 288 HIS B CA 1
ATOM 6035 C C . HIS B 1 288 ? 0.035 46.969 4.938 1 98 288 HIS B C 1
ATOM 6037 O O . HIS B 1 288 ? -1.146 46.906 4.59 1 98 288 HIS B O 1
ATOM 6043 N N . TYR B 1 289 ? 0.548 46.344 5.965 1 98.12 289 TYR B N 1
ATOM 6044 C CA . TYR B 1 289 ? -0.291 45.469 6.77 1 98.12 289 TYR B CA 1
ATOM 6045 C C . TYR B 1 289 ? -0.136 45.75 8.258 1 98.12 289 TYR B C 1
ATOM 6047 O O . TYR B 1 289 ? 0.98 45.781 8.781 1 98.12 289 TYR B O 1
ATOM 6055 N N . ASP B 1 290 ? -1.285 45.969 8.906 1 95.5 290 ASP B N 1
ATOM 6056 C CA . ASP B 1 290 ? -1.317 45.906 10.367 1 95.5 290 ASP B CA 1
ATOM 6057 C C . ASP B 1 290 ? -1.469 44.469 10.859 1 95.5 290 ASP B C 1
ATOM 6059 O O . ASP B 1 290 ? -2.121 43.656 10.203 1 95.5 290 ASP B O 1
ATOM 6063 N N . ILE B 1 291 ? -0.82 44.219 11.961 1 92.25 291 ILE B N 1
ATOM 6064 C CA . ILE B 1 291 ? -0.851 42.844 12.477 1 92.25 291 ILE B CA 1
ATOM 6065 C C . ILE B 1 291 ? -0.832 42.875 14 1 92.25 291 ILE B C 1
ATOM 6067 O O . ILE B 1 291 ? -0.156 43.688 14.609 1 92.25 291 ILE B O 1
ATOM 6071 N N . GLN B 1 292 ? -1.544 41.938 14.555 1 84.12 292 GLN B N 1
ATOM 6072 C CA . GLN B 1 292 ? -1.629 41.906 16.016 1 84.12 292 GLN B CA 1
ATOM 6073 C C . GLN B 1 292 ? -0.691 40.875 16.594 1 84.12 292 GLN B C 1
ATOM 6075 O O . GLN B 1 292 ? -0.39 40.906 17.797 1 84.12 292 GLN B O 1
ATOM 6080 N N . LEU B 1 293 ? -0.311 39.969 15.789 1 85.12 293 LEU B N 1
ATOM 6081 C CA . LEU B 1 293 ? 0.623 38.938 16.219 1 85.12 293 LEU B CA 1
ATOM 6082 C C . LEU B 1 293 ? 2.059 39.312 15.891 1 85.12 293 LEU B C 1
ATOM 6084 O O . LEU B 1 293 ? 2.438 39.375 14.719 1 85.12 293 LEU B O 1
ATOM 6088 N N . ILE B 1 294 ? 2.779 39.469 16.906 1 81.88 294 ILE B N 1
ATOM 6089 C CA . ILE B 1 294 ? 4.105 40.062 16.734 1 81.88 294 ILE B CA 1
ATOM 6090 C C . ILE B 1 294 ? 5.09 38.969 16.297 1 81.88 294 ILE B C 1
ATOM 6092 O O . ILE B 1 294 ? 4.906 37.781 16.609 1 81.88 294 ILE B O 1
ATOM 6096 N N . GLY B 1 295 ? 6.164 39.438 15.555 1 82.38 295 GLY B N 1
ATOM 6097 C CA . GLY B 1 295 ? 7.246 38.562 15.148 1 82.38 295 GLY B CA 1
ATOM 6098 C C . GLY B 1 295 ? 7.293 38.312 13.648 1 82.38 295 GLY B C 1
ATOM 6099 O O . GLY B 1 295 ? 6.25 38.188 13 1 82.38 295 GLY B O 1
ATOM 6100 N N . HIS B 1 296 ? 8.469 38.219 13.219 1 87.19 296 HIS B N 1
ATOM 6101 C CA . HIS B 1 296 ? 8.695 38 11.789 1 87.19 296 HIS B CA 1
ATOM 6102 C C . HIS B 1 296 ? 8.047 36.719 11.297 1 87.19 296 HIS B C 1
ATOM 6104 O O . HIS B 1 296 ? 7.523 36.688 10.18 1 87.19 296 HIS B O 1
ATOM 6110 N N . PHE B 1 297 ? 8.062 35.719 12.109 1 86.31 297 PHE B N 1
ATOM 6111 C CA . PHE B 1 297 ? 7.488 34.438 11.719 1 86.31 297 PHE B CA 1
ATOM 6112 C C . PHE B 1 297 ? 5.977 34.531 11.547 1 86.31 297 PHE B C 1
ATOM 6114 O O . PHE B 1 297 ? 5.395 33.875 10.68 1 86.31 297 PHE B O 1
ATOM 6121 N N . ASN B 1 298 ? 5.348 35.312 12.328 1 91 298 ASN B N 1
ATOM 6122 C CA . ASN B 1 298 ? 3.914 35.531 12.172 1 91 298 ASN B CA 1
ATOM 6123 C C . ASN B 1 298 ? 3.594 36.312 10.906 1 91 298 ASN B C 1
ATOM 6125 O O . ASN B 1 298 ? 2.566 36.094 10.266 1 91 298 ASN B O 1
ATOM 6129 N N . GLN B 1 299 ? 4.449 37.25 10.625 1 94.5 299 GLN B N 1
ATOM 6130 C CA . GLN B 1 299 ? 4.289 38 9.375 1 94.5 299 GLN B CA 1
ATOM 6131 C C . GLN B 1 299 ? 4.445 37.094 8.164 1 94.5 299 GLN B C 1
ATOM 6133 O O . GLN B 1 299 ? 3.697 37.219 7.191 1 94.5 299 GLN B O 1
ATOM 6138 N N . GLU B 1 300 ? 5.344 36.125 8.289 1 95.38 300 GLU B N 1
ATOM 6139 C CA . GLU B 1 300 ? 5.5 35.125 7.238 1 95.38 300 GLU B CA 1
ATOM 6140 C C . GLU B 1 300 ? 4.258 34.25 7.125 1 95.38 300 GLU B C 1
ATOM 6142 O O . GLU B 1 300 ? 3.809 33.938 6.023 1 95.38 300 GLU B O 1
ATOM 6147 N N . ASN B 1 301 ? 3.744 33.844 8.242 1 96.5 301 ASN B N 1
ATOM 6148 C CA . ASN B 1 301 ? 2.502 33.062 8.234 1 96.5 301 ASN B CA 1
ATOM 6149 C C . ASN B 1 301 ? 1.367 33.844 7.574 1 96.5 301 ASN B C 1
ATOM 6151 O O . ASN B 1 301 ? 0.561 33.281 6.844 1 96.5 301 ASN B O 1
ATOM 6155 N N . ALA B 1 302 ? 1.35 35.125 7.859 1 97.94 302 ALA B N 1
ATOM 6156 C CA . ALA B 1 302 ? 0.336 36 7.262 1 97.94 302 ALA B CA 1
ATOM 6157 C C . ALA B 1 302 ? 0.493 36.031 5.746 1 97.94 302 ALA B C 1
ATOM 6159 O O . ALA B 1 302 ? -0.496 36 5.012 1 97.94 302 ALA B O 1
ATOM 6160 N N . MET B 1 303 ? 1.751 36.125 5.324 1 98.56 303 MET B N 1
ATOM 6161 C CA . MET B 1 303 ? 2.037 36.156 3.893 1 98.56 303 MET B CA 1
ATOM 6162 C C . MET B 1 303 ? 1.546 34.875 3.227 1 98.56 303 MET B C 1
ATOM 6164 O O . MET B 1 303 ? 0.912 34.906 2.17 1 98.56 303 MET B O 1
ATOM 6168 N N . ALA B 1 304 ? 1.835 33.75 3.83 1 98.81 304 ALA B N 1
ATOM 6169 C CA . ALA B 1 304 ? 1.413 32.469 3.307 1 98.81 304 ALA B CA 1
ATOM 6170 C C . ALA B 1 304 ? -0.107 32.375 3.201 1 98.81 304 ALA B C 1
ATOM 6172 O O . ALA B 1 304 ? -0.643 32 2.154 1 98.81 304 ALA B O 1
ATOM 6173 N N . ALA B 1 305 ? -0.77 32.75 4.242 1 98.88 305 ALA B N 1
ATOM 6174 C CA . ALA B 1 305 ? -2.23 32.75 4.273 1 98.88 305 ALA B CA 1
ATOM 6175 C C . ALA B 1 305 ? -2.816 33.688 3.242 1 98.88 305 ALA B C 1
ATOM 6177 O O . ALA B 1 305 ? -3.793 33.375 2.562 1 98.88 305 ALA B O 1
ATOM 6178 N N . GLY B 1 306 ? -2.209 34.906 3.145 1 98.88 306 GLY B N 1
ATOM 6179 C CA . GLY B 1 306 ? -2.674 35.906 2.188 1 98.88 306 GLY B CA 1
ATOM 6180 C C . GLY B 1 306 ? -2.609 35.406 0.75 1 98.88 306 GLY B C 1
ATOM 6181 O O . GLY B 1 306 ? -3.574 35.562 -0.002 1 98.88 306 GLY B O 1
ATOM 6182 N N . LEU B 1 307 ? -1.467 34.844 0.394 1 98.94 307 LEU B N 1
ATOM 6183 C CA . LEU B 1 307 ? -1.29 34.344 -0.966 1 98.94 307 LEU B CA 1
ATOM 6184 C C . LEU B 1 307 ? -2.281 33.219 -1.268 1 98.94 307 LEU B C 1
ATOM 6186 O O . LEU B 1 307 ? -2.846 33.156 -2.363 1 98.94 307 LEU B O 1
ATOM 6190 N N . ALA B 1 308 ? -2.479 32.312 -0.323 1 98.94 308 ALA B N 1
ATOM 6191 C CA . ALA B 1 308 ? -3.426 31.219 -0.497 1 98.94 308 ALA B CA 1
ATOM 6192 C C . ALA B 1 308 ? -4.848 31.75 -0.674 1 98.94 308 ALA B C 1
ATOM 6194 O O . ALA B 1 308 ? -5.57 31.312 -1.572 1 98.94 308 ALA B O 1
ATOM 6195 N N . CYS B 1 309 ? -5.227 32.719 0.147 1 98.88 309 CYS B N 1
ATOM 6196 C CA . CYS B 1 309 ? -6.574 33.25 0.096 1 98.88 309 CYS B CA 1
ATOM 6197 C C . CYS B 1 309 ? -6.793 34.062 -1.188 1 98.88 309 CYS B C 1
ATOM 6199 O O . CYS B 1 309 ? -7.898 34.062 -1.732 1 98.88 309 CYS B O 1
ATOM 6201 N N . LEU B 1 310 ? -5.727 34.75 -1.615 1 98.81 310 LEU B N 1
ATOM 6202 C CA . LEU B 1 310 ? -5.812 35.438 -2.895 1 98.81 310 LEU B CA 1
ATOM 6203 C C . LEU B 1 310 ? -6.207 34.469 -4.012 1 98.81 310 LEU B C 1
ATOM 6205 O O . LEU B 1 310 ? -7.086 34.781 -4.82 1 98.81 310 LEU B O 1
ATOM 6209 N N . ARG B 1 311 ? -5.691 33.312 -3.986 1 98.38 311 ARG B N 1
ATOM 6210 C CA . ARG B 1 311 ? -5.977 32.312 -4.996 1 98.38 311 ARG B CA 1
ATOM 6211 C C . ARG B 1 311 ? -7.391 31.766 -4.844 1 98.38 311 ARG B C 1
ATOM 6213 O O . ARG B 1 311 ? -7.996 31.312 -5.812 1 98.38 311 ARG B O 1
ATOM 6220 N N . LEU B 1 312 ? -7.879 31.859 -3.691 1 98.69 312 LEU B N 1
ATOM 6221 C CA . LEU B 1 312 ? -9.211 31.312 -3.416 1 98.69 312 LEU B CA 1
ATOM 6222 C C . LEU B 1 312 ? -10.281 32.375 -3.627 1 98.69 312 LEU B C 1
ATOM 6224 O O . LEU B 1 312 ? -11.461 32.156 -3.35 1 98.69 312 LEU B O 1
ATOM 6228 N N . GLY B 1 313 ? -9.883 33.625 -3.947 1 98.12 313 GLY B N 1
ATOM 6229 C CA . GLY B 1 313 ? -10.859 34.594 -4.383 1 98.12 313 GLY B CA 1
ATOM 6230 C C . GLY B 1 313 ? -10.898 35.844 -3.5 1 98.12 313 GLY B C 1
ATOM 6231 O O . GLY B 1 313 ? -11.586 36.812 -3.82 1 98.12 313 GLY B O 1
ATOM 6232 N N . ALA B 1 314 ? -10.18 35.844 -2.453 1 98.69 314 ALA B N 1
ATOM 6233 C CA . ALA B 1 314 ? -10.164 37.031 -1.581 1 98.69 314 ALA B CA 1
ATOM 6234 C C . ALA B 1 314 ? -9.516 38.219 -2.277 1 98.69 314 ALA B C 1
ATOM 6236 O O . ALA B 1 314 ? -8.57 38.062 -3.055 1 98.69 314 ALA B O 1
ATOM 6237 N N . SER B 1 315 ? -9.992 39.406 -1.953 1 98.56 315 SER B N 1
ATOM 6238 C CA . SER B 1 315 ? -9.383 40.625 -2.467 1 98.56 315 SER B CA 1
ATOM 6239 C C . SER B 1 315 ? -8.211 41.062 -1.6 1 98.56 315 SER B C 1
ATOM 6241 O O . SER B 1 315 ? -8.062 40.625 -0.466 1 98.56 315 SER B O 1
ATOM 6243 N N . LEU B 1 316 ? -7.414 41.969 -2.17 1 98.44 316 LEU B N 1
ATOM 6244 C CA . LEU B 1 316 ? -6.32 42.531 -1.385 1 98.44 316 LEU B CA 1
ATOM 6245 C C . LEU B 1 316 ? -6.859 43.25 -0.156 1 98.44 316 LEU B C 1
ATOM 6247 O O . LEU B 1 316 ? -6.23 43.219 0.906 1 98.44 316 LEU B O 1
ATOM 6251 N N . ALA B 1 317 ? -8.008 43.844 -0.31 1 98.56 317 ALA B N 1
ATOM 6252 C CA . ALA B 1 317 ? -8.641 44.5 0.817 1 98.56 317 ALA B CA 1
ATOM 6253 C C . ALA B 1 317 ? -9.031 43.531 1.905 1 98.56 317 ALA B C 1
ATOM 6255 O O . ALA B 1 317 ? -8.836 43.781 3.094 1 98.56 317 ALA B O 1
ATOM 6256 N N . ASP B 1 318 ? -9.617 42.375 1.505 1 98.69 318 ASP B N 1
ATOM 6257 C CA . ASP B 1 318 ? -9.945 41.312 2.443 1 98.69 318 ASP B CA 1
ATOM 6258 C C . ASP B 1 318 ? -8.703 40.875 3.215 1 98.69 318 ASP B C 1
ATOM 6260 O O . ASP B 1 318 ? -8.758 40.656 4.43 1 98.69 318 ASP B O 1
ATOM 6264 N N . ILE B 1 319 ? -7.633 40.75 2.498 1 98.88 319 ILE B N 1
ATOM 6265 C CA . ILE B 1 319 ? -6.395 40.219 3.068 1 98.88 319 ILE B CA 1
ATOM 6266 C C . ILE B 1 319 ? -5.836 41.219 4.082 1 98.88 319 ILE B C 1
ATOM 6268 O O . ILE B 1 319 ? -5.461 40.844 5.191 1 98.88 319 ILE B O 1
ATOM 6272 N N . GLN B 1 320 ? -5.812 42.438 3.721 1 98.5 320 GLN B N 1
ATOM 6273 C CA . GLN B 1 320 ? -5.336 43.5 4.629 1 98.5 320 GLN B CA 1
ATOM 6274 C C . GLN B 1 320 ? -6.176 43.531 5.898 1 98.5 320 GLN B C 1
ATOM 6276 O O . GLN B 1 320 ? -5.637 43.531 7.008 1 98.5 320 GLN B O 1
ATOM 6281 N N . LYS B 1 321 ? -7.469 43.531 5.777 1 98.44 321 LYS B N 1
ATOM 6282 C CA . LYS B 1 321 ? -8.375 43.625 6.914 1 98.44 321 LYS B CA 1
ATOM 6283 C C . LYS B 1 321 ? -8.297 42.375 7.777 1 98.44 321 LYS B C 1
ATOM 6285 O O . LYS B 1 321 ? -8.258 42.438 9.008 1 98.44 321 LYS B O 1
ATOM 6290 N N . GLY B 1 322 ? -8.305 41.25 7.102 1 98.44 322 GLY B N 1
ATOM 6291 C CA . GLY B 1 322 ? -8.258 40 7.816 1 98.44 322 GLY B CA 1
ATOM 6292 C C . GLY B 1 322 ? -7 39.844 8.656 1 98.44 322 GLY B C 1
ATOM 6293 O O . GLY B 1 322 ? -7.07 39.375 9.805 1 98.44 322 GLY B O 1
ATOM 6294 N N . ILE B 1 323 ? -5.859 40.188 8.07 1 98 323 ILE B N 1
ATOM 6295 C CA . ILE B 1 323 ? -4.602 40.094 8.805 1 98 323 ILE B CA 1
ATOM 6296 C C . ILE B 1 323 ? -4.641 41 10.023 1 98 323 ILE B C 1
ATOM 6298 O O . ILE B 1 323 ? -4.246 40.594 11.117 1 98 323 ILE B O 1
ATOM 6302 N N . ALA B 1 324 ? -5.172 42.125 9.875 1 96.38 324 ALA B N 1
ATOM 6303 C CA . ALA B 1 324 ? -5.223 43.094 10.945 1 96.38 324 ALA B CA 1
ATOM 6304 C C . ALA B 1 324 ? -6.117 42.625 12.086 1 96.38 324 ALA B C 1
ATOM 6306 O O . ALA B 1 324 ? -5.871 42.969 13.258 1 96.38 324 ALA B O 1
ATOM 6307 N N . LYS B 1 325 ? -7.07 41.812 11.812 1 94.12 325 LYS B N 1
ATOM 6308 C CA . LYS B 1 325 ? -8.07 41.406 12.797 1 94.12 325 LYS B CA 1
ATOM 6309 C C . LYS B 1 325 ? -7.691 40.094 13.453 1 94.12 325 LYS B C 1
ATOM 6311 O O . LYS B 1 325 ? -8.289 39.688 14.453 1 94.12 325 LYS B O 1
ATOM 6316 N N . THR B 1 326 ? -6.742 39.438 12.938 1 94.94 326 THR B N 1
ATOM 6317 C CA . THR B 1 326 ? -6.465 38.062 13.352 1 94.94 326 THR B CA 1
ATOM 6318 C C . THR B 1 326 ? -5.871 38.031 14.758 1 94.94 326 THR B C 1
ATOM 6320 O O . THR B 1 326 ? -4.941 38.781 15.062 1 94.94 326 THR B O 1
ATOM 6323 N N . ARG B 1 327 ? -6.496 37.188 15.5 1 87.88 327 ARG B N 1
ATOM 6324 C CA . ARG B 1 327 ? -6 36.781 16.812 1 87.88 327 ARG B CA 1
ATOM 6325 C C . ARG B 1 327 ? -6.039 35.281 17 1 87.88 327 ARG B C 1
ATOM 6327 O O . ARG B 1 327 ? -6.922 34.594 16.453 1 87.88 327 ARG B O 1
ATOM 6334 N N . VAL B 1 328 ? -5.086 34.75 17.594 1 87.5 328 VAL B N 1
ATOM 6335 C CA . VAL B 1 328 ? -5.062 33.312 17.891 1 87.5 328 VAL B CA 1
ATOM 6336 C C . VAL B 1 328 ? -5.109 33.125 19.406 1 87.5 328 VAL B C 1
ATOM 6338 O O . VAL B 1 328 ? -4.188 33.5 20.125 1 87.5 328 VAL B O 1
ATOM 6341 N N . PRO B 1 329 ? -6.16 32.469 19.812 1 80.62 329 PRO B N 1
ATOM 6342 C CA . PRO B 1 329 ? -6.273 32.312 21.266 1 80.62 329 PRO B CA 1
ATOM 6343 C C . PRO B 1 329 ? -5.062 31.609 21.875 1 80.62 329 PRO B C 1
ATOM 6345 O O . PRO B 1 329 ? -4.664 30.531 21.406 1 80.62 329 PRO B O 1
ATOM 6348 N N . GLY B 1 330 ? -4.555 32.312 22.797 1 78.5 330 GLY B N 1
ATOM 6349 C CA . GLY B 1 330 ? -3.469 31.719 23.562 1 78.5 330 GLY B CA 1
ATOM 6350 C C . GLY B 1 330 ? -2.127 31.797 22.859 1 78.5 330 GLY B C 1
ATOM 6351 O O . GLY B 1 330 ? -1.151 31.188 23.312 1 78.5 330 GLY B O 1
ATOM 6352 N N . ARG B 1 331 ? -2.109 32.438 21.75 1 79.31 331 ARG B N 1
ATOM 6353 C CA . ARG B 1 331 ? -0.851 32.594 21.031 1 79.31 331 ARG B CA 1
ATOM 6354 C C . ARG B 1 331 ? -0.5 34.062 20.859 1 79.31 331 ARG B C 1
ATOM 6356 O O . ARG B 1 331 ? -0.84 34.688 19.844 1 79.31 331 ARG B O 1
ATOM 6363 N N . MET B 1 332 ? 0.369 34.438 21.797 1 79.25 332 MET B N 1
ATOM 6364 C CA . MET B 1 332 ? 0.879 35.812 21.828 1 79.25 332 MET B CA 1
ATOM 6365 C C . MET B 1 332 ? -0.257 36.844 21.688 1 79.25 332 MET B C 1
ATOM 6367 O O . MET B 1 332 ? -0.19 37.75 20.859 1 79.25 332 MET B O 1
ATOM 6371 N N . GLU B 1 333 ? -1.216 36.562 22.375 1 83.75 333 GLU B N 1
ATOM 6372 C CA . GLU B 1 333 ? -2.275 37.562 22.453 1 83.75 333 GLU B CA 1
ATOM 6373 C C . GLU B 1 333 ? -1.804 38.812 23.203 1 83.75 333 GLU B C 1
ATOM 6375 O O . GLU B 1 333 ? -1.165 38.719 24.25 1 83.75 333 GLU B O 1
ATOM 6380 N N . VAL B 1 334 ? -2.08 39.969 22.609 1 87.25 334 VAL B N 1
ATOM 6381 C CA . VAL B 1 334 ? -1.511 41.219 23.156 1 87.25 334 VAL B CA 1
ATOM 6382 C C . VAL B 1 334 ? -2.631 42.125 23.656 1 87.25 334 VAL B C 1
ATOM 6384 O O . VAL B 1 334 ? -3.674 42.25 23 1 87.25 334 VAL B O 1
ATOM 6387 N N . LEU B 1 335 ? -2.482 42.594 24.812 1 87.5 335 LEU B N 1
ATOM 6388 C CA . LEU B 1 335 ? -3.27 43.688 25.359 1 87.5 335 LEU B CA 1
ATOM 6389 C C . LEU B 1 335 ? -2.404 44.938 25.578 1 87.5 335 LEU B C 1
ATOM 6391 O O . LEU B 1 335 ? -1.198 44.812 25.812 1 87.5 335 LEU B O 1
ATOM 6395 N N . THR B 1 336 ? -3.023 45.969 25.375 1 88.62 336 THR B N 1
ATOM 6396 C CA . THR B 1 336 ? -2.342 47.219 25.656 1 88.62 336 THR B CA 1
ATOM 6397 C C . THR B 1 336 ? -2.92 47.875 26.922 1 88.62 336 THR B C 1
ATOM 6399 O O . THR B 1 336 ? -4.125 48.125 27 1 88.62 336 THR B O 1
ATOM 6402 N N . MET B 1 337 ? -2.029 48.156 27.812 1 92.62 337 MET B N 1
ATOM 6403 C CA . MET B 1 337 ? -2.445 48.812 29.047 1 92.62 337 MET B CA 1
ATOM 6404 C C . MET B 1 337 ? -2.662 50.312 28.812 1 92.62 337 MET B C 1
ATOM 6406 O O . MET B 1 337 ? -2.271 50.844 27.781 1 92.62 337 MET B O 1
ATOM 6410 N N . THR B 1 338 ? -3.314 50.969 29.797 1 92.5 338 THR B N 1
ATOM 6411 C CA . THR B 1 338 ? -3.598 52.406 29.719 1 92.5 338 THR B CA 1
ATOM 6412 C C . THR B 1 338 ? -2.305 53.219 29.594 1 92.5 338 THR B C 1
ATOM 6414 O O . THR B 1 338 ? -2.271 54.25 28.922 1 92.5 338 THR B O 1
ATOM 6417 N N . ASN B 1 339 ? -1.297 52.75 30.266 1 93.12 339 ASN B N 1
ATOM 6418 C CA . ASN B 1 339 ? -0.008 53.406 30.203 1 93.12 339 ASN B CA 1
ATOM 6419 C C . ASN B 1 339 ? 0.806 52.969 28.984 1 93.12 339 ASN B C 1
ATOM 6421 O O . ASN B 1 339 ? 2.01 53.219 28.922 1 93.12 339 ASN B O 1
ATOM 6425 N N . HIS B 1 340 ? 0.224 52.188 28.188 1 90.5 340 HIS B N 1
ATOM 6426 C CA . HIS B 1 340 ? 0.724 51.781 26.875 1 90.5 340 HIS B CA 1
ATOM 6427 C C . HIS B 1 340 ? 1.697 50.594 27 1 90.5 340 HIS B C 1
ATOM 6429 O O . HIS B 1 340 ? 2.254 50.156 26 1 90.5 340 HIS B O 1
ATOM 6435 N N . ALA B 1 341 ? 1.902 50.156 28.172 1 93.81 341 ALA B N 1
ATOM 6436 C CA . ALA B 1 341 ? 2.621 48.875 28.328 1 93.81 341 ALA B CA 1
ATOM 6437 C C . ALA B 1 341 ? 1.851 47.719 27.688 1 93.81 341 ALA B C 1
ATOM 6439 O O . ALA B 1 341 ? 0.636 47.812 27.5 1 93.81 341 ALA B O 1
ATOM 6440 N N . LYS B 1 342 ? 2.633 46.625 27.344 1 92.5 342 LYS B N 1
ATOM 6441 C CA . LYS B 1 342 ? 1.993 45.531 26.656 1 92.5 342 LYS B CA 1
ATOM 6442 C C . LYS B 1 342 ? 1.87 44.312 27.562 1 92.5 342 LYS B C 1
ATOM 6444 O O . LYS B 1 342 ? 2.697 44.094 28.453 1 92.5 342 LYS B O 1
ATOM 6449 N N . VAL B 1 343 ? 0.799 43.594 27.375 1 94.62 343 VAL B N 1
ATOM 6450 C CA . VAL B 1 343 ? 0.607 42.281 28.031 1 94.62 343 VAL B CA 1
ATOM 6451 C C . VAL B 1 343 ? 0.513 41.188 26.984 1 94.62 343 VAL B C 1
ATOM 6453 O O . VAL B 1 343 ? -0.337 41.25 26.094 1 94.62 343 VAL B O 1
ATOM 6456 N N . PHE B 1 344 ? 1.416 40.219 27.078 1 92.62 344 PHE B N 1
ATOM 6457 C CA . PHE B 1 344 ? 1.425 39.062 26.172 1 92.62 344 PHE B CA 1
ATOM 6458 C C . PHE B 1 344 ? 0.927 37.812 26.875 1 92.62 344 PHE B C 1
ATOM 6460 O O . PHE B 1 344 ? 1.417 37.469 27.953 1 92.62 344 PHE B O 1
ATOM 6467 N N . VAL B 1 345 ? -0.094 37.188 26.297 1 92.25 345 VAL B N 1
ATOM 6468 C CA . VAL B 1 345 ? -0.594 35.906 26.812 1 92.25 345 VAL B CA 1
ATOM 6469 C C . VAL B 1 345 ? -0.264 34.781 25.828 1 92.25 345 VAL B C 1
ATOM 6471 O O . VAL B 1 345 ? -0.561 34.906 24.625 1 92.25 345 VAL B O 1
ATOM 6474 N N . ASP B 1 346 ? 0.332 33.688 26.297 1 90.44 346 ASP B N 1
ATOM 6475 C CA . ASP B 1 346 ? 0.81 32.625 25.391 1 90.44 346 ASP B CA 1
ATOM 6476 C C . ASP B 1 346 ? 0.796 31.281 26.094 1 90.44 346 ASP B C 1
ATOM 6478 O O . ASP B 1 346 ? 0.924 31.188 27.312 1 90.44 346 ASP B O 1
ATOM 6482 N N . TYR B 1 347 ? 0.707 30.172 25.234 1 85.69 347 TYR B N 1
ATOM 6483 C CA . TYR B 1 347 ? 0.678 28.797 25.734 1 85.69 347 TYR B CA 1
ATOM 6484 C C . TYR B 1 347 ? 2.09 28.281 25.969 1 85.69 347 TYR B C 1
ATOM 6486 O O . TYR B 1 347 ? 2.273 27.109 26.344 1 85.69 347 TYR B O 1
ATOM 6494 N N . ALA B 1 348 ? 3.117 29.016 25.719 1 86.25 348 ALA B N 1
ATOM 6495 C CA . ALA B 1 348 ? 4.48 28.531 25.906 1 86.25 348 ALA B CA 1
ATOM 6496 C C . ALA B 1 348 ? 4.609 27.797 27.234 1 86.25 348 ALA B C 1
ATOM 6498 O O . ALA B 1 348 ? 4.551 28.406 28.312 1 86.25 348 ALA B O 1
ATOM 6499 N N . HIS B 1 349 ? 4.785 26.391 27.109 1 84.31 349 HIS B N 1
ATOM 6500 C CA . HIS B 1 349 ? 4.734 25.594 28.328 1 84.31 349 HIS B CA 1
ATOM 6501 C C . HIS B 1 349 ? 5.93 24.656 28.422 1 84.31 349 HIS B C 1
ATOM 6503 O O . HIS B 1 349 ? 5.922 23.703 29.203 1 84.31 349 HIS B O 1
ATOM 6509 N N . ASN B 1 350 ? 6.906 24.859 27.656 1 81.38 350 ASN B N 1
ATOM 6510 C CA . ASN B 1 350 ? 8.188 24.156 27.75 1 81.38 350 ASN B CA 1
ATOM 6511 C C . ASN B 1 350 ? 9.352 25.094 27.406 1 81.38 350 ASN B C 1
ATOM 6513 O O . ASN B 1 350 ? 9.141 26.234 27 1 81.38 350 ASN B O 1
ATOM 6517 N N . GLY B 1 351 ? 10.516 24.562 27.641 1 84.5 351 GLY B N 1
ATOM 6518 C CA . GLY B 1 351 ? 11.695 25.391 27.469 1 84.5 351 GLY B CA 1
ATOM 6519 C C . GLY B 1 351 ? 11.805 26 26.078 1 84.5 351 GLY B C 1
ATOM 6520 O O . GLY B 1 351 ? 12.023 27.203 25.938 1 84.5 351 GLY B O 1
ATOM 6521 N N . ASP B 1 352 ? 11.562 25.281 25.125 1 77.31 352 ASP B N 1
ATOM 6522 C CA . ASP B 1 352 ? 11.711 25.719 23.75 1 77.31 352 ASP B CA 1
ATOM 6523 C C . ASP B 1 352 ? 10.703 26.828 23.406 1 77.31 352 ASP B C 1
ATOM 6525 O O . ASP B 1 352 ? 11.07 27.859 22.859 1 77.31 352 ASP B O 1
ATOM 6529 N N . SER B 1 353 ? 9.453 26.516 23.719 1 78.81 353 SER B N 1
ATOM 6530 C CA . SER B 1 353 ? 8.414 27.5 23.422 1 78.81 353 SER B CA 1
ATOM 6531 C C . SER B 1 353 ? 8.594 28.766 24.234 1 78.81 353 SER B C 1
ATOM 6533 O O . SER B 1 353 ? 8.32 29.875 23.75 1 78.81 353 SER B O 1
ATOM 6535 N N . LEU B 1 354 ? 9.117 28.656 25.438 1 89.56 354 LEU B N 1
ATOM 6536 C CA . LEU B 1 354 ? 9.359 29.812 26.281 1 89.56 354 LEU B CA 1
ATOM 6537 C C . LEU B 1 354 ? 10.484 30.672 25.703 1 89.56 354 LEU B C 1
ATOM 6539 O O . LEU B 1 354 ? 10.359 31.891 25.609 1 89.56 354 LEU B O 1
ATOM 6543 N N . GLU B 1 355 ? 11.508 30.016 25.281 1 89.12 355 GLU B N 1
ATOM 6544 C CA . GLU B 1 355 ? 12.625 30.734 24.688 1 89.12 355 GLU B CA 1
ATOM 6545 C C . GLU B 1 355 ? 12.18 31.531 23.469 1 89.12 355 GLU B C 1
ATOM 6547 O O . GLU B 1 355 ? 12.562 32.688 23.297 1 89.12 355 GLU B O 1
ATOM 6552 N N . LYS B 1 356 ? 11.398 30.969 22.672 1 79.56 356 LYS B N 1
ATOM 6553 C CA . LYS B 1 356 ? 10.906 31.625 21.469 1 79.56 356 LYS B CA 1
ATOM 6554 C C . LYS B 1 356 ? 10.031 32.844 21.828 1 79.56 356 LYS B C 1
ATOM 6556 O O . LYS B 1 356 ? 10.156 33.906 21.203 1 79.56 356 LYS B O 1
ATOM 6561 N N . LEU B 1 357 ? 9.18 32.625 22.812 1 86.06 357 LEU B N 1
ATOM 6562 C CA . LEU B 1 357 ? 8.297 33.688 23.266 1 86.06 357 LEU B CA 1
ATOM 6563 C C . LEU B 1 357 ? 9.102 34.875 23.781 1 86.06 357 LEU B C 1
ATOM 6565 O O . LEU B 1 357 ? 8.875 36 23.359 1 86.06 357 LEU B O 1
ATOM 6569 N N . LEU B 1 358 ? 10.078 34.625 24.609 1 91.56 358 LEU B N 1
ATOM 6570 C CA . LEU B 1 358 ? 10.883 35.656 25.219 1 91.56 358 LEU B CA 1
ATOM 6571 C C . LEU B 1 358 ? 11.711 36.406 24.156 1 91.56 358 LEU B C 1
ATOM 6573 O O . LEU B 1 358 ? 11.797 37.625 24.172 1 91.56 358 LEU B O 1
ATOM 6577 N N . SER B 1 359 ? 12.203 35.625 23.266 1 87.06 359 SER B N 1
ATOM 6578 C CA . SER B 1 359 ? 13.039 36.219 22.219 1 87.06 359 SER B CA 1
ATOM 6579 C C . SER B 1 359 ? 12.242 37.188 21.359 1 87.06 359 SER B C 1
ATOM 6581 O O . SER B 1 359 ? 12.734 38.25 21 1 87.06 359 SER B O 1
ATOM 6583 N N . VAL B 1 360 ? 11.102 36.812 21.125 1 83 360 VAL B N 1
ATOM 6584 C CA . VAL B 1 360 ? 10.242 37.656 20.281 1 83 360 VAL B CA 1
ATOM 6585 C C . VAL B 1 360 ? 9.875 38.938 21.047 1 83 360 VAL B C 1
ATOM 6587 O O . VAL B 1 360 ? 9.961 40.031 20.5 1 83 360 VAL B O 1
ATOM 6590 N N . VAL B 1 361 ? 9.484 38.844 22.297 1 87.69 361 VAL B N 1
ATOM 6591 C CA . VAL B 1 361 ? 9.039 40 23.078 1 87.69 361 VAL B CA 1
ATOM 6592 C C . VAL B 1 361 ? 10.203 40.938 23.312 1 87.69 361 VAL B C 1
ATOM 6594 O O . VAL B 1 361 ? 10.055 42.156 23.172 1 87.69 361 VAL B O 1
ATOM 6597 N N . GLU B 1 362 ? 11.336 40.375 23.562 1 89.56 362 GLU B N 1
ATOM 6598 C CA . GLU B 1 362 ? 12.508 41.188 23.891 1 89.56 362 GLU B CA 1
ATOM 6599 C C . GLU B 1 362 ? 12.977 42 22.672 1 89.56 362 GLU B C 1
ATOM 6601 O O . GLU B 1 362 ? 13.586 43.062 22.828 1 89.56 362 GLU B O 1
ATOM 6606 N N . GLU B 1 363 ? 12.695 41.5 21.547 1 84.25 363 GLU B N 1
ATOM 6607 C CA . GLU B 1 363 ? 13.07 42.188 20.312 1 84.25 363 GLU B CA 1
ATOM 6608 C C . GLU B 1 363 ? 12.281 43.469 20.156 1 84.25 363 GLU B C 1
ATOM 6610 O O . GLU B 1 363 ? 12.781 44.469 19.609 1 84.25 363 GLU B O 1
ATOM 6615 N N . HIS B 1 364 ? 11.148 43.531 20.734 1 81 364 HIS B N 1
ATOM 6616 C CA . HIS B 1 364 ? 10.273 44.656 20.453 1 81 364 HIS B CA 1
ATOM 6617 C C . HIS B 1 364 ? 10.023 45.5 21.703 1 81 364 HIS B C 1
ATOM 6619 O O . HIS B 1 364 ? 9.648 46.656 21.609 1 81 364 HIS B O 1
ATOM 6625 N N . GLN B 1 365 ? 10.086 44.906 22.828 1 86 365 GLN B N 1
ATOM 6626 C CA . GLN B 1 365 ? 9.938 45.562 24.109 1 86 365 GLN B CA 1
ATOM 6627 C C .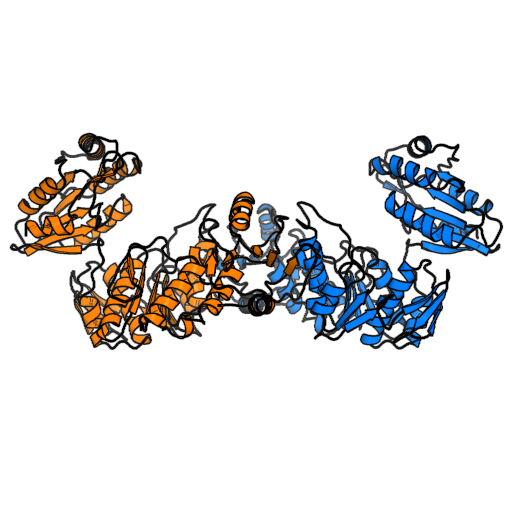 GLN B 1 365 ? 11.273 45.688 24.844 1 86 365 GLN B C 1
ATOM 6629 O O . GLN B 1 365 ? 11.812 44.656 25.297 1 86 365 GLN B O 1
ATOM 6634 N N . THR B 1 366 ? 11.664 46.938 25.031 1 89.31 366 THR B N 1
ATOM 6635 C CA . THR B 1 366 ? 13.023 47.125 25.531 1 89.31 366 THR B CA 1
ATOM 6636 C C . THR B 1 366 ? 13 47.594 26.984 1 89.31 366 THR B C 1
ATOM 6638 O O . THR B 1 366 ? 14.047 47.844 27.578 1 89.31 366 THR B O 1
ATOM 6641 N N . GLY B 1 367 ? 11.852 47.812 27.516 1 93.56 367 GLY B N 1
ATOM 6642 C CA . GLY B 1 367 ? 11.727 48.281 28.891 1 93.56 367 GLY B CA 1
ATOM 6643 C C . GLY B 1 367 ? 11.734 47.156 29.906 1 93.56 367 GLY B C 1
ATOM 6644 O O . GLY B 1 367 ? 12.492 46.188 29.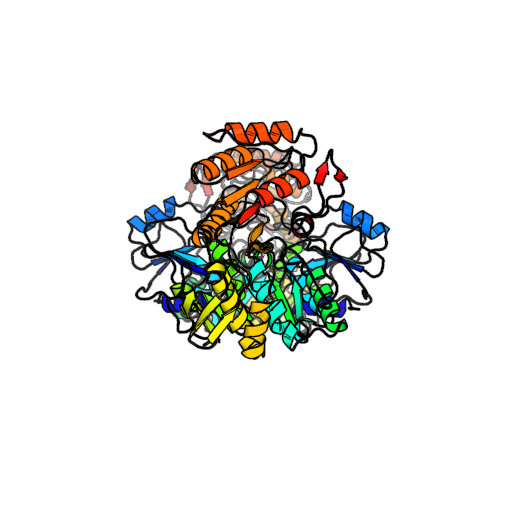766 1 93.56 367 GLY B O 1
ATOM 6645 N N . ASN B 1 368 ? 10.984 47.344 30.969 1 95.06 368 ASN B N 1
ATOM 6646 C CA . ASN B 1 368 ? 10.859 46.344 32 1 95.06 368 ASN B CA 1
ATOM 6647 C C . ASN B 1 368 ? 9.977 45.188 31.547 1 95.06 368 ASN B C 1
ATOM 6649 O O . ASN B 1 368 ? 8.789 45.375 31.266 1 95.06 368 ASN B O 1
ATOM 6653 N N . LEU B 1 369 ? 10.586 43.969 31.516 1 96.69 369 LEU B N 1
ATOM 6654 C CA . LEU B 1 369 ? 9.844 42.781 31.141 1 96.69 369 LEU B CA 1
ATOM 6655 C C . LEU B 1 369 ? 9.578 41.906 32.375 1 96.69 369 LEU B C 1
ATOM 6657 O O . LEU B 1 369 ? 10.508 41.562 33.094 1 96.69 369 LEU B O 1
ATOM 6661 N N . VAL B 1 370 ? 8.32 41.562 32.531 1 97.5 370 VAL B N 1
ATOM 6662 C CA . VAL B 1 370 ? 7.93 40.719 33.656 1 97.5 370 VAL B CA 1
ATOM 6663 C C . VAL B 1 370 ? 7.301 39.438 33.156 1 97.5 370 VAL B C 1
ATOM 6665 O O . VAL B 1 370 ? 6.297 39.469 32.438 1 97.5 370 VAL B O 1
ATOM 6668 N N . LEU B 1 371 ? 7.879 38.312 33.531 1 97.81 371 LEU B N 1
ATOM 6669 C CA . LEU B 1 371 ? 7.402 37 33.125 1 97.81 371 LEU B CA 1
ATOM 6670 C C . LEU B 1 371 ? 6.598 36.344 34.219 1 97.81 371 LEU B C 1
ATOM 6672 O O . LEU B 1 371 ? 7.051 36.281 35.375 1 97.81 371 LEU B O 1
ATOM 6676 N N . ILE B 1 372 ? 5.426 35.906 33.906 1 97.38 372 ILE B N 1
ATOM 6677 C CA . ILE B 1 372 ? 4.605 35.062 34.75 1 97.38 372 ILE B CA 1
ATOM 6678 C C . ILE B 1 372 ? 4.652 33.625 34.219 1 97.38 372 ILE B C 1
ATOM 6680 O O . ILE B 1 372 ? 4.332 33.375 33.062 1 97.38 372 ILE B O 1
ATOM 6684 N N . LEU B 1 373 ? 5.066 32.688 35.094 1 96.31 373 LEU B N 1
ATOM 6685 C CA . LEU B 1 373 ? 5.273 31.328 34.625 1 96.31 373 LEU B CA 1
ATOM 6686 C C . LEU B 1 373 ? 4.926 30.328 35.719 1 96.31 373 LEU B C 1
ATOM 6688 O O . LEU B 1 373 ? 5.16 30.578 36.906 1 96.31 373 LEU B O 1
ATOM 6692 N N . GLY B 1 374 ? 4.324 29.25 35.312 1 94.44 374 GLY B N 1
ATOM 6693 C CA . GLY B 1 374 ? 4.109 28.078 36.156 1 94.44 374 GLY B CA 1
ATOM 6694 C C . GLY B 1 374 ? 4.336 26.781 35.406 1 94.44 374 GLY B C 1
ATOM 6695 O O . GLY B 1 374 ? 4.777 26.781 34.25 1 94.44 374 GLY B O 1
ATOM 6696 N N . ALA B 1 375 ? 4.234 25.672 36.188 1 93.25 375 ALA B N 1
ATOM 6697 C CA . ALA B 1 375 ? 4.34 24.328 35.594 1 93.25 375 ALA B CA 1
ATOM 6698 C C . ALA B 1 375 ? 3.281 23.391 36.188 1 93.25 375 ALA B C 1
ATOM 6700 O O . ALA B 1 375 ? 2.869 23.547 37.344 1 93.25 375 ALA B O 1
ATOM 6701 N N . PRO B 1 376 ? 2.883 22.484 35.375 1 90.31 376 PRO B N 1
ATOM 6702 C CA . PRO B 1 376 ? 1.866 21.562 35.875 1 90.31 376 PRO B CA 1
ATOM 6703 C C . PRO B 1 376 ? 2.422 20.578 36.906 1 90.31 376 PRO B C 1
ATOM 6705 O O . PRO B 1 376 ? 3.631 20.344 36.969 1 90.31 376 PRO B O 1
ATOM 6708 N N . GLY B 1 377 ? 1.51 20.109 37.719 1 90.25 377 GLY B N 1
ATOM 6709 C CA . GLY B 1 377 ? 1.855 19.062 38.688 1 90.25 377 GLY B CA 1
ATOM 6710 C C . GLY B 1 377 ? 1.645 17.672 38.125 1 90.25 377 GLY B C 1
ATOM 6711 O O . GLY B 1 377 ? 0.716 17.438 37.344 1 90.25 377 GLY B O 1
ATOM 6712 N N . ASN B 1 378 ? 2.543 16.75 38.469 1 85.94 378 ASN B N 1
ATOM 6713 C CA . ASN B 1 378 ? 2.438 15.32 38.188 1 85.94 378 ASN B CA 1
ATOM 6714 C C . ASN B 1 378 ? 2.594 15.031 36.688 1 85.94 378 ASN B C 1
ATOM 6716 O O . ASN B 1 378 ? 2.186 13.977 36.219 1 85.94 378 ASN B O 1
ATOM 6720 N N . LYS B 1 379 ? 3.055 15.992 36 1 81.25 379 LYS B N 1
ATOM 6721 C CA . LYS B 1 379 ? 3.35 15.789 34.594 1 81.25 379 LYS B CA 1
ATOM 6722 C C . LYS B 1 379 ? 4.418 16.766 34.094 1 81.25 379 LYS B C 1
ATOM 6724 O O . LYS B 1 379 ? 4.5 17.891 34.594 1 81.25 379 LYS B O 1
ATOM 6729 N N . GLY B 1 380 ? 5.262 16.312 33.25 1 76.88 380 GLY B N 1
ATOM 6730 C CA . GLY B 1 380 ? 6.25 17.172 32.625 1 76.88 380 GLY B CA 1
ATOM 6731 C C . GLY B 1 380 ? 7.246 17.766 33.594 1 76.88 380 GLY B C 1
ATOM 6732 O O . GLY B 1 380 ? 7.625 18.922 33.5 1 76.88 380 GLY B O 1
ATOM 6733 N N . GLU B 1 381 ? 7.582 17.062 34.625 1 84.19 381 GLU B N 1
ATOM 6734 C CA . GLU B 1 381 ? 8.445 17.578 35.688 1 84.19 381 GLU B CA 1
ATOM 6735 C C . GLU B 1 381 ? 9.797 18.016 35.125 1 84.19 381 GLU B C 1
ATOM 6737 O O . GLU B 1 381 ? 10.422 18.922 35.688 1 84.19 381 GLU B O 1
ATOM 6742 N N . SER B 1 382 ? 10.18 17.406 34.094 1 84.69 382 SER B N 1
ATOM 6743 C CA . SER B 1 382 ? 11.461 17.734 33.469 1 84.69 382 SER B CA 1
ATOM 6744 C C . SER B 1 382 ? 11.461 19.172 32.969 1 84.69 382 SER B C 1
ATOM 6746 O O . SER B 1 382 ? 12.523 19.797 32.844 1 84.69 382 SER B O 1
ATOM 6748 N N . ARG B 1 383 ? 10.297 19.75 32.625 1 88.12 383 ARG B N 1
ATOM 6749 C CA . ARG B 1 383 ? 10.18 21.109 32.094 1 88.12 383 ARG B CA 1
ATOM 6750 C C . ARG B 1 383 ? 10.648 22.141 33.094 1 88.12 383 ARG B C 1
ATOM 6752 O O . ARG B 1 383 ? 11.07 23.234 32.75 1 88.12 383 ARG B O 1
ATOM 6759 N N . ARG B 1 384 ? 10.562 21.797 34.375 1 93.94 384 ARG B N 1
ATOM 6760 C CA . ARG B 1 384 ? 10.867 22.734 35.438 1 93.94 384 ARG B CA 1
ATOM 6761 C C . ARG B 1 384 ? 12.336 23.141 35.406 1 93.94 384 ARG B C 1
ATOM 6763 O O . ARG B 1 384 ? 12.656 24.328 35.562 1 93.94 384 ARG B O 1
ATOM 6770 N N . ALA B 1 385 ? 13.133 22.156 35.188 1 93.75 385 ALA B N 1
ATOM 6771 C CA . ALA B 1 385 ? 14.555 22.453 35.031 1 93.75 385 ALA B CA 1
ATOM 6772 C C . ALA B 1 385 ? 14.828 23.234 33.75 1 93.75 385 ALA B C 1
ATOM 6774 O O . ALA B 1 385 ? 15.656 24.141 33.75 1 93.75 385 ALA B O 1
ATOM 6775 N N . ASP B 1 386 ? 14.172 22.922 32.719 1 92.25 386 ASP B N 1
ATOM 6776 C CA . ASP B 1 386 ? 14.32 23.594 31.422 1 92.25 386 ASP B CA 1
ATOM 6777 C C . ASP B 1 386 ? 13.969 25.078 31.547 1 92.25 386 ASP B C 1
ATOM 6779 O O . ASP B 1 386 ? 14.633 25.922 30.938 1 92.25 386 ASP B O 1
ATOM 6783 N N . PHE B 1 387 ? 12.906 25.359 32.25 1 94.12 387 PHE B N 1
ATOM 6784 C CA . PHE B 1 387 ? 12.484 26.734 32.469 1 94.12 387 PHE B CA 1
ATOM 6785 C C . PHE B 1 387 ? 13.586 27.547 33.125 1 94.12 387 PHE B C 1
ATOM 6787 O O . PHE B 1 387 ? 13.883 28.672 32.719 1 94.12 387 PHE B O 1
ATOM 6794 N N . GLY B 1 388 ? 14.148 26.891 34.094 1 95.31 388 GLY B N 1
ATOM 6795 C CA . GLY B 1 388 ? 15.25 27.562 34.781 1 95.31 388 GLY B CA 1
ATOM 6796 C C . GLY B 1 388 ? 16.406 27.891 33.875 1 95.31 388 GLY B C 1
ATOM 6797 O O . GLY B 1 388 ? 16.953 29 33.938 1 95.31 388 GLY B O 1
ATOM 6798 N N . ALA B 1 389 ? 16.703 26.969 33.094 1 95.25 389 ALA B N 1
ATOM 6799 C CA . ALA B 1 389 ? 17.797 27.156 32.156 1 95.25 389 ALA B CA 1
ATOM 6800 C C . ALA B 1 389 ? 17.5 28.328 31.203 1 95.25 389 ALA B C 1
ATOM 6802 O O . ALA B 1 389 ? 18.375 29.156 30.953 1 95.25 389 ALA B O 1
ATOM 6803 N N . VAL B 1 390 ? 16.281 28.375 30.672 1 94.5 390 VAL B N 1
ATOM 6804 C CA . VAL B 1 390 ? 15.891 29.438 29.75 1 94.5 390 VAL B CA 1
ATOM 6805 C C . VAL B 1 390 ? 15.93 30.781 30.453 1 94.5 390 VAL B C 1
ATOM 6807 O O . VAL B 1 390 ? 16.484 31.75 29.922 1 94.5 390 VAL B O 1
ATOM 6810 N N . ILE B 1 391 ? 15.414 30.859 31.672 1 95.88 391 ILE B N 1
ATOM 6811 C CA . ILE B 1 391 ? 15.32 32.125 32.438 1 95.88 391 ILE B CA 1
ATOM 6812 C C . ILE B 1 391 ? 16.719 32.625 32.75 1 95.88 391 ILE B C 1
ATOM 6814 O O . ILE B 1 391 ? 16.953 33.844 32.688 1 95.88 391 ILE B O 1
ATOM 6818 N N . ASN B 1 392 ? 17.625 31.703 32.969 1 96.31 392 ASN B N 1
ATOM 6819 C CA . ASN B 1 392 ? 19 32.094 33.25 1 96.31 392 ASN B CA 1
ATOM 6820 C C . ASN B 1 392 ? 19.672 32.75 32.062 1 96.31 392 ASN B C 1
ATOM 6822 O O . ASN B 1 392 ? 20.625 33.531 32.219 1 96.31 392 ASN B O 1
ATOM 6826 N N . GLN B 1 393 ? 19.188 32.531 30.922 1 94.88 393 GLN B N 1
ATOM 6827 C CA . GLN B 1 393 ? 19.75 33.125 29.703 1 94.88 393 GLN B CA 1
ATOM 6828 C C . GLN B 1 393 ? 19.172 34.5 29.453 1 94.88 393 GLN B C 1
ATOM 6830 O O . GLN B 1 393 ? 19.609 35.219 28.547 1 94.88 393 GLN B O 1
ATOM 6835 N N . HIS B 1 394 ? 18.203 34.906 30.25 1 95.19 394 HIS B N 1
ATOM 6836 C CA . HIS B 1 394 ? 17.578 36.219 30.172 1 95.19 394 HIS B CA 1
ATOM 6837 C C . HIS B 1 394 ? 17.703 36.969 31.5 1 95.19 394 HIS B C 1
ATOM 6839 O O . HIS B 1 394 ? 16.703 37.125 32.188 1 95.19 394 HIS B O 1
ATOM 6845 N N . PRO B 1 395 ? 18.859 37.5 31.75 1 91.25 395 PRO B N 1
ATOM 6846 C CA . PRO B 1 395 ? 19.156 38.031 33.094 1 91.25 395 PRO B CA 1
ATOM 6847 C C . PRO B 1 395 ? 18.344 39.281 33.438 1 91.25 395 PRO B C 1
ATOM 6849 O O . PRO B 1 395 ? 18.125 39.562 34.625 1 91.25 395 PRO B O 1
ATOM 6852 N N . ASN B 1 396 ? 17.844 40.031 32.5 1 91.44 396 ASN B N 1
ATOM 6853 C CA . ASN B 1 396 ? 17.141 41.281 32.75 1 91.44 396 ASN B CA 1
ATOM 6854 C C . ASN B 1 396 ? 15.648 41.062 32.969 1 91.44 396 ASN B C 1
ATOM 6856 O O . ASN B 1 396 ? 14.906 42 33.25 1 91.44 396 ASN B O 1
ATOM 6860 N N . LEU B 1 397 ? 15.25 39.844 32.875 1 94.5 397 LEU B N 1
ATOM 6861 C CA . LEU B 1 397 ? 13.844 39.469 32.969 1 94.5 397 LEU B CA 1
ATOM 6862 C C . LEU B 1 397 ? 13.43 39.375 34.438 1 94.5 397 LEU B C 1
ATOM 6864 O O . LEU B 1 397 ? 14.078 38.688 35.219 1 94.5 397 LEU B O 1
ATOM 6868 N N . THR B 1 398 ? 12.43 40.156 34.812 1 96.5 398 THR B N 1
ATOM 6869 C CA . THR B 1 398 ? 11.789 39.938 36.094 1 96.5 398 THR B CA 1
ATOM 6870 C C . THR B 1 398 ? 10.828 38.75 36.031 1 96.5 398 THR B C 1
ATOM 6872 O O . THR B 1 398 ? 10.047 38.625 35.062 1 96.5 398 THR B O 1
ATOM 6875 N N . VAL B 1 399 ? 10.922 37.812 37.031 1 97.75 399 VAL B N 1
ATOM 6876 C CA . VAL B 1 399 ? 10.133 36.562 36.938 1 97.75 399 VAL B CA 1
ATOM 6877 C C . VAL B 1 399 ? 9.258 36.406 38.156 1 97.75 399 VAL B C 1
ATOM 6879 O O . VAL B 1 399 ? 9.719 36.656 39.281 1 97.75 399 VAL B O 1
ATOM 6882 N N . ILE B 1 400 ? 7.98 36.125 37.938 1 97.69 400 ILE B N 1
ATOM 6883 C CA . ILE B 1 400 ? 7.059 35.719 39 1 97.69 400 ILE B CA 1
ATOM 6884 C C . ILE B 1 400 ? 6.535 34.312 38.719 1 97.69 400 ILE B C 1
ATOM 6886 O O . ILE B 1 400 ? 5.887 34.062 37.688 1 97.69 400 ILE B O 1
ATOM 6890 N N . LEU B 1 401 ? 6.852 33.344 39.594 1 97.88 401 LEU B N 1
ATOM 6891 C CA . LEU B 1 401 ? 6.355 31.969 39.469 1 97.88 401 LEU B CA 1
ATOM 6892 C C . LEU B 1 401 ? 4.996 31.828 40.156 1 97.88 401 LEU B C 1
ATOM 6894 O O . LEU B 1 401 ? 4.758 32.406 41.219 1 97.88 401 LEU B O 1
ATOM 6898 N N . THR B 1 402 ? 4.133 31.125 39.469 1 97.62 402 THR B N 1
ATOM 6899 C CA . THR B 1 402 ? 2.76 31.016 39.969 1 97.62 402 THR B CA 1
ATOM 6900 C C . THR B 1 402 ? 2.184 29.625 39.656 1 97.62 402 THR B C 1
ATOM 6902 O O . THR B 1 402 ? 2.885 28.766 39.156 1 97.62 402 THR B O 1
ATOM 6905 N N . ALA B 1 403 ? 0.954 29.438 40.094 1 95.81 403 ALA B N 1
ATOM 6906 C CA . ALA B 1 403 ? 0.271 28.156 39.875 1 95.81 403 ALA B CA 1
ATOM 6907 C C . ALA B 1 403 ? -0.103 27.984 38.406 1 95.81 403 ALA B C 1
ATOM 6909 O O . ALA B 1 403 ? -0.516 28.938 37.719 1 95.81 403 ALA B O 1
ATOM 6910 N N . ASP B 1 404 ? 0.043 26.828 37.875 1 95.06 404 ASP B N 1
ATOM 6911 C CA . ASP B 1 404 ? -0.352 26.359 36.531 1 95.06 404 ASP B CA 1
ATOM 6912 C C . ASP B 1 404 ? -0.747 24.891 36.562 1 95.06 404 ASP B C 1
ATOM 6914 O O . ASP B 1 404 ? 0.093 24.016 36.344 1 95.06 404 ASP B O 1
ATOM 6918 N N . ASP B 1 405 ? -1.998 24.609 36.812 1 91.94 405 ASP B N 1
ATOM 6919 C CA . ASP B 1 405 ? -2.539 23.25 36.906 1 91.94 405 ASP B CA 1
ATOM 6920 C C . ASP B 1 405 ? -1.725 22.391 37.844 1 91.94 405 ASP B C 1
ATOM 6922 O O . ASP B 1 405 ? -1.206 21.344 37.469 1 91.94 405 ASP B O 1
ATOM 6926 N N . PRO B 1 406 ? -1.731 22.703 39.125 1 93.56 406 PRO B N 1
ATOM 6927 C CA . PRO B 1 406 ? -0.853 22.016 40.062 1 93.56 406 PRO B CA 1
ATOM 6928 C C . PRO B 1 406 ? -1.268 20.562 40.312 1 93.56 406 PRO B C 1
ATOM 6930 O O . PRO B 1 406 ? -0.461 19.75 40.781 1 93.56 406 PRO B O 1
ATOM 6933 N N . ASN B 1 407 ? -2.516 20.281 39.938 1 93.12 407 ASN B N 1
ATOM 6934 C CA . ASN B 1 407 ? -3.039 18.938 40.156 1 93.12 407 ASN B CA 1
ATOM 6935 C C . ASN B 1 407 ? -2.861 18.469 41.594 1 93.12 407 ASN B C 1
ATOM 6937 O O . ASN B 1 407 ? -3.311 19.141 42.531 1 93.12 407 ASN B O 1
ATOM 6941 N N . PHE B 1 408 ? -2.061 17.406 41.812 1 93.19 408 PHE B N 1
ATOM 6942 C CA . PHE B 1 408 ? -1.96 16.859 43.188 1 93.19 408 PHE B CA 1
ATOM 6943 C C . PHE B 1 408 ? -0.707 17.391 43.875 1 93.19 408 PHE B C 1
ATOM 6945 O O . PHE B 1 408 ? -0.406 16.984 45 1 93.19 408 PHE B O 1
ATOM 6952 N N . GLU B 1 409 ? 0.003 18.312 43.281 1 93.81 409 GLU B N 1
ATOM 6953 C CA . GLU B 1 409 ? 1.18 18.922 43.875 1 93.81 409 GLU B CA 1
ATOM 6954 C C . GLU B 1 409 ? 0.871 20.328 44.406 1 93.81 409 GLU B C 1
ATOM 6956 O O . GLU B 1 409 ? -0.035 21 43.906 1 93.81 409 GLU B O 1
ATOM 6961 N N . ASP B 1 410 ? 1.592 20.688 45.469 1 94.62 410 ASP B N 1
ATOM 6962 C CA . ASP B 1 410 ? 1.502 22.062 45.969 1 94.62 410 ASP B CA 1
ATOM 6963 C C . ASP B 1 410 ? 2.154 23.047 45 1 94.62 410 ASP B C 1
ATOM 6965 O O . ASP B 1 410 ? 3.328 22.891 44.656 1 94.62 410 ASP B O 1
ATOM 6969 N N . PRO B 1 411 ? 1.333 24 44.531 1 95.44 411 PRO B N 1
ATOM 6970 C CA . PRO B 1 411 ? 1.892 24.953 43.594 1 95.44 411 PRO B CA 1
ATOM 6971 C C . PRO B 1 411 ? 3.105 25.703 44.125 1 95.44 411 PRO B C 1
ATOM 6973 O O . PRO B 1 411 ? 4 26.078 43.375 1 95.44 411 PRO B O 1
ATOM 6976 N N . GLU B 1 412 ? 3.154 25.875 45.406 1 95.69 412 GLU B N 1
ATOM 6977 C CA . GLU B 1 412 ? 4.309 26.516 46.031 1 95.69 412 GLU B CA 1
ATOM 6978 C C . GLU B 1 412 ? 5.566 25.672 45.844 1 95.69 412 GLU B C 1
ATOM 6980 O O . GLU B 1 412 ? 6.645 26.203 45.562 1 95.69 412 GLU B O 1
ATOM 6985 N N . TYR B 1 413 ? 5.387 24.406 45.969 1 95.62 413 TYR B N 1
ATOM 6986 C CA . TYR B 1 413 ? 6.523 23.5 45.844 1 95.62 413 TYR B CA 1
ATOM 6987 C C . TYR B 1 413 ? 7.008 23.469 44.406 1 95.62 413 TYR B C 1
ATOM 6989 O O . TYR B 1 413 ? 8.219 23.406 44.125 1 95.62 413 TYR B O 1
ATOM 6997 N N . ILE B 1 414 ? 6.094 23.422 43.5 1 96.06 414 ILE B N 1
ATOM 6998 C CA . ILE B 1 414 ? 6.441 23.422 42.094 1 96.06 414 ILE B CA 1
ATOM 6999 C C . ILE B 1 414 ? 7.258 24.672 41.75 1 96.06 414 ILE B C 1
ATOM 7001 O O . ILE B 1 414 ? 8.305 24.578 41.125 1 96.06 414 ILE B O 1
ATOM 7005 N N . SER B 1 415 ? 6.777 25.797 42.25 1 96.75 415 SER B N 1
ATOM 7006 C CA . SER B 1 415 ? 7.453 27.062 42.031 1 96.75 415 SER B CA 1
ATOM 7007 C C . SER B 1 415 ? 8.844 27.078 42.625 1 96.75 415 SER B C 1
ATOM 7009 O O . SER B 1 415 ? 9.797 27.578 42.031 1 96.75 415 SER B O 1
ATOM 7011 N N . GLN B 1 416 ? 8.969 26.5 43.781 1 96.31 416 GLN B N 1
ATOM 7012 C CA . GLN B 1 416 ? 10.258 26.422 44.469 1 96.31 416 GLN B CA 1
ATOM 7013 C C . GLN B 1 416 ? 11.242 25.562 43.688 1 96.31 416 GLN B C 1
ATOM 7015 O O . GLN B 1 416 ? 12.438 25.875 43.594 1 96.31 416 GLN B O 1
ATOM 7020 N N . GLU B 1 417 ? 10.688 24.547 43.219 1 96.44 417 GLU B N 1
ATOM 7021 C CA . GLU B 1 417 ? 11.539 23.703 42.375 1 96.44 417 GLU B CA 1
ATOM 7022 C C . GLU B 1 417 ? 12.055 24.453 41.156 1 96.44 417 GLU B C 1
ATOM 7024 O O . GLU B 1 417 ? 13.242 24.375 40.844 1 96.44 417 GLU B O 1
ATOM 7029 N N . ILE B 1 418 ? 11.188 25.141 40.438 1 96.5 418 ILE B N 1
ATOM 7030 C CA . ILE B 1 418 ? 11.609 25.938 39.281 1 96.5 418 ILE B CA 1
ATOM 7031 C C . ILE B 1 418 ? 12.641 26.969 39.719 1 96.5 418 ILE B C 1
ATOM 7033 O O . ILE B 1 418 ? 13.688 27.125 39.062 1 96.5 418 ILE B O 1
ATOM 7037 N N . ALA B 1 419 ? 12.383 27.609 40.844 1 96.5 419 ALA B N 1
ATOM 7038 C CA . ALA B 1 419 ? 13.266 28.656 41.344 1 96.5 419 ALA B CA 1
ATOM 7039 C C . ALA B 1 419 ? 14.656 28.094 41.656 1 96.5 419 ALA B C 1
ATOM 7041 O O . ALA B 1 419 ? 15.656 28.797 41.5 1 96.5 419 ALA B O 1
ATOM 7042 N N . SER B 1 420 ? 14.633 26.875 42.031 1 96.5 420 SER B N 1
ATOM 7043 C CA . SER B 1 420 ? 15.906 26.266 42.406 1 96.5 420 SER B CA 1
ATOM 7044 C C . SER B 1 420 ? 16.828 26.109 41.188 1 96.5 420 SER B C 1
ATOM 7046 O O . SER B 1 420 ? 18.031 25.953 41.344 1 96.5 420 SER B O 1
ATOM 7048 N N . HIS B 1 421 ? 16.297 26.141 40.062 1 96.5 421 HIS B N 1
ATOM 7049 C CA . HIS B 1 421 ? 17.078 26.016 38.844 1 96.5 421 HIS B CA 1
ATOM 7050 C C . HIS B 1 421 ? 17.469 27.391 38.281 1 96.5 421 HIS B C 1
ATOM 7052 O O . HIS B 1 421 ? 18.094 27.5 37.219 1 96.5 421 HIS B O 1
ATOM 7058 N N . ILE B 1 422 ? 17.094 28.438 38.938 1 95.44 422 ILE B N 1
ATOM 7059 C CA . ILE B 1 422 ? 17.375 29.812 38.531 1 95.44 422 ILE B CA 1
ATOM 7060 C C . ILE B 1 422 ? 18.438 30.406 39.469 1 95.44 422 ILE B C 1
ATOM 7062 O O . ILE B 1 422 ? 18.391 30.234 40.688 1 95.44 422 ILE B O 1
ATOM 7066 N N . THR B 1 423 ? 19.359 31.125 38.875 1 93.94 423 THR B N 1
ATOM 7067 C CA . THR B 1 423 ? 20.578 31.531 39.594 1 93.94 423 THR B CA 1
ATOM 7068 C C . THR B 1 423 ? 20.328 32.812 40.406 1 93.94 423 THR B C 1
ATOM 7070 O O . THR B 1 423 ? 21.234 33.312 41.062 1 93.94 423 THR B O 1
ATOM 7073 N N . ARG B 1 424 ? 19.188 33.438 40.375 1 93.44 424 ARG B N 1
ATOM 7074 C CA . ARG B 1 424 ? 18.859 34.656 41.125 1 93.44 424 ARG B CA 1
ATOM 7075 C C . ARG B 1 424 ? 17.547 34.5 41.875 1 93.44 424 ARG B C 1
ATOM 7077 O O . ARG B 1 424 ? 16.766 33.594 41.594 1 93.44 424 ARG B O 1
ATOM 7084 N N . PRO B 1 425 ? 17.406 35.406 42.906 1 91.69 425 PRO B N 1
ATOM 7085 C CA . PRO B 1 425 ? 16.141 35.312 43.656 1 91.69 425 PRO B CA 1
ATOM 7086 C C . PRO B 1 425 ? 14.93 35.594 42.781 1 91.69 425 PRO B C 1
ATOM 7088 O O . PRO B 1 425 ? 14.977 36.469 41.906 1 91.69 425 PRO B O 1
ATOM 7091 N N . ILE B 1 426 ? 13.938 34.781 42.969 1 93.56 426 ILE B N 1
ATOM 7092 C CA . ILE B 1 426 ? 12.719 34.875 42.156 1 93.56 426 ILE B CA 1
ATOM 7093 C C . ILE B 1 426 ? 11.516 35.031 43.094 1 93.56 426 ILE B C 1
ATOM 7095 O O . ILE B 1 426 ? 11.445 34.406 44.156 1 93.56 426 ILE B O 1
ATOM 7099 N N . ASP B 1 427 ? 10.578 35.812 42.656 1 95.88 427 ASP B N 1
ATOM 7100 C CA . ASP B 1 427 ? 9.328 36 43.406 1 95.88 427 ASP B CA 1
ATOM 7101 C C . ASP B 1 427 ? 8.359 34.844 43.094 1 95.88 427 ASP B C 1
ATOM 7103 O O . ASP B 1 427 ? 8.25 34.375 41.969 1 95.88 427 ASP B O 1
ATOM 7107 N N . ILE B 1 428 ? 7.676 34.375 44.188 1 97.38 428 ILE B N 1
ATOM 7108 C CA . ILE B 1 428 ? 6.664 33.344 44.094 1 97.38 428 ILE B CA 1
ATOM 7109 C C . ILE B 1 428 ? 5.324 33.875 44.594 1 97.38 428 ILE B C 1
ATOM 7111 O O . ILE B 1 428 ? 5.223 34.312 45.719 1 97.38 428 ILE B O 1
ATOM 7115 N N . VAL B 1 429 ? 4.355 33.906 43.75 1 97.31 429 VAL B N 1
ATOM 7116 C CA . VAL B 1 429 ? 2.967 34.25 44.062 1 97.31 429 VAL B CA 1
ATOM 7117 C C . VAL B 1 429 ? 2.057 33.094 43.594 1 97.31 429 VAL B C 1
ATOM 7119 O O . VAL B 1 429 ? 1.68 33.031 42.438 1 97.31 429 VAL B O 1
ATOM 7122 N N . SER B 1 430 ? 1.603 32.312 44.5 1 95 430 SER B N 1
ATOM 7123 C CA . SER B 1 430 ? 0.924 31.062 44.156 1 95 430 SER B CA 1
ATOM 7124 C C . SER B 1 430 ? -0.408 31.328 43.469 1 95 430 SER B C 1
ATOM 7126 O O . SER B 1 430 ? -0.831 30.562 42.625 1 95 430 SER B O 1
ATOM 7128 N N . ASP B 1 431 ? -1.056 32.375 43.938 1 95.06 431 ASP B N 1
ATOM 7129 C CA . ASP B 1 431 ? -2.297 32.75 43.281 1 95.06 431 ASP B CA 1
ATOM 7130 C C . ASP B 1 431 ? -2.018 33.406 41.938 1 95.06 431 ASP B C 1
ATOM 7132 O O . ASP B 1 431 ? -1.469 34.531 41.906 1 95.06 431 ASP B O 1
ATOM 7136 N N . ARG B 1 432 ? -2.416 32.812 40.844 1 96.5 432 ARG B N 1
ATOM 7137 C CA . ARG B 1 432 ? -2.045 33.25 39.5 1 96.5 432 ARG B CA 1
ATOM 7138 C C . ARG B 1 432 ? -2.656 34.594 39.188 1 96.5 432 ARG B C 1
ATOM 7140 O O . ARG B 1 432 ? -2.021 35.438 38.531 1 96.5 432 ARG B O 1
ATOM 7147 N N . GLU B 1 433 ? -3.879 34.844 39.656 1 96.06 433 GLU B N 1
ATOM 7148 C CA . GLU B 1 433 ? -4.496 36.156 39.438 1 96.06 433 GLU B CA 1
ATOM 7149 C C . GLU B 1 433 ? -3.711 37.25 40.125 1 96.06 433 GLU B C 1
ATOM 7151 O O . GLU B 1 433 ? -3.479 38.312 39.531 1 96.06 433 GLU B O 1
ATOM 7156 N N . GLN B 1 434 ? -3.305 37 41.312 1 96.44 434 GLN B N 1
ATOM 7157 C CA . GLN B 1 434 ? -2.51 37.969 42.062 1 96.44 434 GLN B CA 1
ATOM 7158 C C . GLN B 1 434 ? -1.148 38.188 41.406 1 96.44 434 GLN B C 1
ATOM 7160 O O . GLN B 1 434 ? -0.618 39.281 41.438 1 96.44 434 GLN B O 1
ATOM 7165 N N . ALA B 1 435 ? -0.644 37.125 40.938 1 97.44 435 ALA B N 1
ATOM 7166 C CA . ALA B 1 435 ? 0.635 37.219 40.219 1 97.44 435 ALA B CA 1
ATOM 7167 C C . ALA B 1 435 ? 0.525 38.125 39.031 1 97.44 435 ALA B C 1
ATOM 7169 O O . ALA B 1 435 ? 1.396 38.969 38.812 1 97.44 435 ALA B O 1
ATOM 7170 N N . ILE B 1 436 ? -0.529 38 38.25 1 97.5 436 ILE B N 1
ATOM 7171 C CA . ILE B 1 436 ? -0.763 38.812 37.031 1 97.5 436 ILE B CA 1
ATOM 7172 C C . ILE B 1 436 ? -0.95 40.25 37.438 1 97.5 436 ILE B C 1
ATOM 7174 O O . ILE B 1 436 ? -0.353 41.156 36.844 1 97.5 436 ILE B O 1
ATOM 7178 N N . GLN B 1 437 ? -1.734 40.469 38.469 1 96.75 437 GLN B N 1
ATOM 7179 C CA . GLN B 1 437 ? -1.95 41.844 38.969 1 96.75 437 GLN B CA 1
ATOM 7180 C C . GLN B 1 437 ? -0.632 42.5 39.375 1 96.75 437 GLN B C 1
ATOM 7182 O O . GLN B 1 437 ? -0.371 43.625 39.031 1 96.75 437 GLN B O 1
ATOM 7187 N N . LYS B 1 438 ? 0.09 41.75 40.094 1 97.06 438 LYS B N 1
ATOM 7188 C CA . LYS B 1 438 ? 1.383 42.25 40.531 1 97.06 438 LYS B CA 1
ATOM 7189 C C . LYS B 1 438 ? 2.287 42.594 39.344 1 97.06 438 LYS B C 1
ATOM 7191 O O . LYS B 1 438 ? 2.906 43.656 39.312 1 97.06 438 LYS B O 1
ATOM 7196 N N . ALA B 1 439 ? 2.385 41.75 38.469 1 97.56 439 ALA B N 1
ATOM 7197 C CA . ALA B 1 439 ? 3.23 41.938 37.281 1 97.56 439 ALA B CA 1
ATOM 7198 C C . ALA B 1 439 ? 2.822 43.188 36.5 1 97.56 439 ALA B C 1
ATOM 7200 O O . ALA B 1 439 ? 3.678 43.969 36.094 1 97.56 439 ALA B O 1
ATOM 7201 N N . MET B 1 440 ? 1.568 43.344 36.312 1 96.75 440 MET B N 1
ATOM 7202 C CA . MET B 1 440 ? 1.053 44.469 35.562 1 96.75 440 MET B CA 1
ATOM 7203 C C . MET B 1 440 ? 1.347 45.781 36.281 1 96.75 440 MET B C 1
ATOM 7205 O O . MET B 1 440 ? 1.573 46.812 35.656 1 96.75 440 MET B O 1
ATOM 7209 N N . SER B 1 441 ? 1.396 45.75 37.562 1 96.19 441 SER B N 1
ATOM 7210 C CA . SER B 1 441 ? 1.688 46.938 38.375 1 96.19 441 SER B CA 1
ATOM 7211 C C . SER B 1 441 ? 3.152 47.344 38.219 1 96.19 441 SER B C 1
ATOM 7213 O O . SER B 1 441 ? 3.514 48.5 38.531 1 96.19 441 SER B O 1
ATOM 7215 N N . LEU B 1 442 ? 3.947 46.469 37.75 1 95.94 442 LEU B N 1
ATOM 7216 C CA . LEU B 1 442 ? 5.379 46.719 37.656 1 95.94 442 LEU B CA 1
ATOM 7217 C C . LEU B 1 442 ? 5.727 47.375 36.312 1 95.94 442 LEU B C 1
ATOM 7219 O O . LEU B 1 442 ? 6.852 47.844 36.125 1 95.94 442 LEU B O 1
ATOM 7223 N N . CYS B 1 443 ? 4.824 47.406 35.406 1 95.69 443 CYS B N 1
ATOM 7224 C CA . CYS B 1 443 ? 5.043 48 34.094 1 95.69 443 CYS B CA 1
ATOM 7225 C C . CYS B 1 443 ? 4.539 49.438 34.062 1 95.69 443 CYS B C 1
ATOM 7227 O O . CYS B 1 443 ? 3.412 49.719 34.469 1 95.69 443 CYS B O 1
ATOM 7229 N N . GLN B 1 444 ? 5.391 50.375 33.469 1 92.56 444 GLN B N 1
ATOM 7230 C CA . GLN B 1 444 ? 5.082 51.781 33.656 1 92.56 444 GLN B CA 1
ATOM 7231 C C . GLN B 1 444 ? 4.98 52.5 32.312 1 92.56 444 GLN B C 1
ATOM 7233 O O . GLN B 1 444 ? 4.566 53.656 32.25 1 92.56 444 GLN B O 1
ATOM 7238 N N . GLY B 1 445 ? 5.348 51.844 31.25 1 92.38 445 GLY B N 1
ATOM 7239 C CA . GLY B 1 445 ? 5.324 52.562 29.984 1 92.38 445 GLY B CA 1
ATOM 7240 C C . GLY B 1 445 ? 5.305 51.625 28.781 1 92.38 445 GLY B C 1
ATOM 7241 O O . GLY B 1 445 ? 5.285 50.406 28.938 1 92.38 445 GLY B O 1
ATOM 7242 N N . PRO B 1 446 ? 5.391 52.312 27.641 1 90.81 446 PRO B N 1
ATOM 7243 C CA . PRO B 1 446 ? 5.152 51.594 26.391 1 90.81 446 PRO B CA 1
ATOM 7244 C C . PRO B 1 446 ? 6.25 50.562 26.078 1 90.81 446 PRO B C 1
ATOM 7246 O O . PRO B 1 446 ? 6.023 49.625 25.328 1 90.81 446 PRO B O 1
ATOM 7249 N N . GLU B 1 447 ? 7.406 50.75 26.625 1 93.38 447 GLU B N 1
ATOM 7250 C CA . GLU B 1 447 ? 8.516 49.844 26.375 1 93.38 447 GLU B CA 1
ATOM 7251 C C . GLU B 1 447 ? 8.469 48.625 27.297 1 93.38 447 GLU B C 1
ATOM 7253 O O . GLU B 1 447 ? 9.195 47.656 27.094 1 93.38 447 GLU B O 1
ATOM 7258 N N . ASP B 1 448 ? 7.59 48.656 28.297 1 95.38 448 ASP B N 1
ATOM 7259 C CA . ASP B 1 448 ? 7.449 47.594 29.266 1 95.38 448 ASP B CA 1
ATOM 7260 C C . ASP B 1 448 ? 6.457 46.531 28.781 1 95.38 448 ASP B C 1
ATOM 7262 O O . ASP B 1 448 ? 5.609 46.812 27.922 1 95.38 448 ASP B O 1
ATOM 7266 N N . ALA B 1 449 ? 6.68 45.312 29.328 1 95.5 449 ALA B N 1
ATOM 7267 C CA . ALA B 1 449 ? 5.727 44.25 28.953 1 95.5 449 ALA B CA 1
ATOM 7268 C C . ALA B 1 449 ? 5.57 43.219 30.062 1 95.5 449 ALA B C 1
ATOM 7270 O O . ALA B 1 449 ? 6.523 42.938 30.797 1 95.5 449 ALA B O 1
ATOM 7271 N N . VAL B 1 450 ? 4.34 42.781 30.219 1 97.19 450 VAL B N 1
ATOM 7272 C CA . VAL B 1 450 ? 4.047 41.594 31.016 1 97.19 450 VAL B CA 1
ATOM 7273 C C . VAL B 1 450 ? 3.887 40.375 30.094 1 97.19 450 VAL B C 1
ATOM 7275 O O . VAL B 1 450 ? 3.154 40.438 29.094 1 97.19 450 VAL B O 1
ATOM 7278 N N . ILE B 1 451 ? 4.609 39.281 30.359 1 96.69 451 ILE B N 1
ATOM 7279 C CA . ILE B 1 451 ? 4.551 38.062 29.594 1 96.69 451 ILE B CA 1
ATOM 7280 C C . ILE B 1 451 ? 3.92 36.938 30.453 1 96.69 451 ILE B C 1
ATOM 7282 O O . ILE B 1 451 ? 4.535 36.469 31.406 1 96.69 451 ILE B O 1
ATOM 7286 N N . ILE B 1 452 ? 2.719 36.594 30.078 1 96.62 452 ILE B N 1
ATOM 7287 C CA . ILE B 1 452 ? 2.01 35.531 30.797 1 96.62 452 ILE B CA 1
ATOM 7288 C C . ILE B 1 452 ? 2.104 34.219 30.016 1 96.62 452 ILE B C 1
ATOM 7290 O O . ILE B 1 452 ? 1.388 34.031 29.031 1 96.62 452 ILE B O 1
ATOM 7294 N N . ALA B 1 453 ? 2.859 33.25 30.453 1 94.19 453 ALA B N 1
ATOM 7295 C CA . ALA B 1 453 ? 3.139 32.031 29.719 1 94.19 453 ALA B CA 1
ATOM 7296 C C . ALA B 1 453 ? 2.48 30.828 30.391 1 94.19 453 ALA B C 1
ATOM 7298 O O . ALA B 1 453 ? 2.193 30.859 31.594 1 94.19 453 ALA B O 1
ATOM 7299 N N . GLY B 1 454 ? 2.197 29.812 29.594 1 89.56 454 GLY B N 1
ATOM 7300 C CA . GLY B 1 454 ? 1.828 28.516 30.141 1 89.56 454 GLY B CA 1
ATOM 7301 C C . GLY B 1 454 ? 0.413 28.109 29.797 1 89.56 454 GLY B C 1
ATOM 7302 O O . GLY B 1 454 ? 0.209 27.156 29.031 1 89.56 454 GLY B O 1
ATOM 7303 N N . LYS B 1 455 ? -0.525 28.906 30.266 1 88.31 455 LYS B N 1
ATOM 7304 C CA . LYS B 1 455 ? -1.909 28.453 30.219 1 88.31 455 LYS B CA 1
ATOM 7305 C C . LYS B 1 455 ? -2.607 28.969 28.953 1 88.31 455 LYS B C 1
ATOM 7307 O O . LYS B 1 455 ? -3.662 28.453 28.578 1 88.31 455 LYS B O 1
ATOM 7312 N N . GLY B 1 456 ? -2.076 30.031 28.375 1 85.44 456 GLY B N 1
ATOM 7313 C CA . GLY B 1 456 ? -2.68 30.578 27.172 1 85.44 456 GLY B CA 1
ATOM 7314 C C . GLY B 1 456 ? -4.145 30.922 27.344 1 85.44 456 GLY B C 1
ATOM 7315 O O . GLY B 1 456 ? -4.504 31.719 28.219 1 85.44 456 GLY B O 1
ATOM 7316 N N . ALA B 1 457 ? -5.008 30.203 26.641 1 80 457 ALA B N 1
ATOM 7317 C CA . ALA B 1 457 ? -6.43 30.547 26.625 1 80 457 ALA B CA 1
ATOM 7318 C C . ALA B 1 457 ? -7.211 29.656 27.594 1 80 457 ALA B C 1
ATOM 7320 O O . ALA B 1 457 ? -8.43 29.797 27.734 1 80 457 ALA B O 1
ATOM 7321 N N . ASP B 1 458 ? -6.535 28.781 28.312 1 82.12 458 ASP B N 1
ATOM 7322 C CA . ASP B 1 458 ? -7.227 27.906 29.25 1 82.12 458 ASP B CA 1
ATOM 7323 C C . ASP B 1 458 ? -7.906 28.688 30.359 1 82.12 458 ASP B C 1
ATOM 7325 O O . ASP B 1 458 ? -7.273 29.531 31.016 1 82.12 458 ASP B O 1
ATOM 7329 N N . ALA B 1 459 ? -9.164 28.359 30.5 1 86.88 459 ALA B N 1
ATOM 7330 C CA . ALA B 1 459 ? -9.938 29.078 31.516 1 86.88 459 ALA B CA 1
ATOM 7331 C C . ALA B 1 459 ? -10.281 28.156 32.688 1 86.88 459 ALA B C 1
ATOM 7333 O O . ALA B 1 459 ? -11.43 28.125 33.125 1 86.88 459 ALA B O 1
ATOM 7334 N N . TYR B 1 460 ? -9.258 27.406 33.094 1 89 460 TYR B N 1
ATOM 7335 C CA . TYR B 1 460 ? -9.375 26.547 34.281 1 89 460 TYR B CA 1
ATOM 7336 C C . TYR B 1 460 ? -8.008 26.25 34.875 1 89 460 TYR B C 1
ATOM 7338 O O . TYR B 1 460 ? -6.98 26.531 34.25 1 89 460 TYR B O 1
ATOM 7346 N N . GLN B 1 461 ? -7.984 25.859 36.188 1 91.88 461 GLN B N 1
ATOM 7347 C CA . GLN B 1 461 ? -6.832 25.25 36.812 1 91.88 461 GLN B CA 1
ATOM 7348 C C . GLN B 1 461 ? -7.129 23.812 37.25 1 91.88 461 GLN B C 1
ATOM 7350 O O . GLN B 1 461 ? -8.219 23.516 37.75 1 91.88 461 GLN B O 1
ATOM 7355 N N . ILE B 1 462 ? -6.27 22.922 36.906 1 89.31 462 ILE B N 1
ATOM 7356 C CA . ILE B 1 462 ? -6.441 21.562 37.406 1 89.31 462 ILE B CA 1
ATOM 7357 C C . ILE B 1 462 ? -5.906 21.453 38.844 1 89.31 462 ILE B C 1
ATOM 7359 O O . ILE B 1 462 ? -4.707 21.625 39.062 1 89.31 462 ILE B O 1
ATOM 7363 N N . VAL B 1 463 ? -6.805 21.281 39.781 1 91.38 463 VAL B N 1
ATOM 7364 C CA . VAL B 1 463 ? -6.461 21.156 41.188 1 91.38 463 VAL B CA 1
ATOM 7365 C C . VAL B 1 463 ? -7.035 19.844 41.75 1 91.38 463 VAL B C 1
ATOM 7367 O O . VAL B 1 463 ? -8.25 19.641 41.75 1 91.38 463 VAL B O 1
ATOM 7370 N N . LYS B 1 464 ? -6.109 19 42.125 1 91.25 464 LYS B N 1
ATOM 7371 C CA . LYS B 1 464 ? -6.492 17.719 42.719 1 91.25 464 LYS B CA 1
ATOM 7372 C C . LYS B 1 464 ? -7.379 16.938 41.781 1 91.25 464 LYS B C 1
ATOM 7374 O O . LYS B 1 464 ? -8.438 16.438 42.156 1 91.25 464 LYS B O 1
ATOM 7379 N N . GLY B 1 465 ? -7.02 16.984 40.594 1 86.25 465 GLY B N 1
ATOM 7380 C CA . GLY B 1 465 ? -7.645 16.156 39.594 1 86.25 465 GLY B CA 1
ATOM 7381 C C . GLY B 1 465 ? -8.891 16.781 39 1 86.25 465 GLY B C 1
ATOM 7382 O O . GLY B 1 465 ? -9.508 16.203 38.094 1 86.25 465 GLY B O 1
ATOM 7383 N N . GLU B 1 466 ? -9.305 17.953 39.469 1 88.12 466 GLU B N 1
ATOM 7384 C CA . GLU B 1 466 ? -10.531 18.594 39.031 1 88.12 466 GLU B CA 1
ATOM 7385 C C . GLU B 1 466 ? -10.234 19.953 38.406 1 88.12 466 GLU B C 1
ATOM 7387 O O . GLU B 1 466 ? -9.305 20.641 38.812 1 88.12 466 GLU B O 1
ATOM 7392 N N . LYS B 1 467 ? -11.07 20.297 37.375 1 89.19 467 LYS B N 1
ATOM 7393 C CA . LYS B 1 467 ? -10.961 21.625 36.781 1 89.19 467 LYS B CA 1
ATOM 7394 C C . LYS B 1 467 ? -11.633 22.672 37.688 1 89.19 467 LYS B C 1
ATOM 7396 O O . LYS B 1 467 ? -12.859 22.75 37.75 1 89.19 467 LYS B O 1
ATOM 7401 N N . ALA B 1 468 ? -10.797 23.469 38.375 1 90.5 468 ALA B N 1
ATOM 7402 C CA . ALA B 1 468 ? -11.281 24.578 39.188 1 90.5 468 ALA B CA 1
ATOM 7403 C C . ALA B 1 468 ? -11.492 25.828 38.344 1 90.5 468 ALA B C 1
ATOM 7405 O O . ALA B 1 468 ? -10.734 26.078 37.375 1 90.5 468 ALA B O 1
ATOM 7406 N N . PRO B 1 469 ? -12.547 26.578 38.656 1 89.44 469 PRO B N 1
ATOM 7407 C CA . PRO B 1 469 ? -12.836 27.781 37.875 1 89.44 469 PRO B CA 1
ATOM 7408 C C . PRO B 1 469 ? -11.688 28.781 37.875 1 89.44 469 PRO B C 1
ATOM 7410 O O . PRO B 1 469 ? -11.109 29.047 38.938 1 89.44 469 PRO B O 1
ATOM 7413 N N . TYR B 1 470 ? -11.227 29.281 36.875 1 92 470 TYR B N 1
ATOM 7414 C CA . TYR B 1 470 ? -10.25 30.328 36.562 1 92 470 TYR B CA 1
ATOM 7415 C C . TYR B 1 470 ? -10.648 31.078 35.281 1 92 470 TYR B C 1
ATOM 7417 O O . TYR B 1 470 ? -11.047 30.469 34.312 1 92 470 TYR B O 1
ATOM 7425 N N . ALA B 1 471 ? -10.641 32.375 35.344 1 90.56 471 ALA B N 1
ATOM 7426 C CA . ALA B 1 471 ? -11.195 33.219 34.25 1 90.56 471 ALA B CA 1
ATOM 7427 C C . ALA B 1 471 ? -10.359 33.094 33 1 90.56 471 ALA B C 1
ATOM 7429 O O . ALA B 1 471 ? -10.859 33.312 31.891 1 90.56 471 ALA B O 1
ATOM 7430 N N . GLY B 1 472 ? -9.133 32.719 33.188 1 91.94 472 GLY B N 1
ATOM 7431 C CA . GLY B 1 472 ? -8.18 32.75 32.094 1 91.94 472 GLY B CA 1
ATOM 7432 C C . GLY B 1 472 ? -7.25 33.969 32.125 1 91.94 472 GLY B C 1
ATOM 7433 O O . GLY B 1 472 ? -7.629 35.031 32.625 1 91.94 472 GLY B O 1
ATOM 7434 N N . ASP B 1 473 ? -6.098 33.75 31.594 1 94.06 473 ASP B N 1
ATOM 7435 C CA . ASP B 1 473 ? -5.047 34.75 31.703 1 94.06 473 ASP B CA 1
ATOM 7436 C C . ASP B 1 473 ? -5.461 36.062 31.031 1 94.06 473 ASP B C 1
ATOM 7438 O O . ASP B 1 473 ? -5.27 37.125 31.578 1 94.06 473 ASP B O 1
ATOM 7442 N N . LEU B 1 474 ? -6.008 35.906 29.875 1 90.69 474 LEU B N 1
ATOM 7443 C CA . LEU B 1 474 ? -6.383 37.094 29.109 1 90.69 474 LEU B CA 1
ATOM 7444 C C . LEU B 1 474 ? -7.473 37.875 29.828 1 90.69 474 LEU B C 1
ATOM 7446 O O . LEU B 1 474 ? -7.391 39.094 29.953 1 90.69 474 LEU B O 1
ATOM 7450 N N . ALA B 1 475 ? -8.461 37.219 30.266 1 91.94 475 ALA B N 1
ATOM 7451 C CA . ALA B 1 475 ? -9.562 37.844 30.984 1 91.94 475 ALA B CA 1
ATOM 7452 C C . ALA B 1 475 ? -9.07 38.531 32.25 1 91.94 475 ALA B C 1
ATOM 7454 O O . ALA B 1 475 ? -9.5 39.625 32.594 1 91.94 475 ALA B O 1
ATOM 7455 N N . VAL B 1 476 ? -8.234 37.844 33 1 94.94 476 VAL B N 1
ATOM 7456 C CA . VAL B 1 476 ? -7.68 38.406 34.219 1 94.94 476 VAL B CA 1
ATOM 7457 C C . VAL B 1 476 ? -6.887 39.656 33.938 1 94.94 476 VAL B C 1
ATOM 7459 O O . VAL B 1 476 ? -7.059 40.688 34.594 1 94.94 476 VAL B O 1
ATOM 7462 N N . ALA B 1 477 ? -6.074 39.625 32.938 1 94.69 477 ALA B N 1
ATOM 7463 C CA . ALA B 1 477 ? -5.266 40.781 32.562 1 94.69 477 ALA B CA 1
ATOM 7464 C C . ALA B 1 477 ? -6.152 41.969 32.156 1 94.69 477 ALA B C 1
ATOM 7466 O O . ALA B 1 477 ? -5.855 43.094 32.5 1 94.69 477 ALA B O 1
ATOM 7467 N N . GLN B 1 478 ? -7.148 41.719 31.5 1 93.19 478 GLN B N 1
ATOM 7468 C CA . GLN B 1 478 ? -8.062 42.75 31.031 1 93.19 478 GLN B CA 1
ATOM 7469 C C . GLN B 1 478 ? -8.68 43.5 32.188 1 93.19 478 GLN B C 1
ATOM 7471 O O . GLN B 1 478 ? -8.945 44.719 32.094 1 93.19 478 GLN B O 1
ATOM 7476 N N . ARG B 1 479 ? -8.844 42.844 33.25 1 92.81 479 ARG B N 1
ATOM 7477 C CA . ARG B 1 479 ? -9.453 43.438 34.438 1 92.81 479 ARG B CA 1
ATOM 7478 C C . ARG B 1 479 ? -8.531 44.5 35.062 1 92.81 479 ARG B C 1
ATOM 7480 O O . ARG B 1 479 ? -8.992 45.375 35.812 1 92.81 479 ARG B O 1
ATOM 7487 N N . TYR B 1 480 ? -7.324 44.375 34.75 1 91.31 480 TYR B N 1
ATOM 7488 C CA . TYR B 1 480 ? -6.367 45.25 35.406 1 91.31 480 TYR B CA 1
ATOM 7489 C C . TYR B 1 480 ? -5.711 46.188 34.438 1 91.31 480 TYR B C 1
ATOM 7491 O O . TYR B 1 480 ? -4.617 46.688 34.688 1 91.31 480 TYR B O 1
ATOM 7499 N N . LEU B 1 481 ? -6.305 46.469 33.344 1 88.69 481 LEU B N 1
ATOM 7500 C CA . LEU B 1 481 ? -5.75 47.375 32.312 1 88.69 481 LEU B CA 1
ATOM 7501 C C . LEU B 1 481 ? -5.711 48.812 32.812 1 88.69 481 LEU B C 1
ATOM 7503 O O . LEU B 1 481 ? -6.598 49.25 33.531 1 88.69 481 LEU B O 1
#

Radius of gyration: 37.06 Å; Cα contacts (8 Å, |Δi|>4): 2180; chains: 2; bounding box: 64×114×81 Å

InterPro domains:
  IPR004101 Mur ligase, C-terminal [PF02875] (330-456)
  IPR005761 UDP-N-acetylmuramoylalanyl-D-glutamate-2,6-diaminopimelate ligase [MF_00208] (2-481)
  IPR005761 UDP-N-acetylmuramoylalanyl-D-glutamate-2,6-diaminopimelate ligase [TIGR01085] (35-476)
  IPR013221 Mur ligase, central [PF08245] (117-308)
  IPR035911 MurE/MurF, N-terminal [SSF63418] (15-107)
  IPR036565 Mur-like, catalytic domain superfamily [G3DSA:3.40.1190.10] (107-330)
  IPR036565 Mur-like, catalytic domain superfamily [SSF53623] (78-339)
  IPR036615 Mur ligase, C-terminal domain superfamily [G3DSA:3.90.190.20] (331-481)
  IPR036615 Mur ligase, C-terminal domain superfamily [SSF53244] (328-476)

Sequence (962 aa):
MISIEHVLNILKKDHNFREVLDADGYHYHYQGLSFERLSYDSRQVDGKTLFFAKGATFKAEYLKEAIAKGLPLYVSEVDYKLDIPVVLVTDIKKAMSLIAMAFYDNPQDQLKLLGFTGTKGKTTAAYFAYHILKESYKPALLSTMNTTLDGQTFFKSQLTTPESLDLFAMMAECVKNGMTHLIMEVSSQAYLVGRVYGLTFDVGVFLNISPDHIGPIEHPTFEDYFYHKRLLMENSRAVVINSGMDHFPFLANQVANQEHAFYGALSDNQITTSQAFSFEANGQLAGHYDIQLIGHFNQENAMAAGLACLRLGASLADIQKGIAKTRVPGRMEVLTMTNHAKVFVDYAHNGDSLEKLLSVVEEHQTGNLVLILGAPGNKGESRRADFGAVINQHPNLTVILTADDPNFEDPEYISQEIASHITRPIDIVSDREQAIQKAMSLCQGPEDAVIIAGKGADAYQIVKGEKAPYAGDLAVAQRYLMISIEHVLNILKKDHNFREVLDADGYHYHYQGLSFERLSYDSRQVDGKTLFFAKGATFKAEYLKEAIAKGLPLYVSEVDYKLDIPVVLVTDIKKAMSLIAMAFYDNPQDQLKLLGFTGTKGKTTAAYFAYHILKESYKPALLSTMNTTLDGQTFFKSQLTTPESLDLFAMMAECVKNGMTHLIMEVSSQAYLVGRVYGLTFDVGVFLNISPDHIGPIEHPTFEDYFYHKRLLMENSRAVVINSGMDHFPFLANQVANQEHAFYGALSDNQITTSQAFSFEANGQLAGHYDIQLIGHFNQENAMAAGLACLRLGASLADIQKGIAKTRVPGRMEVLTMTNHAKVFVDYAHNGDSLEKLLSVVEEHQTGNLVLILGAPGNKGESRRADFGAVINQHPNLTVILTADDPNFEDPEYISQEIASHITRPIDIVSDREQAIQKAMSLCQGPEDAVIIAGKGADAYQIVKGEKAPYAGDLAVAQRYL

Secondary structure (DSSP, 8-state):
-EEHHHHHHHHHHTT-EEEEEETTEEES---S-EESEEES-TTS--TTEEEE--STT--HHHHHHHHHTT---EEESS----SS-EEEES-HHHHHHHHHHHHTT-GGGGSEEEEEESSS-HHHHHHHHHHHHHTTS-EEEE-SSEEESSSS--EE-SSSS--HHHHHHHHHHHHHTT--EEEEE--HHHHHTTTTTT--EEEEEE----S-SBSTTSBSSHHHHHHHHHHHHHTEEEEEEETTSTTHHHHHHHTTTSEEEEESTTSSS-EEEE-SSEEEE-GGG-EEEE-SS-SHHHHHHHHHHHHHHHHTT--HHHHHHHHHH---TTSSEEEE-TTS-EEEEE---SHHHHHHHHHHHHHH--S-EEEEE---SSS-THHHHHHHHHHHT-TT-EEEE--S--BTS-HHHHHHHHHHTSSS--EE-SSHHHHHHHHHHT--STT-EEEEES-TT--EEEETTEEEE---HHHHHHHT-/-EEHHHHHHHHHHTT-EEEEEETTEEES---S-EESEEES-TTS--TTEEEE--STT--HHHHHHHHHTT---EEESS----SS-EEEES-HHHHHHHHHHHHTT-GGGGSEEEEEESSS-HHHHHHHHHHHHHTTS-EEEE-SSEEESSSS--EE-SSSS--HHHHHHHHHHHHHTT--EEEEE--HHHHHTTTTTT--EEEEEE----S-SBSTTSBSSHHHHHHHHHHHHHTEEEEEEETTSTTHHHHHHHTTTSEEEEESTTSSS-EEEE-SSEEEE-GGG-EEEE-SS-SHHHHHHHHHHHHHHHHTT--HHHHHHHHHH---TTSSEEEE-TTS-EEEEE---SHHHHHHHHHHHHHH--S-EEEEE---SSS-THHHHHHHHHHHT-TT-EEEE--S--BTS-HHHHHHHHHHTSSS--EE-SSHHHHHHHHHHT--STT-EEEEES-TT--EEEETTEEEE---HHHHHHHT-